Protein 1IW4 (pdb70)

Sequence (55 aa):
AHMDCTEFNPLCRCNKMLGDLICAVIGDAKEEHRNMCALCCEHPGGFEYSNGPCEAHMDCTEFNPLCRCNKMLGDLICAVIGDAKEEHRNMCALCCEHPGGFEYSNGPCEAHMDCTEFNPLCRCNKMLGDLICAVIGDAKEEHRNMCALCCEHPGGFEYSNGPCEAHMDCTEFNPLCRCNKMLGDLICAVIGDAKEEHRNMCALCCEHPGGFEYSNGPCEAHMDCTEFNPLCRCNKMLGDLICAVIGDAKEEHRNMCALCCEHPGGFEYSNGPCEAHMDCTEFNPLCRCNKMLGDLICAVIGDAKEEHRNMCALCCEHPGGFEYSNGPCEAHMDCTEFNPLCRCNKMLGDLICAVIGDAKEEHRNMCALCCEHPGGFEYSNGPCEAHMDCTEFNPLCRCNKMLGDLICAVIGDAKEEHRNMCALCCEHPGGFEYSNGPCEAHMDCTEFNPLCRCNKMLGDLICAVIGDAKEEHRNMCALCCEHPGGFEYSNGPCEAHMDCTEFNPLCRCNKMLGDLICAVIGDAKEEHRNMCALCCEHPGGFEYSNGPCEAHMDCTEFNPLCRCNKMLGDLICAVIGDAKEEHRNMCALCCEHPGGFEYSNGPCEAHMDCTEFNPLCRCNKMLGDLICAVIGDAKEEHRNMCALCCEHPGGFEYSNGPCEAHMDCTEFNPLCRCNKMLGDLICAVIGDAKEEHRNMCALCCEHPGGFEYSNGPCEAHMDCTEFNPLCRCNKMLGDLICAVIGDAKEEHRNMCALCCEHPGGFEYSNGPCEAHMDCTEFNPLCRCNKMLGDLICAVIGDAKEEHRNMCALCCEHPGGFEYSNGPCEAHMDCTEFNPLCRCNKMLGDLICAVIGDAKEEHRNMCALCCEHPGGFEYSNGPCEAHMDCTEFNPLCRCNKMLGDLICAVIGDAKEEHRNMCALCCEHPGGFEYSNGPCEAHMDCTEFNPLCRCNKMLGDLICAVIGDAKEEHRNMCALCCEHPGGFEYSNGPCEAHMDCTEFNPLCRCNKMLGDLICAVIGDAKEEHRNMCALCCEHPGGFEYSNGPCEAHMDCTEFNPLCRCNKMLGDLICAVIGDAKEEHRNMCALCCEHPGGFEYSNGPCE

Radius of gyration: 10.21 Å; Cα contacts (8 Å, |Δi|>4): 103; chains: 1; bounding box: 22×24×23 Å

InterPro domains:
  IPR002350 Kazal domain [PS51465] (1-55)
  IPR036058 Kazal domain superfamily [SSF100895] (1-55)

Foldseek 3Di:
DQDDEQDDDPFLPDDVQAAFFKWAADVHRTDTGRSRRCVCVVDDVRGGIDTDPDD

CATH classification: 3.30.60.30

Organism: Halocynthia roretzi (NCBI:txid7729)

Secondary structure (DSSP, 8-state):
-B-S---SSSTT-----SS--EEEE-SS--EEES-HHHHHHH-SS--EE--SS--

Structure (mmCIF, N/CA/C/O backbone):
data_1IW4
#
_entry.id   1IW4
#
loop_
_atom_site.group_PDB
_atom_site.id
_atom_site.type_symbol
_atom_site.label_atom_id
_atom_site.label_alt_id
_atom_site.label_comp_id
_atom_site.label_asym_id
_atom_site.label_entity_id
_atom_site.label_seq_id
_atom_site.pdbx_PDB_ins_code
_atom_site.Cartn_x
_atom_site.Cartn_y
_atom_site.Cartn_z
_atom_site.occupancy
_atom_site.B_iso_or_equiv
_atom_site.auth_seq_id
_atom_site.auth_comp_id
_atom_site.auth_asym_id
_atom_site.auth_atom_id
_atom_site.pdbx_PDB_model_num
ATOM 1 N N . ALA A 1 1 ? 10.657 -0.666 -0.105 1.00 0.00 1 ALA A N 1
ATOM 2 C CA . ALA A 1 1 ? 10.733 -1.567 -1.285 1.00 0.00 1 ALA A CA 1
ATOM 3 C C . ALA A 1 1 ? 9.350 -2.079 -1.672 1.00 0.00 1 ALA A C 1
ATOM 4 O O . ALA A 1 1 ? 8.412 -2.019 -0.877 1.00 0.00 1 ALA A O 1
ATOM 13 N N . HIS A 1 2 ? 9.230 -2.588 -2.894 1.00 0.00 2 HIS A N 1
ATOM 14 C CA . HIS A 1 2 ? 7.959 -3.117 -3.378 1.00 0.00 2 HIS A CA 1
ATOM 15 C C . HIS A 1 2 ? 7.618 -4.403 -2.641 1.00 0.00 2 HIS A C 1
ATOM 16 O O . HIS A 1 2 ? 7.924 -5.503 -3.104 1.00 0.00 2 HIS A O 1
ATOM 31 N N . MET A 1 3 ? 7.006 -4.251 -1.474 1.00 0.00 3 MET A N 1
ATOM 32 C CA . MET A 1 3 ? 6.643 -5.399 -0.640 1.00 0.00 3 MET A CA 1
ATOM 33 C C . MET A 1 3 ? 5.364 -6.090 -1.118 1.00 0.00 3 MET A C 1
ATOM 34 O O . MET A 1 3 ? 4.806 -5.747 -2.160 1.00 0.00 3 MET A O 1
ATOM 48 N N . ASP A 1 4 ? 4.917 -7.078 -0.334 1.00 0.00 4 ASP A N 1
ATOM 49 C CA . ASP A 1 4 ? 3.711 -7.854 -0.640 1.00 0.00 4 ASP A CA 1
ATOM 50 C C . ASP A 1 4 ? 2.582 -6.962 -1.147 1.00 0.00 4 ASP A C 1
ATOM 51 O O . ASP A 1 4 ? 2.072 -6.117 -0.413 1.00 0.00 4 ASP A O 1
ATOM 60 N N . CYS A 1 5 ? 2.201 -7.148 -2.411 1.00 0.00 5 CYS A N 1
ATOM 61 C CA . CYS A 1 5 ? 1.143 -6.343 -3.015 1.00 0.00 5 CYS A CA 1
ATOM 62 C C . CYS A 1 5 ? -0.107 -7.163 -3.327 1.00 0.00 5 CYS A C 1
ATOM 63 O O . CYS A 1 5 ? -0.029 -8.366 -3.575 1.00 0.00 5 CYS A O 1
ATOM 70 N N . THR A 1 6 ? -1.266 -6.493 -3.322 1.00 0.00 6 THR A N 1
ATOM 71 C CA . THR A 1 6 ? -2.533 -7.148 -3.613 1.00 0.00 6 THR A CA 1
ATOM 72 C C . THR A 1 6 ? -2.594 -7.632 -5.075 1.00 0.00 6 THR A C 1
ATOM 73 O O . THR A 1 6 ? -3.512 -8.364 -5.427 1.00 0.00 6 THR A O 1
ATOM 84 N N . GLU A 1 7 ? -1.639 -7.204 -5.938 1.00 0.00 7 GLU A N 1
ATOM 85 C CA . GLU A 1 7 ? -1.637 -7.597 -7.352 1.00 0.00 7 GLU A CA 1
ATOM 86 C C . GLU A 1 7 ? -1.976 -9.077 -7.562 1.00 0.00 7 GLU A C 1
ATOM 87 O O . GLU A 1 7 ? -1.094 -9.895 -7.825 1.00 0.00 7 GLU A O 1
ATOM 99 N N . PHE A 1 8 ? -3.261 -9.402 -7.475 1.00 0.00 8 PHE A N 1
ATOM 100 C CA . PHE A 1 8 ? -3.736 -10.765 -7.683 1.00 0.00 8 PHE A CA 1
ATOM 101 C C . PHE A 1 8 ? -5.235 -10.752 -7.994 1.00 0.00 8 PHE A C 1
ATOM 102 O O . PHE A 1 8 ? -5.725 -9.810 -8.619 1.00 0.00 8 PHE A O 1
ATOM 119 N N . ASN A 1 9 ? -5.964 -11.785 -7.585 1.00 0.00 9 ASN A N 1
ATOM 120 C CA . ASN A 1 9 ? -7.393 -11.847 -7.862 1.00 0.00 9 ASN A CA 1
ATOM 121 C C . ASN A 1 9 ? -8.168 -10.793 -7.062 1.00 0.00 9 ASN A C 1
ATOM 122 O O . ASN A 1 9 ? -8.655 -9.822 -7.639 1.00 0.00 9 ASN A O 1
ATOM 133 N N . PRO A 1 10 ? -8.306 -10.952 -5.730 1.00 0.00 10 PRO A N 1
ATOM 134 C CA . PRO A 1 10 ? -9.038 -9.984 -4.906 1.00 0.00 10 PRO A CA 1
ATOM 135 C C . PRO A 1 10 ? -8.252 -8.696 -4.667 1.00 0.00 10 PRO A C 1
ATOM 136 O O . PRO A 1 10 ? -7.826 -8.417 -3.548 1.00 0.00 10 PRO A O 1
ATOM 147 N N . LEU A 1 11 ? -8.075 -7.907 -5.726 1.00 0.00 11 LEU A N 1
ATOM 148 C CA . LEU A 1 11 ? -7.346 -6.639 -5.631 1.00 0.00 11 LEU A CA 1
ATOM 149 C C . LEU A 1 11 ? -7.826 -5.821 -4.448 1.00 0.00 11 LEU A C 1
ATOM 150 O O . LEU A 1 11 ? -8.801 -6.194 -3.806 1.00 0.00 11 LEU A O 1
ATOM 166 N N . CYS A 1 12 ? -7.115 -4.721 -4.150 1.00 0.00 12 CYS A N 1
ATOM 167 C CA . CYS A 1 12 ? -7.438 -3.854 -3.017 1.00 0.00 12 CYS A CA 1
ATOM 168 C C . CYS A 1 12 ? -8.916 -3.875 -2.653 1.00 0.00 12 CYS A C 1
ATOM 169 O O . CYS A 1 12 ? -9.614 -2.863 -2.693 1.00 0.00 12 CYS A O 1
ATOM 176 N N . ARG A 1 13 ? -9.362 -5.046 -2.255 1.00 0.00 13 ARG A N 1
ATOM 177 C CA . ARG A 1 13 ? -10.743 -5.240 -1.829 1.00 0.00 13 ARG A CA 1
ATOM 178 C C . ARG A 1 13 ? -10.810 -5.043 -0.325 1.00 0.00 13 ARG A C 1
ATOM 179 O O . ARG A 1 13 ? -11.457 -5.802 0.395 1.00 0.00 13 ARG A O 1
ATOM 200 N N . CYS A 1 14 ? -10.090 -4.028 0.136 1.00 0.00 14 CYS A N 1
ATOM 201 C CA . CYS A 1 14 ? -10.002 -3.721 1.548 1.00 0.00 14 CYS A CA 1
ATOM 202 C C . CYS A 1 14 ? -10.016 -2.213 1.781 1.00 0.00 14 CYS A C 1
ATOM 203 O O . CYS A 1 14 ? -9.062 -1.514 1.438 1.00 0.00 14 CYS A O 1
ATOM 210 N N . ASN A 1 15 ? -11.102 -1.715 2.366 1.00 0.00 15 ASN A N 1
ATOM 211 C CA . ASN A 1 15 ? -11.231 -0.288 2.639 1.00 0.00 15 ASN A CA 1
ATOM 212 C C . ASN A 1 15 ? -10.943 0.015 4.099 1.00 0.00 15 ASN A C 1
ATOM 213 O O . ASN A 1 15 ? -10.164 0.912 4.399 1.00 0.00 15 ASN A O 1
ATOM 224 N N . LYS A 1 16 ? -11.602 -0.739 4.987 1.00 0.00 16 LYS A N 1
ATOM 225 C CA . LYS A 1 16 ? -11.476 -0.594 6.447 1.00 0.00 16 LYS A CA 1
ATOM 226 C C . LYS A 1 16 ? -10.196 0.125 6.861 1.00 0.00 16 LYS A C 1
ATOM 227 O O . LYS A 1 16 ? -9.381 -0.407 7.615 1.00 0.00 16 LYS A O 1
ATOM 246 N N . MET A 1 17 ? -10.031 1.334 6.354 1.00 0.00 17 MET A N 1
ATOM 247 C CA . MET A 1 17 ? -8.849 2.133 6.656 1.00 0.00 17 MET A CA 1
ATOM 248 C C . MET A 1 17 ? -8.792 2.505 8.129 1.00 0.00 17 MET A C 1
ATOM 249 O O . MET A 1 17 ? -9.114 3.628 8.517 1.00 0.00 17 MET A O 1
ATOM 263 N N . LEU A 1 18 ? -8.371 1.553 8.935 1.00 0.00 18 LEU A N 1
ATOM 264 C CA . LEU A 1 18 ? -8.254 1.755 10.371 1.00 0.00 18 LEU A CA 1
ATOM 265 C C . LEU A 1 18 ? -7.539 0.585 11.036 1.00 0.00 18 LEU A C 1
ATOM 266 O O . LEU A 1 18 ? -8.092 -0.077 11.914 1.00 0.00 18 LEU A O 1
ATOM 282 N N . GLY A 1 19 ? -6.307 0.334 10.614 1.00 0.00 19 GLY A N 1
ATOM 283 C CA . GLY A 1 19 ? -5.547 -0.761 11.187 1.00 0.00 19 GLY A CA 1
ATOM 284 C C . GLY A 1 19 ? -4.083 -0.750 10.788 1.00 0.00 19 GLY A C 1
ATOM 285 O O . GLY A 1 19 ? -3.210 -0.492 11.617 1.00 0.00 19 GLY A O 1
ATOM 289 N N . ASP A 1 20 ? -3.812 -1.047 9.521 1.00 0.00 20 ASP A N 1
ATOM 290 C CA . ASP A 1 20 ? -2.445 -1.087 9.018 1.00 0.00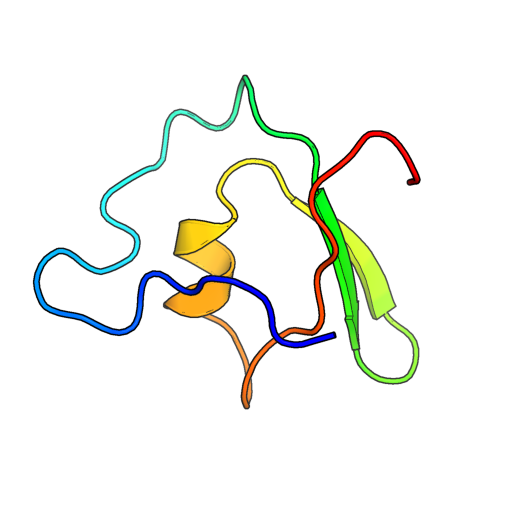 20 ASP A CA 1
ATOM 291 C C . ASP A 1 20 ? -1.706 0.216 9.295 1.00 0.00 20 ASP A C 1
ATOM 292 O O . ASP A 1 20 ? -2.263 1.159 9.854 1.00 0.00 20 ASP A O 1
ATOM 301 N N . LEU A 1 21 ? -0.440 0.247 8.899 1.00 0.00 21 LEU A N 1
ATOM 302 C CA . LEU A 1 21 ? 0.408 1.413 9.090 1.00 0.00 21 LEU A CA 1
ATOM 303 C C . LEU A 1 21 ? 1.712 1.229 8.326 1.00 0.00 21 LEU A C 1
ATOM 304 O O . LEU A 1 21 ? 2.785 1.100 8.916 1.00 0.00 21 LEU A O 1
ATOM 320 N N . ILE A 1 22 ? 1.601 1.197 7.004 1.00 0.00 22 ILE A N 1
ATOM 321 C CA . ILE A 1 22 ? 2.754 1.002 6.136 1.00 0.00 22 ILE A CA 1
ATOM 322 C C . ILE A 1 22 ? 3.548 2.285 5.950 1.00 0.00 22 ILE A C 1
ATOM 323 O O . ILE A 1 22 ? 3.098 3.374 6.301 1.00 0.00 22 ILE A O 1
ATOM 339 N N . CYS A 1 23 ? 4.725 2.135 5.360 1.00 0.00 23 CYS A N 1
ATOM 340 C CA . CYS A 1 23 ? 5.593 3.275 5.075 1.00 0.00 23 CYS A CA 1
ATOM 341 C C . CYS A 1 23 ? 5.907 3.319 3.585 1.00 0.00 23 CYS A C 1
ATOM 342 O O . CYS A 1 23 ? 6.894 2.738 3.136 1.00 0.00 23 CYS A O 1
ATOM 349 N N . ALA A 1 24 ? 5.047 3.982 2.815 1.00 0.00 24 ALA A N 1
ATOM 350 C CA . ALA A 1 24 ? 5.231 4.055 1.371 1.00 0.00 24 ALA A CA 1
ATOM 351 C C . ALA A 1 24 ? 5.830 5.372 0.905 1.00 0.00 24 ALA A C 1
ATOM 352 O O . ALA A 1 24 ? 5.505 6.445 1.412 1.00 0.00 24 ALA A O 1
ATOM 359 N N . VAL A 1 25 ? 6.706 5.258 -0.085 1.00 0.00 25 VAL A N 1
ATOM 360 C CA . VAL A 1 25 ? 7.378 6.396 -0.678 1.00 0.00 25 VAL A CA 1
ATOM 361 C C . VAL A 1 25 ? 7.397 6.267 -2.195 1.00 0.00 25 VAL A C 1
ATOM 362 O O . VAL A 1 25 ? 7.421 5.157 -2.742 1.00 0.00 25 VAL A O 1
ATOM 375 N N . ILE A 1 26 ? 7.380 7.408 -2.866 1.00 0.00 26 ILE A N 1
ATOM 376 C CA . ILE A 1 26 ? 7.399 7.432 -4.325 1.00 0.00 26 ILE A CA 1
ATOM 377 C C . ILE A 1 26 ? 8.188 8.625 -4.853 1.00 0.00 26 ILE A C 1
ATOM 378 O O . ILE A 1 26 ? 7.629 9.689 -5.117 1.00 0.00 26 ILE A O 1
ATOM 394 N N . GLY A 1 27 ? 9.492 8.428 -5.004 1.00 0.00 27 GLY A N 1
ATOM 395 C CA . GLY A 1 27 ? 10.369 9.471 -5.506 1.00 0.00 27 GLY A CA 1
ATOM 396 C C . GLY A 1 27 ? 10.553 10.594 -4.515 1.00 0.00 27 GLY A C 1
ATOM 397 O O . GLY A 1 27 ? 11.673 10.898 -4.102 1.00 0.00 27 GLY A O 1
ATOM 401 N N . ASP A 1 28 ? 9.447 11.206 -4.133 1.00 0.00 28 ASP A N 1
ATOM 402 C CA . ASP A 1 28 ? 9.465 12.303 -3.180 1.00 0.00 28 ASP A CA 1
ATOM 403 C C . ASP A 1 28 ? 8.133 12.396 -2.449 1.00 0.00 28 ASP A C 1
ATOM 404 O O . ASP A 1 28 ? 7.763 13.459 -1.951 1.00 0.00 28 ASP A O 1
ATOM 413 N N . ALA A 1 29 ? 7.413 11.279 -2.385 1.00 0.00 29 ALA A N 1
A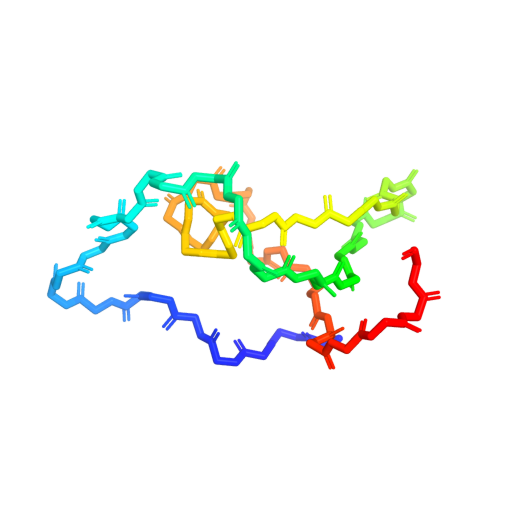TOM 414 C CA . ALA A 1 29 ? 6.125 11.254 -1.707 1.00 0.00 29 ALA A CA 1
ATOM 415 C C . ALA A 1 29 ? 6.079 10.131 -0.683 1.00 0.00 29 ALA A C 1
ATOM 416 O O . ALA A 1 29 ? 5.561 9.049 -0.954 1.00 0.00 29 ALA A O 1
ATOM 423 N N . LYS A 1 30 ? 6.634 10.396 0.493 1.00 0.00 30 LYS A N 1
ATOM 424 C CA . LYS A 1 30 ? 6.666 9.407 1.560 1.00 0.00 30 LYS A CA 1
ATOM 425 C C . LYS A 1 30 ? 5.523 9.639 2.548 1.00 0.00 30 LYS A C 1
ATOM 426 O O . LYS A 1 30 ? 5.460 10.678 3.208 1.00 0.00 30 LYS A O 1
ATOM 445 N N . GLU A 1 31 ? 4.625 8.665 2.647 1.00 0.00 31 GLU A N 1
ATOM 446 C CA . GLU A 1 31 ? 3.488 8.759 3.555 1.00 0.00 31 GLU A CA 1
ATOM 447 C C . GLU A 1 31 ? 2.991 7.370 3.942 1.00 0.00 31 GLU A C 1
ATOM 448 O O . GLU A 1 31 ? 3.186 6.404 3.204 1.00 0.00 31 GLU A O 1
ATOM 460 N N . GLU A 1 32 ? 2.352 7.274 5.104 1.00 0.00 32 GLU A N 1
ATOM 461 C CA . GLU A 1 32 ? 1.834 5.996 5.581 1.00 0.00 32 GLU A CA 1
ATOM 462 C C . GLU A 1 32 ? 0.518 5.655 4.896 1.00 0.00 32 GLU A C 1
ATOM 463 O O . GLU A 1 32 ? -0.211 6.543 4.453 1.00 0.00 32 GLU A O 1
ATOM 475 N N . HIS A 1 33 ? 0.217 4.364 4.812 1.00 0.00 33 HIS A N 1
ATOM 476 C CA . HIS A 1 33 ? -1.018 3.910 4.180 1.00 0.00 33 HIS A CA 1
ATOM 477 C C . HIS A 1 33 ? -1.649 2.761 4.955 1.00 0.00 33 HIS A C 1
ATOM 478 O O . HIS A 1 33 ? -0.996 1.756 5.236 1.00 0.00 33 HIS A O 1
ATOM 493 N N . ARG A 1 34 ? -2.930 2.905 5.274 1.00 0.00 34 ARG A N 1
ATOM 494 C CA . ARG A 1 34 ? -3.654 1.865 5.991 1.00 0.00 34 ARG A CA 1
ATOM 495 C C . ARG A 1 34 ? -4.072 0.774 5.016 1.00 0.00 34 ARG A C 1
ATOM 496 O O . ARG A 1 34 ? -3.720 -0.395 5.179 1.00 0.00 34 ARG A O 1
ATOM 517 N N . ASN A 1 35 ? -4.811 1.169 3.987 1.00 0.00 35 ASN A N 1
ATOM 518 C CA . ASN A 1 35 ? -5.258 0.233 2.969 1.00 0.00 35 ASN A CA 1
ATOM 519 C C . ASN A 1 35 ? -4.129 -0.034 1.987 1.00 0.00 35 ASN A C 1
ATOM 520 O O . ASN A 1 35 ? -4.222 0.295 0.804 1.00 0.00 35 ASN A O 1
ATOM 531 N N . MET A 1 36 ? -3.059 -0.635 2.498 1.00 0.00 36 MET A N 1
ATOM 532 C CA . MET A 1 36 ? -1.890 -0.958 1.693 1.00 0.00 36 MET A CA 1
ATOM 533 C C . MET A 1 36 ? -2.303 -1.581 0.367 1.00 0.00 36 MET A C 1
ATOM 534 O O . MET A 1 36 ? -1.619 -1.425 -0.644 1.00 0.00 36 MET A O 1
ATOM 548 N N . CYS A 1 37 ? -3.431 -2.277 0.374 1.00 0.00 37 CYS A N 1
ATOM 549 C CA . CYS A 1 37 ? -3.925 -2.905 -0.838 1.00 0.00 37 CYS A CA 1
ATOM 550 C C . CYS A 1 37 ? -4.420 -1.844 -1.814 1.00 0.00 37 CYS A C 1
ATOM 551 O O . CYS A 1 37 ? -4.094 -1.884 -3.000 1.00 0.00 37 CYS A O 1
ATOM 558 N N . ALA A 1 38 ? -5.172 -0.872 -1.304 1.00 0.00 38 ALA A N 1
ATOM 559 C CA . ALA A 1 38 ? -5.672 0.224 -2.135 1.00 0.00 38 ALA A CA 1
ATOM 560 C C . ALA A 1 38 ? -4.517 0.871 -2.884 1.00 0.00 38 ALA A C 1
ATOM 561 O O . ALA A 1 38 ? -4.682 1.414 -3.976 1.00 0.00 38 ALA A O 1
ATOM 568 N N . LEU A 1 39 ? -3.342 0.784 -2.279 1.00 0.00 39 LEU A N 1
ATOM 569 C CA . LEU A 1 39 ? -2.123 1.325 -2.850 1.00 0.00 39 LEU A CA 1
ATOM 570 C C . LEU A 1 39 ? -1.628 0.432 -3.967 1.00 0.00 39 LEU A C 1
ATOM 571 O O . LEU A 1 39 ? -1.282 0.892 -5.048 1.00 0.00 39 LEU A O 1
ATOM 587 N N . CYS A 1 40 ? -1.591 -0.853 -3.679 1.00 0.00 40 CYS A N 1
ATOM 588 C CA . CYS A 1 40 ? -1.128 -1.835 -4.635 1.00 0.00 40 CYS A CA 1
ATOM 589 C C . CYS A 1 40 ? -2.050 -1.916 -5.836 1.00 0.00 40 CYS A C 1
ATOM 590 O O . CYS A 1 40 ? -1.617 -2.241 -6.941 1.00 0.00 40 CYS A O 1
ATOM 597 N N . CYS A 1 41 ? -3.322 -1.621 -5.618 1.00 0.00 41 CYS A N 1
ATOM 598 C CA . CYS A 1 41 ? -4.294 -1.666 -6.693 1.00 0.00 41 CYS A CA 1
ATOM 599 C C . CYS A 1 41 ? -4.369 -0.335 -7.431 1.00 0.00 41 CYS A C 1
ATOM 600 O O . CYS A 1 41 ? -4.616 -0.290 -8.636 1.00 0.00 41 CYS A O 1
ATOM 607 N N . GLU A 1 42 ? -4.198 0.749 -6.684 1.00 0.00 42 GLU A N 1
ATOM 608 C CA . GLU A 1 42 ? -4.295 2.095 -7.261 1.00 0.00 42 GLU A CA 1
ATOM 609 C C . GLU A 1 42 ? -2.968 2.867 -7.283 1.00 0.00 42 GLU A C 1
ATOM 610 O O . GLU A 1 42 ? -2.974 4.097 -7.307 1.00 0.00 42 GLU A O 1
ATOM 622 N N . HIS A 1 43 ? -1.837 2.167 -7.294 1.00 0.00 43 HIS A N 1
ATOM 623 C CA . HIS A 1 43 ? -0.535 2.848 -7.337 1.00 0.00 43 HIS A CA 1
ATOM 624 C C . HIS A 1 43 ? -0.147 3.177 -8.776 1.00 0.00 43 HIS A C 1
ATOM 625 O O . HIS A 1 43 ? -0.762 2.681 -9.721 1.00 0.00 43 HIS A O 1
ATOM 640 N N . PRO A 1 44 ? 0.880 4.022 -8.964 1.00 0.00 44 PRO A N 1
ATOM 641 C CA . PRO A 1 44 ? 1.348 4.418 -10.297 1.00 0.00 44 PRO A CA 1
ATOM 642 C C . PRO A 1 44 ? 2.039 3.269 -11.020 1.00 0.00 44 PRO A C 1
ATOM 643 O O . PRO A 1 44 ? 1.522 2.736 -12.002 1.00 0.00 44 PRO A O 1
ATOM 654 N N . GLY A 1 45 ? 3.205 2.886 -10.517 1.00 0.00 45 GLY A N 1
ATOM 655 C CA . GLY A 1 45 ? 3.953 1.795 -11.108 1.00 0.00 45 GLY A CA 1
ATOM 656 C C . GLY A 1 45 ? 4.525 0.871 -10.053 1.00 0.00 45 GLY A C 1
ATOM 657 O O . GLY A 1 45 ? 5.571 0.254 -10.253 1.00 0.00 45 GLY A O 1
ATOM 661 N N . GLY A 1 46 ? 3.834 0.789 -8.920 1.00 0.00 46 GLY A N 1
ATOM 662 C CA . GLY A 1 46 ? 4.285 -0.054 -7.832 1.00 0.00 46 GLY A CA 1
ATOM 663 C C . GLY A 1 46 ? 4.811 0.753 -6.663 1.00 0.00 46 GLY A C 1
ATOM 664 O O . GLY A 1 46 ? 6.021 0.876 -6.480 1.00 0.00 46 GLY A O 1
ATOM 668 N N . PHE A 1 47 ? 3.899 1.310 -5.867 1.00 0.00 47 PHE A N 1
ATOM 669 C CA . PHE A 1 47 ? 4.282 2.112 -4.710 1.00 0.00 47 PHE A CA 1
ATOM 670 C C . PHE A 1 47 ? 5.286 1.360 -3.844 1.00 0.00 47 PHE A C 1
ATOM 671 O O . PHE A 1 47 ? 5.201 0.142 -3.689 1.00 0.00 47 PHE A O 1
ATOM 688 N N . GLU A 1 48 ? 6.239 2.094 -3.290 1.00 0.00 48 GLU A N 1
ATOM 689 C CA . GLU A 1 48 ? 7.271 1.494 -2.445 1.00 0.00 48 GLU A CA 1
ATOM 690 C C . GLU A 1 48 ? 6.929 1.632 -0.977 1.00 0.00 48 GLU A C 1
ATOM 691 O O . GLU A 1 48 ? 7.201 2.663 -0.370 1.00 0.00 48 GLU A O 1
ATOM 703 N N . TYR A 1 49 ? 6.348 0.592 -0.403 1.00 0.00 49 TYR A N 1
ATOM 704 C CA . TYR A 1 49 ? 5.988 0.623 0.999 1.00 0.00 49 TYR A CA 1
ATOM 705 C C . TYR A 1 49 ? 6.773 -0.391 1.801 1.00 0.00 49 TYR A C 1
ATOM 706 O O . TYR A 1 49 ? 7.289 -1.374 1.270 1.00 0.00 49 TYR A O 1
ATOM 724 N N . SER A 1 50 ? 6.824 -0.142 3.091 1.00 0.00 50 SER A N 1
ATOM 725 C CA . SER A 1 50 ? 7.505 -1.021 4.023 1.00 0.00 50 SER A CA 1
ATOM 726 C C . SER A 1 50 ? 6.654 -1.169 5.264 1.00 0.00 50 SER A C 1
ATOM 727 O O . SER A 1 50 ? 6.606 -0.277 6.112 1.00 0.00 50 SER A O 1
ATOM 735 N N . ASN A 1 51 ? 5.952 -2.284 5.345 1.00 0.00 51 ASN A N 1
ATOM 736 C CA . ASN A 1 51 ? 5.062 -2.538 6.463 1.00 0.00 51 ASN A CA 1
ATOM 737 C C . ASN A 1 51 ? 5.765 -2.384 7.796 1.00 0.00 51 ASN A C 1
ATOM 738 O O . ASN A 1 51 ? 6.827 -2.959 8.037 1.00 0.00 51 ASN A O 1
ATOM 749 N N . GLY A 1 52 ? 5.143 -1.600 8.655 1.00 0.00 52 GLY A N 1
ATOM 750 C CA . GLY A 1 52 ? 5.685 -1.358 9.981 1.00 0.00 52 GLY A CA 1
ATOM 751 C C . GLY A 1 52 ? 5.582 0.096 10.403 1.00 0.00 52 GLY A C 1
ATOM 752 O O . GLY A 1 52 ? 5.595 0.992 9.558 1.00 0.00 52 GLY A O 1
ATOM 756 N N . PRO A 1 53 ? 5.483 0.365 11.717 1.00 0.00 53 PRO A N 1
ATOM 757 C CA . PRO A 1 53 ? 5.387 1.732 12.238 1.00 0.00 53 PRO A CA 1
ATOM 758 C C . PRO A 1 53 ? 6.703 2.486 12.093 1.00 0.00 53 PRO A C 1
ATOM 759 O O . PRO A 1 53 ? 7.420 2.707 13.069 1.00 0.00 53 PRO A O 1
ATOM 770 N N . CYS A 1 54 ? 7.011 2.869 10.862 1.00 0.00 54 CYS A N 1
ATOM 771 C CA . CYS A 1 54 ? 8.242 3.596 10.562 1.00 0.00 54 CYS A CA 1
ATOM 772 C C . CYS A 1 54 ? 7.954 5.017 10.087 1.00 0.00 54 CYS A C 1
ATOM 773 O O . CYS A 1 54 ? 8.853 5.858 10.039 1.00 0.00 54 CYS A O 1
ATOM 780 N N . GLU A 1 55 ? 6.703 5.280 9.733 1.00 0.00 55 GLU A N 1
ATOM 781 C CA . GLU A 1 55 ? 6.306 6.598 9.257 1.00 0.00 55 GLU A CA 1
ATOM 782 C C . GLU A 1 55 ? 5.028 7.063 9.948 1.00 0.00 55 GLU A C 1
ATOM 783 O O . GLU A 1 55 ? 4.298 6.201 10.482 1.00 0.00 55 GLU A O 1
ATOM 796 N N . ALA A 1 1 ? 11.284 -3.461 -6.308 1.00 0.00 1 ALA A N 2
ATOM 797 C CA . ALA A 1 1 ? 9.886 -3.857 -5.999 1.00 0.00 1 ALA A CA 2
ATOM 798 C C . ALA A 1 1 ? 9.611 -3.782 -4.502 1.00 0.00 1 ALA A C 2
ATOM 799 O O . ALA A 1 1 ? 9.813 -4.754 -3.774 1.00 0.00 1 ALA A O 2
ATOM 808 N N . HIS A 1 2 ? 9.146 -2.622 -4.047 1.00 0.00 2 HIS A N 2
ATOM 809 C CA . HIS A 1 2 ? 8.839 -2.424 -2.635 1.00 0.00 2 HIS A CA 2
ATOM 810 C C . HIS A 1 2 ? 7.344 -2.191 -2.441 1.00 0.00 2 HIS A C 2
ATOM 811 O O . HIS A 1 2 ? 6.917 -1.219 -1.825 1.00 0.00 2 HIS A O 2
ATOM 826 N N . MET A 1 3 ? 6.565 -3.103 -2.988 1.00 0.00 3 MET A N 2
ATOM 827 C CA . MET A 1 3 ? 5.107 -3.042 -2.909 1.00 0.00 3 MET A CA 2
ATOM 828 C C . MET A 1 3 ? 4.507 -4.447 -2.768 1.00 0.00 3 MET A C 2
ATOM 829 O O . MET A 1 3 ? 5.045 -5.419 -3.299 1.00 0.00 3 MET A O 2
ATOM 843 N N . ASP A 1 4 ? 3.383 -4.542 -2.053 1.00 0.00 4 ASP A N 2
ATOM 844 C CA . ASP A 1 4 ? 2.701 -5.820 -1.849 1.00 0.00 4 ASP A CA 2
ATOM 845 C C . ASP A 1 4 ? 1.194 -5.668 -2.041 1.00 0.00 4 ASP A C 2
ATOM 846 O O . ASP A 1 4 ? 0.511 -5.064 -1.213 1.00 0.00 4 ASP A O 2
ATOM 855 N N . CYS A 1 5 ? 0.680 -6.220 -3.134 1.00 0.00 5 CYS A N 2
ATOM 856 C CA . CYS A 1 5 ? -0.747 -6.147 -3.430 1.00 0.00 5 CYS A CA 2
ATOM 857 C C . CYS A 1 5 ? -1.474 -7.364 -2.864 1.00 0.00 5 CYS A C 2
ATOM 858 O O . CYS A 1 5 ? -0.839 -8.293 -2.367 1.00 0.00 5 CYS A O 2
ATOM 865 N N . THR A 1 6 ? -2.805 -7.356 -2.937 1.00 0.00 6 THR A N 2
ATOM 866 C CA . THR A 1 6 ? -3.596 -8.465 -2.429 1.00 0.00 6 THR A CA 2
ATOM 867 C C . THR A 1 6 ? -3.235 -9.751 -3.189 1.00 0.00 6 THR A C 2
ATOM 868 O O . THR A 1 6 ? -2.088 -10.192 -3.117 1.00 0.00 6 THR A O 2
ATOM 879 N N . GLU A 1 7 ? -4.182 -10.362 -3.930 1.00 0.00 7 GLU A N 2
ATOM 880 C CA . GLU A 1 7 ? -3.864 -11.573 -4.666 1.00 0.00 7 GLU A CA 2
ATOM 881 C C . GLU A 1 7 ? -5.082 -12.101 -5.420 1.00 0.00 7 GLU A C 2
ATOM 882 O O . GLU A 1 7 ? -5.178 -13.298 -5.689 1.00 0.00 7 GLU A O 2
ATOM 894 N N . PHE A 1 8 ? -6.012 -11.213 -5.765 1.00 0.00 8 PHE A N 2
ATOM 895 C CA . PHE A 1 8 ? -7.207 -11.639 -6.491 1.00 0.00 8 PHE A CA 2
ATOM 896 C C . PHE A 1 8 ? -7.504 -10.716 -7.666 1.00 0.00 8 PHE A C 2
ATOM 897 O O . PHE A 1 8 ? -6.764 -9.767 -7.924 1.00 0.00 8 PHE A O 2
ATOM 914 N N . ASN A 1 9 ? -8.592 -11.002 -8.378 1.00 0.00 9 ASN A N 2
ATOM 915 C CA . ASN A 1 9 ? -8.979 -10.191 -9.525 1.00 0.00 9 ASN A CA 2
ATOM 916 C C . ASN A 1 9 ? -9.444 -8.820 -9.050 1.00 0.00 9 ASN A C 2
ATOM 917 O O . ASN A 1 9 ? -8.857 -7.802 -9.416 1.00 0.00 9 ASN A O 2
ATOM 928 N N . PRO A 1 10 ? -10.485 -8.765 -8.197 1.00 0.00 10 PRO A N 2
ATOM 929 C CA . PRO A 1 10 ? -10.976 -7.498 -7.660 1.00 0.00 10 PRO A CA 2
ATOM 930 C C . PRO A 1 10 ? -9.937 -6.873 -6.735 1.00 0.00 10 PRO A C 2
ATOM 931 O O . PRO A 1 10 ? -9.943 -7.118 -5.531 1.00 0.00 10 PRO A O 2
ATOM 942 N N . LEU A 1 11 ? -9.029 -6.093 -7.319 1.00 0.00 11 LEU A N 2
ATOM 943 C CA . LEU A 1 11 ? -7.949 -5.446 -6.568 1.00 0.00 11 LEU A CA 2
ATOM 944 C C . LEU A 1 11 ? -8.447 -4.748 -5.309 1.00 0.00 11 LEU A C 2
ATOM 945 O O . LEU A 1 11 ? -9.570 -4.969 -4.872 1.00 0.00 11 LEU A O 2
ATOM 961 N N . CYS A 1 12 ? -7.566 -3.938 -4.723 1.00 0.00 12 CYS A N 2
ATOM 962 C CA . CYS A 1 12 ? -7.825 -3.215 -3.469 1.00 0.00 12 CYS A CA 2
ATOM 963 C C . CYS A 1 12 ? -9.298 -3.112 -3.101 1.00 0.00 12 CYS A C 2
ATOM 964 O O . CYS A 1 12 ? -9.852 -2.024 -2.942 1.00 0.00 12 CYS A O 2
ATOM 971 N N . ARG A 1 13 ? -9.910 -4.258 -2.919 1.00 0.00 13 ARG A N 2
ATOM 972 C CA . ARG A 1 13 ? -11.302 -4.317 -2.517 1.00 0.00 13 ARG A CA 2
ATOM 973 C C . ARG A 1 13 ? -11.374 -4.536 -1.014 1.00 0.00 13 ARG A C 2
ATOM 974 O O . ARG A 1 13 ? -12.165 -5.341 -0.522 1.00 0.00 13 ARG A O 2
ATOM 995 N N . CYS A 1 14 ? -10.519 -3.813 -0.292 1.00 0.00 14 CYS A N 2
ATOM 996 C CA . CYS A 1 14 ? -10.452 -3.917 1.151 1.00 0.00 14 CYS A CA 2
ATOM 997 C C . CYS A 1 14 ? -10.571 -2.544 1.808 1.00 0.00 14 CYS A C 2
ATOM 998 O O . CYS A 1 14 ? -9.676 -1.705 1.712 1.00 0.00 14 CYS A O 2
ATOM 1005 N N . ASN A 1 15 ? -11.686 -2.333 2.479 1.00 0.00 15 ASN A N 2
ATOM 1006 C CA . ASN A 1 15 ? -11.938 -1.077 3.172 1.00 0.00 15 ASN A CA 2
ATOM 1007 C C . ASN A 1 15 ? -11.285 -1.119 4.534 1.00 0.00 15 ASN A C 2
ATOM 1008 O O . ASN A 1 15 ? -10.708 -0.133 4.982 1.00 0.00 15 ASN A O 2
ATOM 1019 N N . LYS A 1 16 ? -11.400 -2.286 5.171 1.00 0.00 16 LYS A N 2
ATOM 1020 C CA . LYS A 1 16 ? -10.852 -2.561 6.503 1.00 0.00 16 LYS A CA 2
ATOM 1021 C C . LYS A 1 16 ? -9.753 -1.583 6.904 1.00 0.00 16 LYS A C 2
ATOM 1022 O O . LYS A 1 16 ? -8.623 -1.977 7.195 1.00 0.00 16 LYS A O 2
ATOM 1041 N N . MET A 1 17 ? -10.103 -0.308 6.916 1.00 0.00 17 MET A N 2
ATOM 1042 C CA . MET A 1 17 ? -9.167 0.755 7.280 1.00 0.00 17 MET A CA 2
ATOM 1043 C C . MET A 1 17 ? -8.864 0.735 8.769 1.00 0.00 17 MET A C 2
ATOM 1044 O O . MET A 1 17 ? -9.021 1.733 9.474 1.00 0.00 17 MET A O 2
ATOM 1058 N N . LEU A 1 18 ? -8.430 -0.412 9.223 1.00 0.00 18 LEU A N 2
ATOM 1059 C CA . LEU A 1 18 ? -8.090 -0.622 10.621 1.00 0.00 18 LEU A CA 2
ATOM 1060 C C . LEU A 1 18 ? -7.231 -1.872 10.780 1.00 0.00 18 LEU A C 2
ATOM 1061 O O . LEU A 1 18 ? -7.599 -2.811 11.485 1.00 0.00 18 LEU A O 2
ATOM 1077 N N . GLY A 1 19 ? -6.083 -1.870 10.114 1.00 0.00 19 GLY A N 2
ATOM 1078 C CA . GLY A 1 19 ? -5.181 -3.004 10.184 1.00 0.00 19 GLY A CA 2
ATOM 1079 C C . GLY A 1 19 ? -3.728 -2.587 10.283 1.00 0.00 19 GLY A C 2
ATOM 1080 O O . GLY A 1 19 ? -3.333 -1.909 11.231 1.00 0.00 19 GLY A O 2
ATOM 1084 N N . ASP A 1 20 ? -2.928 -2.998 9.303 1.00 0.00 20 ASP A N 2
ATOM 1085 C CA . ASP A 1 20 ? -1.510 -2.669 9.286 1.00 0.00 20 ASP A CA 2
ATOM 1086 C C . ASP A 1 20 ? -1.285 -1.224 8.863 1.00 0.00 20 ASP A C 2
ATOM 1087 O O . ASP A 1 20 ? -2.213 -0.529 8.451 1.00 0.00 20 ASP A O 2
ATOM 1096 N N . LEU A 1 21 ? -0.039 -0.786 8.973 1.00 0.00 21 LEU A N 2
ATOM 1097 C CA . LEU A 1 21 ? 0.343 0.564 8.612 1.00 0.00 21 LEU A CA 2
ATOM 1098 C C . LEU A 1 21 ? 1.574 0.550 7.706 1.00 0.00 21 LEU A C 2
ATOM 1099 O O . LEU A 1 21 ? 2.704 0.385 8.163 1.00 0.00 21 LEU A O 2
ATOM 1115 N N . ILE A 1 22 ? 1.345 0.707 6.412 1.00 0.00 22 ILE A N 2
ATOM 1116 C CA . ILE A 1 22 ? 2.430 0.698 5.444 1.00 0.00 22 ILE A CA 2
ATOM 1117 C C . ILE A 1 22 ? 2.923 2.109 5.153 1.00 0.00 22 ILE A C 2
ATOM 1118 O O . ILE A 1 22 ? 2.133 3.045 5.058 1.00 0.00 22 ILE A O 2
ATOM 1134 N N . CYS A 1 23 ? 4.236 2.243 4.999 1.00 0.00 23 CYS A N 2
ATOM 1135 C CA . CYS A 1 23 ? 4.842 3.536 4.702 1.00 0.00 23 CYS A CA 2
ATOM 1136 C C . CYS A 1 23 ? 5.335 3.567 3.262 1.00 0.00 23 CYS A C 2
ATOM 1137 O O . CYS A 1 23 ? 6.495 3.264 2.987 1.00 0.00 23 CYS A O 2
ATOM 1144 N N . ALA A 1 24 ? 4.442 3.919 2.344 1.00 0.00 24 ALA A N 2
ATOM 1145 C CA . ALA A 1 24 ? 4.786 3.969 0.933 1.00 0.00 24 ALA A CA 2
ATOM 1146 C C . ALA A 1 24 ? 5.531 5.242 0.572 1.00 0.00 24 ALA A C 2
ATOM 1147 O O . ALA A 1 24 ? 5.473 6.243 1.285 1.00 0.00 24 ALA A O 2
ATOM 1154 N N . VAL A 1 25 ? 6.230 5.181 -0.552 1.00 0.00 25 VAL A N 2
ATOM 1155 C CA . VAL A 1 25 ? 7.003 6.310 -1.049 1.00 0.00 25 VAL A CA 2
ATOM 1156 C C . VAL A 1 25 ? 7.034 6.312 -2.570 1.00 0.00 25 VAL A C 2
ATOM 1157 O O . VAL A 1 25 ? 7.033 5.251 -3.207 1.00 0.00 25 VAL A O 2
ATOM 1170 N N . ILE A 1 26 ? 7.055 7.513 -3.141 1.00 0.00 26 ILE A N 2
ATOM 1171 C CA . ILE A 1 26 ? 7.084 7.675 -4.592 1.00 0.00 26 ILE A CA 2
ATOM 1172 C C . ILE A 1 26 ? 8.023 8.804 -5.002 1.00 0.00 26 ILE A C 2
ATOM 1173 O O . ILE A 1 26 ? 7.601 9.948 -5.177 1.00 0.00 26 ILE A O 2
ATOM 1189 N N . GLY A 1 27 ? 9.294 8.470 -5.153 1.00 0.00 27 GLY A N 2
ATOM 1190 C CA . GLY A 1 27 ? 10.295 9.447 -5.546 1.00 0.00 27 GLY A CA 2
ATOM 1191 C C . GLY A 1 27 ? 10.574 10.455 -4.453 1.00 0.00 27 GLY A C 2
ATOM 1192 O O . GLY A 1 27 ? 11.707 10.593 -3.992 1.00 0.00 27 GLY A O 2
ATOM 1196 N N . ASP A 1 28 ? 9.530 11.153 -4.041 1.00 0.00 28 ASP A N 2
ATOM 1197 C CA . ASP A 1 28 ? 9.636 12.156 -2.994 1.00 0.00 28 ASP A CA 2
ATOM 1198 C C . ASP A 1 28 ? 8.308 12.305 -2.261 1.00 0.00 28 ASP A C 2
ATOM 1199 O O . ASP A 1 28 ? 8.032 13.344 -1.661 1.00 0.00 28 ASP A O 2
ATOM 1208 N N . ALA A 1 29 ? 7.486 11.258 -2.312 1.00 0.00 29 ALA A N 2
ATOM 1209 C CA . ALA A 1 29 ? 6.189 11.278 -1.649 1.00 0.00 29 ALA A CA 2
ATOM 1210 C C . ALA A 1 29 ? 6.048 10.092 -0.707 1.00 0.00 29 ALA A C 2
ATOM 1211 O O . ALA A 1 29 ? 5.385 9.105 -1.028 1.00 0.00 29 ALA A O 2
ATOM 1218 N N . LYS A 1 30 ? 6.683 10.190 0.453 1.00 0.00 30 LYS A N 2
ATOM 1219 C CA . LYS A 1 30 ? 6.636 9.120 1.440 1.00 0.00 30 LYS A CA 2
ATOM 1220 C C . LYS A 1 30 ? 5.537 9.366 2.468 1.00 0.00 30 LYS A C 2
ATOM 1221 O O . LYS A 1 30 ? 5.605 10.313 3.253 1.00 0.00 30 LYS A O 2
ATOM 1240 N N . GLU A 1 31 ? 4.527 8.503 2.460 1.00 0.00 31 GLU A N 2
ATOM 1241 C CA . GLU A 1 31 ? 3.411 8.616 3.391 1.00 0.00 31 GLU A CA 2
ATOM 1242 C C . GLU A 1 31 ? 2.971 7.235 3.871 1.00 0.00 31 GLU A C 2
ATOM 1243 O O . GLU A 1 31 ? 3.375 6.218 3.306 1.00 0.00 31 GLU A O 2
ATOM 1255 N N . GLU A 1 32 ? 2.149 7.201 4.913 1.00 0.00 32 GLU A N 2
ATOM 1256 C CA . GLU A 1 32 ? 1.667 5.937 5.458 1.00 0.00 32 GLU A CA 2
ATOM 1257 C C . GLU A 1 32 ? 0.213 5.690 5.075 1.00 0.00 32 GLU A C 2
ATOM 1258 O O . GLU A 1 32 ? -0.546 6.630 4.837 1.00 0.00 32 GLU A O 2
ATOM 1270 N N . HIS A 1 33 ? -0.172 4.418 5.023 1.00 0.00 33 HIS A N 2
ATOM 1271 C CA . HIS A 1 33 ? -1.542 4.050 4.678 1.00 0.00 33 HIS A CA 2
ATOM 1272 C C . HIS A 1 33 ? -1.921 2.718 5.308 1.00 0.00 33 HIS A C 2
ATOM 1273 O O . HIS A 1 33 ? -1.126 1.779 5.325 1.00 0.00 33 HIS A O 2
ATOM 1288 N N . ARG A 1 34 ? -3.146 2.636 5.807 1.00 0.00 34 ARG A N 2
ATOM 1289 C CA . ARG A 1 34 ? -3.635 1.409 6.418 1.00 0.00 34 ARG A CA 2
ATOM 1290 C C . ARG A 1 34 ? -4.196 0.480 5.349 1.00 0.00 34 ARG A C 2
ATOM 1291 O O . ARG A 1 34 ? -4.090 -0.741 5.452 1.00 0.00 34 ARG A O 2
ATOM 1312 N N . ASN A 1 35 ? -4.788 1.074 4.316 1.00 0.00 35 ASN A N 2
ATOM 1313 C CA . ASN A 1 35 ? -5.360 0.306 3.219 1.00 0.00 35 ASN A CA 2
ATOM 1314 C C . ASN A 1 35 ? -4.290 -0.020 2.182 1.00 0.00 35 ASN A C 2
ATOM 1315 O O . ASN A 1 35 ? -4.403 0.356 1.014 1.00 0.00 35 ASN A O 2
ATOM 1326 N N . MET A 1 36 ? -3.253 -0.727 2.621 1.00 0.00 36 MET A N 2
ATOM 1327 C CA . MET A 1 36 ? -2.157 -1.117 1.744 1.00 0.00 36 MET A CA 2
ATOM 1328 C C . MET A 1 36 ? -2.688 -1.684 0.433 1.00 0.00 36 MET A C 2
ATOM 1329 O O . MET A 1 36 ? -2.045 -1.567 -0.610 1.00 0.00 36 MET A O 2
ATOM 1343 N N . CYS A 1 37 ? -3.875 -2.284 0.485 1.00 0.00 37 CYS A N 2
ATOM 1344 C CA . CYS A 1 37 ? -4.478 -2.841 -0.715 1.00 0.00 37 CYS A CA 2
ATOM 1345 C C . CYS A 1 37 ? -4.838 -1.716 -1.678 1.00 0.00 37 CYS A C 2
ATOM 1346 O O . CYS A 1 37 ? -4.527 -1.780 -2.866 1.00 0.00 37 CYS A O 2
ATOM 1353 N N . ALA A 1 38 ? -5.460 -0.669 -1.145 1.00 0.00 38 ALA A N 2
ATOM 1354 C CA . ALA A 1 38 ? -5.835 0.494 -1.945 1.00 0.00 38 ALA A CA 2
ATOM 1355 C C . ALA A 1 38 ? -4.607 1.159 -2.545 1.00 0.00 38 ALA A C 2
ATOM 1356 O O . ALA A 1 38 ? -4.708 1.914 -3.512 1.00 0.00 38 ALA A O 2
ATOM 1363 N N . LEU A 1 39 ? -3.448 0.872 -1.971 1.00 0.00 39 LEU A N 2
ATOM 1364 C CA . LEU A 1 39 ? -2.203 1.440 -2.457 1.00 0.00 39 LEU A CA 2
ATOM 1365 C C . LEU A 1 39 ? -1.670 0.619 -3.614 1.00 0.00 39 LEU A C 2
ATOM 1366 O O . LEU A 1 39 ? -1.236 1.157 -4.627 1.00 0.00 39 LEU 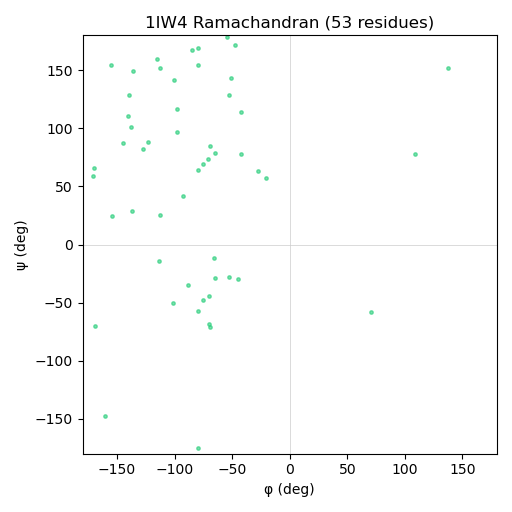A O 2
ATOM 1382 N N . CYS A 1 40 ? -1.714 -0.690 -3.450 1.00 0.00 40 CYS A N 2
ATOM 1383 C CA . CYS A 1 40 ? -1.239 -1.601 -4.476 1.00 0.00 40 CYS A CA 2
ATOM 1384 C C . CYS A 1 40 ? -2.082 -1.468 -5.736 1.00 0.00 40 CYS A C 2
ATOM 1385 O O . CYS A 1 40 ? -1.583 -1.627 -6.849 1.00 0.00 40 CYS A O 2
ATOM 1392 N N . CYS A 1 41 ? -3.366 -1.185 -5.554 1.00 0.00 41 CYS A N 2
ATOM 1393 C CA . CYS A 1 41 ? -4.269 -1.042 -6.684 1.00 0.00 41 CYS A CA 2
ATOM 1394 C C . CYS A 1 41 ? -4.199 0.361 -7.278 1.00 0.00 41 CYS A C 2
ATOM 1395 O O . CYS A 1 41 ? -4.329 0.546 -8.489 1.00 0.00 41 CYS A O 2
ATOM 1402 N N . GLU A 1 42 ? -4.042 1.346 -6.404 1.00 0.00 42 GLU A N 2
ATOM 1403 C CA . GLU A 1 42 ? -4.009 2.748 -6.823 1.00 0.00 42 GLU A CA 2
ATOM 1404 C C . GLU A 1 42 ? -2.592 3.317 -6.911 1.00 0.00 42 GLU A C 2
ATOM 1405 O O . GLU A 1 42 ? -2.418 4.534 -6.971 1.00 0.00 42 GLU A O 2
ATOM 1417 N N . HIS A 1 43 ? -1.581 2.455 -6.929 1.00 0.00 43 HIS A N 2
ATOM 1418 C CA . HIS A 1 43 ? -0.201 2.926 -7.021 1.00 0.00 43 HIS A CA 2
ATOM 1419 C C . HIS A 1 43 ? 0.157 3.282 -8.460 1.00 0.00 43 HIS A C 2
ATOM 1420 O O . HIS A 1 43 ? -0.510 2.848 -9.400 1.00 0.00 43 HIS A O 2
ATOM 1435 N N . PRO A 1 44 ? 1.224 4.073 -8.653 1.00 0.00 44 PRO A N 2
ATOM 1436 C CA . PRO A 1 44 ? 1.673 4.479 -9.987 1.00 0.00 44 PRO A CA 2
ATOM 1437 C C . PRO A 1 44 ? 2.128 3.285 -10.819 1.00 0.00 44 PRO A C 2
ATOM 1438 O O . PRO A 1 44 ? 1.954 3.260 -12.037 1.00 0.00 44 PRO A O 2
ATOM 1449 N N . GLY A 1 45 ? 2.712 2.297 -10.148 1.00 0.00 45 GLY A N 2
ATOM 1450 C CA . GLY A 1 45 ? 3.186 1.109 -10.833 1.00 0.00 45 GLY A CA 2
ATOM 1451 C C . GLY A 1 45 ? 4.126 0.284 -9.977 1.00 0.00 45 GLY A C 2
ATOM 1452 O O . GLY A 1 45 ? 5.175 -0.162 -10.446 1.00 0.00 45 GLY A O 2
ATOM 1456 N N . GLY A 1 46 ? 3.752 0.081 -8.717 1.00 0.00 46 GLY A N 2
ATOM 1457 C CA . GLY A 1 46 ? 4.580 -0.693 -7.809 1.00 0.00 46 GLY A CA 2
ATOM 1458 C C . GLY A 1 46 ? 5.720 0.115 -7.227 1.00 0.00 46 GLY A C 2
ATOM 1459 O O . GLY A 1 46 ? 6.881 -0.286 -7.311 1.00 0.00 46 GLY A O 2
ATOM 1463 N N . PHE A 1 47 ? 5.387 1.255 -6.630 1.00 0.00 47 PHE A N 2
ATOM 1464 C CA . PHE A 1 47 ? 6.387 2.125 -6.022 1.00 0.00 47 PHE A CA 2
ATOM 1465 C C . PHE A 1 47 ? 7.103 1.388 -4.881 1.00 0.00 47 PHE A C 2
ATOM 1466 O O . PHE A 1 47 ? 7.669 0.317 -5.101 1.00 0.00 47 PHE A O 2
ATOM 1483 N N . GLU A 1 48 ? 7.076 1.937 -3.663 1.00 0.00 48 GLU A N 2
ATOM 1484 C CA . GLU A 1 48 ? 7.726 1.276 -2.535 1.00 0.00 48 GLU A CA 2
ATOM 1485 C C . GLU A 1 48 ? 6.906 1.441 -1.255 1.00 0.00 48 GLU A C 2
ATOM 1486 O O . GLU A 1 48 ? 5.919 2.175 -1.227 1.00 0.00 48 GLU A O 2
ATOM 1498 N N . TYR A 1 49 ? 7.326 0.746 -0.200 1.00 0.00 49 TYR A N 2
ATOM 1499 C CA . TYR A 1 49 ? 6.643 0.800 1.089 1.00 0.00 49 TYR A CA 2
ATOM 1500 C C . TYR A 1 49 ? 7.534 0.331 2.214 1.00 0.00 49 TYR A C 2
ATOM 1501 O O . TYR A 1 49 ? 8.601 -0.245 2.003 1.00 0.00 49 TYR A O 2
ATOM 1519 N N . SER A 1 50 ? 7.066 0.586 3.414 1.00 0.00 50 SER A N 2
ATOM 1520 C CA . SER A 1 50 ? 7.774 0.198 4.613 1.00 0.00 50 SER A CA 2
ATOM 1521 C C . SER A 1 50 ? 6.771 -0.208 5.668 1.00 0.00 50 SER A C 2
ATOM 1522 O O . SER A 1 50 ? 6.459 0.554 6.583 1.00 0.00 50 SER A O 2
ATOM 1530 N N . ASN A 1 51 ? 6.248 -1.406 5.510 1.00 0.00 51 ASN A N 2
ATOM 1531 C CA . ASN A 1 51 ? 5.248 -1.924 6.423 1.00 0.00 51 ASN A CA 2
ATOM 1532 C C . ASN A 1 51 ? 5.707 -1.816 7.864 1.00 0.00 51 ASN A C 2
ATOM 1533 O O . ASN A 1 51 ? 6.816 -2.220 8.219 1.00 0.00 51 ASN A O 2
ATOM 1544 N N . GLY A 1 52 ? 4.836 -1.259 8.679 1.00 0.00 52 GLY A N 2
ATOM 1545 C CA . GLY A 1 52 ? 5.135 -1.081 10.088 1.00 0.00 52 GLY A CA 2
ATOM 1546 C C . GLY A 1 52 ? 5.276 0.382 10.470 1.00 0.00 52 GLY A C 2
ATOM 1547 O O . GLY A 1 52 ? 4.920 1.264 9.688 1.00 0.00 52 GLY A O 2
ATOM 1551 N N . PRO A 1 53 ? 5.799 0.674 11.672 1.00 0.00 53 PRO A N 2
ATOM 1552 C CA . PRO A 1 53 ? 5.983 2.051 12.142 1.00 0.00 53 PRO A CA 2
ATOM 1553 C C . PRO A 1 53 ? 6.833 2.878 11.184 1.00 0.00 53 PRO A C 2
ATOM 1554 O O . PRO A 1 53 ? 7.857 2.413 10.686 1.00 0.00 53 PRO A O 2
ATOM 1565 N N . CYS A 1 54 ? 6.398 4.107 10.930 1.00 0.00 54 CYS A N 2
ATOM 1566 C CA . CYS A 1 54 ? 7.114 5.005 10.031 1.00 0.00 54 CYS A CA 2
ATOM 1567 C C . CYS A 1 54 ? 6.642 6.444 10.212 1.00 0.00 54 CYS A C 2
ATOM 1568 O O . CYS A 1 54 ? 7.352 7.275 10.777 1.00 0.00 54 CYS A O 2
ATOM 1575 N N . GLU A 1 55 ? 5.437 6.732 9.729 1.00 0.00 55 GLU A N 2
ATOM 1576 C CA . GLU A 1 55 ? 4.870 8.071 9.840 1.00 0.00 55 GLU A CA 2
ATOM 1577 C C . GLU A 1 55 ? 4.615 8.433 11.300 1.00 0.00 55 GLU A C 2
ATOM 1578 O O . GLU A 1 55 ? 5.034 9.534 11.717 1.00 0.00 55 GLU A O 2
ATOM 1591 N N . ALA A 1 1 ? 9.968 -0.824 -0.273 1.00 0.00 1 ALA A N 3
ATOM 1592 C CA . ALA A 1 1 ? 10.112 -1.468 -1.605 1.00 0.00 1 ALA A CA 3
ATOM 1593 C C . ALA A 1 1 ? 8.774 -1.515 -2.337 1.00 0.00 1 ALA A C 3
ATOM 1594 O O . ALA A 1 1 ? 7.793 -2.057 -1.826 1.00 0.00 1 ALA A O 3
ATOM 1603 N N . HIS A 1 2 ? 8.742 -0.939 -3.535 1.00 0.00 2 HIS A N 3
ATOM 1604 C CA . HIS A 1 2 ? 7.523 -0.907 -4.341 1.00 0.00 2 HIS A CA 3
ATOM 1605 C C . HIS A 1 2 ? 7.166 -2.294 -4.860 1.00 0.00 2 HIS A C 3
ATOM 1606 O O . HIS A 1 2 ? 7.311 -2.579 -6.049 1.00 0.00 2 HIS A O 3
ATOM 1621 N N . MET A 1 3 ? 6.695 -3.155 -3.964 1.00 0.00 3 MET A N 3
ATOM 1622 C CA . MET A 1 3 ? 6.317 -4.516 -4.356 1.00 0.00 3 MET A CA 3
ATOM 1623 C C . MET A 1 3 ? 5.594 -5.277 -3.239 1.00 0.00 3 MET A C 3
ATOM 1624 O O . MET A 1 3 ? 6.227 -5.769 -2.306 1.00 0.00 3 MET A O 3
ATOM 1638 N N . ASP A 1 4 ? 4.270 -5.400 -3.361 1.00 0.00 4 ASP A N 3
ATOM 1639 C CA . ASP A 1 4 ? 3.469 -6.137 -2.377 1.00 0.00 4 ASP A CA 3
ATOM 1640 C C . ASP A 1 4 ? 1.978 -6.127 -2.730 1.00 0.00 4 ASP A C 3
ATOM 1641 O O . ASP A 1 4 ? 1.126 -6.172 -1.844 1.00 0.00 4 ASP A O 3
ATOM 1650 N N . CYS A 1 5 ? 1.668 -6.078 -4.025 1.00 0.00 5 CYS A N 3
ATOM 1651 C CA . CYS A 1 5 ? 0.277 -6.073 -4.481 1.00 0.00 5 CYS A CA 3
ATOM 1652 C C . CYS A 1 5 ? -0.225 -7.504 -4.637 1.00 0.00 5 CYS A C 3
ATOM 1653 O O . CYS A 1 5 ? 0.543 -8.450 -4.467 1.00 0.00 5 CYS A O 3
ATOM 1660 N N . THR A 1 6 ? -1.510 -7.671 -4.961 1.00 0.00 6 THR A N 3
ATOM 1661 C CA . THR A 1 6 ? -2.065 -9.007 -5.135 1.00 0.00 6 THR A CA 3
ATOM 1662 C C . THR A 1 6 ? -1.342 -9.713 -6.301 1.00 0.00 6 THR A C 3
ATOM 1663 O O . THR A 1 6 ? -0.116 -9.806 -6.278 1.00 0.00 6 THR A O 3
ATOM 1674 N N . GLU A 1 7 ? -2.064 -10.203 -7.336 1.00 0.00 7 GLU A N 3
ATOM 1675 C CA . GLU A 1 7 ? -1.392 -10.858 -8.454 1.00 0.00 7 GLU A CA 3
ATOM 1676 C C . GLU A 1 7 ? -2.387 -11.357 -9.504 1.00 0.00 7 GLU A C 3
ATOM 1677 O O . GLU A 1 7 ? -2.094 -12.288 -10.254 1.00 0.00 7 GLU A O 3
ATOM 1689 N N . PHE A 1 8 ? -3.564 -10.739 -9.557 1.00 0.00 8 PHE A N 3
ATOM 1690 C CA . PHE A 1 8 ? -4.586 -11.139 -10.520 1.00 0.00 8 PHE A CA 3
ATOM 1691 C C . PHE A 1 8 ? -5.352 -9.929 -11.048 1.00 0.00 8 PHE A C 3
ATOM 1692 O O . PHE A 1 8 ? -4.931 -8.787 -10.870 1.00 0.00 8 PHE A O 3
ATOM 1709 N N . ASN A 1 9 ? -6.486 -10.195 -11.692 1.00 0.00 9 ASN A N 3
ATOM 1710 C CA . ASN A 1 9 ? -7.322 -9.138 -12.239 1.00 0.00 9 ASN A CA 3
ATOM 1711 C C . ASN A 1 9 ? -7.979 -8.338 -11.116 1.00 0.00 9 ASN A C 3
ATOM 1712 O O . ASN A 1 9 ? -7.884 -7.112 -11.085 1.00 0.00 9 ASN A O 3
ATOM 1723 N N . PRO A 1 10 ? -8.657 -9.021 -10.172 1.00 0.00 10 PRO A N 3
ATOM 1724 C CA . PRO A 1 10 ? -9.320 -8.350 -9.051 1.00 0.00 10 PRO A CA 3
ATOM 1725 C C . PRO A 1 10 ? -8.322 -7.700 -8.097 1.00 0.00 10 PRO A C 3
ATOM 1726 O O . PRO A 1 10 ? -8.118 -8.171 -6.979 1.00 0.00 10 PRO A O 3
ATOM 1737 N N . LEU A 1 11 ? -7.710 -6.611 -8.552 1.00 0.00 11 LEU A N 3
ATOM 1738 C CA . LEU A 1 11 ? -6.736 -5.876 -7.750 1.00 0.00 11 LEU A CA 3
ATOM 1739 C C . LEU A 1 11 ? -7.324 -5.478 -6.413 1.00 0.00 11 LEU A C 3
ATOM 1740 O O . LEU A 1 11 ? -8.403 -5.934 -6.051 1.00 0.00 11 LEU A O 3
ATOM 1756 N N . CYS A 1 12 ? -6.585 -4.639 -5.689 1.00 0.00 12 CYS A N 3
ATOM 1757 C CA . CYS A 1 12 ? -6.973 -4.161 -4.363 1.00 0.00 12 CYS A CA 3
ATOM 1758 C C . CYS A 1 12 ? -8.459 -4.355 -4.085 1.00 0.00 12 CYS A C 3
ATOM 1759 O O . CYS A 1 12 ? -9.224 -3.403 -3.938 1.00 0.00 12 CYS A O 3
ATOM 1766 N N . ARG A 1 13 ? -8.843 -5.614 -4.012 1.00 0.00 13 ARG A N 3
ATOM 1767 C CA . ARG A 1 13 ? -10.229 -5.991 -3.754 1.00 0.00 13 ARG A CA 3
ATOM 1768 C C . ARG A 1 13 ? -10.558 -5.902 -2.266 1.00 0.00 13 ARG A C 3
ATOM 1769 O O . ARG A 1 13 ? -11.399 -6.647 -1.761 1.00 0.00 13 ARG A O 3
ATOM 1790 N N . CYS A 1 14 ? -9.898 -4.982 -1.572 1.00 0.00 14 CYS A N 3
ATOM 1791 C CA . CYS A 1 14 ? -10.113 -4.782 -0.165 1.00 0.00 14 CYS A CA 3
ATOM 1792 C C . CYS A 1 14 ? -10.551 -3.351 0.089 1.00 0.00 14 CYS A C 3
ATOM 1793 O O . CYS A 1 14 ? -10.803 -2.581 -0.837 1.00 0.00 14 CYS A O 3
ATOM 1800 N N . ASN A 1 15 ? -10.632 -3.018 1.349 1.00 0.00 15 ASN A N 3
ATOM 1801 C CA . ASN A 1 15 ? -11.036 -1.683 1.773 1.00 0.00 15 ASN A CA 3
ATOM 1802 C C . ASN A 1 15 ? -10.606 -1.411 3.202 1.00 0.00 15 ASN A C 3
ATOM 1803 O O . ASN A 1 15 ? -9.967 -0.402 3.472 1.00 0.00 15 ASN A O 3
ATOM 1814 N N . LYS A 1 16 ? -10.993 -2.322 4.101 1.00 0.00 16 LYS A N 3
ATOM 1815 C CA . LYS A 1 16 ? -10.701 -2.240 5.540 1.00 0.00 16 LYS A CA 3
ATOM 1816 C C . LYS A 1 16 ? -9.538 -1.305 5.850 1.00 0.00 16 LYS A C 3
ATOM 1817 O O . LYS A 1 16 ? -8.538 -1.707 6.447 1.00 0.00 16 LYS A O 3
ATOM 1836 N N . MET A 1 17 ? -9.678 -0.058 5.433 1.00 0.00 17 MET A N 3
ATOM 1837 C CA . MET A 1 17 ? -8.639 0.943 5.654 1.00 0.00 17 MET A CA 3
ATOM 1838 C C . MET A 1 17 ? -8.590 1.381 7.105 1.00 0.00 17 MET A C 3
ATOM 1839 O O . MET A 1 17 ? -8.839 2.540 7.440 1.00 0.00 17 MET A O 3
ATOM 1853 N N . LEU A 1 18 ? -8.259 0.435 7.950 1.00 0.00 18 LEU A N 3
ATOM 1854 C CA . LEU A 1 18 ? -8.154 0.667 9.379 1.00 0.00 18 LEU A CA 3
ATOM 1855 C C . LEU A 1 18 ? -7.547 -0.544 10.079 1.00 0.00 18 LEU A C 3
ATOM 1856 O O . LEU A 1 18 ? -8.200 -1.187 10.902 1.00 0.00 18 LEU A O 3
ATOM 1872 N N . GLY A 1 19 ? -6.302 -0.860 9.744 1.00 0.00 19 GLY A N 3
ATOM 1873 C CA . GLY A 1 19 ? -5.650 -2.003 10.355 1.00 0.00 19 GLY A CA 3
ATOM 1874 C C . GLY A 1 19 ? -4.138 -1.968 10.242 1.00 0.00 19 GLY A C 3
ATOM 1875 O O . GLY A 1 19 ? -3.450 -1.565 11.180 1.00 0.00 19 GLY A O 3
ATOM 1879 N N . ASP A 1 20 ? -3.618 -2.408 9.100 1.00 0.00 20 ASP A N 3
ATOM 1880 C CA . ASP A 1 20 ? -2.180 -2.443 8.881 1.00 0.00 20 ASP A CA 3
ATOM 1881 C C . ASP A 1 20 ? -1.596 -1.040 8.769 1.00 0.00 20 ASP A C 3
ATOM 1882 O O . ASP A 1 20 ? -2.323 -0.048 8.728 1.00 0.00 20 ASP A O 3
ATOM 1891 N N . LEU A 1 21 ? -0.271 -0.976 8.736 1.00 0.00 21 LEU A N 3
ATOM 1892 C CA . LEU A 1 21 ? 0.444 0.278 8.645 1.00 0.00 21 LEU A CA 3
ATOM 1893 C C . LEU A 1 21 ? 1.609 0.180 7.658 1.00 0.00 21 LEU A C 3
ATOM 1894 O O . LEU A 1 21 ? 2.653 -0.397 7.959 1.00 0.00 21 LEU A O 3
ATOM 1910 N N . ILE A 1 22 ? 1.413 0.739 6.472 1.00 0.00 22 ILE A N 3
ATOM 1911 C CA . ILE A 1 22 ? 2.429 0.719 5.432 1.00 0.00 22 ILE A CA 3
ATOM 1912 C C . ILE A 1 22 ? 3.162 2.056 5.352 1.00 0.00 22 ILE A C 3
ATOM 1913 O O . ILE A 1 22 ? 2.613 3.098 5.710 1.00 0.00 22 ILE A O 3
ATOM 1929 N N . CYS A 1 23 ? 4.396 2.018 4.862 1.00 0.00 23 CYS A N 3
ATOM 1930 C CA . CYS A 1 23 ? 5.198 3.228 4.712 1.00 0.00 23 CYS A CA 3
ATOM 1931 C C . CYS A 1 23 ? 5.530 3.436 3.242 1.00 0.00 23 CYS A C 3
ATOM 1932 O O . CYS A 1 23 ? 6.533 2.924 2.747 1.00 0.00 23 CYS A O 3
ATOM 1939 N N . ALA A 1 24 ? 4.660 4.154 2.536 1.00 0.00 24 ALA A N 3
ATOM 1940 C CA . ALA A 1 24 ? 4.854 4.373 1.109 1.00 0.00 24 ALA A CA 3
ATOM 1941 C C . ALA A 1 24 ? 5.581 5.668 0.796 1.00 0.00 24 ALA A C 3
ATOM 1942 O O . ALA A 1 24 ? 5.410 6.682 1.466 1.00 0.00 24 ALA A O 3
ATOM 1949 N N . VAL A 1 25 ? 6.387 5.609 -0.254 1.00 0.00 25 VAL A N 3
ATOM 1950 C CA . VAL A 1 25 ? 7.155 6.745 -0.721 1.00 0.00 25 VAL A CA 3
ATOM 1951 C C . VAL A 1 25 ? 7.121 6.816 -2.242 1.00 0.00 25 VAL A C 3
ATOM 1952 O O . VAL A 1 25 ? 6.995 5.792 -2.928 1.00 0.00 25 VAL A O 3
ATOM 1965 N N . ILE A 1 26 ? 7.225 8.031 -2.758 1.00 0.00 26 ILE A N 3
ATOM 1966 C CA . ILE A 1 26 ? 7.201 8.252 -4.199 1.00 0.00 26 ILE A CA 3
ATOM 1967 C C . ILE A 1 26 ? 8.164 9.362 -4.604 1.00 0.00 26 ILE A C 3
ATOM 1968 O O . ILE A 1 26 ? 7.786 10.529 -4.696 1.00 0.00 26 ILE A O 3
ATOM 1984 N N . GLY A 1 27 ? 9.411 8.980 -4.845 1.00 0.00 27 GLY A N 3
ATOM 1985 C CA . GLY A 1 27 ? 10.434 9.929 -5.244 1.00 0.00 27 GLY A CA 3
ATOM 1986 C C . GLY A 1 27 ? 10.829 10.852 -4.115 1.00 0.00 27 GLY A C 3
ATOM 1987 O O . GLY A 1 27 ? 11.995 10.910 -3.721 1.00 0.00 27 GLY A O 3
ATOM 1991 N N . ASP A 1 28 ? 9.849 11.566 -3.592 1.00 0.00 28 ASP A N 3
ATOM 1992 C CA . ASP A 1 28 ? 10.070 12.492 -2.493 1.00 0.00 28 ASP A CA 3
ATOM 1993 C C . ASP A 1 28 ? 8.784 12.696 -1.703 1.00 0.00 28 ASP A C 3
ATOM 1994 O O . ASP A 1 28 ? 8.607 13.718 -1.039 1.00 0.00 28 ASP A O 3
ATOM 2003 N N . ALA A 1 29 ? 7.885 11.714 -1.771 1.00 0.00 29 ALA A N 3
ATOM 2004 C CA . ALA A 1 29 ? 6.620 11.794 -1.052 1.00 0.00 29 ALA A CA 3
ATOM 2005 C C . ALA A 1 29 ? 6.433 10.573 -0.166 1.00 0.00 29 ALA A C 3
ATOM 2006 O O . ALA A 1 29 ? 5.733 9.629 -0.530 1.00 0.00 29 ALA A O 3
ATOM 2013 N N . LYS A 1 30 ? 7.078 10.594 0.994 1.00 0.00 30 LYS A N 3
ATOM 2014 C CA . LYS A 1 30 ? 6.997 9.483 1.929 1.00 0.00 30 LYS A CA 3
ATOM 2015 C C . LYS A 1 30 ? 5.880 9.696 2.947 1.00 0.00 30 LYS A C 3
ATOM 2016 O O . LYS A 1 30 ? 5.961 10.577 3.802 1.00 0.00 30 LYS A O 3
ATOM 2035 N N . GLU A 1 31 ? 4.844 8.872 2.850 1.00 0.00 31 GLU A N 3
ATOM 2036 C CA . GLU A 1 31 ? 3.709 8.948 3.759 1.00 0.00 31 GLU A CA 3
ATOM 2037 C C . GLU A 1 31 ? 3.147 7.555 4.018 1.00 0.00 31 GLU A C 3
ATOM 2038 O O . GLU A 1 31 ? 3.037 6.743 3.101 1.00 0.00 31 GLU A O 3
ATOM 2050 N N . GLU A 1 32 ? 2.797 7.282 5.269 1.00 0.00 32 GLU A N 3
ATOM 2051 C CA . GLU A 1 32 ? 2.252 5.978 5.628 1.00 0.00 32 GLU A CA 3
ATOM 2052 C C . GLU A 1 32 ? 0.862 5.791 5.054 1.00 0.00 32 GLU A C 3
ATOM 2053 O O . GLU A 1 32 ? 0.270 6.718 4.501 1.00 0.00 32 GLU A O 3
ATOM 2065 N N . HIS A 1 33 ? 0.344 4.583 5.203 1.00 0.00 33 HIS A N 3
ATOM 2066 C CA . HIS A 1 33 ? -0.986 4.261 4.718 1.00 0.00 33 HIS A CA 3
ATOM 2067 C C . HIS A 1 33 ? -1.528 3.021 5.414 1.00 0.00 33 HIS A C 3
ATOM 2068 O O . HIS A 1 33 ? -0.771 2.202 5.931 1.00 0.00 33 HIS A O 3
ATOM 2083 N N . ARG A 1 34 ? -2.844 2.891 5.423 1.00 0.00 34 ARG A N 3
ATOM 2084 C CA . ARG A 1 34 ? -3.493 1.748 6.050 1.00 0.00 34 ARG A CA 3
ATOM 2085 C C . ARG A 1 34 ? -3.841 0.689 5.011 1.00 0.00 34 ARG A C 3
ATOM 2086 O O . ARG A 1 34 ? -3.374 -0.448 5.087 1.00 0.00 34 ARG A O 3
ATOM 2107 N N . ASN A 1 35 ? -4.664 1.068 4.037 1.00 0.00 35 ASN A N 3
ATOM 2108 C CA . ASN A 1 35 ? -5.070 0.147 2.985 1.00 0.00 35 ASN A CA 3
ATOM 2109 C C . ASN A 1 35 ? -3.985 0.021 1.926 1.00 0.00 35 ASN A C 3
ATOM 2110 O O . ASN A 1 35 ? -4.141 0.469 0.788 1.00 0.00 35 ASN A O 3
ATOM 2121 N N . MET A 1 36 ? -2.886 -0.607 2.316 1.00 0.00 36 MET A N 3
ATOM 2122 C CA . MET A 1 36 ? -1.764 -0.819 1.420 1.00 0.00 36 MET A CA 3
ATOM 2123 C C . MET A 1 36 ? -2.203 -1.563 0.158 1.00 0.00 36 MET A C 3
ATOM 2124 O O . MET A 1 36 ? -1.512 -1.533 -0.860 1.00 0.00 36 MET A O 3
ATOM 2138 N N . CYS A 1 37 ? -3.360 -2.226 0.226 1.00 0.00 37 CYS A N 3
ATOM 2139 C CA . CYS A 1 37 ? -3.879 -2.966 -0.918 1.00 0.00 37 CYS A CA 3
ATOM 2140 C C . CYS A 1 37 ? -4.411 -2.007 -1.981 1.00 0.00 37 CYS A C 3
ATOM 2141 O O . CYS A 1 37 ? -4.048 -2.103 -3.153 1.00 0.00 37 CYS A O 3
ATOM 2148 N N . ALA A 1 38 ? -5.254 -1.070 -1.565 1.00 0.00 38 ALA A N 3
ATOM 2149 C CA . ALA A 1 38 ? -5.815 -0.083 -2.483 1.00 0.00 38 ALA A CA 3
ATOM 2150 C C . ALA A 1 38 ? -4.729 0.843 -3.013 1.00 0.00 38 ALA A C 3
ATOM 2151 O O . ALA A 1 38 ? -4.920 1.539 -4.009 1.00 0.00 38 ALA A O 3
ATOM 2158 N N . LEU A 1 39 ? -3.590 0.841 -2.337 1.00 0.00 39 LEU A N 3
ATOM 2159 C CA . LEU A 1 39 ? -2.461 1.672 -2.722 1.00 0.00 39 LEU A CA 3
ATOM 2160 C C . LEU A 1 39 ? -1.691 1.034 -3.865 1.00 0.00 39 LEU A C 3
ATOM 2161 O O . LEU A 1 39 ? -1.278 1.707 -4.807 1.00 0.00 39 LEU A O 3
ATOM 2177 N N . CYS A 1 40 ? -1.497 -0.273 -3.762 1.00 0.00 40 CYS A N 3
ATOM 2178 C CA . CYS A 1 40 ? -0.766 -1.015 -4.773 1.00 0.00 40 CYS A CA 3
ATOM 2179 C C . CYS A 1 40 ? -1.528 -1.018 -6.088 1.00 0.00 40 CYS A C 3
ATOM 2180 O O . CYS A 1 40 ? -0.934 -0.949 -7.164 1.00 0.00 40 CYS A O 3
ATOM 2187 N N . CYS A 1 41 ? -2.849 -1.099 -5.996 1.00 0.00 41 CYS A N 3
ATOM 2188 C CA . CYS A 1 41 ? -3.688 -1.111 -7.184 1.00 0.00 41 CYS A CA 3
ATOM 2189 C C . CYS A 1 41 ? -3.814 0.287 -7.779 1.00 0.00 41 CYS A C 3
ATOM 2190 O O . CYS A 1 41 ? -3.816 0.463 -8.997 1.00 0.00 41 CYS A O 3
ATOM 2197 N N . GLU A 1 42 ? -3.941 1.270 -6.900 1.00 0.00 42 GLU A N 3
ATOM 2198 C CA . GLU A 1 42 ? -4.095 2.663 -7.316 1.00 0.00 42 GLU A CA 3
ATOM 2199 C C . GLU A 1 42 ? -2.762 3.309 -7.693 1.00 0.00 42 GLU A C 3
ATOM 2200 O O . GLU A 1 42 ? -2.734 4.425 -8.209 1.00 0.00 42 GLU A O 3
ATOM 2212 N N . HIS A 1 43 ? -1.658 2.618 -7.425 1.00 0.00 43 HIS A N 3
ATOM 2213 C CA . HIS A 1 43 ? -0.335 3.154 -7.735 1.00 0.00 43 HIS A CA 3
ATOM 2214 C C . HIS A 1 43 ? 0.320 2.408 -8.896 1.00 0.00 43 HIS A C 3
ATOM 2215 O O . HIS A 1 43 ? -0.159 1.355 -9.320 1.00 0.00 43 HIS A O 3
ATOM 2230 N N . PRO A 1 44 ? 1.429 2.953 -9.426 1.00 0.00 44 PRO A N 3
ATOM 2231 C CA . PRO A 1 44 ? 2.161 2.352 -10.545 1.00 0.00 44 PRO A CA 3
ATOM 2232 C C . PRO A 1 44 ? 2.892 1.089 -10.116 1.00 0.00 44 PRO A C 3
ATOM 2233 O O . PRO A 1 44 ? 3.942 1.156 -9.479 1.00 0.00 44 PRO A O 3
ATOM 2244 N N . GLY A 1 45 ? 2.321 -0.065 -10.448 1.00 0.00 45 GLY A N 3
ATOM 2245 C CA . GLY A 1 45 ? 2.931 -1.321 -10.059 1.00 0.00 45 GLY A CA 3
ATOM 2246 C C . GLY A 1 45 ? 3.161 -1.387 -8.562 1.00 0.00 45 GLY A C 3
ATOM 2247 O O . GLY A 1 45 ? 4.008 -2.143 -8.085 1.00 0.00 45 GLY A O 3
ATOM 2251 N N . GLY A 1 46 ? 2.402 -0.581 -7.821 1.00 0.00 46 GLY A N 3
ATOM 2252 C CA . GLY A 1 46 ? 2.532 -0.546 -6.380 1.00 0.00 46 GLY A CA 3
ATOM 2253 C C . GLY A 1 46 ? 3.566 0.460 -5.916 1.00 0.00 46 GLY A C 3
ATOM 2254 O O . GLY A 1 46 ? 4.764 0.250 -6.094 1.00 0.00 46 GLY A O 3
ATOM 2258 N N . PHE A 1 47 ? 3.106 1.556 -5.308 1.00 0.00 47 PHE A N 3
ATOM 2259 C CA . PHE A 1 47 ? 4.014 2.589 -4.810 1.00 0.00 47 PHE A CA 3
ATOM 2260 C C . PHE A 1 47 ? 5.124 1.950 -3.992 1.00 0.00 47 PHE A C 3
ATOM 2261 O O . PHE A 1 47 ? 5.037 0.777 -3.632 1.00 0.00 47 PHE A O 3
ATOM 2278 N N . GLU A 1 48 ? 6.162 2.716 -3.694 1.00 0.00 48 GLU A N 3
ATOM 2279 C CA . GLU A 1 48 ? 7.272 2.186 -2.913 1.00 0.00 48 GLU A CA 3
ATOM 2280 C C . GLU A 1 48 ? 6.931 2.173 -1.445 1.00 0.00 48 GLU A C 3
ATOM 2281 O O . GLU A 1 48 ? 7.224 3.124 -0.722 1.00 0.00 48 GLU A O 3
ATOM 2293 N N . TYR A 1 49 ? 6.319 1.097 -0.999 1.00 0.00 49 TYR A N 3
ATOM 2294 C CA . TYR A 1 49 ? 5.958 0.992 0.390 1.00 0.00 49 TYR A CA 3
ATOM 2295 C C . TYR A 1 49 ? 6.820 -0.008 1.125 1.00 0.00 49 TYR A C 3
ATOM 2296 O O . TYR A 1 49 ? 7.505 -0.838 0.526 1.00 0.00 49 TYR A O 3
ATOM 2314 N N . SER A 1 50 ? 6.757 0.079 2.433 1.00 0.00 50 SER A N 3
ATOM 2315 C CA . SER A 1 50 ? 7.492 -0.813 3.301 1.00 0.00 50 SER A CA 3
ATOM 2316 C C . SER A 1 50 ? 6.665 -1.074 4.537 1.00 0.00 50 SER A C 3
ATOM 2317 O O . SER A 1 50 ? 6.577 -0.231 5.430 1.00 0.00 50 SER A O 3
ATOM 2325 N N . ASN A 1 51 ? 6.025 -2.231 4.563 1.00 0.00 51 ASN A N 3
ATOM 2326 C CA . ASN A 1 51 ? 5.164 -2.590 5.675 1.00 0.00 51 ASN A CA 3
ATOM 2327 C C . ASN A 1 51 ? 5.833 -2.285 7.008 1.00 0.00 51 ASN A C 3
ATOM 2328 O O . ASN A 1 51 ? 7.001 -2.613 7.223 1.00 0.00 51 ASN A O 3
ATOM 2339 N N . GLY A 1 52 ? 5.083 -1.654 7.892 1.00 0.00 52 GLY A N 3
ATOM 2340 C CA . GLY A 1 52 ? 5.611 -1.304 9.200 1.00 0.00 52 GLY A CA 3
ATOM 2341 C C . GLY A 1 52 ? 5.356 0.147 9.565 1.00 0.00 52 GLY A C 3
ATOM 2342 O O . GLY A 1 52 ? 4.705 0.873 8.812 1.00 0.00 52 GLY A O 3
ATOM 2346 N N . PRO A 1 53 ? 5.858 0.599 10.727 1.00 0.00 53 PRO A N 3
ATOM 2347 C CA . PRO A 1 53 ? 5.671 1.981 11.191 1.00 0.00 53 PRO A CA 3
ATOM 2348 C C . PRO A 1 53 ? 6.402 2.996 10.320 1.00 0.00 53 PRO A C 3
ATOM 2349 O O . PRO A 1 53 ? 7.235 2.635 9.489 1.00 0.00 53 PRO A O 3
ATOM 2360 N N . CYS A 1 54 ? 6.085 4.273 10.522 1.00 0.00 54 CYS A N 3
ATOM 2361 C CA . CYS A 1 54 ? 6.709 5.351 9.760 1.00 0.00 54 CYS A CA 3
ATOM 2362 C C . CYS A 1 54 ? 6.110 6.703 10.143 1.00 0.00 54 CYS A C 3
ATOM 2363 O O . CYS A 1 54 ? 6.813 7.712 10.196 1.00 0.00 54 CYS A O 3
ATOM 2370 N N . GLU A 1 55 ? 4.806 6.715 10.407 1.00 0.00 55 GLU A N 3
ATOM 2371 C CA . GLU A 1 55 ? 4.113 7.942 10.785 1.00 0.00 55 GLU A CA 3
ATOM 2372 C C . GLU A 1 55 ? 3.553 7.836 12.200 1.00 0.00 55 GLU A C 3
ATOM 2373 O O . GLU A 1 55 ? 4.032 6.968 12.961 1.00 0.00 55 GLU A O 3
ATOM 2386 N N . ALA A 1 1 ? 11.182 -4.529 1.920 1.00 0.00 1 ALA A N 4
ATOM 2387 C CA . ALA A 1 1 ? 10.522 -4.758 0.609 1.00 0.00 1 ALA A CA 4
ATOM 2388 C C . ALA A 1 1 ? 9.855 -3.484 0.100 1.00 0.00 1 ALA A C 4
ATOM 2389 O O . ALA A 1 1 ? 9.232 -2.749 0.865 1.00 0.00 1 ALA A O 4
ATOM 2398 N N . HIS A 1 2 ? 9.991 -3.229 -1.198 1.00 0.00 2 HIS A N 4
ATOM 2399 C CA . HIS A 1 2 ? 9.404 -2.045 -1.814 1.00 0.00 2 HIS A CA 4
ATOM 2400 C C . HIS A 1 2 ? 8.567 -2.432 -3.028 1.00 0.00 2 HIS A C 4
ATOM 2401 O O . HIS A 1 2 ? 8.769 -1.926 -4.132 1.00 0.00 2 HIS A O 4
ATOM 2416 N N . MET A 1 3 ? 7.630 -3.339 -2.800 1.00 0.00 3 MET A N 4
ATOM 2417 C CA . MET A 1 3 ? 6.742 -3.824 -3.856 1.00 0.00 3 MET A CA 4
ATOM 2418 C C . MET A 1 3 ? 5.628 -4.711 -3.292 1.00 0.00 3 MET A C 4
ATOM 2419 O O . MET A 1 3 ? 4.445 -4.394 -3.420 1.00 0.00 3 MET A O 4
ATOM 2433 N N . ASP A 1 4 ? 6.032 -5.839 -2.690 1.00 0.00 4 ASP A N 4
ATOM 2434 C CA . ASP A 1 4 ? 5.104 -6.826 -2.111 1.00 0.00 4 ASP A CA 4
ATOM 2435 C C . ASP A 1 4 ? 3.748 -6.219 -1.741 1.00 0.00 4 ASP A C 4
ATOM 2436 O O . ASP A 1 4 ? 3.664 -5.327 -0.901 1.00 0.00 4 ASP A O 4
ATOM 2445 N N . CYS A 1 5 ? 2.688 -6.707 -2.375 1.00 0.00 5 CYS A N 4
ATOM 2446 C CA . CYS A 1 5 ? 1.348 -6.204 -2.099 1.00 0.00 5 CYS A CA 4
ATOM 2447 C C . CYS A 1 5 ? 0.270 -7.194 -2.559 1.00 0.00 5 CYS A C 4
ATOM 2448 O O . CYS A 1 5 ? 0.546 -8.381 -2.731 1.00 0.00 5 CYS A O 4
ATOM 2455 N N . THR A 1 6 ? -0.959 -6.702 -2.752 1.00 0.00 6 THR A N 4
ATOM 2456 C CA . THR A 1 6 ? -2.072 -7.546 -3.185 1.00 0.00 6 THR A CA 4
ATOM 2457 C C . THR A 1 6 ? -1.763 -8.284 -4.505 1.00 0.00 6 THR A C 4
ATOM 2458 O O . THR A 1 6 ? -2.519 -9.177 -4.882 1.00 0.00 6 THR A O 4
ATOM 2469 N N . GLU A 1 7 ? -0.674 -7.906 -5.221 1.00 0.00 7 GLU A N 4
ATOM 2470 C CA . GLU A 1 7 ? -0.321 -8.543 -6.496 1.00 0.00 7 GLU A CA 4
ATOM 2471 C C . GLU A 1 7 ? -0.661 -10.033 -6.516 1.00 0.00 7 GLU A C 4
ATOM 2472 O O . GLU A 1 7 ? 0.161 -10.875 -6.154 1.00 0.00 7 GLU A O 4
ATOM 2484 N N . PHE A 1 8 ? -1.879 -10.341 -6.948 1.00 0.00 8 PHE A N 4
ATOM 2485 C CA . PHE A 1 8 ? -2.346 -11.720 -7.028 1.00 0.00 8 PHE A CA 4
ATOM 2486 C C . PHE A 1 8 ? -3.533 -11.811 -7.989 1.00 0.00 8 PHE A C 4
ATOM 2487 O O . PHE A 1 8 ? -3.682 -10.966 -8.871 1.00 0.00 8 PHE A O 4
ATOM 2504 N N . ASN A 1 9 ? -4.377 -12.826 -7.824 1.00 0.00 9 ASN A N 4
ATOM 2505 C CA . ASN A 1 9 ? -5.535 -12.986 -8.693 1.00 0.00 9 ASN A CA 4
ATOM 2506 C C . ASN A 1 9 ? -6.558 -11.885 -8.423 1.00 0.00 9 ASN A C 4
ATOM 2507 O O . ASN A 1 9 ? -6.976 -11.177 -9.339 1.00 0.00 9 ASN A O 4
ATOM 2518 N N . PRO A 1 10 ? -6.971 -11.721 -7.154 1.00 0.00 10 PRO A N 4
ATOM 2519 C CA . PRO A 1 10 ? -7.938 -10.704 -6.760 1.00 0.00 10 PRO A CA 4
ATOM 2520 C C . PRO A 1 10 ? -7.265 -9.396 -6.351 1.00 0.00 10 PRO A C 4
ATOM 2521 O O . PRO A 1 10 ? -6.762 -9.272 -5.235 1.00 0.00 10 PRO A O 4
ATOM 2532 N N . LEU A 1 11 ? -7.258 -8.419 -7.256 1.00 0.00 11 LEU A N 4
ATOM 2533 C CA . LEU A 1 11 ? -6.643 -7.125 -6.969 1.00 0.00 11 LEU A CA 4
ATOM 2534 C C . LEU A 1 11 ? -7.261 -6.500 -5.739 1.00 0.00 11 LEU A C 4
ATOM 2535 O O . LEU A 1 11 ? -8.127 -7.104 -5.117 1.00 0.00 11 LEU A O 4
ATOM 2551 N N . CYS A 1 12 ? -6.773 -5.313 -5.370 1.00 0.00 12 CYS A N 4
ATOM 2552 C CA . CYS A 1 12 ? -7.238 -4.611 -4.175 1.00 0.00 12 CYS A CA 4
ATOM 2553 C C . CYS A 1 12 ? -8.733 -4.780 -3.945 1.00 0.00 12 CYS A C 4
ATOM 2554 O O . CYS A 1 12 ? -9.502 -3.820 -3.937 1.00 0.00 12 CYS A O 4
ATOM 2561 N N . ARG A 1 13 ? -9.122 -6.013 -3.720 1.00 0.00 13 ARG A N 4
ATOM 2562 C CA . ARG A 1 13 ? -10.514 -6.342 -3.446 1.00 0.00 13 ARG A CA 4
ATOM 2563 C C . ARG A 1 13 ? -10.731 -6.314 -1.945 1.00 0.00 13 ARG A C 4
ATOM 2564 O O . ARG A 1 13 ? -11.381 -7.190 -1.373 1.00 0.00 13 ARG A O 4
ATOM 2585 N N . CYS A 1 14 ? -10.137 -5.310 -1.314 1.00 0.00 14 CYS A N 4
ATOM 2586 C CA . CYS A 1 14 ? -10.204 -5.156 0.125 1.00 0.00 14 CYS A CA 4
ATOM 2587 C C . CYS A 1 14 ? -10.202 -3.681 0.525 1.00 0.00 14 CYS A C 4
ATOM 2588 O O . CYS A 1 14 ? -9.179 -3.007 0.423 1.00 0.00 14 CYS A O 4
ATOM 2595 N N . ASN A 1 15 ? -11.344 -3.179 0.989 1.00 0.00 15 ASN A N 4
ATOM 2596 C CA . ASN A 1 15 ? -11.431 -1.783 1.404 1.00 0.00 15 ASN A CA 4
ATOM 2597 C C . ASN A 1 15 ? -11.434 -1.659 2.915 1.00 0.00 15 ASN A C 4
ATOM 2598 O O . ASN A 1 15 ? -10.438 -1.254 3.513 1.00 0.00 15 ASN A O 4
ATOM 2609 N N . LYS A 1 16 ? -12.553 -2.020 3.536 1.00 0.00 16 LYS A N 4
ATOM 2610 C CA . LYS A 1 16 ? -12.657 -1.955 4.994 1.00 0.00 16 LYS A CA 4
ATOM 2611 C C . LYS A 1 16 ? -11.439 -2.610 5.636 1.00 0.00 16 LYS A C 4
ATOM 2612 O O . LYS A 1 16 ? -11.097 -2.312 6.779 1.00 0.00 16 LYS A O 4
ATOM 2631 N N . MET A 1 17 ? -10.799 -3.499 4.872 1.00 0.00 17 MET A N 4
ATOM 2632 C CA . MET A 1 17 ? -9.605 -4.221 5.297 1.00 0.00 17 MET A CA 4
ATOM 2633 C C . MET A 1 17 ? -8.900 -3.532 6.461 1.00 0.00 17 MET A C 4
ATOM 2634 O O . MET A 1 17 ? -8.823 -2.305 6.511 1.00 0.00 17 MET A O 4
ATOM 2648 N N . LEU A 1 18 ? -8.375 -4.325 7.387 1.00 0.00 18 LEU A N 4
ATOM 2649 C CA . LEU A 1 18 ? -7.671 -3.772 8.535 1.00 0.00 18 LEU A CA 4
ATOM 2650 C C . LEU A 1 18 ? -6.368 -3.141 8.072 1.00 0.00 18 LEU A C 4
ATOM 2651 O O . LEU A 1 18 ? -5.279 -3.648 8.338 1.00 0.00 18 LEU A O 4
ATOM 2667 N N . GLY A 1 19 ? -6.507 -2.033 7.351 1.00 0.00 19 GLY A N 4
ATOM 2668 C CA . GLY A 1 19 ? -5.357 -1.324 6.816 1.00 0.00 19 GLY A CA 4
ATOM 2669 C C . GLY A 1 19 ? -4.214 -1.185 7.801 1.00 0.00 19 GLY A C 4
ATOM 2670 O O . GLY A 1 19 ? -4.350 -0.533 8.837 1.00 0.00 19 GLY A O 4
ATOM 2674 N N . ASP A 1 20 ? -3.078 -1.794 7.469 1.00 0.00 20 ASP A N 4
ATOM 2675 C CA . ASP A 1 20 ? -1.899 -1.732 8.314 1.00 0.00 20 ASP A CA 4
ATOM 2676 C C . ASP A 1 20 ? -1.188 -0.397 8.131 1.00 0.00 20 ASP A C 4
ATOM 2677 O O . ASP A 1 20 ? -1.571 0.409 7.284 1.00 0.00 20 ASP A O 4
ATOM 2686 N N . LEU A 1 21 ? -0.155 -0.168 8.928 1.00 0.00 21 LEU A N 4
ATOM 2687 C CA . LEU A 1 21 ? 0.598 1.079 8.847 1.00 0.00 21 LEU A CA 4
ATOM 2688 C C . LEU A 1 21 ? 1.821 0.938 7.934 1.00 0.00 21 LEU A C 4
ATOM 2689 O O . LEU A 1 21 ? 2.952 0.810 8.396 1.00 0.00 21 LEU A O 4
ATOM 2705 N N . ILE A 1 22 ? 1.574 0.973 6.627 1.00 0.00 22 ILE A N 4
ATOM 2706 C CA . ILE A 1 22 ? 2.641 0.864 5.633 1.00 0.00 22 ILE A CA 4
ATOM 2707 C C . ILE A 1 22 ? 3.256 2.231 5.358 1.00 0.00 22 ILE A C 4
ATOM 2708 O O . ILE A 1 22 ? 2.563 3.244 5.393 1.00 0.00 22 ILE A O 4
ATOM 2724 N N . CYS A 1 23 ? 4.550 2.253 5.059 1.00 0.00 23 CYS A N 4
ATOM 2725 C CA . CYS A 1 23 ? 5.236 3.505 4.752 1.00 0.00 23 CYS A CA 4
ATOM 2726 C C . CYS A 1 23 ? 5.520 3.583 3.259 1.00 0.00 23 CYS A C 4
ATOM 2727 O O . CYS A 1 23 ? 6.615 3.249 2.806 1.00 0.00 23 CYS A O 4
ATOM 2734 N N . ALA A 1 24 ? 4.517 4.009 2.497 1.00 0.00 24 ALA A N 4
ATOM 2735 C CA . ALA A 1 24 ? 4.643 4.108 1.052 1.00 0.00 24 ALA A CA 4
ATOM 2736 C C . ALA A 1 24 ? 5.388 5.368 0.637 1.00 0.00 24 ALA A C 4
ATOM 2737 O O . ALA A 1 24 ? 5.191 6.440 1.206 1.00 0.00 24 ALA A O 4
ATOM 2744 N N . VAL A 1 25 ? 6.241 5.221 -0.366 1.00 0.00 25 VAL A N 4
ATOM 2745 C CA . VAL A 1 25 ? 7.025 6.334 -0.880 1.00 0.00 25 VAL A CA 4
ATOM 2746 C C . VAL A 1 25 ? 7.002 6.365 -2.402 1.00 0.00 25 VAL A C 4
ATOM 2747 O O . VAL A 1 25 ? 7.027 5.316 -3.064 1.00 0.00 25 VAL A O 4
ATOM 2760 N N . ILE A 1 26 ? 6.952 7.578 -2.947 1.00 0.00 26 ILE A N 4
ATOM 2761 C CA . ILE A 1 26 ? 6.927 7.778 -4.393 1.00 0.00 26 ILE A CA 4
ATOM 2762 C C . ILE A 1 26 ? 7.926 8.849 -4.817 1.00 0.00 26 ILE A C 4
ATOM 2763 O O . ILE A 1 26 ? 7.570 10.016 -4.977 1.00 0.00 26 ILE A O 4
ATOM 2779 N N . GLY A 1 27 ? 9.171 8.440 -4.994 1.00 0.00 27 GLY A N 4
ATOM 2780 C CA . GLY A 1 27 ? 10.220 9.358 -5.402 1.00 0.00 27 GLY A CA 4
ATOM 2781 C C . GLY A 1 27 ? 10.566 10.358 -4.321 1.00 0.00 27 GLY A C 4
ATOM 2782 O O . GLY A 1 27 ? 11.714 10.446 -3.884 1.00 0.00 27 GLY A O 4
ATOM 2786 N N . ASP A 1 28 ? 9.566 11.109 -3.890 1.00 0.00 28 ASP A N 4
ATOM 2787 C CA . ASP A 1 28 ? 9.748 12.111 -2.851 1.00 0.00 28 ASP A CA 4
ATOM 2788 C C . ASP A 1 28 ? 8.462 12.306 -2.057 1.00 0.00 28 ASP A C 4
ATOM 2789 O O . ASP A 1 28 ? 8.263 13.345 -1.427 1.00 0.00 28 ASP A O 4
ATOM 2798 N N . ALA A 1 29 ? 7.594 11.299 -2.084 1.00 0.00 29 ALA A N 4
ATOM 2799 C CA . ALA A 1 29 ? 6.332 11.367 -1.358 1.00 0.00 29 ALA A CA 4
ATOM 2800 C C . ALA A 1 29 ? 6.179 10.165 -0.437 1.00 0.00 29 ALA A C 4
ATOM 2801 O O . ALA A 1 29 ? 5.497 9.196 -0.772 1.00 0.00 29 ALA A O 4
ATOM 2808 N N . LYS A 1 30 ? 6.825 10.231 0.722 1.00 0.00 30 LYS A N 4
ATOM 2809 C CA . LYS A 1 30 ? 6.770 9.145 1.689 1.00 0.00 30 LYS A CA 4
ATOM 2810 C C . LYS A 1 30 ? 5.790 9.461 2.815 1.00 0.00 30 LYS A C 4
ATOM 2811 O O . LYS A 1 30 ? 5.906 10.489 3.483 1.00 0.00 30 LYS A O 4
ATOM 2830 N N . GLU A 1 31 ? 4.830 8.567 3.022 1.00 0.00 31 GLU A N 4
ATOM 2831 C CA . GLU A 1 31 ? 3.829 8.740 4.070 1.00 0.00 31 GLU A CA 4
ATOM 2832 C C . GLU A 1 31 ? 3.181 7.402 4.410 1.00 0.00 31 GLU A C 4
ATOM 2833 O O . GLU A 1 31 ? 3.142 6.499 3.575 1.00 0.00 31 GLU A O 4
ATOM 2845 N N . GLU A 1 32 ? 2.674 7.271 5.634 1.00 0.00 32 GLU A N 4
ATOM 2846 C CA . GLU A 1 32 ? 2.038 6.031 6.047 1.00 0.00 32 GLU A CA 4
ATOM 2847 C C . GLU A 1 32 ? 0.714 5.835 5.324 1.00 0.00 32 GLU A C 4
ATOM 2848 O O . GLU A 1 32 ? -0.013 6.794 5.062 1.00 0.00 32 GLU A O 4
ATOM 2860 N N . HIS A 1 33 ? 0.410 4.584 5.007 1.00 0.00 33 HIS A N 4
ATOM 2861 C CA . HIS A 1 33 ? -0.826 4.246 4.318 1.00 0.00 33 HIS A CA 4
ATOM 2862 C C . HIS A 1 33 ? -1.566 3.135 5.053 1.00 0.00 33 HIS A C 4
ATOM 2863 O O . HIS A 1 33 ? -0.957 2.180 5.536 1.00 0.00 33 HIS A O 4
ATOM 2878 N N . ARG A 1 34 ? -2.879 3.270 5.144 1.00 0.00 34 ARG A N 4
ATOM 2879 C CA . ARG A 1 34 ? -3.702 2.278 5.825 1.00 0.00 34 ARG A CA 4
ATOM 2880 C C . ARG A 1 34 ? -4.168 1.194 4.862 1.00 0.00 34 ARG A C 4
ATOM 2881 O O . ARG A 1 34 ? -3.872 0.015 5.050 1.00 0.00 34 ARG A O 4
ATOM 2902 N N . ASN A 1 35 ? -4.910 1.598 3.836 1.00 0.00 35 ASN A N 4
ATOM 2903 C CA . ASN A 1 35 ? -5.429 0.652 2.858 1.00 0.00 35 ASN A CA 4
ATOM 2904 C C . ASN A 1 35 ? -4.363 0.256 1.847 1.00 0.00 35 ASN A C 4
ATOM 2905 O O . ASN A 1 35 ? -4.515 0.467 0.643 1.00 0.00 35 ASN A O 4
ATOM 2916 N N . MET A 1 36 ? -3.293 -0.350 2.348 1.00 0.00 36 MET A N 4
ATOM 2917 C CA . MET A 1 36 ? -2.205 -0.817 1.503 1.00 0.00 36 MET A CA 4
ATOM 2918 C C . MET A 1 36 ? -2.753 -1.670 0.355 1.00 0.00 36 MET A C 4
ATOM 2919 O O . MET A 1 36 ? -2.117 -1.810 -0.689 1.00 0.00 36 MET A O 4
ATOM 2933 N N . CYS A 1 37 ? -3.945 -2.227 0.561 1.00 0.00 37 CYS A N 4
ATOM 2934 C CA . CYS A 1 37 ? -4.596 -3.056 -0.446 1.00 0.00 37 CYS A CA 4
ATOM 2935 C C . CYS A 1 37 ? -4.929 -2.215 -1.674 1.00 0.00 37 CYS A C 4
ATOM 2936 O O . CYS A 1 37 ? -4.390 -2.434 -2.764 1.00 0.00 37 CYS A O 4
ATOM 2943 N N . ALA A 1 38 ? -5.795 -1.230 -1.485 1.00 0.00 38 ALA A N 4
ATOM 2944 C CA . ALA A 1 38 ? -6.171 -0.331 -2.571 1.00 0.00 38 ALA A CA 4
ATOM 2945 C C . ALA A 1 38 ? -4.935 0.360 -3.141 1.00 0.00 38 ALA A C 4
ATOM 2946 O O . ALA A 1 38 ? -4.961 0.873 -4.257 1.00 0.00 38 ALA A O 4
ATOM 2953 N N . LEU A 1 39 ? -3.851 0.353 -2.369 1.00 0.00 39 LEU A N 4
ATOM 2954 C CA . LEU A 1 39 ? -2.598 0.957 -2.796 1.00 0.00 39 LEU A CA 4
ATOM 2955 C C . LEU A 1 39 ? -1.943 0.100 -3.864 1.00 0.00 39 LEU A C 4
ATOM 2956 O O . LEU A 1 39 ? -1.468 0.596 -4.877 1.00 0.00 39 LEU A O 4
ATOM 2972 N N . CYS A 1 40 ? -1.921 -1.199 -3.612 1.00 0.00 40 CYS A N 4
ATOM 2973 C CA . CYS A 1 40 ? -1.321 -2.147 -4.536 1.00 0.00 40 CYS A CA 4
ATOM 2974 C C . CYS A 1 40 ? -1.974 -2.061 -5.899 1.00 0.00 40 CYS A C 4
ATOM 2975 O O . CYS A 1 40 ? -1.329 -2.243 -6.929 1.00 0.00 40 CYS A O 4
ATOM 2982 N N . CYS A 1 41 ? -3.268 -1.815 -5.890 1.00 0.00 41 CYS A N 4
ATOM 2983 C CA . CYS A 1 41 ? -4.029 -1.739 -7.121 1.00 0.00 41 CYS A CA 4
ATOM 2984 C C . CYS A 1 41 ? -4.070 -0.323 -7.676 1.00 0.00 41 CYS A C 4
ATOM 2985 O O . CYS A 1 41 ? -4.068 -0.116 -8.890 1.00 0.00 41 CYS A O 4
ATOM 2992 N N . GLU A 1 42 ? -4.137 0.644 -6.777 1.00 0.00 42 GLU A N 4
ATOM 2993 C CA . GLU A 1 42 ? -4.215 2.049 -7.171 1.00 0.00 42 GLU A CA 4
ATOM 2994 C C . GLU A 1 42 ? -2.889 2.793 -6.998 1.00 0.00 42 GLU A C 4
ATOM 2995 O O . GLU A 1 42 ? -2.883 4.014 -6.841 1.00 0.00 42 GLU A O 4
ATOM 3007 N N . HIS A 1 43 ? -1.770 2.077 -7.040 1.00 0.00 43 HIS A N 4
ATOM 3008 C CA . HIS A 1 43 ? -0.467 2.727 -6.897 1.00 0.00 43 HIS A CA 4
ATOM 3009 C C . HIS A 1 43 ? 0.021 3.239 -8.248 1.00 0.00 43 HIS A C 4
ATOM 3010 O O . HIS A 1 43 ? -0.411 2.757 -9.296 1.00 0.00 43 HIS A O 4
ATOM 3025 N N . PRO A 1 44 ? 0.926 4.229 -8.245 1.00 0.00 44 PRO A N 4
ATOM 3026 C CA . PRO A 1 44 ? 1.468 4.809 -9.480 1.00 0.00 44 PRO A CA 4
ATOM 3027 C C . PRO A 1 44 ? 2.123 3.763 -10.378 1.00 0.00 44 PRO A C 4
ATOM 3028 O O . PRO A 1 44 ? 2.289 3.980 -11.579 1.00 0.00 44 PRO A O 4
ATOM 3039 N N . GLY A 1 45 ? 2.493 2.630 -9.790 1.00 0.00 45 GLY A N 4
ATOM 3040 C CA . GLY A 1 45 ? 3.126 1.568 -10.549 1.00 0.00 45 GLY A CA 4
ATOM 3041 C C . GLY A 1 45 ? 4.054 0.728 -9.694 1.00 0.00 45 GLY A C 4
ATOM 3042 O O . GLY A 1 45 ? 5.254 0.649 -9.959 1.00 0.00 45 GLY A O 4
ATOM 3046 N N . GLY A 1 46 ? 3.496 0.108 -8.659 1.00 0.00 46 GLY A N 4
ATOM 3047 C CA . GLY A 1 46 ? 4.290 -0.714 -7.764 1.00 0.00 46 GLY A CA 4
ATOM 3048 C C . GLY A 1 46 ? 5.456 0.046 -7.180 1.00 0.00 46 GLY A C 4
ATOM 3049 O O . GLY A 1 46 ? 6.568 -0.474 -7.102 1.00 0.00 46 GLY A O 4
ATOM 3053 N N . PHE A 1 47 ? 5.194 1.283 -6.767 1.00 0.00 47 PHE A N 4
ATOM 3054 C CA . PHE A 1 47 ? 6.215 2.137 -6.174 1.00 0.00 47 PHE A CA 4
ATOM 3055 C C . PHE A 1 47 ? 6.919 1.423 -5.013 1.00 0.00 47 PHE A C 4
ATOM 3056 O O . PHE A 1 47 ? 7.438 0.322 -5.187 1.00 0.00 47 PHE A O 4
ATOM 3073 N N . GLU A 1 48 ? 6.956 2.037 -3.830 1.00 0.00 48 GLU A N 4
ATOM 3074 C CA . GLU A 1 48 ? 7.619 1.407 -2.696 1.00 0.00 48 GLU A CA 4
ATOM 3075 C C . GLU A 1 48 ? 6.857 1.647 -1.401 1.00 0.00 48 GLU A C 4
ATOM 3076 O O . GLU A 1 48 ? 6.050 2.569 -1.293 1.00 0.00 48 GLU A O 4
ATOM 3088 N N . TYR A 1 49 ? 7.137 0.802 -0.421 1.00 0.00 49 TYR A N 4
ATOM 3089 C CA . TYR A 1 49 ? 6.509 0.887 0.888 1.00 0.00 49 TYR A CA 4
ATOM 3090 C C . TYR A 1 49 ? 7.415 0.323 1.951 1.00 0.00 49 TYR A C 4
ATOM 3091 O O . TYR A 1 49 ? 8.447 -0.284 1.667 1.00 0.00 49 TYR A O 4
ATOM 3109 N N . SER A 1 50 ? 7.001 0.521 3.174 1.00 0.00 50 SER A N 4
ATOM 3110 C CA . SER A 1 50 ? 7.740 0.027 4.314 1.00 0.00 50 SER A CA 4
ATOM 3111 C C . SER A 1 50 ? 6.771 -0.502 5.340 1.00 0.00 50 SER A C 4
ATOM 3112 O O . SER A 1 50 ? 6.399 0.196 6.284 1.00 0.00 50 SER A O 4
ATOM 3120 N N . ASN A 1 51 ? 6.344 -1.732 5.132 1.00 0.00 51 ASN A N 4
ATOM 3121 C CA . ASN A 1 51 ? 5.387 -2.357 6.023 1.00 0.00 51 ASN A CA 4
ATOM 3122 C C . ASN A 1 51 ? 5.781 -2.158 7.471 1.00 0.00 51 ASN A C 4
ATOM 3123 O O . ASN A 1 51 ? 6.907 -2.441 7.881 1.00 0.00 51 ASN A O 4
ATOM 3134 N N . GLY A 1 52 ? 4.832 -1.657 8.222 1.00 0.00 52 GLY A N 4
ATOM 3135 C CA . GLY A 1 52 ? 5.047 -1.390 9.630 1.00 0.00 52 GLY A CA 4
ATOM 3136 C C . GLY A 1 52 ? 5.251 0.089 9.907 1.00 0.00 52 GLY A C 4
ATOM 3137 O O . GLY A 1 52 ? 5.323 0.889 8.975 1.00 0.00 52 GLY A O 4
ATOM 3141 N N . PRO A 1 53 ? 5.355 0.487 11.186 1.00 0.00 53 PRO A N 4
ATOM 3142 C CA . PRO A 1 53 ? 5.558 1.891 11.563 1.00 0.00 53 PRO A CA 4
ATOM 3143 C C . PRO A 1 53 ? 6.813 2.476 10.928 1.00 0.00 53 PRO A C 4
ATOM 3144 O O . PRO A 1 53 ? 7.821 1.788 10.769 1.00 0.00 53 PRO A O 4
ATOM 3155 N N . CYS A 1 54 ? 6.740 3.750 10.561 1.00 0.00 54 CYS A N 4
ATOM 3156 C CA . CYS A 1 54 ? 7.865 4.433 9.937 1.00 0.00 54 CYS A CA 4
ATOM 3157 C C . CYS A 1 54 ? 7.608 5.936 9.880 1.00 0.00 54 CYS A C 4
ATOM 3158 O O . CYS A 1 54 ? 8.370 6.728 10.434 1.00 0.00 54 CYS A O 4
ATOM 3165 N N . GLU A 1 55 ? 6.526 6.319 9.209 1.00 0.00 55 GLU A N 4
ATOM 3166 C CA . GLU A 1 55 ? 6.163 7.724 9.083 1.00 0.00 55 GLU A CA 4
ATOM 3167 C C . GLU A 1 55 ? 5.310 8.168 10.269 1.00 0.00 55 GLU A C 4
ATOM 3168 O O . GLU A 1 55 ? 5.831 8.914 11.124 1.00 0.00 55 GLU A O 4
ATOM 3181 N N . ALA A 1 1 ? 12.535 -2.102 1.018 1.00 0.00 1 ALA A N 5
ATOM 3182 C CA . ALA A 1 1 ? 11.256 -2.832 0.815 1.00 0.00 1 ALA A CA 5
ATOM 3183 C C . ALA A 1 1 ? 10.628 -2.471 -0.527 1.00 0.00 1 ALA A C 5
ATOM 3184 O O . ALA A 1 1 ? 11.107 -1.580 -1.229 1.00 0.00 1 ALA A O 5
ATOM 3193 N N . HIS A 1 2 ? 9.554 -3.170 -0.878 1.00 0.00 2 HIS A N 5
ATOM 3194 C CA . HIS A 1 2 ? 8.858 -2.937 -2.122 1.00 0.00 2 HIS A CA 5
ATOM 3195 C C . HIS A 1 2 ? 7.380 -3.228 -1.957 1.00 0.00 2 HIS A C 5
ATOM 3196 O O . HIS A 1 2 ? 6.865 -3.345 -0.845 1.00 0.00 2 HIS A O 5
ATOM 3211 N N . MET A 1 3 ? 6.715 -3.327 -3.080 1.00 0.00 3 MET A N 5
ATOM 3212 C CA . MET A 1 3 ? 5.281 -3.591 -3.120 1.00 0.00 3 MET A CA 5
ATOM 3213 C C . MET A 1 3 ? 4.958 -5.015 -2.668 1.00 0.00 3 MET A C 5
ATOM 3214 O O . MET A 1 3 ? 5.854 -5.819 -2.409 1.00 0.00 3 MET A O 5
ATOM 3228 N N . ASP A 1 4 ? 3.665 -5.305 -2.570 1.00 0.00 4 ASP A N 5
ATOM 3229 C CA . ASP A 1 4 ? 3.183 -6.617 -2.143 1.00 0.00 4 ASP A CA 5
ATOM 3230 C C . ASP A 1 4 ? 1.654 -6.638 -2.129 1.00 0.00 4 ASP A C 5
ATOM 3231 O O . ASP A 1 4 ? 1.033 -6.541 -1.071 1.00 0.00 4 ASP A O 5
ATOM 3240 N N . CYS A 1 5 ? 1.052 -6.741 -3.310 1.00 0.00 5 CYS A N 5
ATOM 3241 C CA . CYS A 1 5 ? -0.405 -6.749 -3.432 1.00 0.00 5 CYS A CA 5
ATOM 3242 C C . CYS A 1 5 ? -0.978 -8.121 -3.098 1.00 0.00 5 CYS A C 5
ATOM 3243 O O . CYS A 1 5 ? -0.232 -9.061 -2.823 1.00 0.00 5 CYS A O 5
ATOM 3250 N N . THR A 1 6 ? -2.308 -8.227 -3.112 1.00 0.00 6 THR A N 5
ATOM 3251 C CA . THR A 1 6 ? -2.979 -9.480 -2.799 1.00 0.00 6 THR A CA 5
ATOM 3252 C C . THR A 1 6 ? -2.423 -10.624 -3.665 1.00 0.00 6 THR A C 5
ATOM 3253 O O . THR A 1 6 ? -1.315 -11.094 -3.407 1.00 0.00 6 THR A O 5
ATOM 3264 N N . GLU A 1 7 ? -3.162 -11.089 -4.695 1.00 0.00 7 GLU A N 5
ATOM 3265 C CA . GLU A 1 7 ? -2.650 -12.170 -5.529 1.00 0.00 7 GLU A CA 5
ATOM 3266 C C . GLU A 1 7 ? -3.640 -12.595 -6.621 1.00 0.00 7 GLU A C 5
ATOM 3267 O O . GLU A 1 7 ? -3.244 -13.195 -7.619 1.00 0.00 7 GLU A O 5
ATOM 3279 N N . PHE A 1 8 ? -4.925 -12.311 -6.419 1.00 0.00 8 PHE A N 5
ATOM 3280 C CA . PHE A 1 8 ? -5.949 -12.703 -7.385 1.00 0.00 8 PHE A CA 5
ATOM 3281 C C . PHE A 1 8 ? -6.317 -11.553 -8.313 1.00 0.00 8 PHE A C 5
ATOM 3282 O O . PHE A 1 8 ? -5.693 -10.491 -8.284 1.00 0.00 8 PHE A O 5
ATOM 3299 N N . ASN A 1 9 ? -7.346 -11.769 -9.128 1.00 0.00 9 ASN A N 5
ATOM 3300 C CA . ASN A 1 9 ? -7.814 -10.750 -10.055 1.00 0.00 9 ASN A CA 5
ATOM 3301 C C . ASN A 1 9 ? -8.452 -9.603 -9.280 1.00 0.00 9 ASN A C 5
ATOM 3302 O O . ASN A 1 9 ? -8.063 -8.448 -9.443 1.00 0.00 9 ASN A O 5
ATOM 3313 N N . PRO A 1 10 ? -9.430 -9.906 -8.403 1.00 0.00 10 PRO A N 5
ATOM 3314 C CA . PRO A 1 10 ? -10.087 -8.884 -7.592 1.00 0.00 10 PRO A CA 5
ATOM 3315 C C . PRO A 1 10 ? -9.124 -8.294 -6.569 1.00 0.00 10 PRO A C 5
ATOM 3316 O O . PRO A 1 10 ? -9.235 -8.549 -5.371 1.00 0.00 10 PRO A O 5
ATOM 3327 N N . LEU A 1 11 ? -8.171 -7.516 -7.071 1.00 0.00 11 LEU A N 5
ATOM 3328 C CA . LEU A 1 11 ? -7.154 -6.868 -6.246 1.00 0.00 11 LEU A CA 5
ATOM 3329 C C . LEU A 1 11 ? -7.769 -6.105 -5.089 1.00 0.00 11 LEU A C 5
ATOM 3330 O O . LEU A 1 11 ? -8.892 -6.387 -4.684 1.00 0.00 11 LEU A O 5
ATOM 3346 N N . CYS A 1 12 ? -6.997 -5.173 -4.541 1.00 0.00 12 CYS A N 5
ATOM 3347 C CA . CYS A 1 12 ? -7.398 -4.376 -3.379 1.00 0.00 12 CYS A CA 5
ATOM 3348 C C . CYS A 1 12 ? -8.893 -4.443 -3.115 1.00 0.00 12 CYS A C 5
ATOM 3349 O O . CYS A 1 12 ? -9.629 -3.468 -3.264 1.00 0.00 12 CYS A O 5
ATOM 3356 N N . ARG A 1 13 ? -9.310 -5.616 -2.684 1.00 0.00 13 ARG A N 5
ATOM 3357 C CA . ARG A 1 13 ? -10.703 -5.863 -2.343 1.00 0.00 13 ARG A CA 5
ATOM 3358 C C . ARG A 1 13 ? -10.876 -5.711 -0.841 1.00 0.00 13 ARG A C 5
ATOM 3359 O O . ARG A 1 13 ? -11.694 -6.387 -0.217 1.00 0.00 13 ARG A O 5
ATOM 3380 N N . CYS A 1 14 ? -10.069 -4.823 -0.272 1.00 0.00 14 CYS A N 5
ATOM 3381 C CA . CYS A 1 14 ? -10.078 -4.563 1.153 1.00 0.00 14 CYS A CA 5
ATOM 3382 C C . CYS A 1 14 ? -10.378 -3.091 1.424 1.00 0.00 14 CYS A C 5
ATOM 3383 O O . CYS A 1 14 ? -9.484 -2.247 1.376 1.00 0.00 14 CYS A O 5
ATOM 3390 N N . ASN A 1 15 ? -11.640 -2.793 1.703 1.00 0.00 15 ASN A N 5
ATOM 3391 C CA . ASN A 1 15 ? -12.064 -1.422 1.976 1.00 0.00 15 ASN A CA 5
ATOM 3392 C C . ASN A 1 15 ? -12.021 -1.143 3.455 1.00 0.00 15 ASN A C 5
ATOM 3393 O O . ASN A 1 15 ? -11.759 -0.018 3.872 1.00 0.00 15 ASN A O 5
ATOM 3404 N N . LYS A 1 16 ? -12.316 -2.174 4.233 1.00 0.00 16 LYS A N 5
ATOM 3405 C CA . LYS A 1 16 ? -12.348 -2.082 5.689 1.00 0.00 16 LYS A CA 5
ATOM 3406 C C . LYS A 1 16 ? -11.067 -1.468 6.240 1.00 0.00 16 LYS A C 5
ATOM 3407 O O . LYS A 1 16 ? -10.390 -2.059 7.081 1.00 0.00 16 LYS A O 5
ATOM 3426 N N . MET A 1 17 ? -10.753 -0.279 5.755 1.00 0.00 17 MET A N 5
ATOM 3427 C CA . MET A 1 17 ? -9.558 0.447 6.181 1.00 0.00 17 MET A CA 5
ATOM 3428 C C . MET A 1 17 ? -9.388 0.396 7.693 1.00 0.00 17 MET A C 5
ATOM 3429 O O . MET A 1 17 ? -9.878 1.262 8.419 1.00 0.00 17 MET A O 5
ATOM 3443 N N . LEU A 1 18 ? -8.690 -0.626 8.153 1.00 0.00 18 LEU A N 5
ATOM 3444 C CA . LEU A 1 18 ? -8.439 -0.813 9.573 1.00 0.00 18 LEU A CA 5
ATOM 3445 C C . LEU A 1 18 ? -7.424 -1.924 9.793 1.00 0.00 18 LEU A C 5
ATOM 3446 O O . LEU A 1 18 ? -7.655 -2.862 10.556 1.00 0.00 18 LEU A O 5
ATOM 3462 N N . GLY A 1 19 ? -6.299 -1.802 9.111 1.00 0.00 19 GLY A N 5
ATOM 3463 C CA . GLY A 1 19 ? -5.244 -2.792 9.225 1.00 0.00 19 GLY A CA 5
ATOM 3464 C C . GLY A 1 19 ? -3.922 -2.186 9.651 1.00 0.00 19 GLY A C 5
ATOM 3465 O O . GLY A 1 19 ? -3.886 -1.278 10.480 1.00 0.00 19 GLY A O 5
ATOM 3469 N N . ASP A 1 20 ? -2.833 -2.696 9.085 1.00 0.00 20 ASP A N 5
ATOM 3470 C CA . ASP A 1 20 ? -1.502 -2.211 9.408 1.00 0.00 20 ASP A CA 5
ATOM 3471 C C . ASP A 1 20 ? -1.273 -0.809 8.868 1.00 0.00 20 ASP A C 5
ATOM 3472 O O . ASP A 1 20 ? -2.150 -0.211 8.244 1.00 0.00 20 ASP A O 5
ATOM 3481 N N . LEU A 1 21 ? -0.076 -0.302 9.115 1.00 0.00 21 LEU A N 5
ATOM 3482 C CA . LEU A 1 21 ? 0.313 1.021 8.664 1.00 0.00 21 LEU A CA 5
ATOM 3483 C C . LEU A 1 21 ? 1.580 0.933 7.814 1.00 0.00 21 LEU A C 5
ATOM 3484 O O . LEU A 1 21 ? 2.687 0.754 8.323 1.00 0.00 21 LEU A O 5
ATOM 3500 N N . ILE A 1 22 ? 1.397 1.032 6.508 1.00 0.00 22 ILE A N 5
ATOM 3501 C CA . ILE A 1 22 ? 2.500 0.946 5.568 1.00 0.00 22 ILE A CA 5
ATOM 3502 C C . ILE A 1 22 ? 3.100 2.324 5.294 1.00 0.00 22 ILE A C 5
ATOM 3503 O O . ILE A 1 22 ? 2.422 3.343 5.419 1.00 0.00 22 ILE A O 5
ATOM 3519 N N . CYS A 1 23 ? 4.377 2.343 4.917 1.00 0.00 23 CYS A N 5
ATOM 3520 C CA . CYS A 1 23 ? 5.068 3.591 4.619 1.00 0.00 23 CYS A CA 5
ATOM 3521 C C . CYS A 1 23 ? 5.429 3.642 3.144 1.00 0.00 23 CYS A C 5
ATOM 3522 O O . CYS A 1 23 ? 6.524 3.241 2.748 1.00 0.00 23 CYS A O 5
ATOM 3529 N N . ALA A 1 24 ? 4.494 4.116 2.332 1.00 0.00 24 ALA A N 5
ATOM 3530 C CA . ALA A 1 24 ? 4.709 4.193 0.898 1.00 0.00 24 ALA A CA 5
ATOM 3531 C C . ALA A 1 24 ? 5.540 5.411 0.516 1.00 0.00 24 ALA A C 5
ATOM 3532 O O . ALA A 1 24 ? 5.318 6.515 1.014 1.00 0.00 24 ALA A O 5
ATOM 3539 N N . VAL A 1 25 ? 6.493 5.195 -0.380 1.00 0.00 25 VAL A N 5
ATOM 3540 C CA . VAL A 1 25 ? 7.369 6.261 -0.855 1.00 0.00 25 VAL A CA 5
ATOM 3541 C C . VAL A 1 25 ? 7.413 6.278 -2.378 1.00 0.00 25 VAL A C 5
ATOM 3542 O O . VAL A 1 25 ? 7.506 5.227 -3.018 1.00 0.00 25 VAL A O 5
ATOM 3555 N N . ILE A 1 26 ? 7.337 7.473 -2.954 1.00 0.00 26 ILE A N 5
ATOM 3556 C CA . ILE A 1 26 ? 7.364 7.616 -4.406 1.00 0.00 26 ILE A CA 5
ATOM 3557 C C . ILE A 1 26 ? 8.277 8.757 -4.846 1.00 0.00 26 ILE A C 5
ATOM 3558 O O . ILE A 1 26 ? 7.835 9.891 -5.027 1.00 0.00 26 ILE A O 5
ATOM 3574 N N . GLY A 1 27 ? 9.553 8.439 -5.018 1.00 0.00 27 GLY A N 5
ATOM 3575 C CA . GLY A 1 27 ? 10.535 9.420 -5.444 1.00 0.00 27 GLY A CA 5
ATOM 3576 C C . GLY A 1 27 ? 10.833 10.439 -4.371 1.00 0.00 27 GLY A C 5
ATOM 3577 O O . GLY A 1 27 ? 11.977 10.594 -3.942 1.00 0.00 27 GLY A O 5
ATOM 3581 N N . ASP A 1 28 ? 9.794 11.128 -3.935 1.00 0.00 28 ASP A N 5
ATOM 3582 C CA . ASP A 1 28 ? 9.920 12.140 -2.900 1.00 0.00 28 ASP A CA 5
ATOM 3583 C C . ASP A 1 28 ? 8.598 12.314 -2.162 1.00 0.00 28 ASP A C 5
ATOM 3584 O O . ASP A 1 28 ? 8.336 13.366 -1.580 1.00 0.00 28 ASP A O 5
ATOM 3593 N N . ALA A 1 29 ? 7.765 11.275 -2.188 1.00 0.00 29 ALA A N 5
ATOM 3594 C CA . ALA A 1 29 ? 6.474 11.327 -1.516 1.00 0.00 29 ALA A CA 5
ATOM 3595 C C . ALA A 1 29 ? 6.313 10.155 -0.558 1.00 0.00 29 ALA A C 5
ATOM 3596 O O . ALA A 1 29 ? 5.629 9.179 -0.861 1.00 0.00 29 ALA A O 5
ATOM 3603 N N . LYS A 1 30 ? 6.953 10.259 0.602 1.00 0.00 30 LYS A N 5
ATOM 3604 C CA . LYS A 1 30 ? 6.887 9.209 1.610 1.00 0.00 30 LYS A CA 5
ATOM 3605 C C . LYS A 1 30 ? 5.765 9.487 2.607 1.00 0.00 30 LYS A C 5
ATOM 3606 O O . LYS A 1 30 ? 5.916 10.305 3.514 1.00 0.00 30 LYS A O 5
ATOM 3625 N N . GLU A 1 31 ? 4.638 8.801 2.433 1.00 0.00 31 GLU A N 5
ATOM 3626 C CA . GLU A 1 31 ? 3.492 8.978 3.318 1.00 0.00 31 GLU A CA 5
ATOM 3627 C C . GLU A 1 31 ? 3.001 7.637 3.850 1.00 0.00 31 GLU A C 5
ATOM 3628 O O . GLU A 1 31 ? 3.418 6.578 3.379 1.00 0.00 31 GLU A O 5
ATOM 3640 N N . GLU A 1 32 ? 2.107 7.688 4.834 1.00 0.00 32 GLU A N 5
ATOM 3641 C CA . GLU A 1 32 ? 1.555 6.477 5.429 1.00 0.00 32 GLU A CA 5
ATOM 3642 C C . GLU A 1 32 ? 0.252 6.086 4.752 1.00 0.00 32 GLU A C 5
ATOM 3643 O O . GLU A 1 32 ? -0.444 6.930 4.187 1.00 0.00 32 GLU A O 5
ATOM 3655 N N . HIS A 1 33 ? -0.077 4.805 4.822 1.00 0.00 33 HIS A N 5
ATOM 3656 C CA . HIS A 1 33 ? -1.306 4.305 4.225 1.00 0.00 33 HIS A CA 5
ATOM 3657 C C . HIS A 1 33 ? -1.829 3.097 4.992 1.00 0.00 33 HIS A C 5
ATOM 3658 O O . HIS A 1 33 ? -1.120 2.116 5.185 1.00 0.00 33 HIS A O 5
ATOM 3673 N N . ARG A 1 34 ? -3.074 3.176 5.434 1.00 0.00 34 ARG A N 5
ATOM 3674 C CA . ARG A 1 34 ? -3.678 2.079 6.180 1.00 0.00 34 ARG A CA 5
ATOM 3675 C C . ARG A 1 34 ? -4.154 0.972 5.244 1.00 0.00 34 ARG A C 5
ATOM 3676 O O . ARG A 1 34 ? -3.798 -0.193 5.421 1.00 0.00 34 ARG A O 5
ATOM 3697 N N . ASN A 1 35 ? -4.962 1.335 4.250 1.00 0.00 35 ASN A N 5
ATOM 3698 C CA . ASN A 1 35 ? -5.473 0.352 3.302 1.00 0.00 35 ASN A CA 5
ATOM 3699 C C . ASN A 1 35 ? -4.431 0.015 2.242 1.00 0.00 35 ASN A C 5
ATOM 3700 O O . ASN A 1 35 ? -4.609 0.290 1.050 1.00 0.00 35 ASN A O 5
ATOM 3711 N N . MET A 1 36 ? -3.344 -0.602 2.691 1.00 0.00 36 MET A N 5
ATOM 3712 C CA . MET A 1 36 ? -2.264 -1.008 1.807 1.00 0.00 36 MET A CA 5
ATOM 3713 C C . MET A 1 36 ? -2.812 -1.730 0.574 1.00 0.00 36 MET A C 5
ATOM 3714 O O . MET A 1 36 ? -2.177 -1.746 -0.479 1.00 0.00 36 MET A O 5
ATOM 3728 N N . CYS A 1 37 ? -4.003 -2.317 0.709 1.00 0.00 37 CYS A N 5
ATOM 3729 C CA . CYS A 1 37 ? -4.633 -3.023 -0.401 1.00 0.00 37 CYS A CA 5
ATOM 3730 C C . CYS A 1 37 ? -4.850 -2.078 -1.577 1.00 0.00 37 CYS A C 5
ATOM 3731 O O . CYS A 1 37 ? -4.221 -2.216 -2.624 1.00 0.00 37 CYS A O 5
ATOM 3738 N N . ALA A 1 38 ? -5.740 -1.111 -1.391 1.00 0.00 38 ALA A N 5
ATOM 3739 C CA . ALA A 1 38 ? -6.038 -0.133 -2.434 1.00 0.00 38 ALA A CA 5
ATOM 3740 C C . ALA A 1 38 ? -4.762 0.438 -3.026 1.00 0.00 38 ALA A C 5
ATOM 3741 O O . ALA A 1 38 ? -4.722 0.812 -4.198 1.00 0.00 38 ALA A O 5
ATOM 3748 N N . LEU A 1 39 ? -3.720 0.495 -2.215 1.00 0.00 39 LEU A N 5
ATOM 3749 C CA . LEU A 1 39 ? -2.439 1.010 -2.669 1.00 0.00 39 LEU A CA 5
ATOM 3750 C C . LEU A 1 39 ? -1.725 -0.016 -3.527 1.00 0.00 39 LEU A C 5
ATOM 3751 O O . LEU A 1 39 ? -1.170 0.309 -4.564 1.00 0.00 39 LEU A O 5
ATOM 3767 N N . CYS A 1 40 ? -1.748 -1.259 -3.086 1.00 0.00 40 CYS A N 5
ATOM 3768 C CA . CYS A 1 40 ? -1.099 -2.331 -3.819 1.00 0.00 40 CYS A CA 5
ATOM 3769 C C . CYS A 1 40 ? -1.735 -2.492 -5.192 1.00 0.00 40 CYS A C 5
ATOM 3770 O O . CYS A 1 40 ? -1.080 -2.898 -6.152 1.00 0.00 40 CYS A O 5
ATOM 3777 N N . CYS A 1 41 ? -3.022 -2.183 -5.268 1.00 0.00 41 CYS A N 5
ATOM 3778 C CA . CYS A 1 41 ? -3.766 -2.302 -6.506 1.00 0.00 41 CYS A CA 5
ATOM 3779 C C . CYS A 1 41 ? -3.743 -1.013 -7.319 1.00 0.00 41 CYS A C 5
ATOM 3780 O O . CYS A 1 41 ? -3.713 -1.042 -8.549 1.00 0.00 41 CYS A O 5
ATOM 3787 N N . GLU A 1 42 ? -3.814 0.114 -6.623 1.00 0.00 42 GLU A N 5
ATOM 3788 C CA . GLU A 1 42 ? -3.861 1.415 -7.293 1.00 0.00 42 GLU A CA 5
ATOM 3789 C C . GLU A 1 42 ? -2.695 2.335 -6.931 1.00 0.00 42 GLU A C 5
ATOM 3790 O O . GLU A 1 42 ? -2.867 3.553 -6.864 1.00 0.00 42 GLU A O 5
ATOM 3802 N N . HIS A 1 43 ? -1.511 1.778 -6.710 1.00 0.00 43 HIS A N 5
ATOM 3803 C CA . HIS A 1 43 ? -0.355 2.616 -6.374 1.00 0.00 43 HIS A CA 5
ATOM 3804 C C . HIS A 1 43 ? 0.243 3.253 -7.623 1.00 0.00 43 HIS A C 5
ATOM 3805 O O . HIS A 1 43 ? -0.065 2.855 -8.747 1.00 0.00 43 HIS A O 5
ATOM 3820 N N . PRO A 1 44 ? 1.109 4.264 -7.435 1.00 0.00 44 PRO A N 5
ATOM 3821 C CA . PRO A 1 44 ? 1.759 4.976 -8.540 1.00 0.00 44 PRO A CA 5
ATOM 3822 C C . PRO A 1 44 ? 2.779 4.111 -9.275 1.00 0.00 44 PRO A C 5
ATOM 3823 O O . PRO A 1 44 ? 3.957 4.085 -8.919 1.00 0.00 44 PRO A O 5
ATOM 3834 N N . GLY A 1 45 ? 2.318 3.407 -10.306 1.00 0.00 45 GLY A N 5
ATOM 3835 C CA . GLY A 1 45 ? 3.201 2.554 -11.083 1.00 0.00 45 GLY A CA 5
ATOM 3836 C C . GLY A 1 45 ? 4.055 1.640 -10.224 1.00 0.00 45 GLY A C 5
ATOM 3837 O O . GLY A 1 45 ? 5.262 1.526 -10.437 1.00 0.00 45 GLY A O 5
ATOM 3841 N N . GLY A 1 46 ? 3.428 0.987 -9.253 1.00 0.00 46 GLY A N 5
ATOM 3842 C CA . GLY A 1 46 ? 4.153 0.083 -8.379 1.00 0.00 46 GLY A CA 5
ATOM 3843 C C . GLY A 1 46 ? 5.258 0.778 -7.608 1.00 0.00 46 GLY A C 5
ATOM 3844 O O . GLY A 1 46 ? 6.435 0.450 -7.763 1.00 0.00 46 GLY A O 5
ATOM 3848 N N . PHE A 1 47 ? 4.876 1.732 -6.768 1.00 0.00 47 PHE A N 5
ATOM 3849 C CA . PHE A 1 47 ? 5.834 2.473 -5.957 1.00 0.00 47 PHE A CA 5
ATOM 3850 C C . PHE A 1 47 ? 6.559 1.529 -4.989 1.00 0.00 47 PHE A C 5
ATOM 3851 O O . PHE A 1 47 ? 6.755 0.355 -5.302 1.00 0.00 47 PHE A O 5
ATOM 3868 N N . GLU A 1 48 ? 6.961 2.031 -3.820 1.00 0.00 48 GLU A N 5
ATOM 3869 C CA . GLU A 1 48 ? 7.661 1.198 -2.847 1.00 0.00 48 GLU A CA 5
ATOM 3870 C C . GLU A 1 48 ? 7.210 1.488 -1.420 1.00 0.00 48 GLU A C 5
ATOM 3871 O O . GLU A 1 48 ? 7.545 2.528 -0.853 1.00 0.00 48 GLU A O 5
ATOM 3883 N N . TYR A 1 49 ? 6.480 0.548 -0.830 1.00 0.00 49 TYR A N 5
ATOM 3884 C CA . TYR A 1 49 ? 6.024 0.694 0.544 1.00 0.00 49 TYR A CA 5
ATOM 3885 C C . TYR A 1 49 ? 6.712 -0.294 1.452 1.00 0.00 49 TYR A C 5
ATOM 3886 O O . TYR A 1 49 ? 7.231 -1.319 1.012 1.00 0.00 49 TYR A O 5
ATOM 3904 N N . SER A 1 50 ? 6.694 0.029 2.727 1.00 0.00 50 SER A N 5
ATOM 3905 C CA . SER A 1 50 ? 7.297 -0.819 3.738 1.00 0.00 50 SER A CA 5
ATOM 3906 C C . SER A 1 50 ? 6.363 -0.941 4.925 1.00 0.00 50 SER A C 5
ATOM 3907 O O . SER A 1 50 ? 6.332 -0.076 5.800 1.00 0.00 50 SER A O 5
ATOM 3915 N N . ASN A 1 51 ? 5.588 -2.013 4.937 1.00 0.00 51 ASN A N 5
ATOM 3916 C CA . ASN A 1 51 ? 4.632 -2.241 6.005 1.00 0.00 51 ASN A CA 5
ATOM 3917 C C . ASN A 1 51 ? 5.291 -2.161 7.371 1.00 0.00 51 ASN A C 5
ATOM 3918 O O . ASN A 1 51 ? 6.329 -2.773 7.619 1.00 0.00 51 ASN A O 5
ATOM 3929 N N . GLY A 1 52 ? 4.666 -1.398 8.247 1.00 0.00 52 GLY A N 5
ATOM 3930 C CA . GLY A 1 52 ? 5.180 -1.230 9.596 1.00 0.00 52 GLY A CA 5
ATOM 3931 C C . GLY A 1 52 ? 5.157 0.216 10.058 1.00 0.00 52 GLY A C 5
ATOM 3932 O O . GLY A 1 52 ? 5.040 1.127 9.240 1.00 0.00 52 GLY A O 5
ATOM 3936 N N . PRO A 1 53 ? 5.274 0.457 11.376 1.00 0.00 53 PRO A N 5
ATOM 3937 C CA . PRO A 1 53 ? 5.268 1.814 11.938 1.00 0.00 53 PRO A CA 5
ATOM 3938 C C . PRO A 1 53 ? 6.480 2.627 11.497 1.00 0.00 53 PRO A C 5
ATOM 3939 O O . PRO A 1 53 ? 7.562 2.511 12.073 1.00 0.00 53 PRO A O 5
ATOM 3950 N N . CYS A 1 54 ? 6.289 3.445 10.469 1.00 0.00 54 CYS A N 5
ATOM 3951 C CA . CYS A 1 54 ? 7.364 4.278 9.940 1.00 0.00 54 CYS A CA 5
ATOM 3952 C C . CYS A 1 54 ? 6.979 5.757 9.982 1.00 0.00 54 CYS A C 5
ATOM 3953 O O . CYS A 1 54 ? 7.838 6.625 10.131 1.00 0.00 54 CYS A O 5
ATOM 3960 N N . GLU A 1 55 ? 5.684 6.038 9.852 1.00 0.00 55 GLU A N 5
ATOM 3961 C CA . GLU A 1 55 ? 5.193 7.412 9.876 1.00 0.00 55 GLU A CA 5
ATOM 3962 C C . GLU A 1 55 ? 5.653 8.136 11.138 1.00 0.00 55 GLU A C 5
ATOM 3963 O O . GLU A 1 55 ? 5.818 7.464 12.179 1.00 0.00 55 GLU A O 5
ATOM 3976 N N . ALA A 1 1 ? 11.599 -0.571 -1.049 1.00 0.00 1 ALA A N 6
ATOM 3977 C CA . ALA A 1 1 ? 10.836 -1.693 -0.447 1.00 0.00 1 ALA A CA 6
ATOM 3978 C C . ALA A 1 1 ? 9.482 -1.858 -1.128 1.00 0.00 1 ALA A C 6
ATOM 3979 O O . ALA A 1 1 ? 8.462 -1.389 -0.624 1.00 0.00 1 ALA A O 6
ATOM 3988 N N . HIS A 1 2 ? 9.479 -2.528 -2.275 1.00 0.00 2 HIS A N 6
ATOM 3989 C CA . HIS A 1 2 ? 8.253 -2.755 -3.025 1.00 0.00 2 HIS A CA 6
ATOM 3990 C C . HIS A 1 2 ? 7.973 -4.238 -3.161 1.00 0.00 2 HIS A C 6
ATOM 3991 O O . HIS A 1 2 ? 8.607 -4.927 -3.960 1.00 0.00 2 HIS A O 6
ATOM 4006 N N . MET A 1 3 ? 7.026 -4.730 -2.378 1.00 0.00 3 MET A N 6
ATOM 4007 C CA . MET A 1 3 ? 6.691 -6.160 -2.441 1.00 0.00 3 MET A CA 6
ATOM 4008 C C . MET A 1 3 ? 5.443 -6.555 -1.641 1.00 0.00 3 MET A C 6
ATOM 4009 O O . MET A 1 3 ? 4.374 -6.787 -2.208 1.00 0.00 3 MET A O 6
ATOM 4023 N N . ASP A 1 4 ? 5.612 -6.685 -0.327 1.00 0.00 4 ASP A N 6
ATOM 4024 C CA . ASP A 1 4 ? 4.537 -7.115 0.576 1.00 0.00 4 ASP A CA 6
ATOM 4025 C C . ASP A 1 4 ? 3.210 -6.377 0.369 1.00 0.00 4 ASP A C 6
ATOM 4026 O O . ASP A 1 4 ? 2.938 -5.381 1.038 1.00 0.00 4 ASP A O 6
ATOM 4035 N N . CYS A 1 5 ? 2.366 -6.900 -0.521 1.00 0.00 5 CYS A N 6
ATOM 4036 C CA . CYS A 1 5 ? 1.046 -6.316 -0.765 1.00 0.00 5 CYS A CA 6
ATOM 4037 C C . CYS A 1 5 ? 0.118 -7.323 -1.438 1.00 0.00 5 CYS A C 6
ATOM 4038 O O . CYS A 1 5 ? 0.485 -8.479 -1.645 1.00 0.00 5 CYS A O 6
ATOM 4045 N N . THR A 1 6 ? -1.092 -6.877 -1.767 1.00 0.00 6 THR A N 6
ATOM 4046 C CA . THR A 1 6 ? -2.082 -7.737 -2.407 1.00 0.00 6 THR A CA 6
ATOM 4047 C C . THR A 1 6 ? -1.547 -8.348 -3.712 1.00 0.00 6 THR A C 6
ATOM 4048 O O . THR A 1 6 ? -2.011 -9.410 -4.118 1.00 0.00 6 THR A O 6
ATOM 4059 N N . GLU A 1 7 ? -0.582 -7.666 -4.376 1.00 0.00 7 GLU A N 6
ATOM 4060 C CA . GLU A 1 7 ? -0.001 -8.136 -5.646 1.00 0.00 7 GLU A CA 6
ATOM 4061 C C . GLU A 1 7 ? -0.215 -9.632 -5.890 1.00 0.00 7 GLU A C 6
ATOM 4062 O O . GLU A 1 7 ? 0.666 -10.452 -5.628 1.00 0.00 7 GLU A O 6
ATOM 4074 N N . PHE A 1 8 ? -1.391 -9.970 -6.408 1.00 0.00 8 PHE A N 6
ATOM 4075 C CA . PHE A 1 8 ? -1.742 -11.353 -6.713 1.00 0.00 8 PHE A CA 6
ATOM 4076 C C . PHE A 1 8 ? -2.908 -11.382 -7.704 1.00 0.00 8 PHE A C 6
ATOM 4077 O O . PHE A 1 8 ? -3.071 -10.452 -8.493 1.00 0.00 8 PHE A O 6
ATOM 4094 N N . ASN A 1 9 ? -3.724 -12.433 -7.667 1.00 0.00 9 ASN A N 6
ATOM 4095 C CA . ASN A 1 9 ? -4.863 -12.530 -8.574 1.00 0.00 9 ASN A CA 6
ATOM 4096 C C . ASN A 1 9 ? -5.933 -11.500 -8.207 1.00 0.00 9 ASN A C 6
ATOM 4097 O O . ASN A 1 9 ? -6.408 -10.757 -9.066 1.00 0.00 9 ASN A O 6
ATOM 4108 N N . PRO A 1 10 ? -6.326 -11.437 -6.920 1.00 0.00 10 PRO A N 6
ATOM 4109 C CA . PRO A 1 10 ? -7.329 -10.502 -6.440 1.00 0.00 10 PRO A CA 6
ATOM 4110 C C . PRO A 1 10 ? -6.703 -9.235 -5.864 1.00 0.00 10 PRO A C 6
ATOM 4111 O O . PRO A 1 10 ? -6.380 -9.176 -4.677 1.00 0.00 10 PRO A O 6
ATOM 4122 N N . LEU A 1 11 ? -6.528 -8.224 -6.710 1.00 0.00 11 LEU A N 6
ATOM 4123 C CA . LEU A 1 11 ? -5.934 -6.959 -6.282 1.00 0.00 11 LEU A CA 6
ATOM 4124 C C . LEU A 1 11 ? -6.644 -6.403 -5.062 1.00 0.00 11 LEU A C 6
ATOM 4125 O O . LEU A 1 11 ? -7.616 -6.988 -4.597 1.00 0.00 11 LEU A O 6
ATOM 4141 N N . CYS A 1 12 ? -6.121 -5.282 -4.545 1.00 0.00 12 CYS A N 6
ATOM 4142 C CA . CYS A 1 12 ? -6.651 -4.615 -3.352 1.00 0.00 12 CYS A CA 6
ATOM 4143 C C . CYS A 1 12 ? -8.082 -5.017 -3.039 1.00 0.00 12 CYS A C 6
ATOM 4144 O O . CYS A 1 12 ? -8.999 -4.194 -3.042 1.00 0.00 12 CYS A O 6
ATOM 4151 N N . ARG A 1 13 ? -8.248 -6.296 -2.759 1.00 0.00 13 ARG A N 6
ATOM 4152 C CA . ARG A 1 13 ? -9.552 -6.853 -2.424 1.00 0.00 13 ARG A CA 6
ATOM 4153 C C . ARG A 1 13 ? -9.833 -6.696 -0.931 1.00 0.00 13 ARG A C 6
ATOM 4154 O O . ARG A 1 13 ? -10.461 -7.555 -0.312 1.00 0.00 13 ARG A O 6
ATOM 4175 N N . CYS A 1 14 ? -9.362 -5.589 -0.364 1.00 0.00 14 CYS A N 6
ATOM 4176 C CA . CYS A 1 14 ? -9.558 -5.306 1.048 1.00 0.00 14 CYS A CA 6
ATOM 4177 C C . CYS A 1 14 ? -10.029 -3.865 1.242 1.00 0.00 14 CYS A C 6
ATOM 4178 O O . CYS A 1 14 ? -9.308 -2.911 0.946 1.00 0.00 14 CYS A O 6
ATOM 4185 N N . ASN A 1 15 ? -11.250 -3.720 1.730 1.00 0.00 15 ASN A N 6
ATOM 4186 C CA . ASN A 1 15 ? -11.832 -2.402 1.965 1.00 0.00 15 ASN A CA 6
ATOM 4187 C C . ASN A 1 15 ? -11.414 -1.882 3.322 1.00 0.00 15 ASN A C 6
ATOM 4188 O O . ASN A 1 15 ? -10.853 -0.796 3.423 1.00 0.00 15 ASN A O 6
ATOM 4199 N N . LYS A 1 16 ? -11.715 -2.680 4.350 1.00 0.00 16 LYS A N 6
ATOM 4200 C CA . LYS A 1 16 ? -11.413 -2.364 5.748 1.00 0.00 16 LYS A CA 6
ATOM 4201 C C . LYS A 1 16 ? -10.336 -1.300 5.877 1.00 0.00 16 LYS A C 6
ATOM 4202 O O . LYS A 1 16 ? -9.261 -1.547 6.420 1.00 0.00 16 LYS A O 6
ATOM 4221 N N . MET A 1 17 ? -10.644 -0.125 5.347 1.00 0.00 17 MET A N 6
ATOM 4222 C CA . MET A 1 17 ? -9.722 1.018 5.367 1.00 0.00 17 MET A CA 6
ATOM 4223 C C . MET A 1 17 ? -9.379 1.454 6.792 1.00 0.00 17 MET A C 6
ATOM 4224 O O . MET A 1 17 ? -9.549 2.612 7.173 1.00 0.00 17 MET A O 6
ATOM 4238 N N . LEU A 1 18 ? -8.886 0.510 7.558 1.00 0.00 18 LEU A N 6
ATOM 4239 C CA . LEU A 1 18 ? -8.487 0.739 8.938 1.00 0.00 18 LEU A CA 6
ATOM 4240 C C . LEU A 1 18 ? -7.758 -0.485 9.481 1.00 0.00 18 LEU A C 6
ATOM 4241 O O . LEU A 1 18 ? -8.179 -1.090 10.466 1.00 0.00 18 LEU A O 6
ATOM 4257 N N . GLY A 1 19 ? -6.669 -0.857 8.818 1.00 0.00 19 GLY A N 6
ATOM 4258 C CA . GLY A 1 19 ? -5.912 -2.024 9.236 1.00 0.00 19 GLY A CA 6
ATOM 4259 C C . GLY A 1 19 ? -4.433 -1.751 9.430 1.00 0.00 19 GLY A C 6
ATOM 4260 O O . GLY A 1 19 ? -4.049 -0.880 10.210 1.00 0.00 19 GLY A O 6
ATOM 4264 N N . ASP A 1 20 ? -3.605 -2.520 8.727 1.00 0.00 20 ASP A N 6
ATOM 4265 C CA . ASP A 1 20 ? -2.156 -2.398 8.819 1.00 0.00 20 ASP A CA 6
ATOM 4266 C C . ASP A 1 20 ? -1.683 -0.958 8.663 1.00 0.00 20 ASP A C 6
ATOM 4267 O O . ASP A 1 20 ? -2.478 -0.031 8.519 1.00 0.00 20 ASP A O 6
ATOM 4276 N N . LEU A 1 21 ? -0.369 -0.800 8.709 1.00 0.00 21 LEU A N 6
ATOM 4277 C CA . LEU A 1 21 ? 0.275 0.503 8.589 1.00 0.00 21 LEU A CA 6
ATOM 4278 C C . LEU A 1 21 ? 1.404 0.440 7.576 1.00 0.00 21 LEU A C 6
ATOM 4279 O O . LEU A 1 21 ? 2.479 -0.068 7.869 1.00 0.00 21 LEU A O 6
ATOM 4295 N N . ILE A 1 22 ? 1.153 0.943 6.379 1.00 0.00 22 ILE A N 6
ATOM 4296 C CA . ILE A 1 22 ? 2.157 0.927 5.334 1.00 0.00 22 ILE A CA 6
ATOM 4297 C C . ILE A 1 22 ? 2.786 2.298 5.126 1.00 0.00 22 ILE A C 6
ATOM 4298 O O . ILE A 1 22 ? 2.091 3.313 5.059 1.00 0.00 22 ILE A O 6
ATOM 4314 N N . CYS A 1 23 ? 4.104 2.310 4.979 1.00 0.00 23 CYS A N 6
ATOM 4315 C CA . CYS A 1 23 ? 4.831 3.545 4.726 1.00 0.00 23 CYS A CA 6
ATOM 4316 C C . CYS A 1 23 ? 5.196 3.592 3.258 1.00 0.00 23 CYS A C 6
ATOM 4317 O O . CYS A 1 23 ? 6.277 3.152 2.867 1.00 0.00 23 CYS A O 6
ATOM 4324 N N . ALA A 1 24 ? 4.281 4.094 2.441 1.00 0.00 24 ALA A N 6
ATOM 4325 C CA . ALA A 1 24 ? 4.514 4.145 1.009 1.00 0.00 24 ALA A CA 6
ATOM 4326 C C . ALA A 1 24 ? 5.425 5.298 0.629 1.00 0.00 24 ALA A C 6
ATOM 4327 O O . ALA A 1 24 ? 5.358 6.386 1.201 1.00 0.00 24 ALA A O 6
ATOM 4334 N N . VAL A 1 25 ? 6.285 5.033 -0.342 1.00 0.00 25 VAL A N 6
ATOM 4335 C CA . VAL A 1 25 ? 7.236 6.020 -0.826 1.00 0.00 25 VAL A CA 6
ATOM 4336 C C . VAL A 1 25 ? 7.335 5.991 -2.341 1.00 0.00 25 VAL A C 6
ATOM 4337 O O . VAL A 1 25 ? 7.298 4.929 -2.971 1.00 0.00 25 VAL A O 6
ATOM 4350 N N . ILE A 1 26 ? 7.472 7.180 -2.904 1.00 0.00 26 ILE A N 6
ATOM 4351 C CA . ILE A 1 26 ? 7.603 7.369 -4.339 1.00 0.00 26 ILE A CA 6
ATOM 4352 C C . ILE A 1 26 ? 8.871 8.143 -4.618 1.00 0.00 26 ILE A C 6
ATOM 4353 O O . ILE A 1 26 ? 9.627 8.461 -3.700 1.00 0.00 26 ILE A O 6
ATOM 4369 N N . GLY A 1 27 ? 9.101 8.432 -5.886 1.00 0.00 27 GLY A N 6
ATOM 4370 C CA . GLY A 1 27 ? 10.285 9.174 -6.297 1.00 0.00 27 GLY A CA 6
ATOM 4371 C C . GLY A 1 27 ? 10.725 10.193 -5.262 1.00 0.00 27 GLY A C 6
ATOM 4372 O O . GLY A 1 27 ? 11.920 10.434 -5.087 1.00 0.00 27 GLY A O 6
ATOM 4376 N N . ASP A 1 28 ? 9.757 10.782 -4.566 1.00 0.00 28 ASP A N 6
ATOM 4377 C CA . ASP A 1 28 ? 10.054 11.765 -3.538 1.00 0.00 28 ASP A CA 6
ATOM 4378 C C . ASP A 1 28 ? 8.845 12.018 -2.640 1.00 0.00 28 ASP A C 6
ATOM 4379 O O . ASP A 1 28 ? 8.697 13.112 -2.094 1.00 0.00 28 ASP A O 6
ATOM 4388 N N . ALA A 1 29 ? 7.972 11.015 -2.480 1.00 0.00 29 ALA A N 6
ATOM 4389 C CA . ALA A 1 29 ? 6.793 11.191 -1.637 1.00 0.00 29 ALA A CA 6
ATOM 4390 C C . ALA A 1 29 ? 6.590 10.007 -0.697 1.00 0.00 29 ALA A C 6
ATOM 4391 O O . ALA A 1 29 ? 6.132 8.943 -1.110 1.00 0.00 29 ALA A O 6
ATOM 4398 N N . LYS A 1 30 ? 6.926 10.202 0.574 1.00 0.00 30 LYS A N 6
ATOM 4399 C CA . LYS A 1 30 ? 6.774 9.152 1.574 1.00 0.00 30 LYS A CA 6
ATOM 4400 C C . LYS A 1 30 ? 5.580 9.432 2.480 1.00 0.00 30 LYS A C 6
ATOM 4401 O O . LYS A 1 30 ? 5.647 10.279 3.371 1.00 0.00 30 LYS A O 6
ATOM 4420 N N . GLU A 1 31 ? 4.488 8.712 2.247 1.00 0.00 31 GLU A N 6
ATOM 4421 C CA . GLU A 1 31 ? 3.278 8.878 3.043 1.00 0.00 31 GLU A CA 6
ATOM 4422 C C . GLU A 1 31 ? 2.867 7.557 3.681 1.00 0.00 31 GLU A C 6
ATOM 4423 O O . GLU A 1 31 ? 3.450 6.511 3.396 1.00 0.00 31 GLU A O 6
ATOM 4435 N N . GLU A 1 32 ? 1.861 7.612 4.546 1.00 0.00 32 GLU A N 6
ATOM 4436 C CA . GLU A 1 32 ? 1.377 6.418 5.227 1.00 0.00 32 GLU A CA 6
ATOM 4437 C C . GLU A 1 32 ? 0.000 6.015 4.729 1.00 0.00 32 GLU A C 6
ATOM 4438 O O . GLU A 1 32 ? -0.727 6.823 4.151 1.00 0.00 32 GLU A O 6
ATOM 4450 N N . HIS A 1 33 ? -0.358 4.761 4.973 1.00 0.00 33 HIS A N 6
ATOM 4451 C CA . HIS A 1 33 ? -1.663 4.252 4.562 1.00 0.00 33 HIS A CA 6
ATOM 4452 C C . HIS A 1 33 ? -2.051 3.018 5.365 1.00 0.00 33 HIS A C 6
ATOM 4453 O O . HIS A 1 33 ? -1.195 2.235 5.773 1.00 0.00 33 HIS A O 6
ATOM 4468 N N . ARG A 1 34 ? -3.350 2.842 5.565 1.00 0.00 34 ARG A N 6
ATOM 4469 C CA . ARG A 1 34 ? -3.857 1.688 6.292 1.00 0.00 34 ARG A CA 6
ATOM 4470 C C . ARG A 1 34 ? -4.241 0.586 5.313 1.00 0.00 34 ARG A C 6
ATOM 4471 O O . ARG A 1 34 ? -3.849 -0.569 5.475 1.00 0.00 34 ARG A O 6
ATOM 4492 N N . ASN A 1 35 ? -4.997 0.959 4.283 1.00 0.00 35 ASN A N 6
ATOM 4493 C CA . ASN A 1 35 ? -5.414 0.007 3.263 1.00 0.00 35 ASN A CA 6
ATOM 4494 C C . ASN A 1 35 ? -4.281 -0.226 2.276 1.00 0.00 35 ASN A C 6
ATOM 4495 O O . ASN A 1 35 ? -4.387 0.092 1.089 1.00 0.00 35 ASN A O 6
ATOM 4506 N N . MET A 1 36 ? -3.194 -0.791 2.784 1.00 0.00 36 MET A N 6
ATOM 4507 C CA . MET A 1 36 ? -2.022 -1.085 1.973 1.00 0.00 36 MET A CA 6
ATOM 4508 C C . MET A 1 36 ? -2.417 -1.785 0.674 1.00 0.00 36 MET A C 6
ATOM 4509 O O . MET A 1 36 ? -1.691 -1.728 -0.318 1.00 0.00 36 MET A O 6
ATOM 4523 N N . CYS A 1 37 ? -3.579 -2.435 0.683 1.00 0.00 37 CYS A N 6
ATOM 4524 C CA . CYS A 1 37 ? -4.066 -3.128 -0.501 1.00 0.00 37 CYS A CA 6
ATOM 4525 C C . CYS A 1 37 ? -4.373 -2.126 -1.604 1.00 0.00 37 CYS A C 6
ATOM 4526 O O . CYS A 1 37 ? -3.734 -2.124 -2.656 1.00 0.00 37 CYS A O 6
ATOM 4533 N N . ALA A 1 38 ? -5.357 -1.272 -1.347 1.00 0.00 38 ALA A N 6
ATOM 4534 C CA . ALA A 1 38 ? -5.766 -0.250 -2.306 1.00 0.00 38 ALA A CA 6
ATOM 4535 C C . ALA A 1 38 ? -4.569 0.532 -2.832 1.00 0.00 38 ALA A C 6
ATOM 4536 O O . ALA A 1 38 ? -4.611 1.078 -3.934 1.00 0.00 38 ALA A O 6
ATOM 4543 N N . LEU A 1 39 ? -3.501 0.581 -2.045 1.00 0.00 39 LEU A N 6
ATOM 4544 C CA . LEU A 1 39 ? -2.299 1.295 -2.451 1.00 0.00 39 LEU A CA 6
ATOM 4545 C C . LEU A 1 39 ? -1.512 0.481 -3.469 1.00 0.00 39 LEU A C 6
ATOM 4546 O O . LEU A 1 39 ? -1.094 0.994 -4.503 1.00 0.00 39 LEU A O 6
ATOM 4562 N N . CYS A 1 40 ? -1.319 -0.791 -3.165 1.00 0.00 40 CYS A N 6
ATOM 4563 C CA . CYS A 1 40 ? -0.580 -1.679 -4.052 1.00 0.00 40 CYS A CA 6
ATOM 4564 C C . CYS A 1 40 ? -1.320 -1.852 -5.373 1.00 0.00 40 CYS A C 6
ATOM 4565 O O . CYS A 1 40 ? -0.708 -2.092 -6.411 1.00 0.00 40 CYS A O 6
ATOM 4572 N N . CYS A 1 41 ? -2.641 -1.732 -5.330 1.00 0.00 41 CYS A N 6
ATOM 4573 C CA . CYS A 1 41 ? -3.450 -1.878 -6.524 1.00 0.00 41 CYS A CA 6
ATOM 4574 C C . CYS A 1 41 ? -3.651 -0.539 -7.226 1.00 0.00 41 CYS A C 6
ATOM 4575 O O . CYS A 1 41 ? -3.692 -0.467 -8.454 1.00 0.00 41 CYS A O 6
ATOM 4582 N N . GLU A 1 42 ? -3.808 0.511 -6.432 1.00 0.00 42 GLU A N 6
ATOM 4583 C CA . GLU A 1 42 ? -4.046 1.850 -6.976 1.00 0.00 42 GLU A CA 6
ATOM 4584 C C . GLU A 1 42 ? -2.855 2.792 -6.787 1.00 0.00 42 GLU A C 6
ATOM 4585 O O . GLU A 1 42 ? -3.038 4.004 -6.669 1.00 0.00 42 GLU A O 6
ATOM 4597 N N . HIS A 1 43 ? -1.643 2.250 -6.772 1.00 0.00 43 HIS A N 6
ATOM 4598 C CA . HIS A 1 43 ? -0.451 3.082 -6.612 1.00 0.00 43 HIS A CA 6
ATOM 4599 C C . HIS A 1 43 ? -0.071 3.743 -7.936 1.00 0.00 43 HIS A C 6
ATOM 4600 O O . HIS A 1 43 ? -0.544 3.339 -8.998 1.00 0.00 43 HIS A O 6
ATOM 4615 N N . PRO A 1 44 ? 0.788 4.777 -7.891 1.00 0.00 44 PRO A N 6
ATOM 4616 C CA . PRO A 1 44 ? 1.227 5.499 -9.092 1.00 0.00 44 PRO A CA 6
ATOM 4617 C C . PRO A 1 44 ? 1.846 4.575 -10.136 1.00 0.00 44 PRO A C 6
ATOM 4618 O O . PRO A 1 44 ? 1.702 4.797 -11.338 1.00 0.00 44 PRO A O 6
ATOM 4629 N N . GLY A 1 45 ? 2.539 3.543 -9.669 1.00 0.00 45 GLY A N 6
ATOM 4630 C CA . GLY A 1 45 ? 3.173 2.604 -10.574 1.00 0.00 45 GLY A CA 6
ATOM 4631 C C . GLY A 1 45 ? 4.077 1.628 -9.850 1.00 0.00 45 GLY A C 6
ATOM 4632 O O . GLY A 1 45 ? 5.269 1.537 -10.146 1.00 0.00 45 GLY A O 6
ATOM 4636 N N . GLY A 1 46 ? 3.510 0.902 -8.894 1.00 0.00 46 GLY A N 6
ATOM 4637 C CA . GLY A 1 46 ? 4.286 -0.059 -8.134 1.00 0.00 46 GLY A CA 6
ATOM 4638 C C . GLY A 1 46 ? 5.461 0.581 -7.429 1.00 0.00 46 GLY A C 6
ATOM 4639 O O . GLY A 1 46 ? 6.580 0.073 -7.488 1.00 0.00 46 GLY A O 6
ATOM 4643 N N . PHE A 1 47 ? 5.202 1.693 -6.752 1.00 0.00 47 PHE A N 6
ATOM 4644 C CA . PHE A 1 47 ? 6.243 2.398 -6.020 1.00 0.00 47 PHE A CA 6
ATOM 4645 C C . PHE A 1 47 ? 6.822 1.483 -4.936 1.00 0.00 47 PHE A C 6
ATOM 4646 O O . PHE A 1 47 ? 7.372 0.432 -5.252 1.00 0.00 47 PHE A O 6
ATOM 4663 N N . GLU A 1 48 ? 6.702 1.863 -3.668 1.00 0.00 48 GLU A N 6
ATOM 4664 C CA . GLU A 1 48 ? 7.212 1.035 -2.583 1.00 0.00 48 GLU A CA 6
ATOM 4665 C C . GLU A 1 48 ? 6.560 1.424 -1.266 1.00 0.00 48 GLU A C 6
ATOM 4666 O O . GLU A 1 48 ? 5.906 2.463 -1.163 1.00 0.00 48 GLU A O 6
ATOM 4678 N N . TYR A 1 49 ? 6.738 0.577 -0.273 1.00 0.00 49 TYR A N 6
ATOM 4679 C CA . TYR A 1 49 ? 6.173 0.797 1.046 1.00 0.00 49 TYR A CA 6
ATOM 4680 C C . TYR A 1 49 ? 6.953 0.032 2.082 1.00 0.00 49 TYR A C 6
ATOM 4681 O O . TYR A 1 49 ? 7.668 -0.920 1.771 1.00 0.00 49 TYR A O 6
ATOM 4699 N N . SER A 1 50 ? 6.795 0.448 3.313 1.00 0.00 50 SER A N 6
ATOM 4700 C CA . SER A 1 50 ? 7.467 -0.201 4.419 1.00 0.00 50 SER A CA 6
ATOM 4701 C C . SER A 1 50 ? 6.531 -0.293 5.606 1.00 0.00 50 SER A C 6
ATOM 4702 O O . SER A 1 50 ? 6.378 0.660 6.371 1.00 0.00 50 SER A O 6
ATOM 4710 N N . ASN A 1 51 ? 5.881 -1.441 5.734 1.00 0.00 51 ASN A N 6
ATOM 4711 C CA . ASN A 1 51 ? 4.922 -1.659 6.805 1.00 0.00 51 ASN A CA 6
ATOM 4712 C C . ASN A 1 51 ? 5.469 -1.194 8.155 1.00 0.00 51 ASN A C 6
ATOM 4713 O O . ASN A 1 51 ? 6.614 -1.478 8.505 1.00 0.00 51 ASN A O 6
ATOM 4724 N N . GLY A 1 52 ? 4.635 -0.489 8.913 1.00 0.00 52 GLY A N 6
ATOM 4725 C CA . GLY A 1 52 ? 5.043 -0.004 10.223 1.00 0.00 52 GLY A CA 6
ATOM 4726 C C . GLY A 1 52 ? 4.785 1.482 10.402 1.00 0.00 52 GLY A C 6
ATOM 4727 O O . GLY A 1 52 ? 4.666 2.209 9.426 1.00 0.00 52 GLY A O 6
ATOM 4731 N N . PRO A 1 53 ? 4.680 1.965 11.650 1.00 0.00 53 PRO A N 6
ATOM 4732 C CA . PRO A 1 53 ? 4.422 3.384 11.929 1.00 0.00 53 PRO A CA 6
ATOM 4733 C C . PRO A 1 53 ? 5.597 4.290 11.564 1.00 0.00 53 PRO A C 6
ATOM 4734 O O . PRO A 1 53 ? 6.671 4.206 12.159 1.00 0.00 53 PRO A O 6
ATOM 4745 N N . CYS A 1 54 ? 5.370 5.174 10.595 1.00 0.00 54 CYS A N 6
ATOM 4746 C CA . CYS A 1 54 ? 6.389 6.121 10.155 1.00 0.00 54 CYS A CA 6
ATOM 4747 C C . CYS A 1 54 ? 5.887 7.550 10.341 1.00 0.00 54 CYS A C 6
ATOM 4748 O O . CYS A 1 54 ? 6.591 8.407 10.875 1.00 0.00 54 CYS A O 6
ATOM 4755 N N . GLU A 1 55 ? 4.656 7.791 9.895 1.00 0.00 55 GLU A N 6
ATOM 4756 C CA . GLU A 1 55 ? 4.035 9.109 10.002 1.00 0.00 55 GLU A CA 6
ATOM 4757 C C . GLU A 1 55 ? 3.638 9.404 11.446 1.00 0.00 55 GLU A C 6
ATOM 4758 O O . GLU A 1 55 ? 3.154 8.477 12.127 1.00 0.00 55 GLU A O 6
ATOM 4771 N N . ALA A 1 1 ? 12.473 -0.344 -5.361 1.00 0.00 1 ALA A N 7
ATOM 4772 C CA . ALA A 1 1 ? 11.017 -0.156 -5.130 1.00 0.00 1 ALA A CA 7
ATOM 4773 C C . ALA A 1 1 ? 10.474 -1.200 -4.161 1.00 0.00 1 ALA A C 7
ATOM 4774 O O . ALA A 1 1 ? 10.815 -2.380 -4.249 1.00 0.00 1 ALA A O 7
ATOM 4783 N N . HIS A 1 2 ? 9.628 -0.759 -3.238 1.00 0.00 2 HIS A N 7
ATOM 4784 C CA . HIS A 1 2 ? 9.036 -1.655 -2.251 1.00 0.00 2 HIS A CA 7
ATOM 4785 C C . HIS A 1 2 ? 7.568 -1.919 -2.574 1.00 0.00 2 HIS A C 7
ATOM 4786 O O . HIS A 1 2 ? 6.679 -1.657 -1.765 1.00 0.00 2 HIS A O 7
ATOM 4801 N N . MET A 1 3 ? 7.334 -2.434 -3.772 1.00 0.00 3 MET A N 7
ATOM 4802 C CA . MET A 1 3 ? 5.982 -2.735 -4.240 1.00 0.00 3 MET A CA 7
ATOM 4803 C C . MET A 1 3 ? 5.487 -4.089 -3.723 1.00 0.00 3 MET A C 7
ATOM 4804 O O . MET A 1 3 ? 6.276 -4.956 -3.349 1.00 0.00 3 MET A O 7
ATOM 4818 N N . ASP A 1 4 ? 4.164 -4.249 -3.714 1.00 0.00 4 ASP A N 7
ATOM 4819 C CA . ASP A 1 4 ? 3.518 -5.479 -3.259 1.00 0.00 4 ASP A CA 7
ATOM 4820 C C . ASP A 1 4 ? 2.002 -5.327 -3.371 1.00 0.00 4 ASP A C 7
ATOM 4821 O O . ASP A 1 4 ? 1.286 -5.351 -2.370 1.00 0.00 4 ASP A O 7
ATOM 4830 N N . CYS A 1 5 ? 1.526 -5.125 -4.595 1.00 0.00 5 CYS A N 7
ATOM 4831 C CA . CYS A 1 5 ? 0.103 -4.907 -4.839 1.00 0.00 5 CYS A CA 7
ATOM 4832 C C . CYS A 1 5 ? -0.701 -6.197 -4.820 1.00 0.00 5 CYS A C 7
ATOM 4833 O O . CYS A 1 5 ? -0.147 -7.296 -4.817 1.00 0.00 5 CYS A O 7
ATOM 4840 N N . THR A 1 6 ? -2.023 -6.039 -4.815 1.00 0.00 6 THR A N 7
ATOM 4841 C CA . THR A 1 6 ? -2.934 -7.170 -4.807 1.00 0.00 6 THR A CA 7
ATOM 4842 C C . THR A 1 6 ? -2.763 -8.031 -6.071 1.00 0.00 6 THR A C 7
ATOM 4843 O O . THR A 1 6 ? -3.348 -9.108 -6.143 1.00 0.00 6 THR A O 7
ATOM 4854 N N . GLU A 1 7 ? -1.977 -7.550 -7.078 1.00 0.00 7 GLU A N 7
ATOM 4855 C CA . GLU A 1 7 ? -1.764 -8.285 -8.336 1.00 0.00 7 GLU A CA 7
ATOM 4856 C C . GLU A 1 7 ? -2.107 -9.767 -8.213 1.00 0.00 7 GLU A C 7
ATOM 4857 O O . GLU A 1 7 ? -1.233 -10.616 -8.042 1.00 0.00 7 GLU A O 7
ATOM 4869 N N . PHE A 1 8 ? -3.399 -10.050 -8.306 1.00 0.00 8 PHE A N 7
ATOM 4870 C CA . PHE A 1 8 ? -3.924 -11.403 -8.214 1.00 0.00 8 PHE A CA 7
ATOM 4871 C C . PHE A 1 8 ? -5.318 -11.428 -8.835 1.00 0.00 8 PHE A C 7
ATOM 4872 O O . PHE A 1 8 ? -5.575 -10.715 -9.805 1.00 0.00 8 PHE A O 7
ATOM 4889 N N . ASN A 1 9 ? -6.222 -12.225 -8.283 1.00 0.00 9 ASN A N 7
ATOM 4890 C CA . ASN A 1 9 ? -7.576 -12.291 -8.809 1.00 0.00 9 ASN A CA 7
ATOM 4891 C C . ASN A 1 9 ? -8.320 -10.985 -8.520 1.00 0.00 9 ASN A C 7
ATOM 4892 O O . ASN A 1 9 ? -8.829 -10.340 -9.438 1.00 0.00 9 ASN A O 7
ATOM 4903 N N . PRO A 1 10 ? -8.408 -10.582 -7.237 1.00 0.00 10 PRO A N 7
ATOM 4904 C CA . PRO A 1 10 ? -9.098 -9.370 -6.824 1.00 0.00 10 PRO A CA 7
ATOM 4905 C C . PRO A 1 10 ? -8.155 -8.201 -6.521 1.00 0.00 10 PRO A C 7
ATOM 4906 O O . PRO A 1 10 ? -7.543 -8.154 -5.454 1.00 0.00 10 PRO A O 7
ATOM 4917 N N . LEU A 1 11 ? -8.063 -7.246 -7.445 1.00 0.00 11 LEU A N 7
ATOM 4918 C CA . LEU A 1 11 ? -7.216 -6.07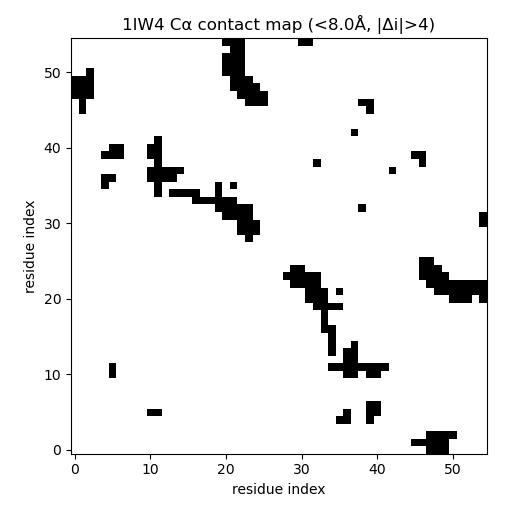0 -7.243 1.00 0.00 11 LEU A CA 7
ATOM 4919 C C . LEU A 1 11 ? -7.780 -5.228 -6.116 1.00 0.00 11 LEU A C 7
ATOM 4920 O O . LEU A 1 11 ? -8.774 -5.611 -5.516 1.00 0.00 11 LEU A O 7
ATOM 4936 N N . CYS A 1 12 ? -7.129 -4.095 -5.828 1.00 0.00 12 CYS A N 7
ATOM 4937 C CA . CYS A 1 12 ? -7.546 -3.185 -4.748 1.00 0.00 12 CYS A CA 7
ATOM 4938 C C . CYS A 1 12 ? -8.988 -3.404 -4.299 1.00 0.00 12 CYS A C 7
ATOM 4939 O O . CYS A 1 12 ? -9.825 -2.503 -4.370 1.00 0.00 12 CYS A O 7
ATOM 4946 N N . ARG A 1 13 ? -9.257 -4.606 -3.823 1.00 0.00 13 ARG A N 7
ATOM 4947 C CA . ARG A 1 13 ? -10.585 -4.965 -3.337 1.00 0.00 13 ARG A CA 7
ATOM 4948 C C . ARG A 1 13 ? -10.547 -5.157 -1.826 1.00 0.00 13 ARG A C 7
ATOM 4949 O O . ARG A 1 13 ? -11.052 -6.146 -1.295 1.00 0.00 13 ARG A O 7
ATOM 4970 N N . CYS A 1 14 ? -9.925 -4.204 -1.142 1.00 0.00 14 CYS A N 7
ATOM 4971 C CA . CYS A 1 14 ? -9.793 -4.263 0.308 1.00 0.00 14 CYS A CA 7
ATOM 4972 C C . CYS A 1 14 ? -10.076 -2.906 0.948 1.00 0.00 14 CYS A C 7
ATOM 4973 O O . CYS A 1 14 ? -9.215 -2.028 0.968 1.00 0.00 14 CYS A O 7
ATOM 4980 N N . ASN A 1 15 ? -11.285 -2.747 1.482 1.00 0.00 15 ASN A N 7
ATOM 4981 C CA . ASN A 1 15 ? -11.671 -1.500 2.135 1.00 0.00 15 ASN A CA 7
ATOM 4982 C C . ASN A 1 15 ? -11.273 -1.531 3.596 1.00 0.00 15 ASN A C 7
ATOM 4983 O O . ASN A 1 15 ? -10.704 -0.571 4.104 1.00 0.00 15 ASN A O 7
ATOM 4994 N N . LYS A 1 16 ? -11.595 -2.651 4.252 1.00 0.00 16 LYS A N 7
ATOM 4995 C CA . LYS A 1 16 ? -11.305 -2.888 5.674 1.00 0.00 16 LYS A CA 7
ATOM 4996 C C . LYS A 1 16 ? -10.206 -1.976 6.205 1.00 0.00 16 LYS A C 7
ATOM 4997 O O . LYS A 1 16 ? -9.168 -2.440 6.678 1.00 0.00 16 LYS A O 7
ATOM 5016 N N . MET A 1 17 ? -10.443 -0.677 6.103 1.00 0.00 17 MET A N 7
ATOM 5017 C CA . MET A 1 17 ? -9.476 0.322 6.557 1.00 0.00 17 MET A CA 7
ATOM 5018 C C . MET A 1 17 ? -9.212 0.218 8.050 1.00 0.00 17 MET A C 7
ATOM 5019 O O . MET A 1 17 ? -9.660 1.047 8.842 1.00 0.00 17 MET A O 7
ATOM 5033 N N . LEU A 1 18 ? -8.469 -0.806 8.410 1.00 0.00 18 LEU A N 7
ATOM 5034 C CA . LEU A 1 18 ? -8.099 -1.062 9.791 1.00 0.00 18 LEU A CA 7
ATOM 5035 C C . LEU A 1 18 ? -7.066 -2.179 9.864 1.00 0.00 18 LEU A C 7
ATOM 5036 O O . LEU A 1 18 ? -7.303 -3.221 10.477 1.00 0.00 18 LEU A O 7
ATOM 5052 N N . GLY A 1 19 ? -5.927 -1.962 9.220 1.00 0.00 19 GLY A N 7
ATOM 5053 C CA . GLY A 1 19 ? -4.881 -2.969 9.210 1.00 0.00 19 GLY A CA 7
ATOM 5054 C C . GLY A 1 19 ? -3.545 -2.451 9.707 1.00 0.00 19 GLY A C 7
ATOM 5055 O O . GLY A 1 19 ? -3.486 -1.615 10.608 1.00 0.00 19 GLY A O 7
ATOM 5059 N N . ASP A 1 20 ? -2.471 -2.969 9.120 1.00 0.00 20 ASP A N 7
ATOM 5060 C CA . ASP A 1 20 ? -1.118 -2.587 9.496 1.00 0.00 20 ASP A CA 7
ATOM 5061 C C . ASP A 1 20 ? -0.835 -1.119 9.209 1.00 0.00 20 ASP A C 7
ATOM 5062 O O . ASP A 1 20 ? -1.703 -0.372 8.759 1.00 0.00 20 ASP A O 7
ATOM 5071 N N . LEU A 1 21 ? 0.404 -0.728 9.476 1.00 0.00 21 LEU A N 7
ATOM 5072 C CA . LEU A 1 21 ? 0.860 0.639 9.259 1.00 0.00 21 LEU A CA 7
ATOM 5073 C C . LEU A 1 21 ? 2.021 0.652 8.274 1.00 0.00 21 LEU A C 7
ATOM 5074 O O . LEU A 1 21 ? 3.175 0.452 8.652 1.00 0.00 21 LEU A O 7
ATOM 5090 N N . ILE A 1 22 ? 1.701 0.879 7.011 1.00 0.00 22 ILE A N 7
ATOM 5091 C CA . ILE A 1 22 ? 2.703 0.909 5.953 1.00 0.00 22 ILE A CA 7
ATOM 5092 C C . ILE A 1 22 ? 3.295 2.303 5.789 1.00 0.00 22 ILE A C 7
ATOM 5093 O O . ILE A 1 22 ? 2.635 3.309 6.054 1.00 0.00 22 ILE A O 7
ATOM 5109 N N . CYS A 1 23 ? 4.532 2.352 5.309 1.00 0.00 23 CYS A N 7
ATOM 5110 C CA . CYS A 1 23 ? 5.205 3.622 5.061 1.00 0.00 23 CYS A CA 7
ATOM 5111 C C . CYS A 1 23 ? 5.483 3.748 3.572 1.00 0.00 23 CYS A C 7
ATOM 5112 O O . CYS A 1 23 ? 6.521 3.305 3.081 1.00 0.00 23 CYS A O 7
ATOM 5119 N N . ALA A 1 24 ? 4.522 4.316 2.853 1.00 0.00 24 ALA A N 7
ATOM 5120 C CA . ALA A 1 24 ? 4.629 4.460 1.411 1.00 0.00 24 ALA A CA 7
ATOM 5121 C C . ALA A 1 24 ? 5.503 5.632 1.012 1.00 0.00 24 ALA A C 7
ATOM 5122 O O . ALA A 1 24 ? 5.660 6.595 1.757 1.00 0.00 24 ALA A O 7
ATOM 5129 N N . VAL A 1 25 ? 6.064 5.529 -0.182 1.00 0.00 25 VAL A N 7
ATOM 5130 C CA . VAL A 1 25 ? 6.927 6.565 -0.728 1.00 0.00 25 VAL A CA 7
ATOM 5131 C C . VAL A 1 25 ? 6.766 6.658 -2.238 1.00 0.00 25 VAL A C 7
ATOM 5132 O O . VAL A 1 25 ? 6.497 5.658 -2.909 1.00 0.00 25 VAL A O 7
ATOM 5145 N N . ILE A 1 26 ? 6.928 7.867 -2.763 1.00 0.00 26 ILE A N 7
ATOM 5146 C CA . ILE A 1 26 ? 6.803 8.105 -4.198 1.00 0.00 26 ILE A CA 7
ATOM 5147 C C . ILE A 1 26 ? 7.823 9.133 -4.676 1.00 0.00 26 ILE A C 7
ATOM 5148 O O . ILE A 1 26 ? 7.531 10.326 -4.752 1.00 0.00 26 ILE A O 7
ATOM 5164 N N . GLY A 1 27 ? 9.015 8.656 -4.993 1.00 0.00 27 GLY A N 7
ATOM 5165 C CA . GLY A 1 27 ? 10.079 9.526 -5.463 1.00 0.00 27 GLY A CA 7
ATOM 5166 C C . GLY A 1 27 ? 10.618 10.411 -4.362 1.00 0.00 27 GLY A C 7
ATOM 5167 O O . GLY A 1 27 ? 11.807 10.379 -4.046 1.00 0.00 27 GLY A O 7
ATOM 5171 N N . ASP A 1 28 ? 9.729 11.195 -3.776 1.00 0.00 28 ASP A N 7
ATOM 5172 C CA . ASP A 1 28 ? 10.088 12.098 -2.695 1.00 0.00 28 ASP A CA 7
ATOM 5173 C C . ASP A 1 28 ? 8.874 12.392 -1.822 1.00 0.00 28 ASP A C 7
ATOM 5174 O O . ASP A 1 28 ? 8.816 13.420 -1.148 1.00 0.00 28 ASP A O 7
ATOM 5183 N N . ALA A 1 29 ? 7.902 11.481 -1.838 1.00 0.00 29 ALA A N 7
ATOM 5184 C CA . ALA A 1 29 ? 6.691 11.650 -1.045 1.00 0.00 29 ALA A CA 7
ATOM 5185 C C . ALA A 1 29 ? 6.448 10.434 -0.163 1.00 0.00 29 ALA A C 7
ATOM 5186 O O . ALA A 1 29 ? 5.665 9.549 -0.510 1.00 0.00 29 ALA A O 7
ATOM 5193 N N . LYS A 1 30 ? 7.127 10.392 0.977 1.00 0.00 30 LYS A N 7
ATOM 5194 C CA . LYS A 1 30 ? 6.984 9.277 1.901 1.00 0.00 30 LYS A CA 7
ATOM 5195 C C . LYS A 1 30 ? 5.998 9.609 3.019 1.00 0.00 30 LYS A C 7
ATOM 5196 O O . LYS A 1 30 ? 6.151 10.609 3.720 1.00 0.00 30 LYS A O 7
ATOM 5215 N N . GLU A 1 31 ? 4.988 8.759 3.179 1.00 0.00 31 GLU A N 7
ATOM 5216 C CA . GLU A 1 31 ? 3.972 8.952 4.208 1.00 0.00 31 GLU A CA 7
ATOM 5217 C C . GLU A 1 31 ? 3.354 7.616 4.613 1.00 0.00 31 GLU A C 7
ATOM 5218 O O . GLU A 1 31 ? 3.437 6.635 3.874 1.00 0.00 31 GLU A O 7
ATOM 5230 N N . GLU A 1 32 ? 2.738 7.579 5.792 1.00 0.00 32 GLU A N 7
ATOM 5231 C CA . GLU A 1 32 ? 2.114 6.357 6.290 1.00 0.00 32 GLU A CA 7
ATOM 5232 C C . GLU A 1 32 ? 0.865 6.008 5.500 1.00 0.00 32 GLU A C 7
ATOM 5233 O O . GLU A 1 32 ? 0.296 6.850 4.806 1.00 0.00 32 GLU A O 7
ATOM 5245 N N . HIS A 1 33 ? 0.435 4.761 5.630 1.00 0.00 33 HIS A N 7
ATOM 5246 C CA . HIS A 1 33 ? -0.759 4.298 4.947 1.00 0.00 33 HIS A CA 7
ATOM 5247 C C . HIS A 1 33 ? -1.313 3.042 5.609 1.00 0.00 33 HIS A C 7
ATOM 5248 O O . HIS A 1 33 ? -0.612 2.348 6.345 1.00 0.00 33 HIS A O 7
ATOM 5263 N N . ARG A 1 34 ? -2.579 2.767 5.346 1.00 0.00 34 ARG A N 7
ATOM 5264 C CA . ARG A 1 34 ? -3.247 1.598 5.908 1.00 0.00 34 ARG A CA 7
ATOM 5265 C C . ARG A 1 34 ? -3.561 0.573 4.821 1.00 0.00 34 ARG A C 7
ATOM 5266 O O . ARG A 1 34 ? -2.938 -0.486 4.758 1.00 0.00 34 ARG A O 7
ATOM 5287 N N . ASN A 1 35 ? -4.526 0.896 3.962 1.00 0.00 35 ASN A N 7
ATOM 5288 C CA . ASN A 1 35 ? -4.909 0.000 2.878 1.00 0.00 35 ASN A CA 7
ATOM 5289 C C . ASN A 1 35 ? -3.926 0.120 1.722 1.00 0.00 35 ASN A C 7
ATOM 5290 O O . ASN A 1 35 ? -4.270 0.593 0.639 1.00 0.00 35 ASN A O 7
ATOM 5301 N N . MET A 1 36 ? -2.700 -0.311 1.970 1.00 0.00 36 MET A N 7
ATOM 5302 C CA . MET A 1 36 ? -1.650 -0.256 0.965 1.00 0.00 36 MET A CA 7
ATOM 5303 C C . MET A 1 36 ? -1.956 -1.189 -0.208 1.00 0.00 36 MET A C 7
ATOM 5304 O O . MET A 1 36 ? -1.316 -1.108 -1.255 1.00 0.00 36 MET A O 7
ATOM 5318 N N . CYS A 1 37 ? -2.932 -2.077 -0.030 1.00 0.00 37 CYS A N 7
ATOM 5319 C CA . CYS A 1 37 ? -3.299 -3.017 -1.083 1.00 0.00 37 CYS A CA 7
ATOM 5320 C C . CYS A 1 37 ? -4.114 -2.332 -2.173 1.00 0.00 37 CYS A C 7
ATOM 5321 O O . CYS A 1 37 ? -3.821 -2.474 -3.362 1.00 0.00 37 CYS A O 7
ATOM 5328 N N . ALA A 1 38 ? -5.127 -1.581 -1.767 1.00 0.00 38 ALA A N 7
ATOM 5329 C CA . ALA A 1 38 ? -5.969 -0.869 -2.719 1.00 0.00 38 ALA A CA 7
ATOM 5330 C C . ALA A 1 38 ? -5.217 0.297 -3.333 1.00 0.00 38 ALA A C 7
ATOM 5331 O O . ALA A 1 38 ? -5.522 0.742 -4.440 1.00 0.00 38 ALA A O 7
ATOM 5338 N N . LEU A 1 39 ? -4.224 0.772 -2.608 1.00 0.00 39 LEU A N 7
ATOM 5339 C CA . LEU A 1 39 ? -3.401 1.870 -3.061 1.00 0.00 39 LEU A CA 7
ATOM 5340 C C . LEU A 1 39 ? -2.414 1.385 -4.102 1.00 0.00 39 LEU A C 7
ATOM 5341 O O . LEU A 1 39 ? -2.060 2.111 -5.024 1.00 0.00 39 LEU A O 7
ATOM 5357 N N . CYS A 1 40 ? -1.964 0.150 -3.933 1.00 0.00 40 CYS A N 7
ATOM 5358 C CA . CYS A 1 40 ? -1.006 -0.434 -4.847 1.00 0.00 40 CYS A CA 7
ATOM 5359 C C . CYS A 1 40 ? -1.655 -0.731 -6.185 1.00 0.00 40 CYS A C 7
ATOM 5360 O O . CYS A 1 40 ? -1.003 -0.650 -7.226 1.00 0.00 40 CYS A O 7
ATOM 5367 N N . CYS A 1 41 ? -2.948 -1.047 -6.168 1.00 0.00 41 CYS A N 7
ATOM 5368 C CA . CYS A 1 41 ? -3.642 -1.313 -7.424 1.00 0.00 41 CYS A CA 7
ATOM 5369 C C . CYS A 1 41 ? -3.746 -0.012 -8.199 1.00 0.00 41 CYS A C 7
ATOM 5370 O O . CYS A 1 41 ? -3.528 0.038 -9.410 1.00 0.00 41 CYS A O 7
ATOM 5377 N N . GLU A 1 42 ? -4.110 1.039 -7.472 1.00 0.00 42 GLU A N 7
ATOM 5378 C CA . GLU A 1 42 ? -4.283 2.367 -8.065 1.00 0.00 42 GLU A CA 7
ATOM 5379 C C . GLU A 1 42 ? -2.956 3.117 -8.229 1.00 0.00 42 GLU A C 7
ATOM 5380 O O . GLU A 1 42 ? -2.902 4.142 -8.908 1.00 0.00 42 GLU A O 7
ATOM 5392 N N . HIS A 1 43 ? -1.896 2.618 -7.604 1.00 0.00 43 HIS A N 7
ATOM 5393 C CA . HIS A 1 43 ? -0.587 3.264 -7.683 1.00 0.00 43 HIS A CA 7
ATOM 5394 C C . HIS A 1 43 ? 0.211 2.756 -8.883 1.00 0.00 43 HIS A C 7
ATOM 5395 O O . HIS A 1 43 ? -0.216 1.830 -9.571 1.00 0.00 43 HIS A O 7
ATOM 5410 N N . PRO A 1 44 ? 1.371 3.383 -9.166 1.00 0.00 44 PRO A N 7
ATOM 5411 C CA . PRO A 1 44 ? 2.223 3.017 -10.311 1.00 0.00 44 PRO A CA 7
ATOM 5412 C C . PRO A 1 44 ? 2.671 1.556 -10.298 1.00 0.00 44 PRO A C 7
ATOM 5413 O O . PRO A 1 44 ? 3.845 1.258 -10.077 1.00 0.00 44 PRO A O 7
ATOM 5424 N N . GLY A 1 45 ? 1.726 0.653 -10.558 1.00 0.00 45 GLY A N 7
ATOM 5425 C CA . GLY A 1 45 ? 2.019 -0.772 -10.596 1.00 0.00 45 GLY A CA 7
ATOM 5426 C C . GLY A 1 45 ? 3.011 -1.221 -9.538 1.00 0.00 45 GLY A C 7
ATOM 5427 O O . GLY A 1 45 ? 3.776 -2.159 -9.758 1.00 0.00 45 GLY A O 7
ATOM 5431 N N . GLY A 1 46 ? 2.998 -0.554 -8.390 1.00 0.00 46 GLY A N 7
ATOM 5432 C CA . GLY A 1 46 ? 3.910 -0.917 -7.322 1.00 0.00 46 GLY A CA 7
ATOM 5433 C C . GLY A 1 46 ? 4.464 0.284 -6.584 1.00 0.00 46 GLY A C 7
ATOM 5434 O O . GLY A 1 46 ? 5.470 0.863 -6.993 1.00 0.00 46 GLY A O 7
ATOM 5438 N N . PHE A 1 47 ? 3.811 0.653 -5.488 1.00 0.00 47 PHE A N 7
ATOM 5439 C CA . PHE A 1 47 ? 4.251 1.784 -4.683 1.00 0.00 47 PHE A CA 7
ATOM 5440 C C . PHE A 1 47 ? 5.503 1.417 -3.902 1.00 0.00 47 PHE A C 7
ATOM 5441 O O . PHE A 1 47 ? 5.827 0.238 -3.756 1.00 0.00 47 PHE A O 7
ATOM 5458 N N . GLU A 1 48 ? 6.203 2.423 -3.395 1.00 0.00 48 GLU A N 7
ATOM 5459 C CA . GLU A 1 48 ? 7.417 2.167 -2.622 1.00 0.00 48 GLU A CA 7
ATOM 5460 C C . GLU A 1 48 ? 7.118 2.227 -1.130 1.00 0.00 48 GLU A C 7
ATOM 5461 O O . GLU A 1 48 ? 7.635 3.081 -0.411 1.00 0.00 48 GLU A O 7
ATOM 5473 N N . TYR A 1 49 ? 6.282 1.307 -0.670 1.00 0.00 49 TYR A N 7
ATOM 5474 C CA . TYR A 1 49 ? 5.920 1.246 0.737 1.00 0.00 49 TYR A CA 7
ATOM 5475 C C . TYR A 1 49 ? 6.614 0.103 1.433 1.00 0.00 49 TYR A C 7
ATOM 5476 O O . TYR A 1 49 ? 7.086 -0.844 0.807 1.00 0.00 49 TYR A O 7
ATOM 5494 N N . SER A 1 50 ? 6.631 0.194 2.741 1.00 0.00 50 SER A N 7
ATOM 5495 C CA . SER A 1 50 ? 7.222 -0.828 3.573 1.00 0.00 50 SER A CA 7
ATOM 5496 C C . SER A 1 50 ? 6.284 -1.127 4.723 1.00 0.00 50 SER A C 7
ATOM 5497 O O . SER A 1 50 ? 6.288 -0.435 5.739 1.00 0.00 50 SER A O 7
ATOM 5505 N N . ASN A 1 51 ? 5.456 -2.141 4.544 1.00 0.00 51 ASN A N 7
ATOM 5506 C CA . ASN A 1 51 ? 4.486 -2.503 5.561 1.00 0.00 51 ASN A CA 7
ATOM 5507 C C . ASN A 1 51 ? 5.126 -2.595 6.933 1.00 0.00 51 ASN A C 7
ATOM 5508 O O . ASN A 1 51 ? 6.152 -3.247 7.122 1.00 0.00 51 ASN A O 7
ATOM 5519 N N . GLY A 1 52 ? 4.500 -1.928 7.882 1.00 0.00 52 GLY A N 7
ATOM 5520 C CA . GLY A 1 52 ? 4.993 -1.921 9.246 1.00 0.00 52 GLY A CA 7
ATOM 5521 C C . GLY A 1 52 ? 5.468 -0.549 9.687 1.00 0.00 52 GLY A C 7
ATOM 5522 O O . GLY A 1 52 ? 5.651 0.342 8.858 1.00 0.00 52 GLY A O 7
ATOM 5526 N N . PRO A 1 53 ? 5.675 -0.347 10.999 1.00 0.00 53 PRO A N 7
ATOM 5527 C CA . PRO A 1 53 ? 6.131 0.940 11.538 1.00 0.00 53 PRO A CA 7
ATOM 5528 C C . PRO A 1 53 ? 7.538 1.301 11.073 1.00 0.00 53 PRO A C 7
ATOM 5529 O O . PRO A 1 53 ? 8.513 0.647 11.444 1.00 0.00 53 PRO A O 7
ATOM 5540 N N . CYS A 1 54 ? 7.637 2.350 10.263 1.00 0.00 54 CYS A N 7
ATOM 5541 C CA . CYS A 1 54 ? 8.924 2.805 9.752 1.00 0.00 54 CYS A CA 7
ATOM 5542 C C . CYS A 1 54 ? 8.855 4.277 9.347 1.00 0.00 54 CYS A C 7
ATOM 5543 O O . CYS A 1 54 ? 9.750 5.057 9.671 1.00 0.00 54 CYS A O 7
ATOM 5550 N N . GLU A 1 55 ? 7.777 4.636 8.641 1.00 0.00 55 GLU A N 7
ATOM 5551 C CA . GLU A 1 55 ? 7.539 6.009 8.168 1.00 0.00 55 GLU A CA 7
ATOM 5552 C C . GLU A 1 55 ? 8.761 6.914 8.346 1.00 0.00 55 GLU A C 7
ATOM 5553 O O . GLU A 1 55 ? 9.812 6.609 7.743 1.00 0.00 55 GLU A O 7
ATOM 5566 N N . ALA A 1 1 ? 7.732 -1.383 -9.559 1.00 0.00 1 ALA A N 8
ATOM 5567 C CA . ALA A 1 1 ? 6.948 -2.209 -8.604 1.00 0.00 1 ALA A CA 8
ATOM 5568 C C . ALA A 1 1 ? 7.650 -2.303 -7.254 1.00 0.00 1 ALA A C 8
ATOM 5569 O O . ALA A 1 1 ? 8.840 -2.011 -7.139 1.00 0.00 1 ALA A O 8
ATOM 5578 N N . HIS A 1 2 ? 6.905 -2.716 -6.235 1.00 0.00 2 HIS A N 8
ATOM 5579 C CA . HIS A 1 2 ? 7.447 -2.855 -4.896 1.00 0.00 2 HIS A CA 8
ATOM 5580 C C . HIS A 1 2 ? 7.135 -4.219 -4.311 1.00 0.00 2 HIS A C 8
ATOM 5581 O O . HIS A 1 2 ? 7.021 -5.216 -5.025 1.00 0.00 2 HIS A O 8
ATOM 5596 N N . MET A 1 3 ? 7.050 -4.246 -3.007 1.00 0.00 3 MET A N 8
ATOM 5597 C CA . MET A 1 3 ? 6.805 -5.488 -2.261 1.00 0.00 3 MET A CA 8
ATOM 5598 C C . MET A 1 3 ? 5.391 -6.049 -2.486 1.00 0.00 3 MET A C 8
ATOM 5599 O O . MET A 1 3 ? 4.726 -5.709 -3.464 1.00 0.00 3 MET A O 8
ATOM 5613 N N . ASP A 1 4 ? 4.960 -6.933 -1.571 1.00 0.00 4 ASP A N 8
ATOM 5614 C CA . ASP A 1 4 ? 3.641 -7.588 -1.636 1.00 0.00 4 ASP A CA 8
ATOM 5615 C C . ASP A 1 4 ? 2.565 -6.676 -2.224 1.00 0.00 4 ASP A C 8
ATOM 5616 O O . ASP A 1 4 ? 1.954 -5.883 -1.509 1.00 0.00 4 ASP A O 8
ATOM 5625 N N . CYS A 1 5 ? 2.347 -6.781 -3.532 1.00 0.00 5 CYS A N 8
ATOM 5626 C CA . CYS A 1 5 ? 1.358 -5.946 -4.213 1.00 0.00 5 CYS A CA 8
ATOM 5627 C C . CYS A 1 5 ? 0.112 -6.736 -4.611 1.00 0.00 5 CYS A C 8
ATOM 5628 O O . CYS A 1 5 ? 0.196 -7.921 -4.933 1.00 0.00 5 CYS A O 8
ATOM 5635 N N . THR A 1 6 ? -1.045 -6.064 -4.606 1.00 0.00 6 THR A N 8
ATOM 5636 C CA . THR A 1 6 ? -2.298 -6.703 -4.986 1.00 0.00 6 THR A CA 8
ATOM 5637 C C . THR A 1 6 ? -2.191 -7.319 -6.392 1.00 0.00 6 THR A C 8
ATOM 5638 O O . THR A 1 6 ? -2.952 -8.226 -6.718 1.00 0.00 6 THR A O 8
ATOM 5649 N N . GLU A 1 7 ? -1.250 -6.810 -7.228 1.00 0.00 7 GLU A N 8
ATOM 5650 C CA . GLU A 1 7 ? -1.054 -7.302 -8.601 1.00 0.00 7 GLU A CA 8
ATOM 5651 C C . GLU A 1 7 ? -1.512 -8.750 -8.788 1.00 0.00 7 GLU A C 8
ATOM 5652 O O . GLU A 1 7 ? -0.720 -9.686 -8.686 1.00 0.00 7 GLU A O 8
ATOM 5664 N N . PHE A 1 8 ? -2.798 -8.914 -9.074 1.00 0.00 8 PHE A N 8
ATOM 5665 C CA . PHE A 1 8 ? -3.385 -10.231 -9.294 1.00 0.00 8 PHE A CA 8
ATOM 5666 C C . PHE A 1 8 ? -4.703 -10.084 -10.053 1.00 0.00 8 PHE A C 8
ATOM 5667 O O . PHE A 1 8 ? -4.922 -9.077 -10.726 1.00 0.00 8 PHE A O 8
ATOM 5684 N N . ASN A 1 9 ? -5.586 -11.072 -9.944 1.00 0.00 9 ASN A N 8
ATOM 5685 C CA . ASN A 1 9 ? -6.872 -11.004 -10.626 1.00 0.00 9 ASN A CA 8
ATOM 5686 C C . ASN A 1 9 ? -7.746 -9.930 -9.983 1.00 0.00 9 ASN A C 8
ATOM 5687 O O . ASN A 1 9 ? -8.152 -8.973 -10.643 1.00 0.00 9 ASN A O 8
ATOM 5698 N N . PRO A 1 10 ? -8.042 -10.067 -8.677 1.00 0.00 10 PRO A N 8
ATOM 5699 C CA . PRO A 1 10 ? -8.858 -9.105 -7.942 1.00 0.00 10 PRO A CA 8
ATOM 5700 C C . PRO A 1 10 ? -8.023 -7.968 -7.353 1.00 0.00 10 PRO A C 8
ATOM 5701 O O . PRO A 1 10 ? -7.459 -8.102 -6.267 1.00 0.00 10 PRO A O 8
ATOM 5712 N N . LEU A 1 11 ? -7.940 -6.854 -8.075 1.00 0.00 11 LEU A N 8
ATOM 5713 C CA . LEU A 1 11 ? -7.164 -5.703 -7.616 1.00 0.00 11 LEU A CA 8
ATOM 5714 C C . LEU A 1 11 ? -7.708 -5.162 -6.306 1.00 0.00 11 LEU A C 8
ATOM 5715 O O . LEU A 1 11 ? -8.782 -5.565 -5.874 1.00 0.00 11 LEU A O 8
ATOM 5731 N N . CYS A 1 12 ? -6.934 -4.259 -5.681 1.00 0.00 12 CYS A N 8
ATOM 5732 C CA . CYS A 1 12 ? -7.278 -3.640 -4.396 1.00 0.00 12 CYS A CA 8
ATOM 5733 C C . CYS A 1 12 ? -8.761 -3.726 -4.058 1.00 0.00 12 CYS A C 8
ATOM 5734 O O . CYS A 1 12 ? -9.436 -2.715 -3.858 1.00 0.00 12 CYS A O 8
ATOM 5741 N N . ARG A 1 13 ? -9.250 -4.945 -3.976 1.00 0.00 13 ARG A N 8
ATOM 5742 C CA . ARG A 1 13 ? -10.652 -5.188 -3.642 1.00 0.00 13 ARG A CA 8
ATOM 5743 C C . ARG A 1 13 ? -10.871 -5.111 -2.132 1.00 0.00 13 ARG A C 8
ATOM 5744 O O . ARG A 1 13 ? -11.723 -5.810 -1.582 1.00 0.00 13 ARG A O 8
ATOM 5765 N N . CYS A 1 14 ? -10.097 -4.255 -1.467 1.00 0.00 14 CYS A N 8
ATOM 5766 C CA . CYS A 1 14 ? -10.205 -4.086 -0.028 1.00 0.00 14 CYS A CA 8
ATOM 5767 C C . CYS A 1 14 ? -10.425 -2.619 0.335 1.00 0.00 14 CYS A C 8
ATOM 5768 O O . CYS A 1 14 ? -9.551 -1.772 0.149 1.00 0.00 14 CYS A O 8
ATOM 5775 N N . ASN A 1 15 ? -11.607 -2.334 0.850 1.00 0.00 15 ASN A N 8
ATOM 5776 C CA . ASN A 1 15 ? -11.965 -0.976 1.250 1.00 0.00 15 ASN A CA 8
ATOM 5777 C C . ASN A 1 15 ? -11.534 -0.728 2.681 1.00 0.00 15 ASN A C 8
ATOM 5778 O O . ASN A 1 15 ? -10.896 0.279 2.967 1.00 0.00 15 ASN A O 8
ATOM 5789 N N . LYS A 1 16 ? -11.904 -1.664 3.561 1.00 0.00 16 LYS A N 8
ATOM 5790 C CA . LYS A 1 16 ? -11.595 -1.609 4.994 1.00 0.00 16 LYS A CA 8
ATOM 5791 C C . LYS A 1 16 ? -10.443 -0.664 5.299 1.00 0.00 16 LYS A C 8
ATOM 5792 O O . LYS A 1 16 ? -9.404 -1.079 5.808 1.00 0.00 16 LYS A O 8
ATOM 5811 N N . MET A 1 17 ? -10.645 0.600 4.953 1.00 0.00 17 MET A N 8
ATOM 5812 C CA . MET A 1 17 ? -9.639 1.649 5.153 1.00 0.00 17 MET A CA 8
ATOM 5813 C C . MET A 1 17 ? -9.066 1.645 6.567 1.00 0.00 17 MET A C 8
ATOM 5814 O O . MET A 1 17 ? -9.260 2.582 7.342 1.00 0.00 17 MET A O 8
ATOM 5828 N N . LEU A 1 18 ? -8.349 0.588 6.876 1.00 0.00 18 LEU A N 8
ATOM 5829 C CA . LEU A 1 18 ? -7.710 0.418 8.170 1.00 0.00 18 LEU A CA 8
ATOM 5830 C C . LEU A 1 18 ? -6.786 -0.790 8.137 1.00 0.00 18 LEU A C 8
ATOM 5831 O O . LEU A 1 18 ? -6.873 -1.687 8.976 1.00 0.00 18 LEU A O 8
ATOM 5847 N N . GLY A 1 19 ? -5.910 -0.803 7.146 1.00 0.00 19 GLY A N 8
ATOM 5848 C CA . GLY A 1 19 ? -4.979 -1.903 6.986 1.00 0.00 19 GLY A CA 8
ATOM 5849 C C . GLY A 1 19 ? -3.775 -1.796 7.896 1.00 0.00 19 GLY A C 8
ATOM 5850 O O . GLY A 1 19 ? -3.813 -1.111 8.918 1.00 0.00 19 GLY A O 8
ATOM 5854 N N . ASP A 1 20 ? -2.702 -2.486 7.523 1.00 0.00 20 ASP A N 8
ATOM 5855 C CA . ASP A 1 20 ? -1.478 -2.484 8.306 1.00 0.00 20 ASP A CA 8
ATOM 5856 C C . ASP A 1 20 ? -0.798 -1.122 8.270 1.00 0.00 20 ASP A C 8
ATOM 5857 O O . ASP A 1 20 ? -1.257 -0.196 7.600 1.00 0.00 20 ASP A O 8
ATOM 5866 N N . LEU A 1 21 ? 0.302 -1.017 9.002 1.00 0.00 21 LEU A N 8
ATOM 5867 C CA . LEU A 1 21 ? 1.076 0.214 9.080 1.00 0.00 21 LEU A CA 8
ATOM 5868 C C . LEU A 1 21 ? 2.197 0.212 8.050 1.00 0.00 21 LEU A C 8
ATOM 5869 O O . LEU A 1 21 ? 3.349 -0.082 8.369 1.00 0.00 21 LEU A O 8
ATOM 5885 N N . ILE A 1 22 ? 1.854 0.534 6.816 1.00 0.00 22 ILE A N 8
ATOM 5886 C CA . ILE A 1 22 ? 2.832 0.561 5.738 1.00 0.00 22 ILE A CA 8
ATOM 5887 C C . ILE A 1 22 ? 3.454 1.942 5.592 1.00 0.00 22 ILE A C 8
ATOM 5888 O O . ILE A 1 22 ? 2.831 2.952 5.914 1.00 0.00 22 ILE A O 8
ATOM 5904 N N . CYS A 1 23 ? 4.687 1.976 5.093 1.00 0.00 23 CYS A N 8
ATOM 5905 C CA . CYS A 1 23 ? 5.395 3.232 4.889 1.00 0.00 23 CYS A CA 8
ATOM 5906 C C . CYS A 1 23 ? 5.625 3.453 3.403 1.00 0.00 23 CYS A C 8
ATOM 5907 O O . CYS A 1 23 ? 6.634 3.014 2.851 1.00 0.00 23 CYS A O 8
ATOM 5914 N N . ALA A 1 24 ? 4.672 4.111 2.752 1.00 0.00 24 ALA A N 8
ATOM 5915 C CA . ALA A 1 24 ? 4.763 4.355 1.323 1.00 0.00 24 ALA A CA 8
ATOM 5916 C C . ALA A 1 24 ? 5.679 5.525 1.006 1.00 0.00 24 ALA A C 8
ATOM 5917 O O . ALA A 1 24 ? 5.823 6.458 1.795 1.00 0.00 24 ALA A O 8
ATOM 5924 N N . VAL A 1 25 ? 6.292 5.452 -0.165 1.00 0.00 25 VAL A N 8
ATOM 5925 C CA . VAL A 1 25 ? 7.208 6.482 -0.632 1.00 0.00 25 VAL A CA 8
ATOM 5926 C C . VAL A 1 25 ? 7.215 6.545 -2.152 1.00 0.00 25 VAL A C 8
ATOM 5927 O O . VAL A 1 25 ? 7.104 5.516 -2.834 1.00 0.00 25 VAL A O 8
ATOM 5940 N N . ILE A 1 26 ? 7.340 7.760 -2.678 1.00 0.00 26 ILE A N 8
ATOM 5941 C CA . ILE A 1 26 ? 7.366 7.955 -4.125 1.00 0.00 26 ILE A CA 8
ATOM 5942 C C . ILE A 1 26 ? 7.989 9.292 -4.526 1.00 0.00 26 ILE A C 8
ATOM 5943 O O . ILE A 1 26 ? 7.290 10.292 -4.690 1.00 0.00 26 ILE A O 8
ATOM 5959 N N . GLY A 1 27 ? 9.306 9.283 -4.700 1.00 0.00 27 GLY A N 8
ATOM 5960 C CA . GLY A 1 27 ? 10.036 10.470 -5.112 1.00 0.00 27 GLY A CA 8
ATOM 5961 C C . GLY A 1 27 ? 10.053 11.554 -4.063 1.00 0.00 27 GLY A C 8
ATOM 5962 O O . GLY A 1 27 ? 11.116 11.983 -3.614 1.00 0.00 27 GLY A O 8
ATOM 5966 N N . ASP A 1 28 ? 8.873 12.000 -3.678 1.00 0.00 28 ASP A N 8
ATOM 5967 C CA . ASP A 1 28 ? 8.742 13.048 -2.680 1.00 0.00 28 ASP A CA 8
ATOM 5968 C C . ASP A 1 28 ? 7.489 12.851 -1.841 1.00 0.00 28 ASP A C 8
ATOM 5969 O O . ASP A 1 28 ? 6.998 13.790 -1.214 1.00 0.00 28 ASP A O 8
ATOM 5978 N N . ALA A 1 29 ? 6.979 11.625 -1.818 1.00 0.00 29 ALA A N 8
ATOM 5979 C CA . ALA A 1 29 ? 5.792 11.321 -1.035 1.00 0.00 29 ALA A CA 8
ATOM 5980 C C . ALA A 1 29 ? 6.054 10.131 -0.131 1.00 0.00 29 ALA A C 8
ATOM 5981 O O . ALA A 1 29 ? 5.645 9.011 -0.427 1.00 0.00 29 ALA A O 8
ATOM 5988 N N . LYS A 1 30 ? 6.755 10.385 0.966 1.00 0.00 30 LYS A N 8
ATOM 5989 C CA . LYS A 1 30 ? 7.094 9.340 1.920 1.00 0.00 30 LYS A CA 8
ATOM 5990 C C . LYS A 1 30 ? 6.243 9.465 3.185 1.00 0.00 30 LYS A C 8
ATOM 5991 O O . LYS A 1 30 ? 6.528 10.290 4.053 1.00 0.00 30 LYS A O 8
ATOM 6010 N N . GLU A 1 31 ? 5.203 8.644 3.282 1.00 0.00 31 GLU A N 8
ATOM 6011 C CA . GLU A 1 31 ? 4.316 8.666 4.441 1.00 0.00 31 GLU A CA 8
ATOM 6012 C C . GLU A 1 31 ? 3.685 7.297 4.666 1.00 0.00 31 GLU A C 8
ATOM 6013 O O . GLU A 1 31 ? 3.760 6.422 3.803 1.00 0.00 31 GLU A O 8
ATOM 6025 N N . GLU A 1 32 ? 3.064 7.115 5.827 1.00 0.00 32 GLU A N 8
ATOM 6026 C CA . GLU A 1 32 ? 2.423 5.847 6.153 1.00 0.00 32 GLU A CA 8
ATOM 6027 C C . GLU A 1 32 ? 1.098 5.701 5.424 1.00 0.00 32 GLU A C 8
ATOM 6028 O O . GLU A 1 32 ? 0.592 6.654 4.831 1.00 0.00 32 GLU A O 8
ATOM 6040 N N . HIS A 1 33 ? 0.535 4.503 5.485 1.00 0.00 33 HIS A N 8
ATOM 6041 C CA . HIS A 1 33 ? -0.742 4.232 4.844 1.00 0.00 33 HIS A CA 8
ATOM 6042 C C . HIS A 1 33 ? -1.403 2.996 5.439 1.00 0.00 33 HIS A C 8
ATOM 6043 O O . HIS A 1 33 ? -0.732 2.099 5.947 1.00 0.00 33 HIS A O 8
ATOM 6058 N N . ARG A 1 34 ? -2.726 2.959 5.370 1.00 0.00 34 ARG A N 8
ATOM 6059 C CA . ARG A 1 34 ? -3.490 1.835 5.899 1.00 0.00 34 ARG A CA 8
ATOM 6060 C C . ARG A 1 34 ? -3.953 0.908 4.776 1.00 0.00 34 ARG A C 8
ATOM 6061 O O . ARG A 1 34 ? -3.670 -0.290 4.794 1.00 0.00 34 ARG A O 8
ATOM 6082 N N . ASN A 1 35 ? -4.666 1.467 3.801 1.00 0.00 35 ASN A N 8
ATOM 6083 C CA . ASN A 1 35 ? -5.165 0.681 2.676 1.00 0.00 35 ASN A CA 8
ATOM 6084 C C . ASN A 1 35 ? -4.063 0.447 1.650 1.00 0.00 35 ASN A C 8
ATOM 6085 O O . ASN A 1 35 ? -4.108 0.965 0.534 1.00 0.00 35 ASN A O 8
ATOM 6096 N N . MET A 1 36 ? -3.073 -0.341 2.045 1.00 0.00 36 MET A N 8
ATOM 6097 C CA . MET A 1 36 ? -1.952 -0.658 1.176 1.00 0.00 36 MET A CA 8
ATOM 6098 C C . MET A 1 36 ? -2.418 -1.363 -0.099 1.00 0.00 36 MET A C 8
ATOM 6099 O O . MET A 1 36 ? -1.664 -1.462 -1.067 1.00 0.00 36 MET A O 8
ATOM 6113 N N . CYS A 1 37 ? -3.658 -1.852 -0.105 1.00 0.00 37 CYS A N 8
ATOM 6114 C CA . CYS A 1 37 ? -4.183 -2.534 -1.280 1.00 0.00 37 CYS A CA 8
ATOM 6115 C C . CYS A 1 37 ? -4.660 -1.527 -2.322 1.00 0.00 37 CYS A C 8
ATOM 6116 O O . CYS A 1 37 ? -4.295 -1.616 -3.493 1.00 0.00 37 CYS A O 8
ATOM 6123 N N . ALA A 1 38 ? -5.457 -0.557 -1.888 1.00 0.00 38 ALA A N 8
ATOM 6124 C CA . ALA A 1 38 ? -5.965 0.478 -2.786 1.00 0.00 38 ALA A CA 8
ATOM 6125 C C . ALA A 1 38 ? -4.834 1.331 -3.336 1.00 0.00 38 ALA A C 8
ATOM 6126 O O . ALA A 1 38 ? -4.978 1.990 -4.366 1.00 0.00 38 ALA A O 8
ATOM 6133 N N . LEU A 1 39 ? -3.708 1.310 -2.643 1.00 0.00 39 LEU A N 8
ATOM 6134 C CA . LEU A 1 39 ? -2.544 2.072 -3.049 1.00 0.00 39 LEU A CA 8
ATOM 6135 C C . LEU A 1 39 ? -1.811 1.354 -4.165 1.00 0.00 39 LEU A C 8
ATOM 6136 O O . LEU A 1 39 ? -1.390 1.961 -5.149 1.00 0.00 39 LEU A O 8
ATOM 6152 N N . CYS A 1 40 ? -1.654 0.054 -3.986 1.00 0.00 40 CYS A N 8
ATOM 6153 C CA . CYS A 1 40 ? -0.964 -0.772 -4.953 1.00 0.00 40 CYS A CA 8
ATOM 6154 C C . CYS A 1 40 ? -1.722 -0.823 -6.267 1.00 0.00 40 CYS A C 8
ATOM 6155 O O . CYS A 1 40 ? -1.121 -0.805 -7.341 1.00 0.00 40 CYS A O 8
ATOM 6162 N N . CYS A 1 41 ? -3.041 -0.884 -6.180 1.00 0.00 41 CYS A N 8
ATOM 6163 C CA . CYS A 1 41 ? -3.864 -0.936 -7.376 1.00 0.00 41 CYS A CA 8
ATOM 6164 C C . CYS A 1 41 ? -3.893 0.418 -8.070 1.00 0.00 41 CYS A C 8
ATOM 6165 O O . CYS A 1 41 ? -3.892 0.505 -9.297 1.00 0.00 41 CYS A O 8
ATOM 6172 N N . GLU A 1 42 ? -3.922 1.471 -7.265 1.00 0.00 42 GLU A N 8
ATOM 6173 C CA . GLU A 1 42 ? -3.957 2.836 -7.789 1.00 0.00 42 GLU A CA 8
ATOM 6174 C C . GLU A 1 42 ? -2.559 3.334 -8.167 1.00 0.00 42 GLU A C 8
ATOM 6175 O O . GLU A 1 42 ? -2.419 4.373 -8.812 1.00 0.00 42 GLU A O 8
ATOM 6187 N N . HIS A 1 43 ? -1.529 2.599 -7.757 1.00 0.00 43 HIS A N 8
ATOM 6188 C CA . HIS A 1 43 ? -0.149 2.978 -8.048 1.00 0.00 43 HIS A CA 8
ATOM 6189 C C . HIS A 1 43 ? 0.442 2.112 -9.159 1.00 0.00 43 HIS A C 8
ATOM 6190 O O . HIS A 1 43 ? -0.159 1.120 -9.574 1.00 0.00 43 HIS A O 8
ATOM 6205 N N . PRO A 1 44 ? 1.631 2.486 -9.662 1.00 0.00 44 PRO A N 8
ATOM 6206 C CA . PRO A 1 44 ? 2.315 1.761 -10.735 1.00 0.00 44 PRO A CA 8
ATOM 6207 C C . PRO A 1 44 ? 2.959 0.479 -10.232 1.00 0.00 44 PRO A C 8
ATOM 6208 O O . PRO A 1 44 ? 4.051 0.504 -9.663 1.00 0.00 44 PRO A O 8
ATOM 6219 N N . GLY A 1 45 ? 2.271 -0.641 -10.427 1.00 0.00 45 GLY A N 8
ATOM 6220 C CA . GLY A 1 45 ? 2.793 -1.911 -9.964 1.00 0.00 45 GLY A CA 8
ATOM 6221 C C . GLY A 1 45 ? 3.061 -1.898 -8.471 1.00 0.00 45 GLY A C 8
ATOM 6222 O O . GLY A 1 45 ? 3.824 -2.718 -7.961 1.00 0.00 45 GLY A O 8
ATOM 6226 N N . GLY A 1 46 ? 2.427 -0.959 -7.771 1.00 0.00 46 GLY A N 8
ATOM 6227 C CA . GLY A 1 46 ? 2.609 -0.850 -6.339 1.00 0.00 46 GLY A CA 8
ATOM 6228 C C . GLY A 1 46 ? 3.691 0.141 -5.959 1.00 0.00 46 GLY A C 8
ATOM 6229 O O . GLY A 1 46 ? 4.876 -0.122 -6.160 1.00 0.00 46 GLY A O 8
ATOM 6233 N N . PHE A 1 47 ? 3.289 1.280 -5.392 1.00 0.00 47 PHE A N 8
ATOM 6234 C CA . PHE A 1 47 ? 4.251 2.296 -4.969 1.00 0.00 47 PHE A CA 8
ATOM 6235 C C . PHE A 1 47 ? 5.321 1.656 -4.096 1.00 0.00 47 PHE A C 8
ATOM 6236 O O . PHE A 1 47 ? 5.232 0.471 -3.775 1.00 0.00 47 PHE A O 8
ATOM 6253 N N . GLU A 1 48 ? 6.329 2.425 -3.708 1.00 0.00 48 GLU A N 8
ATOM 6254 C CA . GLU A 1 48 ? 7.393 1.862 -2.873 1.00 0.00 48 GLU A CA 8
ATOM 6255 C C . GLU A 1 48 ? 7.075 2.041 -1.399 1.00 0.00 48 GLU A C 8
ATOM 6256 O O . GLU A 1 48 ? 7.331 3.089 -0.811 1.00 0.00 48 GLU A O 8
ATOM 6268 N N . TYR A 1 49 ? 6.521 0.991 -0.813 1.00 0.00 49 TYR A N 8
ATOM 6269 C CA . TYR A 1 49 ? 6.156 0.989 0.599 1.00 0.00 49 TYR A CA 8
ATOM 6270 C C . TYR A 1 49 ? 7.062 0.082 1.394 1.00 0.00 49 TYR A C 8
ATOM 6271 O O . TYR A 1 49 ? 7.764 -0.767 0.849 1.00 0.00 49 TYR A O 8
ATOM 6289 N N . SER A 1 50 ? 7.024 0.264 2.692 1.00 0.00 50 SER A N 8
ATOM 6290 C CA . SER A 1 50 ? 7.824 -0.539 3.592 1.00 0.00 50 SER A CA 8
ATOM 6291 C C . SER A 1 50 ? 7.026 -0.858 4.837 1.00 0.00 50 SER A C 8
ATOM 6292 O O . SER A 1 50 ? 6.990 -0.074 5.786 1.00 0.00 50 SER A O 8
ATOM 6300 N N . ASN A 1 51 ? 6.369 -2.007 4.819 1.00 0.00 51 ASN A N 8
ATOM 6301 C CA . ASN A 1 51 ? 5.547 -2.425 5.941 1.00 0.00 51 ASN A CA 8
ATOM 6302 C C . ASN A 1 51 ? 6.298 -2.278 7.254 1.00 0.00 51 ASN A C 8
ATOM 6303 O O . ASN A 1 51 ? 7.449 -2.695 7.383 1.00 0.00 51 ASN A O 8
ATOM 6314 N N . GLY A 1 52 ? 5.629 -1.673 8.218 1.00 0.00 52 GLY A N 8
ATOM 6315 C CA . GLY A 1 52 ? 6.229 -1.460 9.523 1.00 0.00 52 GLY A CA 8
ATOM 6316 C C . GLY A 1 52 ? 6.069 -0.030 10.011 1.00 0.00 52 GLY A C 8
ATOM 6317 O O . GLY A 1 52 ? 5.600 0.832 9.269 1.00 0.00 52 GLY A O 8
ATOM 6321 N N . PRO A 1 53 ? 6.450 0.251 11.271 1.00 0.00 53 PRO A N 8
ATOM 6322 C CA . PRO A 1 53 ? 6.337 1.594 11.854 1.00 0.00 53 PRO A CA 8
ATOM 6323 C C . PRO A 1 53 ? 7.354 2.573 11.274 1.00 0.00 53 PRO A C 8
ATOM 6324 O O . PRO A 1 53 ? 8.477 2.195 10.944 1.00 0.00 53 PRO A O 8
ATOM 6335 N N . CYS A 1 54 ? 6.950 3.835 11.156 1.00 0.00 54 CYS A N 8
ATOM 6336 C CA . CYS A 1 54 ? 7.824 4.870 10.619 1.00 0.00 54 CYS A CA 8
ATOM 6337 C C . CYS A 1 54 ? 7.245 6.262 10.867 1.00 0.00 54 CYS A C 8
ATOM 6338 O O . CYS A 1 54 ? 7.969 7.191 11.222 1.00 0.00 54 CYS A O 8
ATOM 6345 N N . GLU A 1 55 ? 5.935 6.399 10.676 1.00 0.00 55 GLU A N 8
ATOM 6346 C CA . GLU A 1 55 ? 5.261 7.678 10.876 1.00 0.00 55 GLU A CA 8
ATOM 6347 C C . GLU A 1 55 ? 4.282 7.602 12.044 1.00 0.00 55 GLU A C 8
ATOM 6348 O O . GLU A 1 55 ? 3.995 6.476 12.502 1.00 0.00 55 GLU A O 8
ATOM 6361 N N . ALA A 1 1 ? 10.884 -2.730 2.771 1.00 0.00 1 ALA A N 9
ATOM 6362 C CA . ALA A 1 1 ? 10.116 -3.456 1.724 1.00 0.00 1 ALA A CA 9
ATOM 6363 C C . ALA A 1 1 ? 9.941 -2.601 0.473 1.00 0.00 1 ALA A C 9
ATOM 6364 O O . ALA A 1 1 ? 10.348 -1.439 0.437 1.00 0.00 1 ALA A O 9
ATOM 6373 N N . HIS A 1 2 ? 9.342 -3.194 -0.552 1.00 0.00 2 HIS A N 9
ATOM 6374 C CA . HIS A 1 2 ? 9.114 -2.515 -1.816 1.00 0.00 2 HIS A CA 9
ATOM 6375 C C . HIS A 1 2 ? 7.754 -2.888 -2.384 1.00 0.00 2 HIS A C 9
ATOM 6376 O O . HIS A 1 2 ? 6.812 -3.186 -1.650 1.00 0.00 2 HIS A O 9
ATOM 6391 N N . MET A 1 3 ? 7.665 -2.829 -3.687 1.00 0.00 3 MET A N 9
ATOM 6392 C CA . MET A 1 3 ? 6.430 -3.116 -4.405 1.00 0.00 3 MET A CA 9
ATOM 6393 C C . MET A 1 3 ? 6.029 -4.590 -4.288 1.00 0.00 3 MET A C 9
ATOM 6394 O O . MET A 1 3 ? 6.098 -5.351 -5.253 1.00 0.00 3 MET A O 9
ATOM 6408 N N . ASP A 1 4 ? 5.583 -4.963 -3.089 1.00 0.00 4 ASP A N 9
ATOM 6409 C CA . ASP A 1 4 ? 5.125 -6.320 -2.800 1.00 0.00 4 ASP A CA 9
ATOM 6410 C C . ASP A 1 4 ? 3.731 -6.265 -2.169 1.00 0.00 4 ASP A C 9
ATOM 6411 O O . ASP A 1 4 ? 3.597 -6.293 -0.945 1.00 0.00 4 ASP A O 9
ATOM 6420 N N . CYS A 1 5 ? 2.700 -6.150 -3.006 1.00 0.00 5 CYS A N 9
ATOM 6421 C CA . CYS A 1 5 ? 1.325 -6.049 -2.517 1.00 0.00 5 CYS A CA 9
ATOM 6422 C C . CYS A 1 5 ? 0.375 -6.978 -3.298 1.00 0.00 5 CYS A C 9
ATOM 6423 O O . CYS A 1 5 ? 0.733 -8.116 -3.602 1.00 0.00 5 CYS A O 9
ATOM 6430 N N . THR A 1 6 ? -0.842 -6.506 -3.598 1.00 0.00 6 THR A N 9
ATOM 6431 C CA . THR A 1 6 ? -1.833 -7.305 -4.307 1.00 0.00 6 THR A CA 9
ATOM 6432 C C . THR A 1 6 ? -1.399 -7.655 -5.739 1.00 0.00 6 THR A C 9
ATOM 6433 O O . THR A 1 6 ? -1.876 -8.650 -6.277 1.00 0.00 6 THR A O 9
ATOM 6444 N N . GLU A 1 7 ? -0.517 -6.833 -6.364 1.00 0.00 7 GLU A N 9
ATOM 6445 C CA . GLU A 1 7 ? -0.061 -7.067 -7.747 1.00 0.00 7 GLU A CA 9
ATOM 6446 C C . GLU A 1 7 ? -0.289 -8.507 -8.213 1.00 0.00 7 GLU A C 9
ATOM 6447 O O . GLU A 1 7 ? 0.642 -9.308 -8.292 1.00 0.00 7 GLU A O 9
ATOM 6459 N N . PHE A 1 8 ? -1.546 -8.816 -8.518 1.00 0.00 8 PHE A N 9
ATOM 6460 C CA . PHE A 1 8 ? -1.939 -10.143 -8.977 1.00 0.00 8 PHE A CA 9
ATOM 6461 C C . PHE A 1 8 ? -3.294 -10.063 -9.687 1.00 0.00 8 PHE A C 9
ATOM 6462 O O . PHE A 1 8 ? -3.650 -9.014 -10.223 1.00 0.00 8 PHE A O 9
ATOM 6479 N N . ASN A 1 9 ? -4.053 -11.158 -9.686 1.00 0.00 9 ASN A N 9
ATOM 6480 C CA . ASN A 1 9 ? -5.364 -11.167 -10.329 1.00 0.00 9 ASN A CA 9
ATOM 6481 C C . ASN A 1 9 ? -6.355 -10.308 -9.543 1.00 0.00 9 ASN A C 9
ATOM 6482 O O . ASN A 1 9 ? -7.033 -9.452 -10.113 1.00 0.00 9 ASN A O 9
ATOM 6493 N N . PRO A 1 10 ? -6.453 -10.521 -8.215 1.00 0.00 10 PRO A N 9
ATOM 6494 C CA . PRO A 1 10 ? -7.357 -9.768 -7.355 1.00 0.00 10 PRO A CA 9
ATOM 6495 C C . PRO A 1 10 ? -6.680 -8.547 -6.738 1.00 0.00 10 PRO A C 9
ATOM 6496 O O . PRO A 1 10 ? -6.146 -8.620 -5.632 1.00 0.00 10 PRO A O 9
ATOM 6507 N N . LEU A 1 11 ? -6.695 -7.432 -7.461 1.00 0.00 11 LEU A N 9
ATOM 6508 C CA . LEU A 1 11 ? -6.067 -6.204 -6.980 1.00 0.00 11 LEU A CA 9
ATOM 6509 C C . LEU A 1 11 ? -6.747 -5.682 -5.729 1.00 0.00 11 LEU A C 9
ATOM 6510 O O . LEU A 1 11 ? -7.742 -6.244 -5.288 1.00 0.00 11 LEU A O 9
ATOM 6526 N N . CYS A 1 12 ? -6.168 -4.613 -5.164 1.00 0.00 12 CYS A N 9
ATOM 6527 C CA . CYS A 1 12 ? -6.651 -3.986 -3.938 1.00 0.00 12 CYS A CA 9
ATOM 6528 C C . CYS A 1 12 ? -8.087 -4.354 -3.622 1.00 0.00 12 CYS A C 9
ATOM 6529 O O . CYS A 1 12 ? -8.990 -3.517 -3.634 1.00 0.00 12 CYS A O 9
ATOM 6536 N N . ARG A 1 13 ? -8.266 -5.622 -3.311 1.00 0.00 13 ARG A N 9
ATOM 6537 C CA . ARG A 1 13 ? -9.578 -6.147 -2.947 1.00 0.00 13 ARG A CA 9
ATOM 6538 C C . ARG A 1 13 ? -9.720 -6.116 -1.435 1.00 0.00 13 ARG A C 9
ATOM 6539 O O . ARG A 1 13 ? -10.265 -7.034 -0.823 1.00 0.00 13 ARG A O 9
ATOM 6560 N N . CYS A 1 14 ? -9.192 -5.052 -0.842 1.00 0.00 14 CYS A N 9
ATOM 6561 C CA . CYS A 1 14 ? -9.209 -4.885 0.597 1.00 0.00 14 CYS A CA 9
ATOM 6562 C C . CYS A 1 14 ? -9.548 -3.442 0.977 1.00 0.00 14 CYS A C 9
ATOM 6563 O O . CYS A 1 14 ? -8.750 -2.530 0.761 1.00 0.00 14 CYS A O 9
ATOM 6570 N N . ASN A 1 15 ? -10.735 -3.247 1.545 1.00 0.00 15 ASN A N 9
ATOM 6571 C CA . ASN A 1 15 ? -11.183 -1.917 1.957 1.00 0.00 15 ASN A CA 9
ATOM 6572 C C . ASN A 1 15 ? -10.817 -1.650 3.401 1.00 0.00 15 ASN A C 9
ATOM 6573 O O . ASN A 1 15 ? -10.328 -0.573 3.724 1.00 0.00 15 ASN A O 9
ATOM 6584 N N . LYS A 1 16 ? -11.083 -2.643 4.252 1.00 0.00 16 LYS A N 9
ATOM 6585 C CA . LYS A 1 16 ? -10.822 -2.572 5.693 1.00 0.00 16 LYS A CA 9
ATOM 6586 C C . LYS A 1 16 ? -9.817 -1.487 6.055 1.00 0.00 16 LYS A C 9
ATOM 6587 O O . LYS A 1 16 ? -8.741 -1.764 6.585 1.00 0.00 16 LYS A O 9
ATOM 6606 N N . MET A 1 17 ? -10.190 -0.253 5.743 1.00 0.00 17 MET A N 9
ATOM 6607 C CA . MET A 1 17 ? -9.353 0.926 6.008 1.00 0.00 17 MET A CA 9
ATOM 6608 C C . MET A 1 17 ? -9.105 1.131 7.496 1.00 0.00 17 MET A C 9
ATOM 6609 O O . MET A 1 17 ? -9.359 2.202 8.051 1.00 0.00 17 MET A O 9
ATOM 6623 N N . LEU A 1 18 ? -8.605 0.098 8.116 1.00 0.00 18 LEU A N 9
ATOM 6624 C CA . LEU A 1 18 ? -8.296 0.108 9.538 1.00 0.00 18 LEU A CA 9
ATOM 6625 C C . LEU A 1 18 ? -7.522 -1.148 9.932 1.00 0.00 18 LEU A C 9
ATOM 6626 O O . LEU A 1 18 ? -8.024 -1.987 10.681 1.00 0.00 18 LEU A O 9
ATOM 6642 N N . GLY A 1 19 ? -6.301 -1.285 9.418 1.00 0.00 19 GLY A N 9
ATOM 6643 C CA . GLY A 1 19 ? -5.504 -2.457 9.731 1.00 0.00 19 GLY A CA 9
ATOM 6644 C C . GLY A 1 19 ? -4.005 -2.208 9.682 1.00 0.00 19 GLY A C 9
ATOM 6645 O O . GLY A 1 19 ? -3.470 -1.427 10.471 1.00 0.00 19 GLY A O 9
ATOM 6649 N N . ASP A 1 20 ? -3.329 -2.897 8.765 1.00 0.00 20 ASP A N 9
ATOM 6650 C CA . ASP A 1 20 ? -1.881 -2.785 8.610 1.00 0.00 20 ASP A CA 9
ATOM 6651 C C . ASP A 1 20 ? -1.415 -1.336 8.536 1.00 0.00 20 ASP A C 9
ATOM 6652 O O . ASP A 1 20 ? -2.212 -0.401 8.603 1.00 0.00 20 ASP A O 9
ATOM 6661 N N . LEU A 1 21 ? -0.104 -1.176 8.395 1.00 0.00 21 LEU A N 9
ATOM 6662 C CA . LEU A 1 21 ? 0.517 0.142 8.305 1.00 0.00 21 LEU A CA 9
ATOM 6663 C C . LEU A 1 21 ? 1.736 0.096 7.387 1.00 0.00 21 LEU A C 9
ATOM 6664 O O . LEU A 1 21 ? 2.823 -0.312 7.796 1.00 0.00 21 LEU A O 9
ATOM 6680 N N . ILE A 1 22 ? 1.537 0.510 6.142 1.00 0.00 22 ILE A N 9
ATOM 6681 C CA . ILE A 1 22 ? 2.605 0.515 5.147 1.00 0.00 22 ILE A CA 9
ATOM 6682 C C . ILE A 1 22 ? 3.290 1.878 5.084 1.00 0.00 22 ILE A C 9
ATOM 6683 O O . ILE A 1 22 ? 2.700 2.898 5.441 1.00 0.00 22 ILE A O 9
ATOM 6699 N N . CYS A 1 23 ? 4.537 1.888 4.617 1.00 0.00 23 CYS A N 9
ATOM 6700 C CA . CYS A 1 23 ? 5.296 3.133 4.499 1.00 0.00 23 CYS A CA 9
ATOM 6701 C C . CYS A 1 23 ? 5.592 3.418 3.032 1.00 0.00 23 CYS A C 9
ATOM 6702 O O . CYS A 1 23 ? 6.633 3.019 2.513 1.00 0.00 23 CYS A O 9
ATOM 6709 N N . ALA A 1 24 ? 4.651 4.073 2.357 1.00 0.00 24 ALA A N 9
ATOM 6710 C CA . ALA A 1 24 ? 4.802 4.362 0.935 1.00 0.00 24 ALA A CA 9
ATOM 6711 C C . ALA A 1 24 ? 5.565 5.642 0.656 1.00 0.00 24 ALA A C 9
ATOM 6712 O O . ALA A 1 24 ? 5.266 6.700 1.207 1.00 0.00 24 ALA A O 9
ATOM 6719 N N . VAL A 1 25 ? 6.534 5.535 -0.241 1.00 0.00 25 VAL A N 9
ATOM 6720 C CA . VAL A 1 25 ? 7.335 6.671 -0.652 1.00 0.00 25 VAL A CA 9
ATOM 6721 C C . VAL A 1 25 ? 7.349 6.774 -2.170 1.00 0.00 25 VAL A C 9
ATOM 6722 O O . VAL A 1 25 ? 7.243 5.763 -2.877 1.00 0.00 25 VAL A O 9
ATOM 6735 N N . ILE A 1 26 ? 7.458 8.001 -2.661 1.00 0.00 26 ILE A N 9
ATOM 6736 C CA . ILE A 1 26 ? 7.476 8.247 -4.099 1.00 0.00 26 ILE A CA 9
ATOM 6737 C C . ILE A 1 26 ? 8.363 9.436 -4.453 1.00 0.00 26 ILE A C 9
ATOM 6738 O O . ILE A 1 26 ? 7.890 10.567 -4.564 1.00 0.00 26 ILE A O 9
ATOM 6754 N N . GLY A 1 27 ? 9.647 9.164 -4.630 1.00 0.00 27 GLY A N 9
ATOM 6755 C CA . GLY A 1 27 ? 10.605 10.200 -4.977 1.00 0.00 27 GLY A CA 9
ATOM 6756 C C . GLY A 1 27 ? 10.851 11.158 -3.836 1.00 0.00 27 GLY A C 9
ATOM 6757 O O . GLY A 1 27 ? 11.981 11.321 -3.376 1.00 0.00 27 GLY A O 9
ATOM 6761 N N . ASP A 1 28 ? 9.782 11.786 -3.379 1.00 0.00 28 ASP A N 9
ATOM 6762 C CA . ASP A 1 28 ? 9.855 12.733 -2.280 1.00 0.00 28 ASP A CA 9
ATOM 6763 C C . ASP A 1 28 ? 8.515 12.812 -1.558 1.00 0.00 28 ASP A C 9
ATOM 6764 O O . ASP A 1 28 ? 8.201 13.822 -0.927 1.00 0.00 28 ASP A O 9
ATOM 6773 N N . ALA A 1 29 ? 7.728 11.742 -1.652 1.00 0.00 29 ALA A N 9
ATOM 6774 C CA . ALA A 1 29 ? 6.426 11.705 -1.001 1.00 0.00 29 ALA A CA 9
ATOM 6775 C C . ALA A 1 29 ? 6.286 10.449 -0.153 1.00 0.00 29 ALA A C 9
ATOM 6776 O O . ALA A 1 29 ? 5.719 9.449 -0.593 1.00 0.00 29 ALA A O 9
ATOM 6783 N N . LYS A 1 30 ? 6.814 10.507 1.064 1.00 0.00 30 LYS A N 9
ATOM 6784 C CA . LYS A 1 30 ? 6.756 9.374 1.975 1.00 0.00 30 LYS A CA 9
ATOM 6785 C C . LYS A 1 30 ? 5.599 9.523 2.959 1.00 0.00 30 LYS A C 9
ATOM 6786 O O . LYS A 1 30 ? 5.681 10.290 3.919 1.00 0.00 30 LYS A O 9
ATOM 6805 N N . GLU A 1 31 ? 4.524 8.780 2.716 1.00 0.00 31 GLU A N 9
ATOM 6806 C CA . GLU A 1 31 ? 3.350 8.822 3.579 1.00 0.00 31 GLU A CA 9
ATOM 6807 C C . GLU A 1 31 ? 2.869 7.410 3.899 1.00 0.00 31 GLU A C 9
ATOM 6808 O O . GLU A 1 31 ? 2.874 6.533 3.036 1.00 0.00 31 GLU A O 9
ATOM 6820 N N . GLU A 1 32 ? 2.459 7.196 5.145 1.00 0.00 32 GLU A N 9
ATOM 6821 C CA . GLU A 1 32 ? 1.980 5.886 5.571 1.00 0.00 32 GLU A CA 9
ATOM 6822 C C . GLU A 1 32 ? 0.472 5.777 5.419 1.00 0.00 32 GLU A C 9
ATOM 6823 O O . GLU A 1 32 ? -0.242 6.780 5.444 1.00 0.00 32 GLU A O 9
ATOM 6835 N N . HIS A 1 33 ? -0.007 4.550 5.271 1.00 0.00 33 HIS A N 9
ATOM 6836 C CA . HIS A 1 33 ? -1.432 4.302 5.126 1.00 0.00 33 HIS A CA 9
ATOM 6837 C C . HIS A 1 33 ? -1.764 2.854 5.460 1.00 0.00 33 HIS A C 9
ATOM 6838 O O . HIS A 1 33 ? -0.947 1.957 5.260 1.00 0.00 33 HIS A O 9
ATOM 6853 N N . ARG A 1 34 ? -2.961 2.635 5.977 1.00 0.00 34 ARG A N 9
ATOM 6854 C CA . ARG A 1 34 ? -3.399 1.294 6.347 1.00 0.00 34 ARG A CA 9
ATOM 6855 C C . ARG A 1 34 ? -3.925 0.522 5.137 1.00 0.00 34 ARG A C 9
ATOM 6856 O O . ARG A 1 34 ? -3.812 -0.703 5.080 1.00 0.00 34 ARG A O 9
ATOM 6877 N N . ASN A 1 35 ? -4.507 1.236 4.177 1.00 0.00 35 ASN A N 9
ATOM 6878 C CA . ASN A 1 35 ? -5.052 0.598 2.981 1.00 0.00 35 ASN A CA 9
ATOM 6879 C C . ASN A 1 35 ? -3.977 0.397 1.918 1.00 0.00 35 ASN A C 9
ATOM 6880 O O . ASN A 1 35 ? -4.103 0.882 0.791 1.00 0.00 35 ASN A O 9
ATOM 6891 N N . MET A 1 36 ? -2.925 -0.329 2.272 1.00 0.00 36 MET A N 9
ATOM 6892 C CA . MET A 1 36 ? -1.839 -0.595 1.337 1.00 0.00 36 MET A CA 9
ATOM 6893 C C . MET A 1 36 ? -2.368 -1.216 0.055 1.00 0.00 36 MET A C 9
ATOM 6894 O O . MET A 1 36 ? -1.741 -1.112 -0.998 1.00 0.00 36 MET A O 9
ATOM 6908 N N . CYS A 1 37 ? -3.522 -1.859 0.149 1.00 0.00 37 CYS A N 9
ATOM 6909 C CA . CYS A 1 37 ? -4.131 -2.498 -1.004 1.00 0.00 37 CYS A CA 9
ATOM 6910 C C . CYS A 1 37 ? -4.515 -1.475 -2.062 1.00 0.00 37 CYS A C 9
ATOM 6911 O O . CYS A 1 37 ? -3.944 -1.444 -3.150 1.00 0.00 37 CYS A O 9
ATOM 6918 N N . ALA A 1 38 ? -5.489 -0.644 -1.738 1.00 0.00 38 ALA A N 9
ATOM 6919 C CA . ALA A 1 38 ? -5.962 0.375 -2.666 1.00 0.00 38 ALA A CA 9
ATOM 6920 C C . ALA A 1 38 ? -4.832 1.265 -3.160 1.00 0.00 38 ALA A C 9
ATOM 6921 O O . ALA A 1 38 ? -4.958 1.915 -4.198 1.00 0.00 38 ALA A O 9
ATOM 6928 N N . LEU A 1 39 ? -3.731 1.302 -2.422 1.00 0.00 39 LEU A N 9
ATOM 6929 C CA . LEU A 1 39 ? -2.602 2.125 -2.814 1.00 0.00 39 LEU A CA 9
ATOM 6930 C C . LEU A 1 39 ? -1.700 1.392 -3.789 1.00 0.00 39 LEU A C 9
ATOM 6931 O O . LEU A 1 39 ? -1.160 1.994 -4.716 1.00 0.00 39 LEU A O 9
ATOM 6947 N N . CYS A 1 40 ? -1.529 0.094 -3.580 1.00 0.00 40 CYS A N 9
ATOM 6948 C CA . CYS A 1 40 ? -0.676 -0.689 -4.456 1.00 0.00 40 CYS A CA 9
ATOM 6949 C C . CYS A 1 40 ? -1.371 -0.971 -5.778 1.00 0.00 40 CYS A C 9
ATOM 6950 O O . CYS A 1 40 ? -0.715 -1.160 -6.803 1.00 0.00 40 CYS A O 9
ATOM 6957 N N . CYS A 1 41 ? -2.699 -0.990 -5.761 1.00 0.00 41 CYS A N 9
ATOM 6958 C CA . CYS A 1 41 ? -3.455 -1.241 -6.976 1.00 0.00 41 CYS A CA 9
ATOM 6959 C C . CYS A 1 41 ? -3.611 0.039 -7.790 1.00 0.00 41 CYS A C 9
ATOM 6960 O O . CYS A 1 41 ? -3.560 0.020 -9.020 1.00 0.00 41 CYS A O 9
ATOM 6967 N N . GLU A 1 42 ? -3.802 1.144 -7.087 1.00 0.00 42 GLU A N 9
ATOM 6968 C CA . GLU A 1 42 ? -3.968 2.447 -7.732 1.00 0.00 42 GLU A CA 9
ATOM 6969 C C . GLU A 1 42 ? -2.629 3.009 -8.213 1.00 0.00 42 GLU A C 9
ATOM 6970 O O . GLU A 1 42 ? -2.563 3.699 -9.231 1.00 0.00 42 GLU A O 9
ATOM 6982 N N . HIS A 1 43 ? -1.567 2.715 -7.470 1.00 0.00 43 HIS A N 9
ATOM 6983 C CA . HIS A 1 43 ? -0.226 3.190 -7.806 1.00 0.00 43 HIS A CA 9
ATOM 6984 C C . HIS A 1 43 ? 0.433 2.286 -8.846 1.00 0.00 43 HIS A C 9
ATOM 6985 O O . HIS A 1 43 ? -0.133 1.264 -9.233 1.00 0.00 43 HIS A O 9
ATOM 7000 N N . PRO A 1 44 ? 1.632 2.661 -9.329 1.00 0.00 44 PRO A N 9
ATOM 7001 C CA . PRO A 1 44 ? 2.356 1.887 -10.346 1.00 0.00 44 PRO A CA 9
ATOM 7002 C C . PRO A 1 44 ? 2.645 0.465 -9.885 1.00 0.00 44 PRO A C 9
ATOM 7003 O O . PRO A 1 44 ? 3.753 0.155 -9.449 1.00 0.00 44 PRO A O 9
ATOM 7014 N N . GLY A 1 45 ? 1.631 -0.392 -9.966 1.00 0.00 45 GLY A N 9
ATOM 7015 C CA . GLY A 1 45 ? 1.789 -1.768 -9.535 1.00 0.00 45 GLY A CA 9
ATOM 7016 C C . GLY A 1 45 ? 2.298 -1.857 -8.109 1.00 0.00 45 GLY A C 9
ATOM 7017 O O . GLY A 1 45 ? 2.824 -2.889 -7.692 1.00 0.00 45 GLY A O 9
ATOM 7021 N N . GLY A 1 46 ? 2.143 -0.766 -7.361 1.00 0.00 46 GLY A N 9
ATOM 7022 C CA . GLY A 1 46 ? 2.597 -0.734 -5.989 1.00 0.00 46 GLY A CA 9
ATOM 7023 C C . GLY A 1 46 ? 3.739 0.243 -5.783 1.00 0.00 46 GLY A C 9
ATOM 7024 O O . GLY A 1 46 ? 4.868 -0.016 -6.200 1.00 0.00 46 GLY A O 9
ATOM 7028 N N . PHE A 1 47 ? 3.445 1.370 -5.138 1.00 0.00 47 PHE A N 9
ATOM 7029 C CA . PHE A 1 47 ? 4.454 2.395 -4.872 1.00 0.00 47 PHE A CA 9
ATOM 7030 C C . PHE A 1 47 ? 5.673 1.789 -4.187 1.00 0.00 47 PHE A C 9
ATOM 7031 O O . PHE A 1 47 ? 5.745 0.577 -3.985 1.00 0.00 47 PHE A O 9
ATOM 7048 N N . GLU A 1 48 ? 6.620 2.639 -3.812 1.00 0.00 48 GLU A N 9
ATOM 7049 C CA . GLU A 1 48 ? 7.823 2.166 -3.124 1.00 0.00 48 GLU A CA 9
ATOM 7050 C C . GLU A 1 48 ? 7.549 2.089 -1.632 1.00 0.00 48 GLU A C 9
ATOM 7051 O O . GLU A 1 48 ? 8.195 2.758 -0.825 1.00 0.00 48 GLU A O 9
ATOM 7063 N N . TYR A 1 49 ? 6.571 1.274 -1.277 1.00 0.00 49 TYR A N 9
ATOM 7064 C CA . TYR A 1 49 ? 6.188 1.106 0.111 1.00 0.00 49 TYR A CA 9
ATOM 7065 C C . TYR A 1 49 ? 7.078 0.114 0.818 1.00 0.00 49 TYR A C 9
ATOM 7066 O O . TYR A 1 49 ? 7.740 -0.718 0.197 1.00 0.00 49 TYR A O 9
ATOM 7084 N N . SER A 1 50 ? 7.060 0.205 2.130 1.00 0.00 50 SER A N 9
ATOM 7085 C CA . SER A 1 50 ? 7.832 -0.682 2.971 1.00 0.00 50 SER A CA 9
ATOM 7086 C C . SER A 1 50 ? 6.995 -1.086 4.169 1.00 0.00 50 SER A C 9
ATOM 7087 O O . SER A 1 50 ? 6.826 -0.313 5.113 1.00 0.00 50 SER A O 9
ATOM 7095 N N . ASN A 1 51 ? 6.441 -2.289 4.108 1.00 0.00 51 ASN A N 9
ATOM 7096 C CA . ASN A 1 51 ? 5.590 -2.782 5.177 1.00 0.00 51 ASN A CA 9
ATOM 7097 C C . ASN A 1 51 ? 6.252 -2.625 6.535 1.00 0.00 51 ASN A C 9
ATOM 7098 O O . ASN A 1 51 ? 7.413 -2.984 6.728 1.00 0.00 51 ASN A O 9
ATOM 7109 N N . GLY A 1 52 ? 5.492 -2.087 7.470 1.00 0.00 52 GLY A N 9
ATOM 7110 C CA . GLY A 1 52 ? 5.996 -1.882 8.815 1.00 0.00 52 GLY A CA 9
ATOM 7111 C C . GLY A 1 52 ? 5.504 -0.586 9.433 1.00 0.00 52 GLY A C 9
ATOM 7112 O O . GLY A 1 52 ? 5.084 0.324 8.719 1.00 0.00 52 GLY A O 9
ATOM 7116 N N . PRO A 1 53 ? 5.543 -0.475 10.772 1.00 0.00 53 PRO A N 9
ATOM 7117 C CA . PRO A 1 53 ? 5.094 0.725 11.480 1.00 0.00 53 PRO A CA 9
ATOM 7118 C C . PRO A 1 53 ? 6.130 1.844 11.446 1.00 0.00 53 PRO A C 9
ATOM 7119 O O . PRO A 1 53 ? 7.037 1.889 12.277 1.00 0.00 53 PRO A O 9
ATOM 7130 N N . CYS A 1 54 ? 5.988 2.750 10.483 1.00 0.00 54 CYS A N 9
ATOM 7131 C CA . CYS A 1 54 ? 6.912 3.870 10.345 1.00 0.00 54 CYS A CA 9
ATOM 7132 C C . CYS A 1 54 ? 6.345 5.121 11.008 1.00 0.00 54 CYS A C 9
ATOM 7133 O O . CYS A 1 54 ? 7.047 5.824 11.734 1.00 0.00 54 CYS A O 9
ATOM 7140 N N . GLU A 1 55 ? 5.070 5.393 10.751 1.00 0.00 55 GLU A N 9
ATOM 7141 C CA . GLU A 1 55 ? 4.406 6.559 11.322 1.00 0.00 55 GLU A CA 9
ATOM 7142 C C . GLU A 1 55 ? 3.861 6.248 12.713 1.00 0.00 55 GLU A C 9
ATOM 7143 O O . GLU A 1 55 ? 2.738 5.708 12.800 1.00 0.00 55 GLU A O 9
ATOM 7156 N N . ALA A 1 1 ? 9.291 -0.434 -0.926 1.00 0.00 1 ALA A N 10
ATOM 7157 C CA . ALA A 1 1 ? 9.601 -0.684 -2.358 1.00 0.00 1 ALA A CA 10
ATOM 7158 C C . ALA A 1 1 ? 8.346 -1.069 -3.133 1.00 0.00 1 ALA A C 10
ATOM 7159 O O . ALA A 1 1 ? 7.420 -1.660 -2.580 1.00 0.00 1 ALA A O 10
ATOM 7168 N N . HIS A 1 2 ? 8.329 -0.736 -4.421 1.00 0.00 2 HIS A N 10
ATOM 7169 C CA . HIS A 1 2 ? 7.196 -1.054 -5.281 1.00 0.00 2 HIS A CA 10
ATOM 7170 C C . HIS A 1 2 ? 7.130 -2.559 -5.511 1.00 0.00 2 HIS A C 10
ATOM 7171 O O . HIS A 1 2 ? 7.337 -3.039 -6.627 1.00 0.00 2 HIS A O 10
ATOM 7186 N N . MET A 1 3 ? 6.868 -3.301 -4.443 1.00 0.00 3 MET A N 10
ATOM 7187 C CA . MET A 1 3 ? 6.807 -4.762 -4.531 1.00 0.00 3 MET A CA 10
ATOM 7188 C C . MET A 1 3 ? 5.422 -5.320 -4.178 1.00 0.00 3 MET A C 10
ATOM 7189 O O . MET A 1 3 ? 4.586 -5.514 -5.061 1.00 0.00 3 MET A O 10
ATOM 7203 N N . ASP A 1 4 ? 5.198 -5.601 -2.893 1.00 0.00 4 ASP A N 10
ATOM 7204 C CA . ASP A 1 4 ? 3.928 -6.166 -2.426 1.00 0.00 4 ASP A CA 10
ATOM 7205 C C . ASP A 1 4 ? 2.723 -5.503 -3.094 1.00 0.00 4 ASP A C 10
ATOM 7206 O O . ASP A 1 4 ? 2.843 -4.434 -3.692 1.00 0.00 4 ASP A O 10
ATOM 7215 N N . CYS A 1 5 ? 1.563 -6.152 -2.985 1.00 0.00 5 CYS A N 10
ATOM 7216 C CA . CYS A 1 5 ? 0.327 -5.629 -3.566 1.00 0.00 5 CYS A CA 10
ATOM 7217 C C . CYS A 1 5 ? -0.896 -6.281 -2.926 1.00 0.00 5 CYS A C 10
ATOM 7218 O O . CYS A 1 5 ? -0.785 -6.953 -1.902 1.00 0.00 5 CYS A O 10
ATOM 7225 N N . THR A 1 6 ? -2.065 -6.079 -3.541 1.00 0.00 6 THR A N 10
ATOM 7226 C CA . THR A 1 6 ? -3.310 -6.647 -3.037 1.00 0.00 6 THR A CA 10
ATOM 7227 C C . THR A 1 6 ? -3.119 -8.109 -2.621 1.00 0.00 6 THR A C 10
ATOM 7228 O O . THR A 1 6 ? -2.822 -8.382 -1.458 1.00 0.00 6 THR A O 10
ATOM 7239 N N . GLU A 1 7 ? -3.286 -9.058 -3.556 1.00 0.00 7 GLU A N 10
ATOM 7240 C CA . GLU A 1 7 ? -3.119 -10.459 -3.217 1.00 0.00 7 GLU A CA 10
ATOM 7241 C C . GLU A 1 7 ? -3.384 -11.361 -4.423 1.00 0.00 7 GLU A C 10
ATOM 7242 O O . GLU A 1 7 ? -2.843 -12.463 -4.510 1.00 0.00 7 GLU A O 10
ATOM 7254 N N . PHE A 1 8 ? -4.229 -10.899 -5.343 1.00 0.00 8 PHE A N 10
ATOM 7255 C CA . PHE A 1 8 ? -4.564 -11.694 -6.526 1.00 0.00 8 PHE A CA 10
ATOM 7256 C C . PHE A 1 8 ? -4.939 -10.792 -7.705 1.00 0.00 8 PHE A C 10
ATOM 7257 O O . PHE A 1 8 ? -4.482 -9.652 -7.787 1.00 0.00 8 PHE A O 10
ATOM 7274 N N . ASN A 1 9 ? -5.781 -11.297 -8.611 1.00 0.00 9 ASN A N 10
ATOM 7275 C CA . ASN A 1 9 ? -6.209 -10.516 -9.763 1.00 0.00 9 ASN A CA 10
ATOM 7276 C C . ASN A 1 9 ? -7.103 -9.375 -9.298 1.00 0.00 9 ASN A C 10
ATOM 7277 O O . ASN A 1 9 ? -6.851 -8.215 -9.623 1.00 0.00 9 ASN A O 10
ATOM 7288 N N . PRO A 1 10 ? -8.143 -9.672 -8.494 1.00 0.00 10 PRO A N 10
ATOM 7289 C CA . PRO A 1 10 ? -9.023 -8.636 -7.966 1.00 0.00 10 PRO A CA 10
ATOM 7290 C C . PRO A 1 10 ? -8.280 -7.804 -6.931 1.00 0.00 10 PRO A C 10
ATOM 7291 O O . PRO A 1 10 ? -8.418 -8.019 -5.728 1.00 0.00 10 PRO A O 10
ATOM 7302 N N . LEU A 1 11 ? -7.461 -6.881 -7.427 1.00 0.00 11 LEU A N 10
ATOM 7303 C CA . LEU A 1 11 ? -6.643 -6.015 -6.579 1.00 0.00 11 LEU A CA 10
ATOM 7304 C C . LEU A 1 11 ? -7.439 -5.376 -5.459 1.00 0.00 11 LEU A C 10
ATOM 7305 O O . LEU A 1 11 ? -8.516 -5.844 -5.102 1.00 0.00 11 LEU A O 10
ATOM 7321 N N . CYS A 1 12 ? -6.850 -4.333 -4.888 1.00 0.00 12 CYS A N 10
ATOM 7322 C CA . CYS A 1 12 ? -7.409 -3.611 -3.750 1.00 0.00 12 CYS A CA 10
ATOM 7323 C C . CYS A 1 12 ? -8.883 -3.888 -3.532 1.00 0.00 12 CYS A C 10
ATOM 7324 O O . CYS A 1 12 ? -9.747 -3.027 -3.699 1.00 0.00 12 CYS A O 10
ATOM 7331 N N . ARG A 1 13 ? -9.129 -5.113 -3.105 1.00 0.00 13 ARG A N 10
ATOM 7332 C CA . ARG A 1 13 ? -10.469 -5.579 -2.786 1.00 0.00 13 ARG A CA 10
ATOM 7333 C C . ARG A 1 13 ? -10.671 -5.462 -1.278 1.00 0.00 13 ARG A C 10
ATOM 7334 O O . ARG A 1 13 ? -11.376 -6.255 -0.655 1.00 0.00 13 ARG A O 10
ATOM 7355 N N . CYS A 1 14 ? -10.014 -4.463 -0.694 1.00 0.00 14 CYS A N 10
ATOM 7356 C CA . CYS A 1 14 ? -10.067 -4.220 0.718 1.00 0.00 14 CYS A CA 10
ATOM 7357 C C . CYS A 1 14 ? -10.399 -2.764 0.985 1.00 0.00 14 CYS A C 10
ATOM 7358 O O . CYS A 1 14 ? -10.662 -1.984 0.069 1.00 0.00 14 CYS A O 10
ATOM 7365 N N . ASN A 1 15 ? -10.375 -2.424 2.248 1.00 0.00 15 ASN A N 10
ATOM 7366 C CA . ASN A 1 15 ? -10.663 -1.074 2.703 1.00 0.00 15 ASN A CA 10
ATOM 7367 C C . ASN A 1 15 ? -10.324 -0.929 4.174 1.00 0.00 15 ASN A C 10
ATOM 7368 O O . ASN A 1 15 ? -9.611 -0.007 4.560 1.00 0.00 15 ASN A O 10
ATOM 7379 N N . LYS A 1 16 ? -10.865 -1.855 4.975 1.00 0.00 16 LYS A N 10
ATOM 7380 C CA . LYS A 1 16 ? -10.687 -1.901 6.434 1.00 0.00 16 LYS A CA 10
ATOM 7381 C C . LYS A 1 16 ? -9.477 -1.108 6.912 1.00 0.00 16 LYS A C 10
ATOM 7382 O O . LYS A 1 16 ? -8.584 -1.643 7.572 1.00 0.00 16 LYS A O 10
ATOM 7401 N N . MET A 1 17 ? -9.458 0.168 6.572 1.00 0.00 17 MET A N 10
ATOM 7402 C CA . MET A 1 17 ? -8.358 1.041 6.964 1.00 0.00 17 MET A CA 10
ATOM 7403 C C . MET A 1 17 ? -8.344 1.256 8.466 1.00 0.00 17 MET A C 10
ATOM 7404 O O . MET A 1 17 ? -8.759 2.299 8.970 1.00 0.00 17 MET A O 10
ATOM 7418 N N . LEU A 1 18 ? -7.860 0.251 9.166 1.00 0.00 18 LEU A N 10
ATOM 7419 C CA . LEU A 1 18 ? -7.776 0.286 10.615 1.00 0.00 18 LEU A CA 10
ATOM 7420 C C . LEU A 1 18 ? -6.974 -0.898 11.142 1.00 0.00 18 LEU A C 10
ATOM 7421 O O . LEU A 1 18 ? -7.483 -1.712 11.914 1.00 0.00 18 LEU A O 10
ATOM 7437 N N . GLY A 1 19 ? -5.721 -0.991 10.721 1.00 0.00 19 GLY A N 10
ATOM 7438 C CA . GLY A 1 19 ? -4.877 -2.084 11.164 1.00 0.00 19 GLY A CA 10
ATOM 7439 C C . GLY A 1 19 ? -3.401 -1.831 10.925 1.00 0.00 19 GLY A C 10
ATOM 7440 O O . GLY A 1 19 ? -2.753 -1.122 11.695 1.00 0.00 19 GLY A O 10
ATOM 7444 N N . ASP A 1 20 ? -2.866 -2.425 9.863 1.00 0.00 20 ASP A N 10
ATOM 7445 C CA . ASP A 1 20 ? -1.456 -2.274 9.531 1.00 0.00 20 ASP A CA 10
ATOM 7446 C C . ASP A 1 20 ? -1.082 -0.810 9.348 1.00 0.00 20 ASP A C 10
ATOM 7447 O O . ASP A 1 20 ? -1.930 0.078 9.421 1.00 0.00 20 ASP A O 10
ATOM 7456 N N . LEU A 1 21 ? 0.201 -0.574 9.110 1.00 0.00 21 LEU A N 10
ATOM 7457 C CA . LEU A 1 21 ? 0.718 0.773 8.914 1.00 0.00 21 LEU A CA 10
ATOM 7458 C C . LEU A 1 21 ? 2.012 0.732 8.112 1.00 0.00 21 LEU A C 10
ATOM 7459 O O . LEU A 1 21 ? 3.106 0.728 8.672 1.00 0.00 21 LEU A O 10
ATOM 7475 N N . ILE A 1 22 ? 1.869 0.695 6.800 1.00 0.00 22 ILE A N 10
ATOM 7476 C CA . ILE A 1 22 ? 3.004 0.651 5.900 1.00 0.00 22 ILE A CA 10
ATOM 7477 C C . ILE A 1 22 ? 3.613 2.044 5.716 1.00 0.00 22 ILE A C 10
ATOM 7478 O O . ILE A 1 22 ? 2.989 3.051 6.053 1.00 0.00 22 ILE A O 10
ATOM 7494 N N . CYS A 1 23 ? 4.829 2.094 5.171 1.00 0.00 23 CYS A N 10
ATOM 7495 C CA . CYS A 1 23 ? 5.515 3.364 4.932 1.00 0.00 23 CYS A CA 10
ATOM 7496 C C . CYS A 1 23 ? 5.786 3.530 3.443 1.00 0.00 23 CYS A C 10
ATOM 7497 O O . CYS A 1 23 ? 6.802 3.059 2.933 1.00 0.00 23 CYS A O 10
ATOM 7504 N N . ALA A 1 24 ? 4.860 4.176 2.743 1.00 0.00 24 ALA A N 10
ATOM 7505 C CA . ALA A 1 24 ? 4.997 4.367 1.310 1.00 0.00 24 ALA A CA 10
ATOM 7506 C C . ALA A 1 24 ? 5.815 5.604 0.974 1.00 0.00 24 ALA A C 10
ATOM 7507 O O . ALA A 1 24 ? 5.961 6.516 1.788 1.00 0.00 24 ALA A O 10
ATOM 7514 N N . VAL A 1 25 ? 6.345 5.611 -0.240 1.00 0.00 25 VAL A N 10
ATOM 7515 C CA . VAL A 1 25 ? 7.162 6.708 -0.733 1.00 0.00 25 VAL A CA 10
ATOM 7516 C C . VAL A 1 25 ? 7.070 6.802 -2.250 1.00 0.00 25 VAL A C 10
ATOM 7517 O O . VAL A 1 25 ? 6.875 5.795 -2.940 1.00 0.00 25 VAL A O 10
ATOM 7530 N N . ILE A 1 26 ? 7.222 8.016 -2.763 1.00 0.00 26 ILE A N 10
ATOM 7531 C CA . ILE A 1 26 ? 7.172 8.245 -4.203 1.00 0.00 26 ILE A CA 10
ATOM 7532 C C . ILE A 1 26 ? 8.231 9.256 -4.629 1.00 0.00 26 ILE A C 10
ATOM 7533 O O . ILE A 1 26 ? 7.963 10.453 -4.731 1.00 0.00 26 ILE A O 10
ATOM 7549 N N . GLY A 1 27 ? 9.437 8.759 -4.861 1.00 0.00 27 GLY A N 10
ATOM 7550 C CA . GLY A 1 27 ? 10.543 9.607 -5.268 1.00 0.00 27 GLY A CA 10
ATOM 7551 C C . GLY A 1 27 ? 11.031 10.475 -4.132 1.00 0.00 27 GLY A C 10
ATOM 7552 O O . GLY A 1 27 ? 12.197 10.418 -3.742 1.00 0.00 27 GLY A O 10
ATOM 7556 N N . ASP A 1 28 ? 10.122 11.273 -3.599 1.00 0.00 28 ASP A N 10
ATOM 7557 C CA . ASP A 1 28 ? 10.426 12.162 -2.491 1.00 0.00 28 ASP A CA 10
ATOM 7558 C C . ASP A 1 28 ? 9.144 12.540 -1.761 1.00 0.00 28 ASP A C 10
ATOM 7559 O O . ASP A 1 28 ? 9.059 13.602 -1.146 1.00 0.00 28 ASP A O 10
ATOM 7568 N N . ALA A 1 29 ? 8.143 11.662 -1.835 1.00 0.00 29 ALA A N 10
ATOM 7569 C CA . ALA A 1 29 ? 6.866 11.913 -1.181 1.00 0.00 29 ALA A CA 10
ATOM 7570 C C . ALA A 1 29 ? 6.464 10.739 -0.302 1.00 0.00 29 ALA A C 10
ATOM 7571 O O . ALA A 1 29 ? 5.747 9.838 -0.735 1.00 0.00 29 ALA A O 10
ATOM 7578 N N . LYS A 1 30 ? 6.933 10.752 0.939 1.00 0.00 30 LYS A N 10
ATOM 7579 C CA . LYS A 1 30 ? 6.623 9.687 1.879 1.00 0.00 30 LYS A CA 10
ATOM 7580 C C . LYS A 1 30 ? 5.182 9.806 2.370 1.00 0.00 30 LYS A C 10
ATOM 7581 O O . LYS A 1 30 ? 4.692 10.907 2.618 1.00 0.00 30 LYS A O 10
ATOM 7600 N N . GLU A 1 31 ? 4.509 8.668 2.509 1.00 0.00 31 GLU A N 10
ATOM 7601 C CA . GLU A 1 31 ? 3.125 8.652 2.972 1.00 0.00 31 GLU A CA 10
ATOM 7602 C C . GLU A 1 31 ? 2.747 7.275 3.508 1.00 0.00 31 GLU A C 10
ATOM 7603 O O . GLU A 1 31 ? 2.996 6.258 2.861 1.00 0.00 31 GLU A O 10
ATOM 7615 N N . GLU A 1 32 ? 2.145 7.249 4.693 1.00 0.00 32 GLU A N 10
ATOM 7616 C CA . GLU A 1 32 ? 1.734 5.993 5.309 1.00 0.00 32 GLU A CA 10
ATOM 7617 C C . GLU A 1 32 ? 0.252 5.736 5.103 1.00 0.00 32 GLU A C 10
ATOM 7618 O O . GLU A 1 32 ? -0.546 6.669 5.012 1.00 0.00 32 GLU A O 10
ATOM 7630 N N . HIS A 1 33 ? -0.109 4.463 5.047 1.00 0.00 33 HIS A N 10
ATOM 7631 C CA . HIS A 1 33 ? -1.497 4.076 4.871 1.00 0.00 33 HIS A CA 10
ATOM 7632 C C . HIS A 1 33 ? -1.715 2.634 5.300 1.00 0.00 33 HIS A C 10
ATOM 7633 O O . HIS A 1 33 ? -0.816 1.803 5.202 1.00 0.00 33 HIS A O 10
ATOM 7648 N N . ARG A 1 34 ? -2.909 2.341 5.778 1.00 0.00 34 ARG A N 10
ATOM 7649 C CA . ARG A 1 34 ? -3.236 0.989 6.217 1.00 0.00 34 ARG A CA 10
ATOM 7650 C C . ARG A 1 34 ? -3.616 0.105 5.032 1.00 0.00 34 ARG A C 10
ATOM 7651 O O . ARG A 1 34 ? -3.166 -1.036 4.930 1.00 0.00 34 ARG A O 10
ATOM 7672 N N . ASN A 1 35 ? -4.451 0.635 4.142 1.00 0.00 35 ASN A N 10
ATOM 7673 C CA . ASN A 1 35 ? -4.892 -0.116 2.971 1.00 0.00 35 ASN A CA 10
ATOM 7674 C C . ASN A 1 35 ? -3.832 -0.106 1.877 1.00 0.00 35 ASN A C 10
ATOM 7675 O O . ASN A 1 35 ? -3.995 0.524 0.831 1.00 0.00 35 ASN A O 10
ATOM 7686 N N . MET A 1 36 ? -2.748 -0.821 2.132 1.00 0.00 36 MET A N 10
ATOM 7687 C CA . MET A 1 36 ? -1.652 -0.919 1.184 1.00 0.00 36 MET A CA 10
ATOM 7688 C C . MET A 1 36 ? -2.119 -1.528 -0.139 1.00 0.00 36 MET A C 10
ATOM 7689 O O . MET A 1 36 ? -1.434 -1.415 -1.156 1.00 0.00 36 MET A O 10
ATOM 7703 N N . CYS A 1 37 ? -3.287 -2.171 -0.127 1.00 0.00 37 CYS A N 10
ATOM 7704 C CA . CYS A 1 37 ? -3.818 -2.781 -1.337 1.00 0.00 37 CYS A CA 10
ATOM 7705 C C . CYS A 1 37 ? -4.434 -1.723 -2.251 1.00 0.00 37 CYS A C 10
ATOM 7706 O O . CYS A 1 37 ? -4.139 -1.680 -3.446 1.00 0.00 37 CYS A O 10
ATOM 7713 N N . ALA A 1 38 ? -5.269 -0.863 -1.680 1.00 0.00 38 ALA A N 10
ATOM 7714 C CA . ALA A 1 38 ? -5.912 0.208 -2.440 1.00 0.00 38 ALA A CA 10
ATOM 7715 C C . ALA A 1 38 ? -4.883 1.142 -3.045 1.00 0.00 38 ALA A C 10
ATOM 7716 O O . ALA A 1 38 ? -5.115 1.750 -4.090 1.00 0.00 38 ALA A O 10
ATOM 7723 N N . LEU A 1 39 ? -3.745 1.249 -2.383 1.00 0.00 39 LEU A N 10
ATOM 7724 C CA . LEU A 1 39 ? -2.677 2.107 -2.855 1.00 0.00 39 LEU A CA 10
ATOM 7725 C C . LEU A 1 39 ? -1.875 1.424 -3.947 1.00 0.00 39 LEU A C 10
ATOM 7726 O O . LEU A 1 39 ? -1.473 2.056 -4.919 1.00 0.00 39 LEU A O 10
ATOM 7742 N N . CYS A 1 40 ? -1.651 0.128 -3.783 1.00 0.00 40 CYS A N 10
ATOM 7743 C CA . CYS A 1 40 ? -0.897 -0.634 -4.763 1.00 0.00 40 CYS A CA 10
ATOM 7744 C C . CYS A 1 40 ? -1.724 -0.860 -6.017 1.00 0.00 40 CYS A C 10
ATOM 7745 O O . CYS A 1 40 ? -1.184 -0.959 -7.118 1.00 0.00 40 CYS A O 10
ATOM 7752 N N . CYS A 1 41 ? -3.039 -0.943 -5.848 1.00 0.00 41 CYS A N 10
ATOM 7753 C CA . CYS A 1 41 ? -3.923 -1.160 -6.982 1.00 0.00 41 CYS A CA 10
ATOM 7754 C C . CYS A 1 41 ? -4.061 0.108 -7.816 1.00 0.00 41 CYS A C 10
ATOM 7755 O O . CYS A 1 41 ? -4.167 0.057 -9.041 1.00 0.00 41 CYS A O 10
ATOM 7762 N N . GLU A 1 42 ? -4.074 1.242 -7.131 1.00 0.00 42 GLU A N 10
ATOM 7763 C CA . GLU A 1 42 ? -4.219 2.540 -7.792 1.00 0.00 42 GLU A CA 10
ATOM 7764 C C . GLU A 1 42 ? -2.871 3.143 -8.205 1.00 0.00 42 GLU A C 10
ATOM 7765 O O . GLU A 1 42 ? -2.797 3.897 -9.176 1.00 0.00 42 GLU A O 10
ATOM 7777 N N . HIS A 1 43 ? -1.817 2.831 -7.459 1.00 0.00 43 HIS A N 10
ATOM 7778 C CA . HIS A 1 43 ? -0.485 3.372 -7.746 1.00 0.00 43 HIS A CA 10
ATOM 7779 C C . HIS A 1 43 ? 0.231 2.587 -8.844 1.00 0.00 43 HIS A C 10
ATOM 7780 O O . HIS A 1 43 ? -0.235 1.534 -9.279 1.00 0.00 43 HIS A O 10
ATOM 7795 N N . PRO A 1 44 ? 1.377 3.115 -9.320 1.00 0.00 44 PRO A N 10
ATOM 7796 C CA . PRO A 1 44 ? 2.168 2.493 -10.389 1.00 0.00 44 PRO A CA 10
ATOM 7797 C C . PRO A 1 44 ? 2.891 1.237 -9.925 1.00 0.00 44 PRO A C 10
ATOM 7798 O O . PRO A 1 44 ? 3.848 1.308 -9.154 1.00 0.00 44 PRO A O 10
ATOM 7809 N N . GLY A 1 45 ? 2.424 0.084 -10.398 1.00 0.00 45 GLY A N 10
ATOM 7810 C CA . GLY A 1 45 ? 3.037 -1.177 -10.017 1.00 0.00 45 GLY A CA 10
ATOM 7811 C C . GLY A 1 45 ? 3.256 -1.282 -8.521 1.00 0.00 45 GLY A C 10
ATOM 7812 O O . GLY A 1 45 ? 4.138 -2.008 -8.064 1.00 0.00 45 GLY A O 10
ATOM 7816 N N . GLY A 1 46 ? 2.450 -0.551 -7.757 1.00 0.00 46 GLY A N 10
ATOM 7817 C CA . GLY A 1 46 ? 2.575 -0.574 -6.314 1.00 0.00 46 GLY A CA 10
ATOM 7818 C C . GLY A 1 46 ? 3.548 0.462 -5.796 1.00 0.00 46 GLY A C 10
ATOM 7819 O O . GLY A 1 46 ? 4.754 0.338 -5.994 1.00 0.00 46 GLY A O 10
ATOM 7823 N N . PHE A 1 47 ? 3.028 1.484 -5.120 1.00 0.00 47 PHE A N 10
ATOM 7824 C CA . PHE A 1 47 ? 3.875 2.536 -4.563 1.00 0.00 47 PHE A CA 10
ATOM 7825 C C . PHE A 1 47 ? 5.035 1.923 -3.790 1.00 0.00 47 PHE A C 10
ATOM 7826 O O . PHE A 1 47 ? 4.989 0.752 -3.413 1.00 0.00 47 PHE A O 10
ATOM 7843 N N . GLU A 1 48 ? 6.075 2.711 -3.559 1.00 0.00 48 GLU A N 10
ATOM 7844 C CA . GLU A 1 48 ? 7.242 2.218 -2.831 1.00 0.00 48 GLU A CA 10
ATOM 7845 C C . GLU A 1 48 ? 6.986 2.218 -1.339 1.00 0.00 48 GLU A C 10
ATOM 7846 O O . GLU A 1 48 ? 7.306 3.183 -0.649 1.00 0.00 48 GLU A O 10
ATOM 7858 N N . TYR A 1 49 ? 6.420 1.141 -0.836 1.00 0.00 49 TYR A N 10
ATOM 7859 C CA . TYR A 1 49 ? 6.144 1.057 0.579 1.00 0.00 49 TYR A CA 10
ATOM 7860 C C . TYR A 1 49 ? 6.865 -0.097 1.242 1.00 0.00 49 TYR A C 10
ATOM 7861 O O . TYR A 1 49 ? 7.292 -1.051 0.593 1.00 0.00 49 TYR A O 10
ATOM 7879 N N . SER A 1 50 ? 6.966 0.006 2.554 1.00 0.00 50 SER A N 10
ATOM 7880 C CA . SER A 1 50 ? 7.601 -1.015 3.367 1.00 0.00 50 SER A CA 10
ATOM 7881 C C . SER A 1 50 ? 6.827 -1.181 4.663 1.00 0.00 50 SER A C 10
ATOM 7882 O O . SER A 1 50 ? 6.932 -0.358 5.572 1.00 0.00 50 SER A O 10
ATOM 7890 N N . ASN A 1 51 ? 6.028 -2.238 4.729 1.00 0.00 51 ASN A N 10
ATOM 7891 C CA . ASN A 1 51 ? 5.206 -2.504 5.903 1.00 0.00 51 ASN A CA 10
ATOM 7892 C C . ASN A 1 51 ? 5.990 -2.312 7.194 1.00 0.00 51 ASN A C 10
ATOM 7893 O O . ASN A 1 51 ? 7.126 -2.767 7.327 1.00 0.00 51 ASN A O 10
ATOM 7904 N N . GLY A 1 52 ? 5.362 -1.631 8.140 1.00 0.00 52 GLY A N 10
ATOM 7905 C CA . GLY A 1 52 ? 5.991 -1.373 9.425 1.00 0.00 52 GLY A CA 10
ATOM 7906 C C . GLY A 1 52 ? 5.655 0.005 9.968 1.00 0.00 52 GLY A C 10
ATOM 7907 O O . GLY A 1 52 ? 5.462 0.945 9.200 1.00 0.00 52 GLY A O 10
ATOM 7911 N N . PRO A 1 53 ? 5.580 0.159 11.302 1.00 0.00 53 PRO A N 10
ATOM 7912 C CA . PRO A 1 53 ? 5.263 1.447 11.932 1.00 0.00 53 PRO A CA 10
ATOM 7913 C C . PRO A 1 53 ? 6.289 2.523 11.592 1.00 0.00 53 PRO A C 10
ATOM 7914 O O . PRO A 1 53 ? 7.466 2.403 11.933 1.00 0.00 53 PRO A O 10
ATOM 7925 N N . CYS A 1 54 ? 5.835 3.575 10.918 1.00 0.00 54 CYS A N 10
ATOM 7926 C CA . CYS A 1 54 ? 6.713 4.673 10.531 1.00 0.00 54 CYS A CA 10
ATOM 7927 C C . CYS A 1 54 ? 6.111 6.018 10.930 1.00 0.00 54 CYS A C 10
ATOM 7928 O O . CYS A 1 54 ? 6.760 6.827 11.593 1.00 0.00 54 CYS A O 10
ATOM 7935 N N . GLU A 1 55 ? 4.868 6.250 10.520 1.00 0.00 55 GLU A N 10
ATOM 7936 C CA . GLU A 1 55 ? 4.179 7.497 10.835 1.00 0.00 55 GLU A CA 10
ATOM 7937 C C . GLU A 1 55 ? 3.632 7.470 12.258 1.00 0.00 55 GLU A C 10
ATOM 7938 O O . GLU A 1 55 ? 3.442 6.360 12.798 1.00 0.00 55 GLU A O 10
ATOM 7951 N N . ALA A 1 1 ? 8.315 -4.699 -9.120 1.00 0.00 1 ALA A N 11
ATOM 7952 C CA . ALA A 1 1 ? 7.298 -4.727 -8.036 1.00 0.00 1 ALA A CA 11
ATOM 7953 C C . ALA A 1 1 ? 7.857 -4.156 -6.737 1.00 0.00 1 ALA A C 11
ATOM 7954 O O . ALA A 1 1 ? 9.017 -3.753 -6.667 1.00 0.00 1 ALA A O 11
ATOM 7963 N N . HIS A 1 2 ? 7.012 -4.121 -5.716 1.00 0.00 2 HIS A N 11
ATOM 7964 C CA . HIS A 1 2 ? 7.385 -3.601 -4.414 1.00 0.00 2 HIS A CA 11
ATOM 7965 C C . HIS A 1 2 ? 7.140 -4.632 -3.334 1.00 0.00 2 HIS A C 11
ATOM 7966 O O . HIS A 1 2 ? 7.178 -5.838 -3.583 1.00 0.00 2 HIS A O 11
ATOM 7981 N N . MET A 1 3 ? 6.932 -4.154 -2.138 1.00 0.00 3 MET A N 11
ATOM 7982 C CA . MET A 1 3 ? 6.726 -5.035 -0.990 1.00 0.00 3 MET A CA 11
ATOM 7983 C C . MET A 1 3 ? 5.409 -5.806 -1.112 1.00 0.00 3 MET A C 11
ATOM 7984 O O . MET A 1 3 ? 4.816 -5.870 -2.188 1.00 0.00 3 MET A O 11
ATOM 7998 N N . ASP A 1 4 ? 4.983 -6.426 -0.013 1.00 0.00 4 ASP A N 11
ATOM 7999 C CA . ASP A 1 4 ? 3.758 -7.226 0.000 1.00 0.00 4 ASP A CA 11
ATOM 8000 C C . ASP A 1 4 ? 2.524 -6.385 -0.325 1.00 0.00 4 ASP A C 11
ATOM 8001 O O . ASP A 1 4 ? 2.207 -5.430 0.384 1.00 0.00 4 ASP A O 11
ATOM 8010 N N . CYS A 1 5 ? 1.825 -6.755 -1.398 1.00 0.00 5 CYS A N 11
ATOM 8011 C CA . CYS A 1 5 ? 0.621 -6.040 -1.812 1.00 0.00 5 CYS A CA 11
ATOM 8012 C C . CYS A 1 5 ? -0.578 -6.478 -0.963 1.00 0.00 5 CYS A C 11
ATOM 8013 O O . CYS A 1 5 ? -0.465 -6.580 0.258 1.00 0.00 5 CYS A O 11
ATOM 8020 N N . THR A 1 6 ? -1.722 -6.742 -1.598 1.00 0.00 6 THR A N 11
ATOM 8021 C CA . THR A 1 6 ? -2.904 -7.166 -0.874 1.00 0.00 6 THR A CA 11
ATOM 8022 C C . THR A 1 6 ? -2.660 -8.513 -0.210 1.00 0.00 6 THR A C 11
ATOM 8023 O O . THR A 1 6 ? -2.526 -8.588 1.009 1.00 0.00 6 THR A O 11
ATOM 8034 N N . GLU A 1 7 ? -2.603 -9.577 -1.019 1.00 0.00 7 GLU A N 11
ATOM 8035 C CA . GLU A 1 7 ? -2.382 -10.914 -0.502 1.00 0.00 7 GLU A CA 11
ATOM 8036 C C . GLU A 1 7 ? -2.374 -11.966 -1.609 1.00 0.00 7 GLU A C 11
ATOM 8037 O O . GLU A 1 7 ? -1.877 -13.074 -1.404 1.00 0.00 7 GLU A O 11
ATOM 8049 N N . PHE A 1 8 ? -2.948 -11.645 -2.768 1.00 0.00 8 PHE A N 11
ATOM 8050 C CA . PHE A 1 8 ? -3.007 -12.621 -3.856 1.00 0.00 8 PHE A CA 11
ATOM 8051 C C . PHE A 1 8 ? -3.141 -11.941 -5.220 1.00 0.00 8 PHE A C 11
ATOM 8052 O O . PHE A 1 8 ? -2.772 -10.778 -5.379 1.00 0.00 8 PHE A O 11
ATOM 8069 N N . ASN A 1 9 ? -3.670 -12.673 -6.205 1.00 0.00 9 ASN A N 11
ATOM 8070 C CA . ASN A 1 9 ? -3.847 -12.131 -7.544 1.00 0.00 9 ASN A CA 11
ATOM 8071 C C . ASN A 1 9 ? -4.917 -11.048 -7.521 1.00 0.00 9 ASN A C 11
ATOM 8072 O O . ASN A 1 9 ? -4.660 -9.917 -7.935 1.00 0.00 9 ASN A O 11
ATOM 8083 N N . PRO A 1 10 ? -6.122 -11.349 -6.994 1.00 0.00 10 PRO A N 11
ATOM 8084 C CA . PRO A 1 10 ? -7.179 -10.347 -6.890 1.00 0.00 10 PRO A CA 11
ATOM 8085 C C . PRO A 1 10 ? -6.746 -9.248 -5.931 1.00 0.00 10 PRO A C 11
ATOM 8086 O O . PRO A 1 10 ? -7.056 -9.285 -4.743 1.00 0.00 10 PRO A O 11
ATOM 8097 N N . LEU A 1 11 ? -5.979 -8.302 -6.464 1.00 0.00 11 LEU A N 11
ATOM 8098 C CA . LEU A 1 11 ? -5.428 -7.192 -5.691 1.00 0.00 11 LEU A CA 11
ATOM 8099 C C . LEU A 1 11 ? -6.430 -6.556 -4.734 1.00 0.00 11 LEU A C 11
ATOM 8100 O O . LEU A 1 11 ? -7.477 -7.124 -4.441 1.00 0.00 11 LEU A O 11
ATOM 8116 N N . CYS A 1 12 ? -6.039 -5.392 -4.216 1.00 0.00 12 CYS A N 11
ATOM 8117 C CA . CYS A 1 12 ? -6.801 -4.636 -3.216 1.00 0.00 12 CYS A CA 11
ATOM 8118 C C . CYS A 1 12 ? -8.256 -5.054 -3.106 1.00 0.00 12 CYS A C 11
ATOM 8119 O O . CYS A 1 12 ? -9.180 -4.275 -3.338 1.00 0.00 12 CYS A O 11
ATOM 8126 N N . ARG A 1 13 ? -8.434 -6.289 -2.685 1.00 0.00 13 ARG A N 11
ATOM 8127 C CA . ARG A 1 13 ? -9.759 -6.839 -2.462 1.00 0.00 13 ARG A CA 11
ATOM 8128 C C . ARG A 1 13 ? -10.153 -6.611 -1.005 1.00 0.00 13 ARG A C 11
ATOM 8129 O O . ARG A 1 13 ? -10.941 -7.364 -0.432 1.00 0.00 13 ARG A O 11
ATOM 8150 N N . CYS A 1 14 ? -9.582 -5.561 -0.409 1.00 0.00 14 CYS A N 11
ATOM 8151 C CA . CYS A 1 14 ? -9.833 -5.209 0.960 1.00 0.00 14 CYS A CA 11
ATOM 8152 C C . CYS A 1 14 ? -10.337 -3.778 1.031 1.00 0.00 14 CYS A C 11
ATOM 8153 O O . CYS A 1 14 ? -10.481 -3.093 0.018 1.00 0.00 14 CYS A O 11
ATOM 8160 N N . ASN A 1 15 ? -10.565 -3.341 2.240 1.00 0.00 15 ASN A N 11
ATOM 8161 C CA . ASN A 1 15 ? -11.015 -1.984 2.507 1.00 0.00 15 ASN A CA 11
ATOM 8162 C C . ASN A 1 15 ? -10.974 -1.689 3.987 1.00 0.00 15 ASN A C 11
ATOM 8163 O O . ASN A 1 15 ? -10.134 -0.920 4.455 1.00 0.00 15 ASN A O 11
ATOM 8174 N N . LYS A 1 16 ? -11.873 -2.319 4.728 1.00 0.00 16 LYS A N 11
ATOM 8175 C CA . LYS A 1 16 ? -11.915 -2.137 6.174 1.00 0.00 16 LYS A CA 11
ATOM 8176 C C . LYS A 1 16 ? -10.705 -2.801 6.813 1.00 0.00 16 LYS A C 11
ATOM 8177 O O . LYS A 1 16 ? -10.774 -3.330 7.923 1.00 0.00 16 LYS A O 11
ATOM 8196 N N . MET A 1 17 ? -9.594 -2.761 6.089 1.00 0.00 17 MET A N 11
ATOM 8197 C CA . MET A 1 17 ? -8.342 -3.335 6.531 1.00 0.00 17 MET A CA 11
ATOM 8198 C C . MET A 1 17 ? -8.080 -2.998 7.995 1.00 0.00 17 MET A C 11
ATOM 8199 O O . MET A 1 17 ? -8.546 -1.975 8.495 1.00 0.00 17 MET A O 11
ATOM 8213 N N . LEU A 1 18 ? -7.347 -3.867 8.678 1.00 0.00 18 LEU A N 11
ATOM 8214 C CA . LEU A 1 18 ? -7.041 -3.661 10.091 1.00 0.00 18 LEU A CA 11
ATOM 8215 C C . LEU A 1 18 ? -6.079 -2.492 10.277 1.00 0.00 18 LEU A C 11
ATOM 8216 O O . LEU A 1 18 ? -4.964 -2.669 10.768 1.00 0.00 18 LEU A O 11
ATOM 8232 N N . GLY A 1 19 ? -6.530 -1.297 9.884 1.00 0.00 19 GLY A N 11
ATOM 8233 C CA . GLY A 1 19 ? -5.719 -0.088 10.006 1.00 0.00 19 GLY A CA 11
ATOM 8234 C C . GLY A 1 19 ? -4.224 -0.361 10.075 1.00 0.00 19 GLY A C 11
ATOM 8235 O O . GLY A 1 19 ? -3.605 -0.179 11.123 1.00 0.00 19 GLY A O 11
ATOM 8239 N N . ASP A 1 20 ? -3.647 -0.805 8.963 1.00 0.00 20 ASP A N 11
ATOM 8240 C CA . ASP A 1 20 ? -2.226 -1.108 8.913 1.00 0.00 20 ASP A CA 11
ATOM 8241 C C . ASP A 1 20 ? -1.393 0.165 8.967 1.00 0.00 20 ASP A C 11
ATOM 8242 O O . ASP A 1 20 ? -1.923 1.274 8.902 1.00 0.00 20 ASP A O 11
ATOM 8251 N N . LEU A 1 21 ? -0.085 -0.008 9.098 1.00 0.00 21 LEU A N 11
ATOM 8252 C CA . LEU A 1 21 ? 0.833 1.105 9.178 1.00 0.00 21 LEU A CA 11
ATOM 8253 C C . LEU A 1 21 ? 1.943 0.985 8.134 1.00 0.00 21 LEU A C 11
ATOM 8254 O O . LEU A 1 21 ? 3.120 0.862 8.474 1.00 0.00 21 LEU A O 11
ATOM 8270 N N . ILE A 1 22 ? 1.561 1.029 6.864 1.00 0.00 22 ILE A N 11
ATOM 8271 C CA . ILE A 1 22 ? 2.531 0.930 5.777 1.00 0.00 22 ILE A CA 11
ATOM 8272 C C . ILE A 1 22 ? 3.227 2.266 5.555 1.00 0.00 22 ILE A C 11
ATOM 8273 O O . ILE A 1 22 ? 2.635 3.329 5.742 1.00 0.00 22 ILE A O 11
ATOM 8289 N N . CYS A 1 23 ? 4.488 2.201 5.144 1.00 0.00 23 CYS A N 11
ATOM 8290 C CA . CYS A 1 23 ? 5.267 3.408 4.883 1.00 0.00 23 CYS A CA 11
ATOM 8291 C C . CYS A 1 23 ? 5.522 3.540 3.394 1.00 0.00 23 CYS A C 11
ATOM 8292 O O . CYS A 1 23 ? 6.556 3.105 2.890 1.00 0.00 23 CYS A O 11
ATOM 8299 N N . ALA A 1 24 ? 4.557 4.114 2.687 1.00 0.00 24 ALA A N 11
ATOM 8300 C CA . ALA A 1 24 ? 4.669 4.264 1.250 1.00 0.00 24 ALA A CA 11
ATOM 8301 C C . ALA A 1 24 ? 5.407 5.534 0.853 1.00 0.00 24 ALA A C 11
ATOM 8302 O O . ALA A 1 24 ? 5.228 6.593 1.451 1.00 0.00 24 ALA A O 11
ATOM 8309 N N . VAL A 1 25 ? 6.231 5.408 -0.176 1.00 0.00 25 VAL A N 11
ATOM 8310 C CA . VAL A 1 25 ? 7.003 6.515 -0.698 1.00 0.00 25 VAL A CA 11
ATOM 8311 C C . VAL A 1 25 ? 6.930 6.551 -2.220 1.00 0.00 25 VAL A C 11
ATOM 8312 O O . VAL A 1 25 ? 6.810 5.509 -2.877 1.00 0.00 25 VAL A O 11
ATOM 8325 N N . ILE A 1 26 ? 6.998 7.753 -2.770 1.00 0.00 26 ILE A N 11
ATOM 8326 C CA . ILE A 1 26 ? 6.940 7.936 -4.217 1.00 0.00 26 ILE A CA 11
ATOM 8327 C C . ILE A 1 26 ? 7.990 8.938 -4.687 1.00 0.00 26 ILE A C 11
ATOM 8328 O O . ILE A 1 26 ? 7.735 10.141 -4.756 1.00 0.00 26 ILE A O 11
ATOM 8344 N N . GLY A 1 27 ? 9.170 8.425 -5.000 1.00 0.00 27 GLY A N 11
ATOM 8345 C CA . GLY A 1 27 ? 10.265 9.261 -5.460 1.00 0.00 27 GLY A CA 11
ATOM 8346 C C . GLY A 1 27 ? 10.840 10.104 -4.346 1.00 0.00 27 GLY A C 11
ATOM 8347 O O . GLY A 1 27 ? 12.026 10.015 -4.028 1.00 0.00 27 GLY A O 11
ATOM 8351 N N . ASP A 1 28 ? 9.984 10.915 -3.748 1.00 0.00 28 ASP A N 11
ATOM 8352 C CA . ASP A 1 28 ? 10.375 11.784 -2.651 1.00 0.00 28 ASP A CA 11
ATOM 8353 C C . ASP A 1 28 ? 9.158 12.153 -1.813 1.00 0.00 28 ASP A C 11
ATOM 8354 O O . ASP A 1 28 ? 9.138 13.192 -1.152 1.00 0.00 28 ASP A O 11
ATOM 8363 N N . ALA A 1 29 ? 8.137 11.297 -1.848 1.00 0.00 29 ALA A N 11
ATOM 8364 C CA . ALA A 1 29 ? 6.916 11.542 -1.091 1.00 0.00 29 ALA A CA 11
ATOM 8365 C C . ALA A 1 29 ? 6.577 10.349 -0.211 1.00 0.00 29 ALA A C 11
ATOM 8366 O O . ALA A 1 29 ? 5.779 9.491 -0.591 1.00 0.00 29 ALA A O 11
ATOM 8373 N N . LYS A 1 30 ? 7.188 10.296 0.967 1.00 0.00 30 LYS A N 11
ATOM 8374 C CA . LYS A 1 30 ? 6.947 9.202 1.896 1.00 0.00 30 LYS A CA 11
ATOM 8375 C C . LYS A 1 30 ? 5.874 9.574 2.915 1.00 0.00 30 LYS A C 11
ATOM 8376 O O . LYS A 1 30 ? 5.903 10.657 3.498 1.00 0.00 30 LYS A O 11
ATOM 8395 N N . GLU A 1 31 ? 4.926 8.666 3.122 1.00 0.00 31 GLU A N 11
ATOM 8396 C CA . GLU A 1 31 ? 3.839 8.887 4.065 1.00 0.00 31 GLU A CA 11
ATOM 8397 C C . GLU A 1 31 ? 3.243 7.560 4.522 1.00 0.00 31 GLU A C 11
ATOM 8398 O O . GLU A 1 31 ? 3.484 6.519 3.910 1.00 0.00 31 GLU A O 11
ATOM 8410 N N . GLU A 1 32 ? 2.464 7.599 5.597 1.00 0.00 32 GLU A N 11
ATOM 8411 C CA . GLU A 1 32 ? 1.838 6.393 6.127 1.00 0.00 32 GLU A CA 11
ATOM 8412 C C . GLU A 1 32 ? 0.514 6.111 5.428 1.00 0.00 32 GLU A C 11
ATOM 8413 O O . GLU A 1 32 ? -0.160 7.025 4.955 1.00 0.00 32 GLU A O 11
ATOM 8425 N N . HIS A 1 33 ? 0.148 4.836 5.372 1.00 0.00 33 HIS A N 11
ATOM 8426 C CA . HIS A 1 33 ? -1.098 4.424 4.737 1.00 0.00 33 HIS A CA 11
ATOM 8427 C C . HIS A 1 33 ? -1.704 3.229 5.465 1.00 0.00 33 HIS A C 11
ATOM 8428 O O . HIS A 1 33 ? -0.989 2.410 6.039 1.00 0.00 33 HIS A O 11
ATOM 8443 N N . ARG A 1 34 ? -3.028 3.140 5.441 1.00 0.00 34 ARG A N 11
ATOM 8444 C CA . ARG A 1 34 ? -3.734 2.047 6.099 1.00 0.00 34 ARG A CA 11
ATOM 8445 C C . ARG A 1 34 ? -4.179 0.992 5.090 1.00 0.00 34 ARG A C 11
ATOM 8446 O O . ARG A 1 34 ? -3.905 -0.197 5.259 1.00 0.00 34 ARG A O 11
ATOM 8467 N N . ASN A 1 35 ? -4.871 1.433 4.042 1.00 0.00 35 ASN A N 11
ATOM 8468 C CA . ASN A 1 35 ? -5.359 0.522 3.011 1.00 0.00 35 ASN A CA 11
ATOM 8469 C C . ASN A 1 35 ? -4.245 0.160 2.035 1.00 0.00 35 ASN A C 11
ATOM 8470 O O . ASN A 1 35 ? -4.327 0.431 0.832 1.00 0.00 35 ASN A O 11
ATOM 8481 N N . MET A 1 36 ? -3.202 -0.463 2.570 1.00 0.00 36 MET A N 11
ATOM 8482 C CA . MET A 1 36 ? -2.058 -0.883 1.780 1.00 0.00 36 MET A CA 11
ATOM 8483 C C . MET A 1 36 ? -2.495 -1.661 0.540 1.00 0.00 36 MET A C 11
ATOM 8484 O O . MET A 1 36 ? -1.784 -1.687 -0.465 1.00 0.00 36 MET A O 11
ATOM 8498 N N . CYS A 1 37 ? -3.668 -2.289 0.608 1.00 0.00 37 CYS A N 11
ATOM 8499 C CA . CYS A 1 37 ? -4.172 -3.050 -0.527 1.00 0.00 37 CYS A CA 11
ATOM 8500 C C . CYS A 1 37 ? -4.460 -2.120 -1.695 1.00 0.00 37 CYS A C 11
ATOM 8501 O O . CYS A 1 37 ? -3.833 -2.218 -2.749 1.00 0.00 37 CYS A O 11
ATOM 8508 N N . ALA A 1 38 ? -5.405 -1.211 -1.495 1.00 0.00 38 ALA A N 11
ATOM 8509 C CA . ALA A 1 38 ? -5.776 -0.249 -2.529 1.00 0.00 38 ALA A CA 11
ATOM 8510 C C . ALA A 1 38 ? -4.549 0.452 -3.097 1.00 0.00 38 ALA A C 11
ATOM 8511 O O . ALA A 1 38 ? -4.587 0.982 -4.203 1.00 0.00 38 ALA A O 11
ATOM 8518 N N . LEU A 1 39 ? -3.464 0.457 -2.334 1.00 0.00 39 LEU A N 11
ATOM 8519 C CA . LEU A 1 39 ? -2.232 1.097 -2.771 1.00 0.00 39 LEU A CA 11
ATOM 8520 C C . LEU A 1 39 ? -1.508 0.279 -3.823 1.00 0.00 39 LEU A C 11
ATOM 8521 O O . LEU A 1 39 ? -1.144 0.794 -4.881 1.00 0.00 39 LEU A O 11
ATOM 8537 N N . CYS A 1 40 ? -1.292 -0.992 -3.529 1.00 0.00 40 CYS A N 11
ATOM 8538 C CA . CYS A 1 40 ? -0.595 -1.858 -4.464 1.00 0.00 40 CYS A CA 11
ATOM 8539 C C . CYS A 1 40 ? -1.448 -2.101 -5.694 1.00 0.00 40 CYS A C 11
ATOM 8540 O O . CYS A 1 40 ? -0.941 -2.441 -6.762 1.00 0.00 40 CYS A O 11
ATOM 8547 N N . CYS A 1 41 ? -2.751 -1.919 -5.541 1.00 0.00 41 CYS A N 11
ATOM 8548 C CA . CYS A 1 41 ? -3.670 -2.117 -6.644 1.00 0.00 41 CYS A CA 11
ATOM 8549 C C . CYS A 1 41 ? -3.910 -0.821 -7.417 1.00 0.00 41 CYS A C 11
ATOM 8550 O O . CYS A 1 41 ? -4.078 -0.830 -8.637 1.00 0.00 41 CYS A O 11
ATOM 8557 N N . GLU A 1 42 ? -3.974 0.282 -6.682 1.00 0.00 42 GLU A N 11
ATOM 8558 C CA . GLU A 1 42 ? -4.250 1.592 -7.280 1.00 0.00 42 GLU A CA 11
ATOM 8559 C C . GLU A 1 42 ? -2.998 2.442 -7.491 1.00 0.00 42 GLU A C 11
ATOM 8560 O O . GLU A 1 42 ? -3.102 3.644 -7.736 1.00 0.00 42 GLU A O 11
ATOM 8572 N N . HIS A 1 43 ? -1.820 1.838 -7.410 1.00 0.00 43 HIS A N 11
ATOM 8573 C CA . HIS A 1 43 ? -0.586 2.592 -7.613 1.00 0.00 43 HIS A CA 11
ATOM 8574 C C . HIS A 1 43 ? -0.324 2.807 -9.102 1.00 0.00 43 HIS A C 11
ATOM 8575 O O . HIS A 1 43 ? -0.959 2.177 -9.948 1.00 0.00 43 HIS A O 11
ATOM 8590 N N . PRO A 1 44 ? 0.609 3.711 -9.445 1.00 0.00 44 PRO A N 11
ATOM 8591 C CA . PRO A 1 44 ? 0.941 4.017 -10.841 1.00 0.00 44 PRO A CA 11
ATOM 8592 C C . PRO A 1 44 ? 1.622 2.845 -11.538 1.00 0.00 44 PRO A C 11
ATOM 8593 O O . PRO A 1 44 ? 1.042 2.211 -12.419 1.00 0.00 44 PRO A O 11
ATOM 8604 N N . GLY A 1 45 ? 2.851 2.559 -11.131 1.00 0.00 45 GLY A N 11
ATOM 8605 C CA . GLY A 1 45 ? 3.591 1.459 -11.714 1.00 0.00 45 GLY A CA 11
ATOM 8606 C C . GLY A 1 45 ? 4.299 0.632 -10.661 1.00 0.00 45 GLY A C 11
ATOM 8607 O O . GLY A 1 45 ? 5.180 -0.169 -10.977 1.00 0.00 45 GLY A O 11
ATOM 8611 N N . GLY A 1 46 ? 3.915 0.832 -9.404 1.00 0.00 46 GLY A N 11
ATOM 8612 C CA . GLY A 1 46 ? 4.523 0.099 -8.316 1.00 0.00 46 GLY A CA 11
ATOM 8613 C C . GLY A 1 46 ? 4.899 0.997 -7.157 1.00 0.00 46 GLY A C 11
ATOM 8614 O O . GLY A 1 46 ? 6.078 1.265 -6.930 1.00 0.00 46 GLY A O 11
ATOM 8618 N N . PHE A 1 47 ? 3.898 1.458 -6.415 1.00 0.00 47 PHE A N 11
ATOM 8619 C CA . PHE A 1 47 ? 4.135 2.318 -5.264 1.00 0.00 47 PHE A CA 11
ATOM 8620 C C . PHE A 1 47 ? 5.090 1.642 -4.296 1.00 0.00 47 PHE A C 11
ATOM 8621 O O . PHE A 1 47 ? 5.020 0.432 -4.086 1.00 0.00 47 PHE A O 11
ATOM 8638 N N . GLU A 1 48 ? 5.973 2.423 -3.700 1.00 0.00 48 GLU A N 11
ATOM 8639 C CA . GLU A 1 48 ? 6.924 1.878 -2.745 1.00 0.00 48 GLU A CA 11
ATOM 8640 C C . GLU A 1 48 ? 6.353 1.948 -1.347 1.00 0.00 48 GLU A C 11
ATOM 8641 O O . GLU A 1 48 ? 5.749 2.943 -0.972 1.00 0.00 48 GLU A O 11
ATOM 8653 N N . TYR A 1 49 ? 6.554 0.894 -0.576 1.00 0.00 49 TYR A N 11
ATOM 8654 C CA . TYR A 1 49 ? 6.061 0.866 0.792 1.00 0.00 49 TYR A CA 11
ATOM 8655 C C . TYR A 1 49 ? 6.856 -0.086 1.646 1.00 0.00 49 TYR A C 11
ATOM 8656 O O . TYR A 1 49 ? 7.537 -0.985 1.153 1.00 0.00 49 TYR A O 11
ATOM 8674 N N . SER A 1 50 ? 6.748 0.128 2.935 1.00 0.00 50 SER A N 11
ATOM 8675 C CA . SER A 1 50 ? 7.433 -0.694 3.910 1.00 0.00 50 SER A CA 11
ATOM 8676 C C . SER A 1 50 ? 6.565 -0.851 5.146 1.00 0.00 50 SER A C 11
ATOM 8677 O O . SER A 1 50 ? 6.541 0.017 6.017 1.00 0.00 50 SER A O 11
ATOM 8685 N N . ASN A 1 51 ? 5.832 -1.953 5.201 1.00 0.00 51 ASN A N 11
ATOM 8686 C CA . ASN A 1 51 ? 4.934 -2.214 6.316 1.00 0.00 51 ASN A CA 11
ATOM 8687 C C . ASN A 1 51 ? 5.609 -1.973 7.657 1.00 0.00 51 ASN A C 11
ATOM 8688 O O . ASN A 1 51 ? 6.734 -2.412 7.896 1.00 0.00 51 ASN A O 11
ATOM 8699 N N . GLY A 1 52 ? 4.898 -1.277 8.528 1.00 0.00 52 GLY A N 11
ATOM 8700 C CA . GLY A 1 52 ? 5.416 -0.984 9.852 1.00 0.00 52 GLY A CA 11
ATOM 8701 C C . GLY A 1 52 ? 5.920 0.440 9.989 1.00 0.00 52 GLY A C 11
ATOM 8702 O O . GLY A 1 52 ? 5.661 1.279 9.124 1.00 0.00 52 GLY A O 11
ATOM 8706 N N . PRO A 1 53 ? 6.651 0.745 11.076 1.00 0.00 53 PRO A N 11
ATOM 8707 C CA . PRO A 1 53 ? 7.192 2.087 11.318 1.00 0.00 53 PRO A CA 11
ATOM 8708 C C . PRO A 1 53 ? 8.223 2.490 10.272 1.00 0.00 53 PRO A C 11
ATOM 8709 O O . PRO A 1 53 ? 9.004 1.662 9.804 1.00 0.00 53 PRO A O 11
ATOM 8720 N N . CYS A 1 54 ? 8.219 3.769 9.907 1.00 0.00 54 CYS A N 11
ATOM 8721 C CA . CYS A 1 54 ? 9.150 4.284 8.910 1.00 0.00 54 CYS A CA 11
ATOM 8722 C C . CYS A 1 54 ? 8.843 5.748 8.595 1.00 0.00 54 CYS A C 11
ATOM 8723 O O . CYS A 1 54 ? 9.752 6.550 8.377 1.00 0.00 54 CYS A O 11
ATOM 8730 N N . GLU A 1 55 ? 7.557 6.090 8.575 1.00 0.00 55 GLU A N 11
ATOM 8731 C CA . GLU A 1 55 ? 7.135 7.458 8.290 1.00 0.00 55 GLU A CA 11
ATOM 8732 C C . GLU A 1 55 ? 6.444 8.079 9.500 1.00 0.00 55 GLU A C 11
ATOM 8733 O O . GLU A 1 55 ? 6.658 9.285 9.748 1.00 0.00 55 GLU A O 11
ATOM 8746 N N . ALA A 1 1 ? 4.467 -1.268 -4.745 1.00 0.00 1 ALA A N 12
ATOM 8747 C CA . ALA A 1 1 ? 5.594 -1.008 -3.815 1.00 0.00 1 ALA A CA 12
ATOM 8748 C C . ALA A 1 1 ? 6.813 -1.826 -4.196 1.00 0.00 1 ALA A C 12
ATOM 8749 O O . ALA A 1 1 ? 6.815 -2.526 -5.208 1.00 0.00 1 ALA A O 12
ATOM 8758 N N . HIS A 1 2 ? 7.850 -1.741 -3.375 1.00 0.00 2 HIS A N 12
ATOM 8759 C CA . HIS A 1 2 ? 9.074 -2.486 -3.627 1.00 0.00 2 HIS A CA 12
ATOM 8760 C C . HIS A 1 2 ? 9.073 -3.789 -2.860 1.00 0.00 2 HIS A C 12
ATOM 8761 O O . HIS A 1 2 ? 10.114 -4.298 -2.445 1.00 0.00 2 HIS A O 12
ATOM 8776 N N . MET A 1 3 ? 7.881 -4.320 -2.704 1.00 0.00 3 MET A N 12
ATOM 8777 C CA . MET A 1 3 ? 7.676 -5.589 -2.004 1.00 0.00 3 MET A CA 12
ATOM 8778 C C . MET A 1 3 ? 6.323 -6.217 -2.382 1.00 0.00 3 MET A C 12
ATOM 8779 O O . MET A 1 3 ? 6.145 -6.675 -3.510 1.00 0.00 3 MET A O 12
ATOM 8793 N N . ASP A 1 4 ? 5.372 -6.238 -1.443 1.00 0.00 4 ASP A N 12
ATOM 8794 C CA . ASP A 1 4 ? 4.052 -6.810 -1.691 1.00 0.00 4 ASP A CA 12
ATOM 8795 C C . ASP A 1 4 ? 3.197 -5.857 -2.520 1.00 0.00 4 ASP A C 12
ATOM 8796 O O . ASP A 1 4 ? 3.315 -4.639 -2.391 1.00 0.00 4 ASP A O 12
ATOM 8805 N N . CYS A 1 5 ? 2.341 -6.409 -3.375 1.00 0.00 5 CYS A N 12
ATOM 8806 C CA . CYS A 1 5 ? 1.484 -5.580 -4.214 1.00 0.00 5 CYS A CA 12
ATOM 8807 C C . CYS A 1 5 ? 0.283 -6.353 -4.749 1.00 0.00 5 CYS A C 12
ATOM 8808 O O . CYS A 1 5 ? 0.422 -7.478 -5.228 1.00 0.00 5 CYS A O 12
ATOM 8815 N N . THR A 1 6 ? -0.894 -5.733 -4.678 1.00 0.00 6 THR A N 12
ATOM 8816 C CA . THR A 1 6 ? -2.116 -6.355 -5.172 1.00 0.00 6 THR A CA 12
ATOM 8817 C C . THR A 1 6 ? -1.968 -6.747 -6.650 1.00 0.00 6 THR A C 12
ATOM 8818 O O . THR A 1 6 ? -2.488 -7.781 -7.060 1.00 0.00 6 THR A O 12
ATOM 8829 N N . GLU A 1 7 ? -1.261 -5.906 -7.444 1.00 0.00 7 GLU A N 12
ATOM 8830 C CA . GLU A 1 7 ? -1.045 -6.146 -8.880 1.00 0.00 7 GLU A CA 12
ATOM 8831 C C . GLU A 1 7 ? -1.252 -7.607 -9.280 1.00 0.00 7 GLU A C 12
ATOM 8832 O O . GLU A 1 7 ? -0.295 -8.368 -9.425 1.00 0.00 7 GLU A O 12
ATOM 8844 N N . PHE A 1 8 ? -2.512 -7.981 -9.464 1.00 0.00 8 PHE A N 12
ATOM 8845 C CA . PHE A 1 8 ? -2.870 -9.336 -9.858 1.00 0.00 8 PHE A CA 12
ATOM 8846 C C . PHE A 1 8 ? -4.280 -9.343 -10.444 1.00 0.00 8 PHE A C 12
ATOM 8847 O O . PHE A 1 8 ? -4.734 -8.333 -10.981 1.00 0.00 8 PHE A O 12
ATOM 8864 N N . ASN A 1 9 ? -4.981 -10.468 -10.334 1.00 0.00 9 ASN A N 12
ATOM 8865 C CA . ASN A 1 9 ? -6.339 -10.554 -10.852 1.00 0.00 9 ASN A CA 12
ATOM 8866 C C . ASN A 1 9 ? -7.278 -9.698 -10.003 1.00 0.00 9 ASN A C 12
ATOM 8867 O O . ASN A 1 9 ? -7.916 -8.775 -10.512 1.00 0.00 9 ASN A O 12
ATOM 8878 N N . PRO A 1 10 ? -7.373 -9.985 -8.691 1.00 0.00 10 PRO A N 12
ATOM 8879 C CA . PRO A 1 10 ? -8.227 -9.240 -7.775 1.00 0.00 10 PRO A CA 12
ATOM 8880 C C . PRO A 1 10 ? -7.478 -8.112 -7.067 1.00 0.00 10 PRO A C 12
ATOM 8881 O O . PRO A 1 10 ? -7.060 -8.260 -5.919 1.00 0.00 10 PRO A O 12
ATOM 8892 N N . LEU A 1 11 ? -7.307 -6.984 -7.755 1.00 0.00 11 LEU A N 12
ATOM 8893 C CA . LEU A 1 11 ? -6.605 -5.837 -7.179 1.00 0.00 11 LEU A CA 12
ATOM 8894 C C . LEU A 1 11 ? -7.195 -5.462 -5.835 1.00 0.00 11 LEU A C 12
ATOM 8895 O O . LEU A 1 11 ? -8.183 -6.056 -5.416 1.00 0.00 11 LEU A O 12
ATOM 8911 N N . CYS A 1 12 ? -6.559 -4.495 -5.156 1.00 0.00 12 CYS A N 12
ATOM 8912 C CA . CYS A 1 12 ? -6.981 -4.042 -3.832 1.00 0.00 12 CYS A CA 12
ATOM 8913 C C . CYS A 1 12 ? -8.420 -4.407 -3.508 1.00 0.00 12 CYS A C 12
ATOM 8914 O O . CYS A 1 12 ? -9.277 -3.547 -3.304 1.00 0.00 12 CYS A O 12
ATOM 8921 N N . ARG A 1 13 ? -8.652 -5.700 -3.435 1.00 0.00 13 ARG A N 12
ATOM 8922 C CA . ARG A 1 13 ? -9.967 -6.229 -3.100 1.00 0.00 13 ARG A CA 12
ATOM 8923 C C . ARG A 1 13 ? -10.030 -6.448 -1.600 1.00 0.00 13 ARG A C 12
ATOM 8924 O O . ARG A 1 13 ? -10.510 -7.474 -1.118 1.00 0.00 13 ARG A O 12
ATOM 8945 N N . CYS A 1 14 ? -9.494 -5.476 -0.873 1.00 0.00 14 CYS A N 12
ATOM 8946 C CA . CYS A 1 14 ? -9.425 -5.538 0.573 1.00 0.00 14 CYS A CA 12
ATOM 8947 C C . CYS A 1 14 ? -9.557 -4.148 1.187 1.00 0.00 14 CYS A C 12
ATOM 8948 O O . CYS A 1 14 ? -8.707 -3.285 0.976 1.00 0.00 14 CYS A O 12
ATOM 8955 N N . ASN A 1 15 ? -10.623 -3.943 1.949 1.00 0.00 15 ASN A N 12
ATOM 8956 C CA . ASN A 1 15 ? -10.862 -2.657 2.599 1.00 0.00 15 ASN A CA 12
ATOM 8957 C C . ASN A 1 15 ? -10.806 -2.800 4.096 1.00 0.00 15 ASN A C 12
ATOM 8958 O O . ASN A 1 15 ? -10.349 -1.897 4.794 1.00 0.00 15 ASN A O 12
ATOM 8969 N N . LYS A 1 16 ? -11.293 -3.930 4.585 1.00 0.00 16 LYS A N 12
ATOM 8970 C CA . LYS A 1 16 ? -11.307 -4.198 6.017 1.00 0.00 16 LYS A CA 12
ATOM 8971 C C . LYS A 1 16 ? -9.887 -4.212 6.570 1.00 0.00 16 LYS A C 12
ATOM 8972 O O . LYS A 1 16 ? -9.471 -5.163 7.232 1.00 0.00 16 LYS A O 12
ATOM 8991 N N . MET A 1 17 ? -9.151 -3.144 6.280 1.00 0.00 17 MET A N 12
ATOM 8992 C CA . MET A 1 17 ? -7.768 -2.987 6.722 1.00 0.00 17 MET A CA 12
ATOM 8993 C C . MET A 1 17 ? -7.543 -3.616 8.096 1.00 0.00 17 MET A C 12
ATOM 8994 O O . MET A 1 17 ? -8.173 -3.230 9.081 1.00 0.00 17 MET A O 12
ATOM 9008 N N . LEU A 1 18 ? -6.643 -4.591 8.149 1.00 0.00 18 LEU A N 12
ATOM 9009 C CA . LEU A 1 18 ? -6.338 -5.281 9.399 1.00 0.00 18 LEU A CA 12
ATOM 9010 C C . LEU A 1 18 ? -5.381 -4.456 10.254 1.00 0.00 18 LEU A C 12
ATOM 9011 O O . LEU A 1 18 ? -4.268 -4.887 10.559 1.00 0.00 18 LEU A O 12
ATOM 9027 N N . GLY A 1 19 ? -5.832 -3.266 10.641 1.00 0.00 19 GLY A N 12
ATOM 9028 C CA . GLY A 1 19 ? -5.018 -2.385 11.466 1.00 0.00 19 GLY A CA 12
ATOM 9029 C C . GLY A 1 19 ? -3.585 -2.267 10.978 1.00 0.00 19 GLY A C 12
ATOM 9030 O O . GLY A 1 19 ? -2.670 -2.055 11.773 1.00 0.00 19 GLY A O 12
ATOM 9034 N N . ASP A 1 20 ? -3.389 -2.407 9.671 1.00 0.00 20 ASP A N 12
ATOM 9035 C CA . ASP A 1 20 ? -2.060 -2.316 9.084 1.00 0.00 20 ASP A CA 12
ATOM 9036 C C . ASP A 1 20 ? -1.583 -0.868 9.033 1.00 0.00 20 ASP A C 12
ATOM 9037 O O . ASP A 1 20 ? -2.328 0.056 9.358 1.00 0.00 20 ASP A O 12
ATOM 9046 N N . LEU A 1 21 ? -0.335 -0.683 8.618 1.00 0.00 21 LEU A N 12
ATOM 9047 C CA . LEU A 1 21 ? 0.249 0.649 8.516 1.00 0.00 21 LEU A CA 12
ATOM 9048 C C . LEU A 1 21 ? 1.452 0.641 7.581 1.00 0.00 21 LEU A C 12
ATOM 9049 O O . LEU A 1 21 ? 2.578 0.392 8.003 1.00 0.00 21 LEU A O 12
ATOM 9065 N N . ILE A 1 22 ? 1.202 0.912 6.306 1.00 0.00 22 ILE A N 12
ATOM 9066 C CA . ILE A 1 22 ? 2.259 0.930 5.304 1.00 0.00 22 ILE A CA 12
ATOM 9067 C C . ILE A 1 22 ? 2.771 2.342 5.053 1.00 0.00 22 ILE A C 12
ATOM 9068 O O . ILE A 1 22 ? 2.005 3.304 5.066 1.00 0.00 22 ILE A O 12
ATOM 9084 N N . CYS A 1 23 ? 4.069 2.448 4.788 1.00 0.00 23 CYS A N 12
ATOM 9085 C CA . CYS A 1 23 ? 4.683 3.736 4.492 1.00 0.00 23 CYS A CA 12
ATOM 9086 C C . CYS A 1 23 ? 5.074 3.782 3.023 1.00 0.00 23 CYS A C 12
ATOM 9087 O O . CYS A 1 23 ? 6.214 3.487 2.663 1.00 0.00 23 CYS A O 12
ATOM 9094 N N . ALA A 1 24 ? 4.113 4.126 2.177 1.00 0.00 24 ALA A N 12
ATOM 9095 C CA . ALA A 1 24 ? 4.348 4.180 0.741 1.00 0.00 24 ALA A CA 12
ATOM 9096 C C . ALA A 1 24 ? 5.055 5.458 0.329 1.00 0.00 24 ALA A C 12
ATOM 9097 O O . ALA A 1 24 ? 4.686 6.554 0.746 1.00 0.00 24 ALA A O 12
ATOM 9104 N N . VAL A 1 25 ? 6.069 5.298 -0.508 1.00 0.00 25 VAL A N 12
ATOM 9105 C CA . VAL A 1 25 ? 6.838 6.419 -1.006 1.00 0.00 25 VAL A CA 12
ATOM 9106 C C . VAL A 1 25 ? 6.924 6.387 -2.527 1.00 0.00 25 VAL A C 12
ATOM 9107 O O . VAL A 1 25 ? 6.943 5.311 -3.145 1.00 0.00 25 VAL A O 12
ATOM 9120 N N . ILE A 1 26 ? 6.967 7.577 -3.115 1.00 0.00 26 ILE A N 12
ATOM 9121 C CA . ILE A 1 26 ? 7.047 7.727 -4.562 1.00 0.00 26 ILE A CA 12
ATOM 9122 C C . ILE A 1 26 ? 8.193 8.657 -4.942 1.00 0.00 26 ILE A C 12
ATOM 9123 O O . ILE A 1 26 ? 8.009 9.865 -5.082 1.00 0.00 26 ILE A O 12
ATOM 9139 N N . GLY A 1 27 ? 9.377 8.083 -5.094 1.00 0.00 27 GLY A N 12
ATOM 9140 C CA . GLY A 1 27 ? 10.552 8.856 -5.448 1.00 0.00 27 GLY A CA 12
ATOM 9141 C C . GLY A 1 27 ? 11.034 9.707 -4.298 1.00 0.00 27 GLY A C 12
ATOM 9142 O O . GLY A 1 27 ? 12.174 9.580 -3.848 1.00 0.00 27 GLY A O 12
ATOM 9146 N N . ASP A 1 28 ? 10.154 10.571 -3.818 1.00 0.00 28 ASP A N 12
ATOM 9147 C CA . ASP A 1 28 ? 10.468 11.453 -2.704 1.00 0.00 28 ASP A CA 12
ATOM 9148 C C . ASP A 1 28 ? 9.195 11.884 -1.984 1.00 0.00 28 ASP A C 12
ATOM 9149 O O . ASP A 1 28 ? 9.172 12.913 -1.309 1.00 0.00 28 ASP A O 12
ATOM 9158 N N . ALA A 1 29 ? 8.135 11.090 -2.130 1.00 0.00 29 ALA A N 12
ATOM 9159 C CA . ALA A 1 29 ? 6.863 11.401 -1.487 1.00 0.00 29 ALA A CA 12
ATOM 9160 C C . ALA A 1 29 ? 6.361 10.214 -0.674 1.00 0.00 29 ALA A C 12
ATOM 9161 O O . ALA A 1 29 ? 5.643 9.356 -1.187 1.00 0.00 29 ALA A O 12
ATOM 9168 N N . LYS A 1 30 ? 6.748 10.168 0.598 1.00 0.00 30 LYS A N 12
ATOM 9169 C CA . LYS A 1 30 ? 6.344 9.080 1.479 1.00 0.00 30 LYS A CA 12
ATOM 9170 C C . LYS A 1 30 ? 5.128 9.459 2.320 1.00 0.00 30 LYS A C 12
ATOM 9171 O O . LYS A 1 30 ? 4.957 10.616 2.703 1.00 0.00 30 LYS A O 12
ATOM 9190 N N . GLU A 1 31 ? 4.291 8.465 2.605 1.00 0.00 31 GLU A N 12
ATOM 9191 C CA . GLU A 1 31 ? 3.088 8.671 3.406 1.00 0.00 31 GLU A CA 12
ATOM 9192 C C . GLU A 1 31 ? 2.637 7.357 4.035 1.00 0.00 31 GLU A C 12
ATOM 9193 O O . GLU A 1 31 ? 3.084 6.283 3.631 1.00 0.00 31 GLU A O 12
ATOM 9205 N N . GLU A 1 32 ? 1.754 7.439 5.027 1.00 0.00 32 GLU A N 12
ATOM 9206 C CA . GLU A 1 32 ? 1.260 6.242 5.700 1.00 0.00 32 GLU A CA 12
ATOM 9207 C C . GLU A 1 32 ? -0.151 5.895 5.257 1.00 0.00 32 GLU A C 12
ATOM 9208 O O . GLU A 1 32 ? -0.986 6.774 5.046 1.00 0.00 32 GLU A O 12
ATOM 9220 N N . HIS A 1 33 ? -0.409 4.601 5.136 1.00 0.00 33 HIS A N 12
ATOM 9221 C CA . HIS A 1 33 ? -1.724 4.119 4.736 1.00 0.00 33 HIS A CA 12
ATOM 9222 C C . HIS A 1 33 ? -2.014 2.762 5.369 1.00 0.00 33 HIS A C 12
ATOM 9223 O O . HIS A 1 33 ? -1.133 1.917 5.479 1.00 0.00 33 HIS A O 12
ATOM 9238 N N . ARG A 1 34 ? -3.256 2.563 5.786 1.00 0.00 34 ARG A N 12
ATOM 9239 C CA . ARG A 1 34 ? -3.659 1.305 6.411 1.00 0.00 34 ARG A CA 12
ATOM 9240 C C . ARG A 1 34 ? -3.912 0.225 5.364 1.00 0.00 34 ARG A C 12
ATOM 9241 O O . ARG A 1 34 ? -3.359 -0.871 5.444 1.00 0.00 34 ARG A O 12
ATOM 9262 N N . ASN A 1 35 ? -4.755 0.537 4.382 1.00 0.00 35 ASN A N 12
ATOM 9263 C CA . ASN A 1 35 ? -5.073 -0.420 3.332 1.00 0.00 35 ASN A CA 12
ATOM 9264 C C . ASN A 1 35 ? -3.951 -0.457 2.310 1.00 0.00 35 ASN A C 12
ATOM 9265 O O . ASN A 1 35 ? -4.101 -0.013 1.171 1.00 0.00 35 ASN A O 12
ATOM 9276 N N . MET A 1 36 ? -2.821 -0.991 2.746 1.00 0.00 36 MET A N 12
ATOM 9277 C CA . MET A 1 36 ? -1.637 -1.106 1.912 1.00 0.00 36 MET A CA 12
ATOM 9278 C C . MET A 1 36 ? -1.961 -1.735 0.565 1.00 0.00 36 MET A C 12
ATOM 9279 O O . MET A 1 36 ? -1.268 -1.489 -0.423 1.00 0.00 36 MET A O 12
ATOM 9293 N N . CYS A 1 37 ? -3.014 -2.541 0.521 1.00 0.00 37 CYS A N 12
ATOM 9294 C CA . CYS A 1 37 ? -3.403 -3.182 -0.723 1.00 0.00 37 CYS A CA 12
ATOM 9295 C C . CYS A 1 37 ? -4.165 -2.198 -1.601 1.00 0.00 37 CYS A C 12
ATOM 9296 O O . CYS A 1 37 ? -3.981 -2.168 -2.816 1.00 0.00 37 CYS A O 12
ATOM 9303 N N . ALA A 1 38 ? -4.990 -1.364 -0.973 1.00 0.00 38 ALA A N 12
ATOM 9304 C CA . ALA A 1 38 ? -5.743 -0.348 -1.701 1.00 0.00 38 ALA A CA 12
ATOM 9305 C C . ALA A 1 38 ? -4.806 0.696 -2.281 1.00 0.00 38 ALA A C 12
ATOM 9306 O O . ALA A 1 38 ? -5.175 1.445 -3.184 1.00 0.00 38 ALA A O 12
ATOM 9313 N N . LEU A 1 39 ? -3.586 0.726 -1.769 1.00 0.00 39 LEU A N 12
ATOM 9314 C CA . LEU A 1 39 ? -2.585 1.658 -2.244 1.00 0.00 39 LEU A CA 12
ATOM 9315 C C . LEU A 1 39 ? -1.924 1.122 -3.487 1.00 0.00 39 LEU A C 12
ATOM 9316 O O . LEU A 1 39 ? -1.827 1.805 -4.493 1.00 0.00 39 LEU A O 12
ATOM 9332 N N . CYS A 1 40 ? -1.467 -0.109 -3.402 1.00 0.00 40 CYS A N 12
ATOM 9333 C CA . CYS A 1 40 ? -0.801 -0.744 -4.522 1.00 0.00 40 CYS A CA 12
ATOM 9334 C C . CYS A 1 40 ? -1.688 -0.730 -5.756 1.00 0.00 40 CYS A C 12
ATOM 9335 O O . CYS A 1 40 ? -1.195 -0.659 -6.881 1.00 0.00 40 CYS A O 12
ATOM 9342 N N . CYS A 1 41 ? -2.999 -0.788 -5.547 1.00 0.00 41 CYS A N 12
ATOM 9343 C CA . CYS A 1 41 ? -3.928 -0.770 -6.664 1.00 0.00 41 CYS A CA 12
ATOM 9344 C C . CYS A 1 41 ? -4.173 0.655 -7.145 1.00 0.00 41 CYS A C 12
ATOM 9345 O O . CYS A 1 41 ? -4.399 0.898 -8.330 1.00 0.00 41 CYS A O 12
ATOM 9352 N N . GLU A 1 42 ? -4.154 1.583 -6.201 1.00 0.00 42 GLU A N 12
ATOM 9353 C CA . GLU A 1 42 ? -4.404 2.996 -6.506 1.00 0.00 42 GLU A CA 12
ATOM 9354 C C . GLU A 1 42 ? -3.117 3.803 -6.725 1.00 0.00 42 GLU A C 12
ATOM 9355 O O . GLU A 1 42 ? -3.171 5.020 -6.900 1.00 0.00 42 GLU A O 12
ATOM 9367 N N . HIS A 1 43 ? -1.967 3.138 -6.707 1.00 0.00 43 HIS A N 12
ATOM 9368 C CA . HIS A 1 43 ? -0.688 3.822 -6.897 1.00 0.00 43 HIS A CA 12
ATOM 9369 C C . HIS A 1 43 ? -0.006 3.376 -8.186 1.00 0.00 43 HIS A C 12
ATOM 9370 O O . HIS A 1 43 ? -0.542 2.554 -8.930 1.00 0.00 43 HIS A O 12
ATOM 9385 N N . PRO A 1 44 ? 1.179 3.936 -8.480 1.00 0.00 44 PRO A N 12
ATOM 9386 C CA . PRO A 1 44 ? 1.926 3.615 -9.700 1.00 0.00 44 PRO A CA 12
ATOM 9387 C C . PRO A 1 44 ? 2.092 2.116 -9.905 1.00 0.00 44 PRO A C 12
ATOM 9388 O O . PRO A 1 44 ? 1.585 1.313 -9.122 1.00 0.00 44 PRO A O 12
ATOM 9399 N N . GLY A 1 45 ? 2.809 1.744 -10.963 1.00 0.00 45 GLY A N 12
ATOM 9400 C CA . GLY A 1 45 ? 3.034 0.339 -11.254 1.00 0.00 45 GLY A CA 12
ATOM 9401 C C . GLY A 1 45 ? 3.443 -0.452 -10.026 1.00 0.00 45 GLY A C 12
ATOM 9402 O O . GLY A 1 45 ? 3.241 -1.664 -9.964 1.00 0.00 45 GLY A O 12
ATOM 9406 N N . GLY A 1 46 ? 4.016 0.240 -9.046 1.00 0.00 46 GLY A N 12
ATOM 9407 C CA . GLY A 1 46 ? 4.440 -0.414 -7.827 1.00 0.00 46 GLY A CA 12
ATOM 9408 C C . GLY A 1 46 ? 5.598 0.295 -7.166 1.00 0.00 46 GLY A C 12
ATOM 9409 O O . GLY A 1 46 ? 6.592 -0.338 -6.819 1.00 0.00 46 GLY A O 12
ATOM 9413 N N . PHE A 1 47 ? 5.461 1.612 -6.989 1.00 0.00 47 PHE A N 12
ATOM 9414 C CA . PHE A 1 47 ? 6.495 2.431 -6.351 1.00 0.00 47 PHE A CA 12
ATOM 9415 C C . PHE A 1 47 ? 7.156 1.682 -5.185 1.00 0.00 47 PHE A C 12
ATOM 9416 O O . PHE A 1 47 ? 7.880 0.713 -5.409 1.00 0.00 47 PHE A O 12
ATOM 9433 N N . GLU A 1 48 ? 6.931 2.114 -3.944 1.00 0.00 48 GLU A N 12
ATOM 9434 C CA . GLU A 1 48 ? 7.544 1.424 -2.814 1.00 0.00 48 GLU A CA 12
ATOM 9435 C C . GLU A 1 48 ? 6.822 1.729 -1.509 1.00 0.00 48 GLU A C 12
ATOM 9436 O O . GLU A 1 48 ? 6.213 2.784 -1.353 1.00 0.00 48 GLU A O 12
ATOM 9448 N N . TYR A 1 49 ? 6.906 0.791 -0.571 1.00 0.00 49 TYR A N 12
ATOM 9449 C CA . TYR A 1 49 ? 6.276 0.948 0.733 1.00 0.00 49 TYR A CA 12
ATOM 9450 C C . TYR A 1 49 ? 7.193 0.506 1.842 1.00 0.00 49 TYR A C 12
ATOM 9451 O O . TYR A 1 49 ? 8.279 -0.028 1.612 1.00 0.00 49 TYR A O 12
ATOM 9469 N N . SER A 1 50 ? 6.728 0.730 3.048 1.00 0.00 50 SER A N 12
ATOM 9470 C CA . SER A 1 50 ? 7.462 0.359 4.237 1.00 0.00 50 SER A CA 12
ATOM 9471 C C . SER A 1 50 ? 6.481 -0.015 5.326 1.00 0.00 50 SER A C 12
ATOM 9472 O O . SER A 1 50 ? 6.145 0.794 6.191 1.00 0.00 50 SER A O 12
ATOM 9480 N N . ASN A 1 51 ? 6.003 -1.241 5.253 1.00 0.00 51 ASN A N 12
ATOM 9481 C CA . ASN A 1 51 ? 5.028 -1.728 6.210 1.00 0.00 51 ASN A CA 12
ATOM 9482 C C . ASN A 1 51 ? 5.522 -1.573 7.634 1.00 0.00 51 ASN A C 12
ATOM 9483 O O . ASN A 1 51 ? 6.637 -1.965 7.980 1.00 0.00 51 ASN A O 12
ATOM 9494 N N . GLY A 1 52 ? 4.666 -0.990 8.444 1.00 0.00 52 GLY A N 12
ATOM 9495 C CA . GLY A 1 52 ? 4.982 -0.760 9.843 1.00 0.00 52 GLY A CA 12
ATOM 9496 C C . GLY A 1 52 ? 5.093 0.717 10.174 1.00 0.00 52 GLY A C 12
ATOM 9497 O O . GLY A 1 52 ? 4.673 1.564 9.386 1.00 0.00 52 GLY A O 12
ATOM 9501 N N . PRO A 1 53 ? 5.664 1.062 11.341 1.00 0.00 53 PRO A N 12
ATOM 9502 C CA . PRO A 1 53 ? 5.828 2.458 11.758 1.00 0.00 53 PRO A CA 12
ATOM 9503 C C . PRO A 1 53 ? 6.682 3.248 10.772 1.00 0.00 53 PRO A C 12
ATOM 9504 O O . PRO A 1 53 ? 7.635 2.718 10.201 1.00 0.00 53 PRO A O 12
ATOM 9515 N N . CYS A 1 54 ? 6.331 4.514 10.568 1.00 0.00 54 CYS A N 12
ATOM 9516 C CA . CYS A 1 54 ? 7.068 5.363 9.640 1.00 0.00 54 CYS A CA 12
ATOM 9517 C C . CYS A 1 54 ? 6.638 6.823 9.763 1.00 0.00 54 CYS A C 12
ATOM 9518 O O . CYS A 1 54 ? 7.339 7.636 10.366 1.00 0.00 54 CYS A O 12
ATOM 9525 N N . GLU A 1 55 ? 5.483 7.151 9.190 1.00 0.00 55 GLU A N 12
ATOM 9526 C CA . GLU A 1 55 ? 4.968 8.515 9.238 1.00 0.00 55 GLU A CA 12
ATOM 9527 C C . GLU A 1 55 ? 4.281 8.791 10.572 1.00 0.00 55 GLU A C 12
ATOM 9528 O O . GLU A 1 55 ? 4.996 9.067 11.558 1.00 0.00 55 GLU A O 12
ATOM 9541 N N . ALA A 1 1 ? 11.986 0.954 -5.057 1.00 0.00 1 ALA A N 13
ATOM 9542 C CA . ALA A 1 1 ? 10.943 0.133 -5.724 1.00 0.00 1 ALA A CA 13
ATOM 9543 C C . ALA A 1 1 ? 10.442 -0.971 -4.800 1.00 0.00 1 ALA A C 13
ATOM 9544 O O . ALA A 1 1 ? 10.668 -2.156 -5.050 1.00 0.00 1 ALA A O 13
ATOM 9553 N N . HIS A 1 2 ? 9.764 -0.574 -3.729 1.00 0.00 2 HIS A N 13
ATOM 9554 C CA . HIS A 1 2 ? 9.231 -1.530 -2.764 1.00 0.00 2 HIS A CA 13
ATOM 9555 C C . HIS A 1 2 ? 7.761 -1.827 -3.046 1.00 0.00 2 HIS A C 13
ATOM 9556 O O . HIS A 1 2 ? 6.892 -1.587 -2.207 1.00 0.00 2 HIS A O 13
ATOM 9571 N N . MET A 1 3 ? 7.497 -2.350 -4.237 1.00 0.00 3 MET A N 13
ATOM 9572 C CA . MET A 1 3 ? 6.136 -2.685 -4.650 1.00 0.00 3 MET A CA 13
ATOM 9573 C C . MET A 1 3 ? 5.725 -4.062 -4.129 1.00 0.00 3 MET A C 13
ATOM 9574 O O . MET A 1 3 ? 6.489 -5.022 -4.215 1.00 0.00 3 MET A O 13
ATOM 9588 N N . ASP A 1 4 ? 4.507 -4.148 -3.594 1.00 0.00 4 ASP A N 13
ATOM 9589 C CA . ASP A 1 4 ? 3.988 -5.405 -3.059 1.00 0.00 4 ASP A CA 13
ATOM 9590 C C . ASP A 1 4 ? 2.462 -5.382 -2.977 1.00 0.00 4 ASP A C 13
ATOM 9591 O O . ASP A 1 4 ? 1.894 -5.200 -1.899 1.00 0.00 4 ASP A O 13
ATOM 9600 N N . CYS A 1 5 ? 1.800 -5.568 -4.116 1.00 0.00 5 CYS A N 13
ATOM 9601 C CA . CYS A 1 5 ? 0.339 -5.572 -4.162 1.00 0.00 5 CYS A CA 13
ATOM 9602 C C . CYS A 1 5 ? -0.191 -6.923 -3.691 1.00 0.00 5 CYS A C 13
ATOM 9603 O O . CYS A 1 5 ? 0.582 -7.757 -3.222 1.00 0.00 5 CYS A O 13
ATOM 9610 N N . THR A 1 6 ? -1.501 -7.146 -3.808 1.00 0.00 6 THR A N 13
ATOM 9611 C CA . THR A 1 6 ? -2.084 -8.409 -3.382 1.00 0.00 6 THR A CA 13
ATOM 9612 C C . THR A 1 6 ? -1.466 -9.560 -4.196 1.00 0.00 6 THR A C 13
ATOM 9613 O O . THR A 1 6 ? -0.252 -9.751 -4.143 1.00 0.00 6 THR A O 13
ATOM 9624 N N . GLU A 1 7 ? -2.267 -10.329 -4.960 1.00 0.00 7 GLU A N 13
ATOM 9625 C CA . GLU A 1 7 ? -1.702 -11.415 -5.747 1.00 0.00 7 GLU A CA 13
ATOM 9626 C C . GLU A 1 7 ? -2.786 -12.168 -6.516 1.00 0.00 7 GLU A C 13
ATOM 9627 O O . GLU A 1 7 ? -2.628 -13.347 -6.829 1.00 0.00 7 GLU A O 13
ATOM 9639 N N . PHE A 1 8 ? -3.889 -11.488 -6.815 1.00 0.00 8 PHE A N 13
ATOM 9640 C CA . PHE A 1 8 ? -4.985 -12.124 -7.539 1.00 0.00 8 PHE A CA 13
ATOM 9641 C C . PHE A 1 8 ? -5.596 -11.179 -8.566 1.00 0.00 8 PHE A C 13
ATOM 9642 O O . PHE A 1 8 ? -5.067 -10.099 -8.827 1.00 0.00 8 PHE A O 13
ATOM 9659 N N . ASN A 1 9 ? -6.722 -11.596 -9.137 1.00 0.00 9 ASN A N 13
ATOM 9660 C CA . ASN A 1 9 ? -7.419 -10.791 -10.128 1.00 0.00 9 ASN A CA 13
ATOM 9661 C C . ASN A 1 9 ? -8.034 -9.559 -9.467 1.00 0.00 9 ASN A C 13
ATOM 9662 O O . ASN A 1 9 ? -7.802 -8.433 -9.905 1.00 0.00 9 ASN A O 13
ATOM 9673 N N . PRO A 1 10 ? -8.822 -9.753 -8.393 1.00 0.00 10 PRO A N 13
ATOM 9674 C CA . PRO A 1 10 ? -9.452 -8.645 -7.678 1.00 0.00 10 PRO A CA 13
ATOM 9675 C C . PRO A 1 10 ? -8.443 -7.847 -6.861 1.00 0.00 10 PRO A C 13
ATOM 9676 O O . PRO A 1 10 ? -8.269 -8.086 -5.666 1.00 0.00 10 PRO A O 13
ATOM 9687 N N . LEU A 1 11 ? -7.781 -6.898 -7.517 1.00 0.00 11 LEU A N 13
ATOM 9688 C CA . LEU A 1 11 ? -6.784 -6.052 -6.865 1.00 0.00 11 LEU A CA 13
ATOM 9689 C C . LEU A 1 11 ? -7.356 -5.377 -5.635 1.00 0.00 11 LEU A C 13
ATOM 9690 O O . LEU A 1 11 ? -8.433 -5.737 -5.173 1.00 0.00 11 LEU A O 13
ATOM 9706 N N . CYS A 1 12 ? -6.596 -4.419 -5.104 1.00 0.00 12 CYS A N 13
ATOM 9707 C CA . CYS A 1 12 ? -6.961 -3.681 -3.892 1.00 0.00 12 CYS A CA 13
ATOM 9708 C C . CYS A 1 12 ? -8.439 -3.800 -3.553 1.00 0.00 12 CYS A C 13
ATOM 9709 O O . CYS A 1 12 ? -9.194 -2.828 -3.579 1.00 0.00 12 CYS A O 13
ATOM 9716 N N . ARG A 1 13 ? -8.824 -5.012 -3.212 1.00 0.00 13 ARG A N 13
ATOM 9717 C CA . ARG A 1 13 ? -10.199 -5.307 -2.833 1.00 0.00 13 ARG A CA 13
ATOM 9718 C C . ARG A 1 13 ? -10.292 -5.366 -1.321 1.00 0.00 13 ARG A C 13
ATOM 9719 O O . ARG A 1 13 ? -10.913 -6.264 -0.751 1.00 0.00 13 ARG A O 13
ATOM 9740 N N . CYS A 1 14 ? -9.635 -4.411 -0.677 1.00 0.00 14 CYS A N 13
ATOM 9741 C CA . CYS A 1 14 ? -9.596 -4.348 0.772 1.00 0.00 14 CYS A CA 13
ATOM 9742 C C . CYS A 1 14 ? -9.718 -2.905 1.265 1.00 0.00 14 CYS A C 13
ATOM 9743 O O . CYS A 1 14 ? -8.787 -2.112 1.130 1.00 0.00 14 CYS A O 13
ATOM 9750 N N . ASN A 1 15 ? -10.873 -2.576 1.838 1.00 0.00 15 ASN A N 13
ATOM 9751 C CA . ASN A 1 15 ? -11.123 -1.231 2.354 1.00 0.00 15 ASN A CA 13
ATOM 9752 C C . ASN A 1 15 ? -10.729 -1.144 3.813 1.00 0.00 15 ASN A C 13
ATOM 9753 O O . ASN A 1 15 ? -10.148 -0.156 4.239 1.00 0.00 15 ASN A O 13
ATOM 9764 N N . LYS A 1 16 ? -11.084 -2.185 4.562 1.00 0.00 16 LYS A N 13
ATOM 9765 C CA . LYS A 1 16 ? -10.814 -2.286 5.998 1.00 0.00 16 LYS A CA 13
ATOM 9766 C C . LYS A 1 16 ? -9.657 -1.407 6.447 1.00 0.00 16 LYS A C 13
ATOM 9767 O O . LYS A 1 16 ? -8.647 -1.893 6.953 1.00 0.00 16 LYS A O 13
ATOM 9786 N N . MET A 1 17 ? -9.822 -0.110 6.244 1.00 0.00 17 MET A N 13
ATOM 9787 C CA . MET A 1 17 ? -8.800 0.867 6.622 1.00 0.00 17 MET A CA 13
ATOM 9788 C C . MET A 1 17 ? -8.594 0.904 8.130 1.00 0.00 17 MET A C 13
ATOM 9789 O O . MET A 1 17 ? -8.866 1.905 8.793 1.00 0.00 17 MET A O 13
ATOM 9803 N N . LEU A 1 18 ? -8.102 -0.196 8.647 1.00 0.00 18 LEU A N 13
ATOM 9804 C CA . LEU A 1 18 ? -7.828 -0.341 10.070 1.00 0.00 18 LEU A CA 13
ATOM 9805 C C . LEU A 1 18 ? -7.067 -1.642 10.333 1.00 0.00 18 LEU A C 13
ATOM 9806 O O . LEU A 1 18 ? -7.631 -2.732 10.235 1.00 0.00 18 LEU A O 13
ATOM 9822 N N . GLY A 1 19 ? -5.783 -1.525 10.657 1.00 0.00 19 GLY A N 13
ATOM 9823 C CA . GLY A 1 19 ? -4.978 -2.705 10.919 1.00 0.00 19 GLY A CA 13
ATOM 9824 C C . GLY A 1 19 ? -3.494 -2.473 10.703 1.00 0.00 19 GLY A C 13
ATOM 9825 O O . GLY A 1 19 ? -2.852 -1.756 11.471 1.00 0.00 19 GLY A O 13
ATOM 9829 N N . ASP A 1 20 ? -2.944 -3.092 9.659 1.00 0.00 20 ASP A N 13
ATOM 9830 C CA . ASP A 1 20 ? -1.525 -2.961 9.348 1.00 0.00 20 ASP A CA 13
ATOM 9831 C C . ASP A 1 20 ? -1.141 -1.508 9.102 1.00 0.00 20 ASP A C 13
ATOM 9832 O O . ASP A 1 20 ? -1.988 -0.615 9.111 1.00 0.00 20 ASP A O 13
ATOM 9841 N N . LEU A 1 21 ? 0.151 -1.284 8.896 1.00 0.00 21 LEU A N 13
ATOM 9842 C CA . LEU A 1 21 ? 0.679 0.048 8.660 1.00 0.00 21 LEU A CA 13
ATOM 9843 C C . LEU A 1 21 ? 1.877 0.000 7.713 1.00 0.00 21 LEU A C 13
ATOM 9844 O O . LEU A 1 21 ? 2.995 -0.326 8.108 1.00 0.00 21 LEU A O 13
ATOM 9860 N N . ILE A 1 22 ? 1.629 0.339 6.456 1.00 0.00 22 ILE A N 13
ATOM 9861 C CA . ILE A 1 22 ? 2.677 0.356 5.450 1.00 0.00 22 ILE A CA 13
ATOM 9862 C C . ILE A 1 22 ? 3.365 1.709 5.452 1.00 0.00 22 ILE A C 13
ATOM 9863 O O . ILE A 1 22 ? 2.777 2.712 5.855 1.00 0.00 22 ILE A O 13
ATOM 9879 N N . CYS A 1 23 ? 4.596 1.742 4.971 1.00 0.00 23 CYS A N 13
ATOM 9880 C CA . CYS A 1 23 ? 5.330 2.994 4.896 1.00 0.00 23 CYS A CA 13
ATOM 9881 C C . CYS A 1 23 ? 5.679 3.271 3.452 1.00 0.00 23 CYS A C 13
ATOM 9882 O O . CYS A 1 23 ? 6.677 2.769 2.933 1.00 0.00 23 CYS A O 13
ATOM 9889 N N . ALA A 1 24 ? 4.823 4.038 2.792 1.00 0.00 24 ALA A N 13
ATOM 9890 C CA . ALA A 1 24 ? 5.020 4.335 1.388 1.00 0.00 24 ALA A CA 13
ATOM 9891 C C . ALA A 1 24 ? 6.059 5.420 1.182 1.00 0.00 24 ALA A C 13
ATOM 9892 O O . ALA A 1 24 ? 6.361 6.201 2.084 1.00 0.00 24 ALA A O 13
ATOM 9899 N N . VAL A 1 25 ? 6.596 5.448 -0.024 1.00 0.00 25 VAL A N 13
ATOM 9900 C CA . VAL A 1 25 ? 7.607 6.409 -0.411 1.00 0.00 25 VAL A CA 13
ATOM 9901 C C . VAL A 1 25 ? 7.644 6.517 -1.920 1.00 0.00 25 VAL A C 13
ATOM 9902 O O . VAL A 1 25 ? 7.435 5.532 -2.632 1.00 0.00 25 VAL A O 13
ATOM 9915 N N . ILE A 1 26 ? 7.886 7.721 -2.396 1.00 0.00 26 ILE A N 13
ATOM 9916 C CA . ILE A 1 26 ? 7.941 7.981 -3.819 1.00 0.00 26 ILE A CA 13
ATOM 9917 C C . ILE A 1 26 ? 8.684 9.289 -4.076 1.00 0.00 26 ILE A C 13
ATOM 9918 O O . ILE A 1 26 ? 9.157 9.931 -3.138 1.00 0.00 26 ILE A O 13
ATOM 9934 N N . GLY A 1 27 ? 8.797 9.657 -5.343 1.00 0.00 27 GLY A N 13
ATOM 9935 C CA . GLY A 1 27 ? 9.497 10.878 -5.734 1.00 0.00 27 GLY A CA 13
ATOM 9936 C C . GLY A 1 27 ? 9.415 11.975 -4.688 1.00 0.00 27 GLY A C 13
ATOM 9937 O O . GLY A 1 27 ? 10.384 12.698 -4.456 1.00 0.00 27 GLY A O 13
ATOM 9941 N N . ASP A 1 28 ? 8.259 12.084 -4.050 1.00 0.00 28 ASP A N 13
ATOM 9942 C CA . ASP A 1 28 ? 8.045 13.080 -3.014 1.00 0.00 28 ASP A CA 13
ATOM 9943 C C . ASP A 1 28 ? 6.872 12.677 -2.133 1.00 0.00 28 ASP A C 13
ATOM 9944 O O . ASP A 1 28 ? 6.137 13.528 -1.633 1.00 0.00 28 ASP A O 13
ATOM 9953 N N . ALA A 1 29 ? 6.692 11.368 -1.954 1.00 0.00 29 ALA A N 13
ATOM 9954 C CA . ALA A 1 29 ? 5.595 10.862 -1.141 1.00 0.00 29 ALA A CA 13
ATOM 9955 C C . ALA A 1 29 ? 6.074 9.789 -0.177 1.00 0.00 29 ALA A C 13
ATOM 9956 O O . ALA A 1 29 ? 5.958 8.599 -0.461 1.00 0.00 29 ALA A O 13
ATOM 9963 N N . LYS A 1 30 ? 6.603 10.217 0.964 1.00 0.00 30 LYS A N 13
ATOM 9964 C CA . LYS A 1 30 ? 7.091 9.290 1.979 1.00 0.00 30 LYS A CA 13
ATOM 9965 C C . LYS A 1 30 ? 6.261 9.409 3.252 1.00 0.00 30 LYS A C 13
ATOM 9966 O O . LYS A 1 30 ? 6.541 10.247 4.110 1.00 0.00 30 LYS A O 13
ATOM 9985 N N . GLU A 1 31 ? 5.234 8.574 3.365 1.00 0.00 31 GLU A N 13
ATOM 9986 C CA . GLU A 1 31 ? 4.361 8.600 4.534 1.00 0.00 31 GLU A CA 13
ATOM 9987 C C . GLU A 1 31 ? 3.683 7.253 4.761 1.00 0.00 31 GLU A C 13
ATOM 9988 O O . GLU A 1 31 ? 3.856 6.314 3.984 1.00 0.00 31 GLU A O 13
ATOM 10000 N N . GLU A 1 32 ? 2.909 7.174 5.839 1.00 0.00 32 GLU A N 13
ATOM 10001 C CA . GLU A 1 32 ? 2.194 5.950 6.190 1.00 0.00 32 GLU A CA 13
ATOM 10002 C C . GLU A 1 32 ? 0.911 5.814 5.395 1.00 0.00 32 GLU A C 13
ATOM 10003 O O . GLU A 1 32 ? 0.390 6.792 4.860 1.00 0.00 32 GLU A O 13
ATOM 10015 N N . HIS A 1 33 ? 0.388 4.597 5.346 1.00 0.00 33 HIS A N 13
ATOM 10016 C CA . HIS A 1 33 ? -0.858 4.347 4.640 1.00 0.00 33 HIS A CA 13
ATOM 10017 C C . HIS A 1 33 ? -1.534 3.081 5.144 1.00 0.00 33 HIS A C 13
ATOM 10018 O O . HIS A 1 33 ? -0.943 2.009 5.164 1.00 0.00 33 HIS A O 13
ATOM 10033 N N . ARG A 1 34 ? -2.782 3.215 5.556 1.00 0.00 34 ARG A N 13
ATOM 10034 C CA . ARG A 1 34 ? -3.536 2.072 6.055 1.00 0.00 34 ARG A CA 13
ATOM 10035 C C . ARG A 1 34 ? -4.077 1.230 4.902 1.00 0.00 34 ARG A C 13
ATOM 10036 O O . ARG A 1 34 ? -3.903 0.013 4.879 1.00 0.00 34 ARG A O 13
ATOM 10057 N N . ASN A 1 35 ? -4.730 1.880 3.942 1.00 0.00 35 ASN A N 13
ATOM 10058 C CA . ASN A 1 35 ? -5.287 1.169 2.795 1.00 0.00 35 ASN A CA 13
ATOM 10059 C C . ASN A 1 35 ? -4.196 0.862 1.779 1.00 0.00 35 ASN A C 13
ATOM 10060 O O . ASN A 1 35 ? -4.264 1.272 0.617 1.00 0.00 35 ASN A O 13
ATOM 10071 N N . MET A 1 36 ? -3.189 0.129 2.234 1.00 0.00 36 MET A N 13
ATOM 10072 C CA . MET A 1 36 ? -2.068 -0.259 1.395 1.00 0.00 36 MET A CA 13
ATOM 10073 C C . MET A 1 36 ? -2.548 -0.937 0.119 1.00 0.00 36 MET A C 13
ATOM 10074 O O . MET A 1 36 ? -1.875 -0.897 -0.911 1.00 0.00 36 MET A O 13
ATOM 10088 N N . CYS A 1 37 ? -3.721 -1.556 0.194 1.00 0.00 37 CYS A N 13
ATOM 10089 C CA . CYS A 1 37 ? -4.298 -2.240 -0.954 1.00 0.00 37 CYS A CA 13
ATOM 10090 C C . CYS A 1 37 ? -4.526 -1.267 -2.100 1.00 0.00 37 CYS A C 13
ATOM 10091 O O . CYS A 1 37 ? -3.875 -1.353 -3.141 1.00 0.00 37 CYS A O 13
ATOM 10098 N N . ALA A 1 38 ? -5.451 -0.339 -1.897 1.00 0.00 38 ALA A N 13
ATOM 10099 C CA . ALA A 1 38 ? -5.768 0.660 -2.912 1.00 0.00 38 ALA A CA 13
ATOM 10100 C C . ALA A 1 38 ? -4.505 1.336 -3.421 1.00 0.00 38 ALA A C 13
ATOM 10101 O O . ALA A 1 38 ? -4.458 1.824 -4.549 1.00 0.00 38 ALA A O 13
ATOM 10108 N N . LEU A 1 39 ? -3.482 1.358 -2.580 1.00 0.00 39 LEU A N 13
ATOM 10109 C CA . LEU A 1 39 ? -2.213 1.970 -2.932 1.00 0.00 39 LEU A CA 13
ATOM 10110 C C . LEU A 1 39 ? -1.466 1.128 -3.952 1.00 0.00 39 LEU A C 13
ATOM 10111 O O . LEU A 1 39 ? -0.967 1.639 -4.952 1.00 0.00 39 LEU A O 13
ATOM 10127 N N . CYS A 1 40 ? -1.386 -0.165 -3.681 1.00 0.00 40 CYS A N 13
ATOM 10128 C CA . CYS A 1 40 ? -0.686 -1.083 -4.564 1.00 0.00 40 CYS A CA 13
ATOM 10129 C C . CYS A 1 40 ? -1.400 -1.200 -5.902 1.00 0.00 40 CYS A C 13
ATOM 10130 O O . CYS A 1 40 ? -0.764 -1.327 -6.948 1.00 0.00 40 CYS A O 13
ATOM 10137 N N . CYS A 1 41 ? -2.725 -1.161 -5.862 1.00 0.00 41 CYS A N 13
ATOM 10138 C CA . CYS A 1 41 ? -3.520 -1.271 -7.074 1.00 0.00 41 CYS A CA 13
ATOM 10139 C C . CYS A 1 41 ? -3.567 0.051 -7.833 1.00 0.00 41 CYS A C 13
ATOM 10140 O O . CYS A 1 41 ? -3.567 0.076 -9.064 1.00 0.00 41 CYS A O 13
ATOM 10147 N N . GLU A 1 42 ? -3.634 1.144 -7.086 1.00 0.00 42 GLU A N 13
ATOM 10148 C CA . GLU A 1 42 ? -3.715 2.479 -7.685 1.00 0.00 42 GLU A CA 13
ATOM 10149 C C . GLU A 1 42 ? -2.352 2.997 -8.147 1.00 0.00 42 GLU A C 13
ATOM 10150 O O . GLU A 1 42 ? -2.267 3.752 -9.116 1.00 0.00 42 GLU A O 13
ATOM 10162 N N . HIS A 1 43 ? -1.292 2.606 -7.450 1.00 0.00 43 HIS A N 13
ATOM 10163 C CA . HIS A 1 43 ? 0.054 3.057 -7.796 1.00 0.00 43 HIS A CA 13
ATOM 10164 C C . HIS A 1 43 ? 0.629 2.262 -8.965 1.00 0.00 43 HIS A C 13
ATOM 10165 O O . HIS A 1 43 ? 0.057 1.256 -9.386 1.00 0.00 43 HIS A O 13
ATOM 10180 N N . PRO A 1 44 ? 1.771 2.714 -9.512 1.00 0.00 44 PRO A N 13
ATOM 10181 C CA . PRO A 1 44 ? 2.426 2.053 -10.645 1.00 0.00 44 PRO A CA 13
ATOM 10182 C C . PRO A 1 44 ? 2.953 0.677 -10.269 1.00 0.00 44 PRO A C 13
ATOM 10183 O O . PRO A 1 44 ? 4.121 0.522 -9.912 1.00 0.00 44 PRO A O 13
ATOM 10194 N N . GLY A 1 45 ? 2.077 -0.321 -10.334 1.00 0.00 45 GLY A N 13
ATOM 10195 C CA . GLY A 1 45 ? 2.470 -1.669 -9.979 1.00 0.00 45 GLY A CA 13
ATOM 10196 C C . GLY A 1 45 ? 2.880 -1.774 -8.522 1.00 0.00 45 GLY A C 13
ATOM 10197 O O . GLY A 1 45 ? 3.528 -2.742 -8.122 1.00 0.00 45 GLY A O 13
ATOM 10201 N N . GLY A 1 46 ? 2.501 -0.774 -7.730 1.00 0.00 46 GLY A N 13
ATOM 10202 C CA . GLY A 1 46 ? 2.840 -0.770 -6.320 1.00 0.00 46 GLY A CA 13
ATOM 10203 C C . GLY A 1 46 ? 3.904 0.255 -5.981 1.00 0.00 46 GLY A C 13
ATOM 10204 O O . GLY A 1 46 ? 5.072 0.084 -6.330 1.00 0.00 46 GLY A O 13
ATOM 10208 N N . PHE A 1 47 ? 3.505 1.322 -5.292 1.00 0.00 47 PHE A N 13
ATOM 10209 C CA . PHE A 1 47 ? 4.441 2.373 -4.898 1.00 0.00 47 PHE A CA 13
ATOM 10210 C C . PHE A 1 47 ? 5.615 1.780 -4.136 1.00 0.00 47 PHE A C 13
ATOM 10211 O O . PHE A 1 47 ? 5.713 0.563 -3.977 1.00 0.00 47 PHE A O 13
ATOM 10228 N N . GLU A 1 48 ? 6.500 2.641 -3.655 1.00 0.00 48 GLU A N 13
ATOM 10229 C CA . GLU A 1 48 ? 7.656 2.171 -2.898 1.00 0.00 48 GLU A CA 13
ATOM 10230 C C . GLU A 1 48 ? 7.321 2.116 -1.418 1.00 0.00 48 GLU A C 13
ATOM 10231 O O . GLU A 1 48 ? 7.828 2.906 -0.620 1.00 0.00 48 GLU A O 13
ATOM 10243 N N . TYR A 1 49 ? 6.461 1.177 -1.058 1.00 0.00 49 TYR A N 13
ATOM 10244 C CA . TYR A 1 49 ? 6.060 1.013 0.326 1.00 0.00 49 TYR A CA 13
ATOM 10245 C C . TYR A 1 49 ? 6.681 -0.222 0.931 1.00 0.00 49 TYR A C 13
ATOM 10246 O O . TYR A 1 49 ? 7.185 -1.098 0.231 1.00 0.00 49 TYR A O 13
ATOM 10264 N N . SER A 1 50 ? 6.621 -0.278 2.242 1.00 0.00 50 SER A N 13
ATOM 10265 C CA . SER A 1 50 ? 7.158 -1.401 2.981 1.00 0.00 50 SER A CA 13
ATOM 10266 C C . SER A 1 50 ? 6.294 -1.672 4.201 1.00 0.00 50 SER A C 13
ATOM 10267 O O . SER A 1 50 ? 6.407 -0.986 5.217 1.00 0.00 50 SER A O 13
ATOM 10275 N N . ASN A 1 51 ? 5.415 -2.659 4.091 1.00 0.00 51 ASN A N 13
ATOM 10276 C CA . ASN A 1 51 ? 4.522 -2.993 5.189 1.00 0.00 51 ASN A CA 13
ATOM 10277 C C . ASN A 1 51 ? 5.280 -3.126 6.498 1.00 0.00 51 ASN A C 13
ATOM 10278 O O . ASN A 1 51 ? 6.304 -3.805 6.578 1.00 0.00 51 ASN A O 13
ATOM 10289 N N . GLY A 1 52 ? 4.759 -2.471 7.516 1.00 0.00 52 GLY A N 13
ATOM 10290 C CA . GLY A 1 52 ? 5.381 -2.514 8.827 1.00 0.00 52 GLY A CA 13
ATOM 10291 C C . GLY A 1 52 ? 5.534 -1.140 9.448 1.00 0.00 52 GLY A C 13
ATOM 10292 O O . GLY A 1 52 ? 5.409 -0.128 8.759 1.00 0.00 52 GLY A O 13
ATOM 10296 N N . PRO A 1 53 ? 5.805 -1.073 10.763 1.00 0.00 53 PRO A N 13
ATOM 10297 C CA . PRO A 1 53 ? 5.972 0.198 11.470 1.00 0.00 53 PRO A CA 13
ATOM 10298 C C . PRO A 1 53 ? 7.301 0.874 11.149 1.00 0.00 53 PRO A C 13
ATOM 10299 O O . PRO A 1 53 ? 8.261 0.775 11.913 1.00 0.00 53 PRO A O 13
ATOM 10310 N N . CYS A 1 54 ? 7.348 1.566 10.015 1.00 0.00 54 CYS A N 13
ATOM 10311 C CA . CYS A 1 54 ? 8.559 2.266 9.594 1.00 0.00 54 CYS A CA 13
ATOM 10312 C C . CYS A 1 54 ? 8.318 3.778 9.570 1.00 0.00 54 CYS A C 13
ATOM 10313 O O . CYS A 1 54 ? 8.508 4.455 10.580 1.00 0.00 54 CYS A O 13
ATOM 10320 N N . GLU A 1 55 ? 7.888 4.297 8.421 1.00 0.00 55 GLU A N 13
ATOM 10321 C CA . GLU A 1 55 ? 7.605 5.725 8.264 1.00 0.00 55 GLU A CA 13
ATOM 10322 C C . GLU A 1 55 ? 8.660 6.587 8.956 1.00 0.00 55 GLU A C 13
ATOM 10323 O O . GLU A 1 55 ? 8.343 7.746 9.296 1.00 0.00 55 GLU A O 13
ATOM 10336 N N . ALA A 1 1 ? 8.216 -4.534 2.008 1.00 0.00 1 ALA A N 14
ATOM 10337 C CA . ALA A 1 1 ? 8.991 -4.471 0.742 1.00 0.00 1 ALA A CA 14
ATOM 10338 C C . ALA A 1 1 ? 8.329 -3.533 -0.263 1.00 0.00 1 ALA A C 14
ATOM 10339 O O . ALA A 1 1 ? 7.151 -3.203 -0.136 1.00 0.00 1 ALA A O 14
ATOM 10348 N N . HIS A 1 2 ? 9.095 -3.112 -1.265 1.00 0.00 2 HIS A N 14
ATOM 10349 C CA . HIS A 1 2 ? 8.589 -2.216 -2.301 1.00 0.00 2 HIS A CA 14
ATOM 10350 C C . HIS A 1 2 ? 7.933 -3.018 -3.415 1.00 0.00 2 HIS A C 14
ATOM 10351 O O . HIS A 1 2 ? 8.264 -2.869 -4.591 1.00 0.00 2 HIS A O 14
ATOM 10366 N N . MET A 1 3 ? 7.006 -3.875 -3.022 1.00 0.00 3 MET A N 14
ATOM 10367 C CA . MET A 1 3 ? 6.291 -4.727 -3.977 1.00 0.00 3 MET A CA 14
ATOM 10368 C C . MET A 1 3 ? 5.143 -5.521 -3.337 1.00 0.00 3 MET A C 14
ATOM 10369 O O . MET A 1 3 ? 4.012 -5.490 -3.817 1.00 0.00 3 MET A O 14
ATOM 10383 N N . ASP A 1 4 ? 5.464 -6.270 -2.281 1.00 0.00 4 ASP A N 14
ATOM 10384 C CA . ASP A 1 4 ? 4.493 -7.127 -1.585 1.00 0.00 4 ASP A CA 14
ATOM 10385 C C . ASP A 1 4 ? 3.171 -6.417 -1.272 1.00 0.00 4 ASP A C 14
ATOM 10386 O O . ASP A 1 4 ? 3.100 -5.593 -0.359 1.00 0.00 4 ASP A O 14
ATOM 10395 N N . CYS A 1 5 ? 2.119 -6.766 -2.018 1.00 0.00 5 CYS A N 14
ATOM 10396 C CA . CYS A 1 5 ? 0.790 -6.183 -1.809 1.00 0.00 5 CYS A CA 14
ATOM 10397 C C . CYS A 1 5 ? -0.297 -7.068 -2.425 1.00 0.00 5 CYS A C 14
ATOM 10398 O O . CYS A 1 5 ? -0.061 -8.242 -2.712 1.00 0.00 5 CYS A O 14
ATOM 10405 N N . THR A 1 6 ? -1.490 -6.497 -2.634 1.00 0.00 6 THR A N 14
ATOM 10406 C CA . THR A 1 6 ? -2.601 -7.236 -3.222 1.00 0.00 6 THR A CA 14
ATOM 10407 C C . THR A 1 6 ? -2.188 -7.907 -4.541 1.00 0.00 6 THR A C 14
ATOM 10408 O O . THR A 1 6 ? -2.844 -8.854 -4.968 1.00 0.00 6 THR A O 14
ATOM 10419 N N . GLU A 1 7 ? -1.104 -7.408 -5.192 1.00 0.00 7 GLU A N 14
ATOM 10420 C CA . GLU A 1 7 ? -0.625 -7.960 -6.471 1.00 0.00 7 GLU A CA 14
ATOM 10421 C C . GLU A 1 7 ? -1.143 -9.375 -6.731 1.00 0.00 7 GLU A C 14
ATOM 10422 O O . GLU A 1 7 ? -0.469 -10.363 -6.441 1.00 0.00 7 GLU A O 14
ATOM 10434 N N . PHE A 1 8 ? -2.350 -9.450 -7.280 1.00 0.00 8 PHE A N 14
ATOM 10435 C CA . PHE A 1 8 ? -2.987 -10.725 -7.589 1.00 0.00 8 PHE A CA 14
ATOM 10436 C C . PHE A 1 8 ? -4.097 -10.517 -8.617 1.00 0.00 8 PHE A C 14
ATOM 10437 O O . PHE A 1 8 ? -4.125 -9.497 -9.307 1.00 0.00 8 PHE A O 14
ATOM 10454 N N . ASN A 1 9 ? -5.019 -11.472 -8.714 1.00 0.00 9 ASN A N 14
ATOM 10455 C CA . ASN A 1 9 ? -6.123 -11.358 -9.657 1.00 0.00 9 ASN A CA 14
ATOM 10456 C C . ASN A 1 9 ? -7.083 -10.257 -9.212 1.00 0.00 9 ASN A C 14
ATOM 10457 O O . ASN A 1 9 ? -7.357 -9.322 -9.965 1.00 0.00 9 ASN A O 14
ATOM 10468 N N . PRO A 1 10 ? -7.599 -10.346 -7.973 1.00 0.00 10 PRO A N 14
ATOM 10469 C CA . PRO A 1 10 ? -8.516 -9.353 -7.425 1.00 0.00 10 PRO A CA 14
ATOM 10470 C C . PRO A 1 10 ? -7.777 -8.225 -6.705 1.00 0.00 10 PRO A C 14
ATOM 10471 O O . PRO A 1 10 ? -7.552 -8.295 -5.498 1.00 0.00 10 PRO A O 14
ATOM 10482 N N . LEU A 1 11 ? -7.394 -7.192 -7.451 1.00 0.00 11 LEU A N 14
ATOM 10483 C CA . LEU A 1 11 ? -6.672 -6.058 -6.875 1.00 0.00 11 LEU A CA 14
ATOM 10484 C C . LEU A 1 11 ? -7.439 -5.445 -5.723 1.00 0.00 11 LEU A C 14
ATOM 10485 O O . LEU A 1 11 ? -8.552 -5.873 -5.427 1.00 0.00 11 LEU A O 14
ATOM 10501 N N . CYS A 1 12 ? -6.810 -4.459 -5.064 1.00 0.00 12 CYS A N 14
ATOM 10502 C CA . CYS A 1 12 ? -7.384 -3.778 -3.905 1.00 0.00 12 CYS A CA 14
ATOM 10503 C C . CYS A 1 12 ? -8.891 -3.946 -3.826 1.00 0.00 12 CYS A C 14
ATOM 10504 O O . CYS A 1 12 ? -9.666 -3.000 -3.956 1.00 0.00 12 CYS A O 14
ATOM 10511 N N . ARG A 1 13 ? -9.279 -5.177 -3.573 1.00 0.00 13 ARG A N 14
ATOM 10512 C CA . ARG A 1 13 ? -10.685 -5.531 -3.431 1.00 0.00 13 ARG A CA 14
ATOM 10513 C C . ARG A 1 13 ? -11.091 -5.300 -1.991 1.00 0.00 13 ARG A C 14
ATOM 10514 O O . ARG A 1 13 ? -11.796 -6.102 -1.379 1.00 0.00 13 ARG A O 14
ATOM 10535 N N . CYS A 1 14 ? -10.592 -4.199 -1.456 1.00 0.00 14 CYS A N 14
ATOM 10536 C CA . CYS A 1 14 ? -10.820 -3.820 -0.098 1.00 0.00 14 CYS A CA 14
ATOM 10537 C C . CYS A 1 14 ? -11.301 -2.385 -0.037 1.00 0.00 14 CYS A C 14
ATOM 10538 O O . CYS A 1 14 ? -11.664 -1.784 -1.047 1.00 0.00 14 CYS A O 14
ATOM 10545 N N . ASN A 1 15 ? -11.298 -1.861 1.159 1.00 0.00 15 ASN A N 14
ATOM 10546 C CA . ASN A 1 15 ? -11.731 -0.497 1.411 1.00 0.00 15 ASN A CA 14
ATOM 10547 C C . ASN A 1 15 ? -10.557 0.392 1.793 1.00 0.00 15 ASN A C 14
ATOM 10548 O O . ASN A 1 15 ? -9.428 0.195 1.345 1.00 0.00 15 ASN A O 14
ATOM 10559 N N . LYS A 1 16 ? -10.848 1.342 2.653 1.00 0.00 16 LYS A N 14
ATOM 10560 C CA . LYS A 1 16 ? -9.863 2.267 3.178 1.00 0.00 16 LYS A CA 14
ATOM 10561 C C . LYS A 1 16 ? -9.928 2.184 4.688 1.00 0.00 16 LYS A C 14
ATOM 10562 O O . LYS A 1 16 ? -9.437 3.048 5.413 1.00 0.00 16 LYS A O 14
ATOM 10581 N N . MET A 1 17 ? -10.571 1.112 5.139 1.00 0.00 17 MET A N 14
ATOM 10582 C CA . MET A 1 17 ? -10.757 0.842 6.553 1.00 0.00 17 MET A CA 14
ATOM 10583 C C . MET A 1 17 ? -9.439 0.891 7.310 1.00 0.00 17 MET A C 14
ATOM 10584 O O . MET A 1 17 ? -8.410 1.301 6.774 1.00 0.00 17 MET A O 14
ATOM 10598 N N . LEU A 1 18 ? -9.490 0.486 8.564 1.00 0.00 18 LEU A N 14
ATOM 10599 C CA . LEU A 1 18 ? -8.307 0.495 9.419 1.00 0.00 18 LEU A CA 14
ATOM 10600 C C . LEU A 1 18 ? -7.292 -0.551 8.967 1.00 0.00 18 LEU A C 14
ATOM 10601 O O . LEU A 1 18 ? -7.050 -1.541 9.656 1.00 0.00 18 LEU A O 14
ATOM 10617 N N . GLY A 1 19 ? -6.695 -0.311 7.803 1.00 0.00 19 GLY A N 14
ATOM 10618 C CA . GLY A 1 19 ? -5.705 -1.228 7.270 1.00 0.00 19 GLY A CA 14
ATOM 10619 C C . GLY A 1 19 ? -4.468 -1.315 8.143 1.00 0.00 19 GLY A C 14
ATOM 10620 O O . GLY A 1 19 ? -4.508 -0.973 9.324 1.00 0.00 19 GLY A O 14
ATOM 10624 N N . ASP A 1 20 ? -3.367 -1.781 7.562 1.00 0.00 20 ASP A N 14
ATOM 10625 C CA . ASP A 1 20 ? -2.117 -1.922 8.292 1.00 0.00 20 ASP A CA 14
ATOM 10626 C C . ASP A 1 20 ? -1.322 -0.619 8.287 1.00 0.00 20 ASP A C 14
ATOM 10627 O O . ASP A 1 20 ? -1.691 0.348 7.621 1.00 0.00 20 ASP A O 14
ATOM 10636 N N . LEU A 1 21 ? -0.228 -0.606 9.043 1.00 0.00 21 LEU A N 14
ATOM 10637 C CA . LEU A 1 21 ? 0.632 0.567 9.143 1.00 0.00 21 LEU A CA 14
ATOM 10638 C C . LEU A 1 21 ? 1.830 0.447 8.208 1.00 0.00 21 LEU A C 14
ATOM 10639 O O . LEU A 1 21 ? 2.916 0.037 8.617 1.00 0.00 21 LEU A O 14
ATOM 10655 N N . ILE A 1 22 ? 1.623 0.801 6.949 1.00 0.00 22 ILE A N 14
ATOM 10656 C CA . ILE A 1 22 ? 2.678 0.727 5.951 1.00 0.00 22 ILE A CA 14
ATOM 10657 C C . ILE A 1 22 ? 3.354 2.080 5.750 1.00 0.00 22 ILE A C 14
ATOM 10658 O O . ILE A 1 22 ? 2.765 3.128 6.009 1.00 0.00 22 ILE A O 14
ATOM 10674 N N . CYS A 1 23 ? 4.594 2.041 5.271 1.00 0.00 23 CYS A N 14
ATOM 10675 C CA . CYS A 1 23 ? 5.358 3.260 5.011 1.00 0.00 23 CYS A CA 14
ATOM 10676 C C . CYS A 1 23 ? 5.638 3.371 3.522 1.00 0.00 23 CYS A C 14
ATOM 10677 O O . CYS A 1 23 ? 6.660 2.886 3.037 1.00 0.00 23 CYS A O 14
ATOM 10684 N N . ALA A 1 24 ? 4.703 3.966 2.790 1.00 0.00 24 ALA A N 14
ATOM 10685 C CA . ALA A 1 24 ? 4.837 4.075 1.345 1.00 0.00 24 ALA A CA 14
ATOM 10686 C C . ALA A 1 24 ? 5.525 5.361 0.894 1.00 0.00 24 ALA A C 14
ATOM 10687 O O . ALA A 1 24 ? 5.248 6.451 1.395 1.00 0.00 24 ALA A O 14
ATOM 10694 N N . VAL A 1 25 ? 6.417 5.200 -0.076 1.00 0.00 25 VAL A N 14
ATOM 10695 C CA . VAL A 1 25 ? 7.169 6.291 -0.660 1.00 0.00 25 VAL A CA 14
ATOM 10696 C C . VAL A 1 25 ? 7.182 6.173 -2.177 1.00 0.00 25 VAL A C 14
ATOM 10697 O O . VAL A 1 25 ? 7.196 5.063 -2.733 1.00 0.00 25 VAL A O 14
ATOM 10710 N N . ILE A 1 26 ? 7.165 7.319 -2.844 1.00 0.00 26 ILE A N 14
ATOM 10711 C CA . ILE A 1 26 ? 7.173 7.341 -4.303 1.00 0.00 26 ILE A CA 14
ATOM 10712 C C . ILE A 1 26 ? 7.775 8.629 -4.863 1.00 0.00 26 ILE A C 14
ATOM 10713 O O . ILE A 1 26 ? 7.071 9.612 -5.093 1.00 0.00 26 ILE A O 14
ATOM 10729 N N . GLY A 1 27 ? 9.085 8.598 -5.088 1.00 0.00 27 GLY A N 14
ATOM 10730 C CA . GLY A 1 27 ? 9.798 9.738 -5.640 1.00 0.00 27 GLY A CA 14
ATOM 10731 C C . GLY A 1 27 ? 9.886 10.899 -4.683 1.00 0.00 27 GLY A C 14
ATOM 10732 O O . GLY A 1 27 ? 10.976 11.347 -4.326 1.00 0.00 27 GLY A O 14
ATOM 10736 N N . ASP A 1 28 ? 8.732 11.385 -4.269 1.00 0.00 28 ASP A N 14
ATOM 10737 C CA . ASP A 1 28 ? 8.661 12.505 -3.346 1.00 0.00 28 ASP A CA 14
ATOM 10738 C C . ASP A 1 28 ? 7.394 12.430 -2.507 1.00 0.00 28 ASP A C 14
ATOM 10739 O O . ASP A 1 28 ? 6.923 13.443 -1.990 1.00 0.00 28 ASP A O 14
ATOM 10748 N N . ALA A 1 29 ? 6.847 11.227 -2.368 1.00 0.00 29 ALA A N 14
ATOM 10749 C CA . ALA A 1 29 ? 5.638 11.041 -1.582 1.00 0.00 29 ALA A CA 14
ATOM 10750 C C . ALA A 1 29 ? 5.836 9.939 -0.556 1.00 0.00 29 ALA A C 14
ATOM 10751 O O . ALA A 1 29 ? 5.401 8.808 -0.755 1.00 0.00 29 ALA A O 14
ATOM 10758 N N . LYS A 1 30 ? 6.503 10.277 0.542 1.00 0.00 30 LYS A N 14
ATOM 10759 C CA . LYS A 1 30 ? 6.763 9.310 1.599 1.00 0.00 30 LYS A CA 14
ATOM 10760 C C . LYS A 1 30 ? 5.841 9.549 2.790 1.00 0.00 30 LYS A C 14
ATOM 10761 O O . LYS A 1 30 ? 6.010 10.515 3.534 1.00 0.00 30 LYS A O 14
ATOM 10780 N N . GLU A 1 31 ? 4.867 8.664 2.968 1.00 0.00 31 GLU A N 14
ATOM 10781 C CA . GLU A 1 31 ? 3.921 8.785 4.073 1.00 0.00 31 GLU A CA 14
ATOM 10782 C C . GLU A 1 31 ? 3.310 7.430 4.411 1.00 0.00 31 GLU A C 14
ATOM 10783 O O . GLU A 1 31 ? 3.455 6.468 3.657 1.00 0.00 31 GLU A O 14
ATOM 10795 N N . GLU A 1 32 ? 2.627 7.361 5.548 1.00 0.00 32 GLU A N 14
ATOM 10796 C CA . GLU A 1 32 ? 1.995 6.121 5.981 1.00 0.00 32 GLU A CA 14
ATOM 10797 C C . GLU A 1 32 ? 0.745 5.836 5.166 1.00 0.00 32 GLU A C 14
ATOM 10798 O O . GLU A 1 32 ? 0.202 6.721 4.505 1.00 0.00 32 GLU A O 14
ATOM 10810 N N . HIS A 1 33 ? 0.288 4.594 5.228 1.00 0.00 33 HIS A N 14
ATOM 10811 C CA . HIS A 1 33 ? -0.909 4.188 4.506 1.00 0.00 33 HIS A CA 14
ATOM 10812 C C . HIS A 1 33 ? -1.635 3.070 5.247 1.00 0.00 33 HIS A C 14
ATOM 10813 O O . HIS A 1 33 ? -1.019 2.121 5.726 1.00 0.00 33 HIS A O 14
ATOM 10828 N N . ARG A 1 34 ? -2.949 3.195 5.343 1.00 0.00 34 ARG A N 14
ATOM 10829 C CA . ARG A 1 34 ? -3.762 2.196 6.026 1.00 0.00 34 ARG A CA 14
ATOM 10830 C C . ARG A 1 34 ? -4.052 1.012 5.112 1.00 0.00 34 ARG A C 14
ATOM 10831 O O . ARG A 1 34 ? -3.448 -0.052 5.247 1.00 0.00 34 ARG A O 14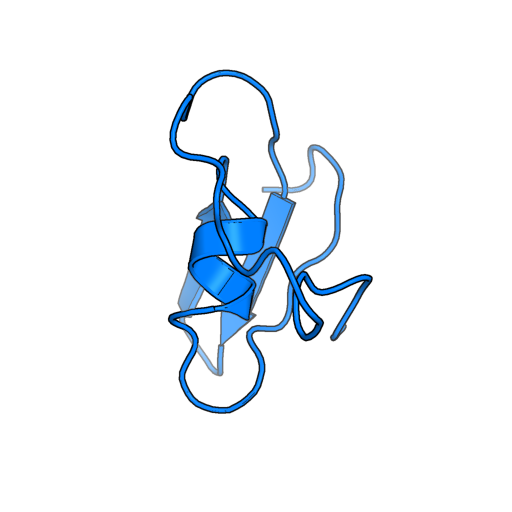
ATOM 10852 N N . ASN A 1 35 ? -4.983 1.206 4.181 1.00 0.00 35 ASN A N 14
ATOM 10853 C CA . ASN A 1 35 ? -5.353 0.153 3.247 1.00 0.00 35 ASN A CA 14
ATOM 10854 C C . ASN A 1 35 ? -4.326 0.059 2.129 1.00 0.00 35 ASN A C 14
ATOM 10855 O O . ASN A 1 35 ? -4.594 0.383 0.967 1.00 0.00 35 ASN A O 14
ATOM 10866 N N . MET A 1 36 ? -3.139 -0.394 2.506 1.00 0.00 36 MET A N 14
ATOM 10867 C CA . MET A 1 36 ? -2.032 -0.551 1.582 1.00 0.00 36 MET A CA 14
ATOM 10868 C C . MET A 1 36 ? -2.480 -1.240 0.297 1.00 0.00 36 MET A C 14
ATOM 10869 O O . MET A 1 36 ? -1.914 -1.007 -0.771 1.00 0.00 36 MET A O 14
ATOM 10883 N N . CYS A 1 37 ? -3.503 -2.081 0.403 1.00 0.00 37 CYS A N 14
ATOM 10884 C CA . CYS A 1 37 ? -4.018 -2.786 -0.761 1.00 0.00 37 CYS A CA 14
ATOM 10885 C C . CYS A 1 37 ? -4.546 -1.792 -1.791 1.00 0.00 37 CYS A C 14
ATOM 10886 O O . CYS A 1 37 ? -4.235 -1.893 -2.976 1.00 0.00 37 CYS A O 14
ATOM 10893 N N . ALA A 1 38 ? -5.314 -0.811 -1.323 1.00 0.00 38 ALA A N 14
ATOM 10894 C CA . ALA A 1 38 ? -5.851 0.222 -2.203 1.00 0.00 38 ALA A CA 14
ATOM 10895 C C . ALA A 1 38 ? -4.711 0.980 -2.863 1.00 0.00 38 ALA A C 14
ATOM 10896 O O . ALA A 1 38 ? -4.837 1.470 -3.985 1.00 0.00 38 ALA A O 14
ATOM 10903 N N . LEU A 1 39 ? -3.592 1.053 -2.157 1.00 0.00 39 LEU A N 14
ATOM 10904 C CA . LEU A 1 39 ? -2.404 1.728 -2.663 1.00 0.00 39 LEU A CA 14
ATOM 10905 C C . LEU A 1 39 ? -1.771 0.922 -3.785 1.00 0.00 39 LEU A C 14
ATOM 10906 O O . LEU A 1 39 ? -1.389 1.464 -4.818 1.00 0.00 39 LEU A O 14
ATOM 10922 N N . CYS A 1 40 ? -1.654 -0.376 -3.557 1.00 0.00 40 CYS A N 14
ATOM 10923 C CA . CYS A 1 40 ? -1.056 -1.277 -4.528 1.00 0.00 40 CYS A CA 14
ATOM 10924 C C . CYS A 1 40 ? -1.832 -1.258 -5.833 1.00 0.00 40 CYS A C 14
ATOM 10925 O O . CYS A 1 40 ? -1.262 -1.418 -6.910 1.00 0.00 40 CYS A O 14
ATOM 10932 N N . CYS A 1 41 ? -3.138 -1.069 -5.730 1.00 0.00 41 CYS A N 14
ATOM 10933 C CA . CYS A 1 41 ? -3.990 -1.038 -6.904 1.00 0.00 41 CYS A CA 14
ATOM 10934 C C . CYS A 1 41 ? -4.017 0.353 -7.523 1.00 0.00 41 CYS A C 14
ATOM 10935 O O . CYS A 1 41 ? -4.099 0.507 -8.742 1.00 0.00 41 CYS A O 14
ATOM 10942 N N . GLU A 1 42 ? -3.968 1.359 -6.663 1.00 0.00 42 GLU A N 14
ATOM 10943 C CA . GLU A 1 42 ? -4.006 2.754 -7.106 1.00 0.00 42 GLU A CA 14
ATOM 10944 C C . GLU A 1 42 ? -2.610 3.335 -7.360 1.00 0.00 42 GLU A C 14
ATOM 10945 O O . GLU A 1 42 ? -2.477 4.525 -7.648 1.00 0.00 42 GLU A O 14
ATOM 10957 N N . HIS A 1 43 ? -1.571 2.510 -7.250 1.00 0.00 43 HIS A N 14
ATOM 10958 C CA . HIS A 1 43 ? -0.203 2.984 -7.469 1.00 0.00 43 HIS A CA 14
ATOM 10959 C C . HIS A 1 43 ? 0.126 3.074 -8.959 1.00 0.00 43 HIS A C 14
ATOM 10960 O O . HIS A 1 43 ? -0.616 2.568 -9.800 1.00 0.00 43 HIS A O 14
ATOM 10975 N N . PRO A 1 44 ? 1.249 3.731 -9.305 1.00 0.00 44 PRO A N 14
ATOM 10976 C CA . PRO A 1 44 ? 1.677 3.897 -10.699 1.00 0.00 44 PRO A CA 14
ATOM 10977 C C . PRO A 1 44 ? 2.077 2.575 -11.344 1.00 0.00 44 PRO A C 14
ATOM 10978 O O . PRO A 1 44 ? 1.416 2.097 -12.265 1.00 0.00 44 PRO A O 14
ATOM 10989 N N . GLY A 1 45 ? 3.167 1.991 -10.856 1.00 0.00 45 GLY A N 14
ATOM 10990 C CA . GLY A 1 45 ? 3.637 0.731 -11.400 1.00 0.00 45 GLY A CA 14
ATOM 10991 C C . GLY A 1 45 ? 4.528 -0.025 -10.435 1.00 0.00 45 GLY A C 14
ATOM 10992 O O . GLY A 1 45 ? 5.361 -0.832 -10.851 1.00 0.00 45 GLY A O 14
ATOM 10996 N N . GLY A 1 46 ? 4.353 0.229 -9.141 1.00 0.00 46 GLY A N 14
ATOM 10997 C CA . GLY A 1 46 ? 5.155 -0.447 -8.139 1.00 0.00 46 GLY A CA 14
ATOM 10998 C C . GLY A 1 46 ? 5.486 0.437 -6.954 1.00 0.00 46 GLY A C 14
ATOM 10999 O O . GLY A 1 46 ? 6.647 0.777 -6.730 1.00 0.00 46 GLY A O 14
ATOM 11003 N N . PHE A 1 47 ? 4.465 0.800 -6.187 1.00 0.00 47 PHE A N 14
ATOM 11004 C CA . PHE A 1 47 ? 4.654 1.641 -5.010 1.00 0.00 47 PHE A CA 14
ATOM 11005 C C . PHE A 1 47 ? 5.652 0.997 -4.056 1.00 0.00 47 PHE A C 14
ATOM 11006 O O . PHE A 1 47 ? 5.658 -0.222 -3.884 1.00 0.00 47 PHE A O 14
ATOM 11023 N N . GLU A 1 48 ? 6.490 1.814 -3.428 1.00 0.00 48 GLU A N 14
ATOM 11024 C CA . GLU A 1 48 ? 7.475 1.294 -2.485 1.00 0.00 48 GLU A CA 14
ATOM 11025 C C . GLU A 1 48 ? 7.016 1.552 -1.075 1.00 0.00 48 GLU A C 14
ATOM 11026 O O . GLU A 1 48 ? 6.931 2.693 -0.642 1.00 0.00 48 GLU A O 14
ATOM 11038 N N . TYR A 1 49 ? 6.728 0.497 -0.360 1.00 0.00 49 TYR A N 14
ATOM 11039 C CA . TYR A 1 49 ? 6.284 0.628 1.002 1.00 0.00 49 TYR A CA 14
ATOM 11040 C C . TYR A 1 49 ? 7.018 -0.328 1.904 1.00 0.00 49 TYR A C 14
ATOM 11041 O O . TYR A 1 49 ? 7.531 -1.357 1.466 1.00 0.00 49 TYR A O 14
ATOM 11059 N N . SER A 1 50 ? 7.030 0.005 3.170 1.00 0.00 50 SER A N 14
ATOM 11060 C CA . SER A 1 50 ? 7.663 -0.838 4.162 1.00 0.00 50 SER A CA 14
ATOM 11061 C C . SER A 1 50 ? 6.711 -1.044 5.314 1.00 0.00 50 SER A C 14
ATOM 11062 O O . SER A 1 50 ? 6.606 -0.213 6.216 1.00 0.00 50 SER A O 14
ATOM 11070 N N . ASN A 1 51 ? 5.992 -2.147 5.252 1.00 0.00 51 ASN A N 14
ATOM 11071 C CA . ASN A 1 51 ? 5.006 -2.466 6.267 1.00 0.00 51 ASN A CA 14
ATOM 11072 C C . ASN A 1 51 ? 5.590 -2.355 7.665 1.00 0.00 51 ASN A C 14
ATOM 11073 O O . ASN A 1 51 ? 6.661 -2.888 7.954 1.00 0.00 51 ASN A O 14
ATOM 11084 N N . GLY A 1 52 ? 4.865 -1.667 8.528 1.00 0.00 52 GLY A N 14
ATOM 11085 C CA . GLY A 1 52 ? 5.305 -1.497 9.903 1.00 0.00 52 GLY A CA 14
ATOM 11086 C C . GLY A 1 52 ? 5.475 -0.041 10.299 1.00 0.00 52 GLY A C 14
ATOM 11087 O O . GLY A 1 52 ? 5.058 0.858 9.569 1.00 0.00 52 GLY A O 14
ATOM 11091 N N . PRO A 1 53 ? 6.093 0.221 11.467 1.00 0.00 53 PRO A N 14
ATOM 11092 C CA . PRO A 1 53 ? 6.316 1.586 11.960 1.00 0.00 53 PRO A CA 14
ATOM 11093 C C . PRO A 1 53 ? 7.126 2.428 10.983 1.00 0.00 53 PRO A C 14
ATOM 11094 O O . PRO A 1 53 ? 7.906 1.899 10.191 1.00 0.00 53 PRO A O 14
ATOM 11105 N N . CYS A 1 54 ? 6.932 3.743 11.040 1.00 0.00 54 CYS A N 14
ATOM 11106 C CA . CYS A 1 54 ? 7.641 4.661 10.154 1.00 0.00 54 CYS A CA 14
ATOM 11107 C C . CYS A 1 54 ? 7.265 6.108 10.453 1.00 0.00 54 CYS A C 14
ATOM 11108 O O . CYS A 1 54 ? 8.106 6.908 10.864 1.00 0.00 54 CYS A O 14
ATOM 11115 N N . GLU A 1 55 ? 5.996 6.434 10.239 1.00 0.00 55 GLU A N 14
ATOM 11116 C CA . GLU A 1 55 ? 5.500 7.783 10.478 1.00 0.00 55 GLU A CA 14
ATOM 11117 C C . GLU A 1 55 ? 5.132 7.975 11.946 1.00 0.00 55 GLU A C 14
ATOM 11118 O O . GLU A 1 55 ? 5.711 7.269 12.798 1.00 0.00 55 GLU A O 14
ATOM 11131 N N . ALA A 1 1 ? 11.563 -0.531 -4.673 1.00 0.00 1 ALA A N 15
ATOM 11132 C CA . ALA A 1 1 ? 10.221 -1.058 -5.032 1.00 0.00 1 ALA A CA 15
ATOM 11133 C C . ALA A 1 1 ? 9.817 -2.202 -4.109 1.00 0.00 1 ALA A C 15
ATOM 11134 O O . ALA A 1 1 ? 9.705 -3.351 -4.538 1.00 0.00 1 ALA A O 15
ATOM 11143 N N . HIS A 1 2 ? 9.602 -1.883 -2.838 1.00 0.00 2 HIS A N 15
ATOM 11144 C CA . HIS A 1 2 ? 9.212 -2.887 -1.854 1.00 0.00 2 HIS A CA 15
ATOM 11145 C C . HIS A 1 2 ? 7.700 -3.068 -1.830 1.00 0.00 2 HIS A C 15
ATOM 11146 O O . HIS A 1 2 ? 7.053 -2.898 -0.797 1.00 0.00 2 HIS A O 15
ATOM 11161 N N . MET A 1 3 ? 7.145 -3.414 -2.982 1.00 0.00 3 MET A N 15
ATOM 11162 C CA . MET A 1 3 ? 5.704 -3.621 -3.111 1.00 0.00 3 MET A CA 15
ATOM 11163 C C . MET A 1 3 ? 5.254 -4.880 -2.371 1.00 0.00 3 MET A C 15
ATOM 11164 O O . MET A 1 3 ? 6.073 -5.648 -1.867 1.00 0.00 3 MET A O 15
ATOM 11178 N N . ASP A 1 4 ? 3.939 -5.076 -2.311 1.00 0.00 4 ASP A N 15
ATOM 11179 C CA . ASP A 1 4 ? 3.351 -6.231 -1.635 1.00 0.00 4 ASP A CA 15
ATOM 11180 C C . ASP A 1 4 ? 1.825 -6.183 -1.730 1.00 0.00 4 ASP A C 15
ATOM 11181 O O . ASP A 1 4 ? 1.143 -5.895 -0.749 1.00 0.00 4 ASP A O 15
ATOM 11190 N N . CYS A 1 5 ? 1.296 -6.455 -2.920 1.00 0.00 5 CYS A N 15
ATOM 11191 C CA . CYS A 1 5 ? -0.149 -6.427 -3.142 1.00 0.00 5 CYS A CA 15
ATOM 11192 C C . CYS A 1 5 ? -0.795 -7.710 -2.626 1.00 0.00 5 CYS A C 15
ATOM 11193 O O . CYS A 1 5 ? -0.132 -8.522 -1.981 1.00 0.00 5 CYS A O 15
ATOM 11200 N N . THR A 1 6 ? -2.088 -7.893 -2.899 1.00 0.00 6 THR A N 15
ATOM 11201 C CA . THR A 1 6 ? -2.790 -9.080 -2.444 1.00 0.00 6 THR A CA 15
ATOM 11202 C C . THR A 1 6 ? -2.128 -10.336 -3.021 1.00 0.00 6 THR A C 15
ATOM 11203 O O . THR A 1 6 ? -1.030 -10.690 -2.592 1.00 0.00 6 THR A O 15
ATOM 11214 N N . GLU A 1 7 ? -2.761 -11.019 -3.991 1.00 0.00 7 GLU A N 15
ATOM 11215 C CA . GLU A 1 7 ? -2.150 -12.209 -4.559 1.00 0.00 7 GLU A CA 15
ATOM 11216 C C . GLU A 1 7 ? -3.029 -12.844 -5.632 1.00 0.00 7 GLU A C 15
ATOM 11217 O O . GLU A 1 7 ? -2.908 -14.038 -5.906 1.00 0.00 7 GLU A O 15
ATOM 11229 N N . PHE A 1 8 ? -3.916 -12.058 -6.237 1.00 0.00 8 PHE A N 15
ATOM 11230 C CA . PHE A 1 8 ? -4.796 -12.600 -7.271 1.00 0.00 8 PHE A CA 15
ATOM 11231 C C . PHE A 1 8 ? -5.370 -11.503 -8.166 1.00 0.00 8 PHE A C 15
ATOM 11232 O O . PHE A 1 8 ? -4.888 -10.370 -8.165 1.00 0.00 8 PHE A O 15
ATOM 11249 N N . ASN A 1 9 ? -6.400 -11.852 -8.938 1.00 0.00 9 ASN A N 15
ATOM 11250 C CA . ASN A 1 9 ? -7.035 -10.902 -9.843 1.00 0.00 9 ASN A CA 15
ATOM 11251 C C . ASN A 1 9 ? -7.792 -9.828 -9.064 1.00 0.00 9 ASN A C 15
ATOM 11252 O O . ASN A 1 9 ? -7.578 -8.637 -9.286 1.00 0.00 9 ASN A O 15
ATOM 11263 N N . PRO A 1 10 ? -8.680 -10.223 -8.130 1.00 0.00 10 PRO A N 15
ATOM 11264 C CA . PRO A 1 10 ? -9.438 -9.262 -7.326 1.00 0.00 10 PRO A CA 15
ATOM 11265 C C . PRO A 1 10 ? -8.519 -8.443 -6.428 1.00 0.00 10 PRO A C 15
ATOM 11266 O O . PRO A 1 10 ? -8.416 -8.695 -5.228 1.00 0.00 10 PRO A O 15
ATOM 11277 N N . LEU A 1 11 ? -7.844 -7.473 -7.033 1.00 0.00 11 LEU A N 15
ATOM 11278 C CA . LEU A 1 11 ? -6.910 -6.601 -6.326 1.00 0.00 11 LEU A CA 15
ATOM 11279 C C . LEU A 1 11 ? -7.524 -5.992 -5.080 1.00 0.00 11 LEU A C 15
ATOM 11280 O O . LEU A 1 11 ? -8.588 -6.410 -4.636 1.00 0.00 11 LEU A O 15
ATOM 11296 N N . CYS A 1 12 ? -6.806 -5.018 -4.520 1.00 0.00 12 CYS A N 15
ATOM 11297 C CA . CYS A 1 12 ? -7.194 -4.326 -3.291 1.00 0.00 12 CYS A CA 15
ATOM 11298 C C . CYS A 1 12 ? -8.662 -4.504 -2.947 1.00 0.00 12 CYS A C 15
ATOM 11299 O O . CYS A 1 12 ? -9.447 -3.555 -2.925 1.00 0.00 12 CYS A O 15
ATOM 11306 N N . ARG A 1 13 ? -9.008 -5.740 -2.654 1.00 0.00 13 ARG A N 15
ATOM 11307 C CA . ARG A 1 13 ? -10.369 -6.091 -2.277 1.00 0.00 13 ARG A CA 15
ATOM 11308 C C . ARG A 1 13 ? -10.569 -5.895 -0.777 1.00 0.00 13 ARG A C 15
ATOM 11309 O O . ARG A 1 13 ? -11.280 -6.663 -0.129 1.00 0.00 13 ARG A O 15
ATOM 11330 N N . CYS A 1 14 ? -9.932 -4.860 -0.237 1.00 0.00 14 CYS A N 15
ATOM 11331 C CA . CYS A 1 14 ? -10.026 -4.550 1.180 1.00 0.00 14 CYS A CA 15
ATOM 11332 C C . CYS A 1 14 ? -10.240 -3.049 1.386 1.00 0.00 14 CYS A C 15
ATOM 11333 O O . CYS A 1 14 ? -9.396 -2.227 1.034 1.00 0.00 14 CYS A O 15
ATOM 11340 N N . ASN A 1 15 ? -11.390 -2.702 1.943 1.00 0.00 15 ASN A N 15
ATOM 11341 C CA . ASN A 1 15 ? -11.731 -1.304 2.186 1.00 0.00 15 ASN A CA 15
ATOM 11342 C C . ASN A 1 15 ? -11.634 -0.981 3.661 1.00 0.00 15 ASN A C 15
ATOM 11343 O O . ASN A 1 15 ? -11.202 0.103 4.031 1.00 0.00 15 ASN A O 15
ATOM 11354 N N . LYS A 1 16 ? -12.081 -1.928 4.484 1.00 0.00 16 LYS A N 15
ATOM 11355 C CA . LYS A 1 16 ? -12.099 -1.792 5.943 1.00 0.00 16 LYS A CA 15
ATOM 11356 C C . LYS A 1 16 ? -10.882 -1.046 6.472 1.00 0.00 16 LYS A C 15
ATOM 11357 O O . LYS A 1 16 ? -10.104 -1.569 7.266 1.00 0.00 16 LYS A O 15
ATOM 11376 N N . MET A 1 17 ? -10.735 0.183 6.020 1.00 0.00 17 MET A N 15
ATOM 11377 C CA . MET A 1 17 ? -9.617 1.028 6.435 1.00 0.00 17 MET A CA 15
ATOM 11378 C C . MET A 1 17 ? -9.519 1.114 7.953 1.00 0.00 17 MET A C 15
ATOM 11379 O O . MET A 1 17 ? -9.975 2.078 8.569 1.00 0.00 17 MET A O 15
ATOM 11393 N N . LEU A 1 18 ? -8.919 0.094 8.538 1.00 0.00 18 LEU A N 15
ATOM 11394 C CA . LEU A 1 18 ? -8.740 0.022 9.980 1.00 0.00 18 LEU A CA 15
ATOM 11395 C C . LEU A 1 18 ? -7.830 -1.138 10.356 1.00 0.00 18 LEU A C 15
ATOM 11396 O O . LEU A 1 18 ? -8.171 -1.971 11.197 1.00 0.00 18 LEU A O 15
ATOM 11412 N N . GLY A 1 19 ? -6.672 -1.185 9.722 1.00 0.00 19 GLY A N 15
ATOM 11413 C CA . GLY A 1 19 ? -5.718 -2.245 9.991 1.00 0.00 19 GLY A CA 15
ATOM 11414 C C . GLY A 1 19 ? -4.294 -1.739 10.110 1.00 0.00 19 GLY A C 15
ATOM 11415 O O . GLY A 1 19 ? -4.053 -0.665 10.661 1.00 0.00 19 GLY A O 15
ATOM 11419 N N . ASP A 1 20 ? -3.349 -2.517 9.592 1.00 0.00 20 ASP A N 15
ATOM 11420 C CA . ASP A 1 20 ? -1.938 -2.157 9.637 1.00 0.00 20 ASP A CA 15
ATOM 11421 C C . ASP A 1 20 ? -1.701 -0.754 9.101 1.00 0.00 20 ASP A C 15
ATOM 11422 O O . ASP A 1 20 ? -2.639 -0.042 8.744 1.00 0.00 20 ASP A O 15
ATOM 11431 N N . LEU A 1 21 ? -0.435 -0.374 9.053 1.00 0.00 21 LEU A N 15
ATOM 11432 C CA . LEU A 1 21 ? -0.036 0.940 8.560 1.00 0.00 21 LEU A CA 15
ATOM 11433 C C . LEU A 1 21 ? 1.276 0.850 7.791 1.00 0.00 21 LEU A C 15
ATOM 11434 O O . LEU A 1 21 ? 2.344 0.707 8.381 1.00 0.00 21 LEU A O 15
ATOM 11450 N N . ILE A 1 22 ? 1.178 0.930 6.472 1.00 0.00 22 ILE A N 15
ATOM 11451 C CA . ILE A 1 22 ? 2.343 0.858 5.601 1.00 0.00 22 ILE A CA 15
ATOM 11452 C C . ILE A 1 22 ? 2.954 2.245 5.392 1.00 0.00 22 ILE A C 15
ATOM 11453 O O . ILE A 1 22 ? 2.280 3.261 5.562 1.00 0.00 22 ILE A O 15
ATOM 11469 N N . CYS A 1 23 ? 4.229 2.279 5.007 1.00 0.00 23 CYS A N 15
ATOM 11470 C CA . CYS A 1 23 ? 4.918 3.540 4.757 1.00 0.00 23 CYS A CA 15
ATOM 11471 C C . CYS A 1 23 ? 5.348 3.597 3.303 1.00 0.00 23 CYS A C 15
ATOM 11472 O O . CYS A 1 23 ? 6.409 3.092 2.938 1.00 0.00 23 CYS A O 15
ATOM 11479 N N . ALA A 1 24 ? 4.501 4.183 2.470 1.00 0.00 24 ALA A N 15
ATOM 11480 C CA . ALA A 1 24 ? 4.787 4.269 1.051 1.00 0.00 24 ALA A CA 15
ATOM 11481 C C . ALA A 1 24 ? 5.697 5.450 0.727 1.00 0.00 24 ALA A C 15
ATOM 11482 O O . ALA A 1 24 ? 5.786 6.414 1.488 1.00 0.00 24 ALA A O 15
ATOM 11489 N N . VAL A 1 25 ? 6.362 5.358 -0.417 1.00 0.00 25 VAL A N 15
ATOM 11490 C CA . VAL A 1 25 ? 7.269 6.402 -0.878 1.00 0.00 25 VAL A CA 15
ATOM 11491 C C . VAL A 1 25 ? 7.411 6.359 -2.399 1.00 0.00 25 VAL A C 15
ATOM 11492 O O . VAL A 1 25 ? 7.454 5.280 -2.998 1.00 0.00 25 VAL A O 15
ATOM 11505 N N . ILE A 1 26 ? 7.482 7.539 -3.014 1.00 0.00 26 ILE A N 15
ATOM 11506 C CA . ILE A 1 26 ? 7.623 7.643 -4.466 1.00 0.00 26 ILE A CA 15
ATOM 11507 C C . ILE A 1 26 ? 8.678 8.680 -4.833 1.00 0.00 26 ILE A C 15
ATOM 11508 O O . ILE A 1 26 ? 8.364 9.841 -5.091 1.00 0.00 26 ILE A O 15
ATOM 11524 N N . GLY A 1 27 ? 9.925 8.247 -4.849 1.00 0.00 27 GLY A N 15
ATOM 11525 C CA . GLY A 1 27 ? 11.030 9.129 -5.180 1.00 0.00 27 GLY A CA 15
ATOM 11526 C C . GLY A 1 27 ? 11.281 10.155 -4.097 1.00 0.00 27 GLY A C 15
ATOM 11527 O O . GLY A 1 27 ? 12.372 10.228 -3.532 1.00 0.00 27 GLY A O 15
ATOM 11531 N N . ASP A 1 28 ? 10.256 10.938 -3.805 1.00 0.00 28 ASP A N 15
ATOM 11532 C CA . ASP A 1 28 ? 10.332 11.967 -2.782 1.00 0.00 28 ASP A CA 15
ATOM 11533 C C . ASP A 1 28 ? 8.940 12.273 -2.240 1.00 0.00 28 ASP A C 15
ATOM 11534 O O . ASP A 1 28 ? 8.683 13.371 -1.745 1.00 0.00 28 ASP A O 15
ATOM 11543 N N . ALA A 1 29 ? 8.043 11.294 -2.338 1.00 0.00 29 ALA A N 15
ATOM 11544 C CA . ALA A 1 29 ? 6.676 11.461 -1.859 1.00 0.00 29 ALA A CA 15
ATOM 11545 C C . ALA A 1 29 ? 6.293 10.330 -0.913 1.00 0.00 29 ALA A C 15
ATOM 11546 O O . ALA A 1 29 ? 5.650 9.361 -1.314 1.00 0.00 29 ALA A O 15
ATOM 11553 N N . LYS A 1 30 ? 6.703 10.455 0.342 1.00 0.00 30 LYS A N 15
ATOM 11554 C CA . LYS A 1 30 ? 6.412 9.438 1.344 1.00 0.00 30 LYS A CA 15
ATOM 11555 C C . LYS A 1 30 ? 5.125 9.753 2.099 1.00 0.00 30 LYS A C 15
ATOM 11556 O O . LYS A 1 30 ? 4.844 10.907 2.422 1.00 0.00 30 LYS A O 15
ATOM 11575 N N . GLU A 1 31 ? 4.349 8.710 2.374 1.00 0.00 31 GLU A N 15
ATOM 11576 C CA . GLU A 1 31 ? 3.084 8.852 3.090 1.00 0.00 31 GLU A CA 15
ATOM 11577 C C . GLU A 1 31 ? 2.656 7.517 3.694 1.00 0.00 31 GLU A C 15
ATOM 11578 O O . GLU A 1 31 ? 2.944 6.456 3.141 1.00 0.00 31 GLU A O 15
ATOM 11590 N N . GLU A 1 32 ? 1.969 7.574 4.832 1.00 0.00 32 GLU A N 15
ATOM 11591 C CA . GLU A 1 32 ? 1.511 6.363 5.503 1.00 0.00 32 GLU A CA 15
ATOM 11592 C C . GLU A 1 32 ? 0.035 6.109 5.250 1.00 0.00 32 GLU A C 15
ATOM 11593 O O . GLU A 1 32 ? -0.767 7.040 5.170 1.00 0.00 32 GLU A O 15
ATOM 11605 N N . HIS A 1 33 ? -0.318 4.836 5.155 1.00 0.00 33 HIS A N 15
ATOM 11606 C CA . HIS A 1 33 ? -1.705 4.441 4.945 1.00 0.00 33 HIS A CA 15
ATOM 11607 C C . HIS A 1 33 ? -1.934 3.023 5.450 1.00 0.00 33 HIS A C 15
ATOM 11608 O O . HIS A 1 33 ? -1.055 2.168 5.355 1.00 0.00 33 HIS A O 15
ATOM 11623 N N . ARG A 1 34 ? -3.110 2.790 6.010 1.00 0.00 34 ARG A N 15
ATOM 11624 C CA . ARG A 1 34 ? -3.449 1.482 6.559 1.00 0.00 34 ARG A CA 15
ATOM 11625 C C . ARG A 1 34 ? -3.869 0.484 5.482 1.00 0.00 34 ARG A C 15
ATOM 11626 O O . ARG A 1 34 ? -3.492 -0.686 5.537 1.00 0.00 34 ARG A O 15
ATOM 11647 N N . ASN A 1 35 ? -4.665 0.932 4.516 1.00 0.00 35 ASN A N 15
ATOM 11648 C CA . ASN A 1 35 ? -5.137 0.044 3.458 1.00 0.00 35 ASN A CA 15
ATOM 11649 C C . ASN A 1 35 ? -4.079 -0.167 2.380 1.00 0.00 35 ASN A C 15
ATOM 11650 O O . ASN A 1 35 ? -4.230 0.277 1.239 1.00 0.00 35 ASN A O 15
ATOM 11661 N N . MET A 1 36 ? -3.012 -0.864 2.754 1.00 0.00 36 MET A N 15
ATOM 11662 C CA . MET A 1 36 ? -1.920 -1.164 1.839 1.00 0.00 36 MET A CA 15
ATOM 11663 C C . MET A 1 36 ? -2.433 -1.832 0.565 1.00 0.00 36 MET A C 15
ATOM 11664 O O . MET A 1 36 ? -1.773 -1.787 -0.472 1.00 0.00 36 MET A O 15
ATOM 11678 N N . CYS A 1 37 ? -3.605 -2.460 0.642 1.00 0.00 37 CYS A N 15
ATOM 11679 C CA . CYS A 1 37 ? -4.166 -3.133 -0.521 1.00 0.00 37 CYS A CA 15
ATOM 11680 C C . CYS A 1 37 ? -4.654 -2.123 -1.557 1.00 0.00 37 CYS A C 15
ATOM 11681 O O . CYS A 1 37 ? -4.283 -2.196 -2.725 1.00 0.00 37 CYS A O 15
ATOM 11688 N N . ALA A 1 38 ? -5.465 -1.168 -1.124 1.00 0.00 38 ALA A N 15
ATOM 11689 C CA . ALA A 1 38 ? -5.977 -0.142 -2.029 1.00 0.00 38 ALA A CA 15
ATOM 11690 C C . ALA A 1 38 ? -4.838 0.620 -2.679 1.00 0.00 38 ALA A C 15
ATOM 11691 O O . ALA A 1 38 ? -4.982 1.154 -3.778 1.00 0.00 38 ALA A O 15
ATOM 11698 N N . LEU A 1 39 ? -3.704 0.661 -2.000 1.00 0.00 39 LEU A N 15
ATOM 11699 C CA . LEU A 1 39 ? -2.539 1.352 -2.520 1.00 0.00 39 LEU A CA 15
ATOM 11700 C C . LEU A 1 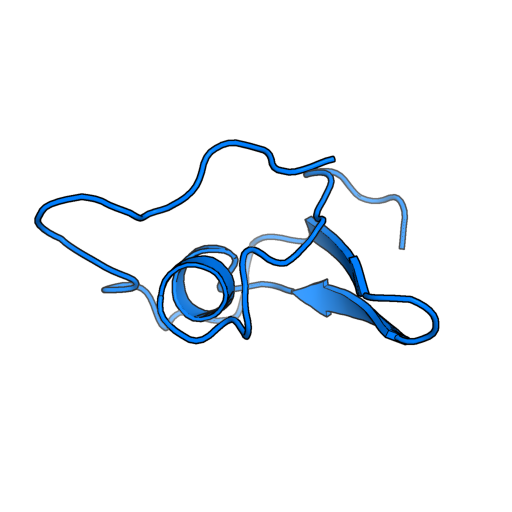39 ? -1.792 0.440 -3.477 1.00 0.00 39 LEU A C 15
ATOM 11701 O O . LEU A 1 39 ? -1.339 0.861 -4.541 1.00 0.00 39 LEU A O 15
ATOM 11717 N N . CYS A 1 40 ? -1.687 -0.822 -3.087 1.00 0.00 40 CYS A N 15
ATOM 11718 C CA . CYS A 1 40 ? -1.012 -1.819 -3.903 1.00 0.00 40 CYS A CA 15
ATOM 11719 C C . CYS A 1 40 ? -1.718 -1.963 -5.245 1.00 0.00 40 CYS A C 15
ATOM 11720 O O . CYS A 1 40 ? -1.096 -2.275 -6.259 1.00 0.00 40 CYS A O 15
ATOM 11727 N N . CYS A 1 41 ? -3.029 -1.746 -5.237 1.00 0.00 41 CYS A N 15
ATOM 11728 C CA . CYS A 1 41 ? -3.828 -1.860 -6.441 1.00 0.00 41 CYS A CA 15
ATOM 11729 C C . CYS A 1 41 ? -3.929 -0.533 -7.191 1.00 0.00 41 CYS A C 15
ATOM 11730 O O . CYS A 1 41 ? -3.957 -0.505 -8.421 1.00 0.00 41 CYS A O 15
ATOM 11737 N N . GLU A 1 42 ? -4.028 0.556 -6.441 1.00 0.00 42 GLU A N 15
ATOM 11738 C CA . GLU A 1 42 ? -4.180 1.882 -7.046 1.00 0.00 42 GLU A CA 15
ATOM 11739 C C . GLU A 1 42 ? -2.908 2.729 -6.996 1.00 0.00 42 GLU A C 15
ATOM 11740 O O . GLU A 1 42 ? -2.987 3.958 -7.028 1.00 0.00 42 GLU A O 15
ATOM 11752 N N . HIS A 1 43 ? -1.739 2.099 -6.930 1.00 0.00 43 HIS A N 15
ATOM 11753 C CA . HIS A 1 43 ? -0.491 2.864 -6.893 1.00 0.00 43 HIS A CA 15
ATOM 11754 C C . HIS A 1 43 ? -0.037 3.264 -8.296 1.00 0.00 43 HIS A C 15
ATOM 11755 O O . HIS A 1 43 ? -0.549 2.758 -9.295 1.00 0.00 43 HIS A O 15
ATOM 11770 N N . PRO A 1 44 ? 0.921 4.206 -8.383 1.00 0.00 44 PRO A N 15
ATOM 11771 C CA . PRO A 1 44 ? 1.440 4.715 -9.660 1.00 0.00 44 PRO A CA 15
ATOM 11772 C C . PRO A 1 44 ? 2.341 3.724 -10.405 1.00 0.00 44 PRO A C 15
ATOM 11773 O O . PRO A 1 44 ? 3.432 4.084 -10.847 1.00 0.00 44 PRO A O 15
ATOM 11784 N N . GLY A 1 45 ? 1.875 2.488 -10.567 1.00 0.00 45 GLY A N 15
ATOM 11785 C CA . GLY A 1 45 ? 2.650 1.492 -11.288 1.00 0.00 45 GLY A CA 15
ATOM 11786 C C . GLY A 1 45 ? 3.409 0.541 -10.384 1.00 0.00 45 GLY A C 15
ATOM 11787 O O . GLY A 1 45 ? 3.518 -0.648 -10.681 1.00 0.00 45 GLY A O 15
ATOM 11791 N N . GLY A 1 46 ? 3.942 1.059 -9.285 1.00 0.00 46 GLY A N 15
ATOM 11792 C CA . GLY A 1 46 ? 4.693 0.219 -8.367 1.00 0.00 46 GLY A CA 15
ATOM 11793 C C . GLY A 1 46 ? 5.787 0.971 -7.636 1.00 0.00 46 GLY A C 15
ATOM 11794 O O . GLY A 1 46 ? 6.969 0.660 -7.780 1.00 0.00 46 GLY A O 15
ATOM 11798 N N . PHE A 1 47 ? 5.387 1.958 -6.846 1.00 0.00 47 PHE A N 15
ATOM 11799 C CA . PHE A 1 47 ? 6.329 2.765 -6.074 1.00 0.00 47 PHE A CA 15
ATOM 11800 C C . PHE A 1 47 ? 7.067 1.898 -5.045 1.00 0.00 47 PHE A C 15
ATOM 11801 O O . PHE A 1 47 ? 7.690 0.903 -5.414 1.00 0.00 47 PHE A O 15
ATOM 11818 N N . GLU A 1 48 ? 7.006 2.262 -3.757 1.00 0.00 48 GLU A N 15
ATOM 11819 C CA . GLU A 1 48 ? 7.687 1.483 -2.730 1.00 0.00 48 GLU A CA 15
ATOM 11820 C C . GLU A 1 48 ? 7.131 1.747 -1.328 1.00 0.00 48 GLU A C 15
ATOM 11821 O O . GLU A 1 48 ? 7.258 2.851 -0.798 1.00 0.00 48 GLU A O 15
ATOM 11833 N N . TYR A 1 49 ? 6.559 0.712 -0.716 1.00 0.00 49 TYR A N 15
ATOM 11834 C CA . TYR A 1 49 ? 6.032 0.810 0.643 1.00 0.00 49 TYR A CA 15
ATOM 11835 C C . TYR A 1 49 ? 6.597 -0.285 1.515 1.00 0.00 49 TYR A C 15
ATOM 11836 O O . TYR A 1 49 ? 7.148 -1.272 1.031 1.00 0.00 49 TYR A O 15
ATOM 11854 N N . SER A 1 50 ? 6.437 -0.100 2.808 1.00 0.00 50 SER A N 15
ATOM 11855 C CA . SER A 1 50 ? 6.907 -1.068 3.780 1.00 0.00 50 SER A CA 15
ATOM 11856 C C . SER A 1 50 ? 5.991 -1.063 4.989 1.00 0.00 50 SER A C 15
ATOM 11857 O O . SER A 1 50 ? 5.870 -0.056 5.683 1.00 0.00 50 SER A O 15
ATOM 11865 N N . ASN A 1 51 ? 5.330 -2.185 5.232 1.00 0.00 51 ASN A N 15
ATOM 11866 C CA . ASN A 1 51 ? 4.412 -2.283 6.353 1.00 0.00 51 ASN A CA 15
ATOM 11867 C C . ASN A 1 51 ? 5.069 -1.809 7.644 1.00 0.00 51 ASN A C 15
ATOM 11868 O O . ASN A 1 51 ? 6.200 -2.179 7.955 1.00 0.00 51 ASN A O 15
ATOM 11879 N N . GLY A 1 52 ? 4.344 -0.987 8.386 1.00 0.00 52 GLY A N 15
ATOM 11880 C CA . GLY A 1 52 ? 4.855 -0.462 9.643 1.00 0.00 52 GLY A CA 15
ATOM 11881 C C . GLY A 1 52 ? 4.764 1.052 9.723 1.00 0.00 52 GLY A C 15
ATOM 11882 O O . GLY A 1 52 ? 4.382 1.703 8.755 1.00 0.00 52 GLY A O 15
ATOM 11886 N N . PRO A 1 53 ? 5.098 1.649 10.880 1.00 0.00 53 PRO A N 15
ATOM 11887 C CA . PRO A 1 53 ? 5.038 3.095 11.073 1.00 0.00 53 PRO A CA 15
ATOM 11888 C C . PRO A 1 53 ? 6.349 3.800 10.726 1.00 0.00 53 PRO A C 15
ATOM 11889 O O . PRO A 1 53 ? 7.343 3.664 11.440 1.00 0.00 53 PRO A O 15
ATOM 11900 N N . CYS A 1 54 ? 6.343 4.568 9.638 1.00 0.00 54 CYS A N 15
ATOM 11901 C CA . CYS A 1 54 ? 7.530 5.307 9.213 1.00 0.00 54 CYS A CA 15
ATOM 11902 C C . CYS A 1 54 ? 7.193 6.774 8.964 1.00 0.00 54 CYS A C 15
ATOM 11903 O O . CYS A 1 54 ? 7.797 7.669 9.555 1.00 0.00 54 CYS A O 15
ATOM 11910 N N . GLU A 1 55 ? 6.229 7.009 8.079 1.00 0.00 55 GLU A N 15
ATOM 11911 C CA . GLU A 1 55 ? 5.811 8.365 7.742 1.00 0.00 55 GLU A CA 15
ATOM 11912 C C . GLU A 1 55 ? 4.805 8.895 8.759 1.00 0.00 55 GLU A C 15
ATOM 11913 O O . GLU A 1 55 ? 3.985 9.760 8.384 1.00 0.00 55 GLU A O 15
ATOM 11926 N N . ALA A 1 1 ? 10.525 -0.811 0.598 1.00 0.00 1 ALA A N 16
ATOM 11927 C CA . ALA A 1 1 ? 10.178 -2.211 0.240 1.00 0.00 1 ALA A CA 16
ATOM 11928 C C . ALA A 1 1 ? 9.443 -2.263 -1.095 1.00 0.00 1 ALA A C 16
ATOM 11929 O O . ALA A 1 1 ? 8.290 -2.688 -1.169 1.00 0.00 1 ALA A O 16
ATOM 11938 N N . HIS A 1 2 ? 10.126 -1.831 -2.148 1.00 0.00 2 HIS A N 16
ATOM 11939 C CA . HIS A 1 2 ? 9.555 -1.825 -3.488 1.00 0.00 2 HIS A CA 16
ATOM 11940 C C . HIS A 1 2 ? 9.417 -3.247 -4.018 1.00 0.00 2 HIS A C 16
ATOM 11941 O O . HIS A 1 2 ? 10.269 -3.721 -4.770 1.00 0.00 2 HIS A O 16
ATOM 11956 N N . MET A 1 3 ? 8.347 -3.928 -3.624 1.00 0.00 3 MET A N 16
ATOM 11957 C CA . MET A 1 3 ? 8.126 -5.303 -4.073 1.00 0.00 3 MET A CA 16
ATOM 11958 C C . MET A 1 3 ? 6.731 -5.816 -3.709 1.00 0.00 3 MET A C 16
ATOM 11959 O O . MET A 1 3 ? 5.783 -5.645 -4.475 1.00 0.00 3 MET A O 16
ATOM 11973 N N . ASP A 1 4 ? 6.613 -6.464 -2.547 1.00 0.00 4 ASP A N 16
ATOM 11974 C CA . ASP A 1 4 ? 5.338 -7.018 -2.096 1.00 0.00 4 ASP A CA 16
ATOM 11975 C C . ASP A 1 4 ? 4.187 -6.038 -2.326 1.00 0.00 4 ASP A C 16
ATOM 11976 O O . ASP A 1 4 ? 4.059 -5.037 -1.627 1.00 0.00 4 ASP A O 16
ATOM 11985 N N . CYS A 1 5 ? 3.354 -6.331 -3.319 1.00 0.00 5 CYS A N 16
ATOM 11986 C CA . CYS A 1 5 ? 2.219 -5.473 -3.640 1.00 0.00 5 CYS A CA 16
ATOM 11987 C C . CYS A 1 5 ? 1.175 -6.230 -4.454 1.00 0.00 5 CYS A C 16
ATOM 11988 O O . CYS A 1 5 ? 1.475 -7.256 -5.067 1.00 0.00 5 CYS A O 16
ATOM 11995 N N . THR A 1 6 ? -0.051 -5.714 -4.462 1.00 0.00 6 THR A N 16
ATOM 11996 C CA . THR A 1 6 ? -1.145 -6.329 -5.204 1.00 0.00 6 THR A CA 16
ATOM 11997 C C . THR A 1 6 ? -0.707 -6.739 -6.616 1.00 0.00 6 THR A C 16
ATOM 11998 O O . THR A 1 6 ? -1.277 -7.668 -7.181 1.00 0.00 6 THR A O 16
ATOM 12009 N N . GLU A 1 7 ? 0.300 -6.039 -7.192 1.00 0.00 7 GLU A N 16
ATOM 12010 C CA . GLU A 1 7 ? 0.786 -6.351 -8.541 1.00 0.00 7 GLU A CA 16
ATOM 12011 C C . GLU A 1 7 ? 0.871 -7.861 -8.770 1.00 0.00 7 GLU A C 16
ATOM 12012 O O . GLU A 1 7 ? 1.939 -8.462 -8.653 1.00 0.00 7 GLU A O 16
ATOM 12024 N N . PHE A 1 8 ? -0.270 -8.457 -9.086 1.00 0.00 8 PHE A N 16
ATOM 12025 C CA . PHE A 1 8 ? -0.362 -9.890 -9.327 1.00 0.00 8 PHE A CA 16
ATOM 12026 C C . PHE A 1 8 ? -1.633 -10.198 -10.116 1.00 0.00 8 PHE A C 16
ATOM 12027 O O . PHE A 1 8 ? -2.106 -9.358 -10.882 1.00 0.00 8 PHE A O 16
ATOM 12044 N N . ASN A 1 9 ? -2.198 -11.388 -9.925 1.00 0.00 9 ASN A N 16
ATOM 12045 C CA . ASN A 1 9 ? -3.421 -11.755 -10.624 1.00 0.00 9 ASN A CA 16
ATOM 12046 C C . ASN A 1 9 ? -4.597 -10.936 -10.089 1.00 0.00 9 ASN A C 16
ATOM 12047 O O . ASN A 1 9 ? -5.234 -10.195 -10.838 1.00 0.00 9 ASN A O 16
ATOM 12058 N N . PRO A 1 10 ? -4.897 -11.047 -8.781 1.00 0.00 10 PRO A N 16
ATOM 12059 C CA . PRO A 1 10 ? -5.983 -10.312 -8.150 1.00 0.00 10 PRO A CA 16
ATOM 12060 C C . PRO A 1 10 ? -5.509 -9.001 -7.526 1.00 0.00 10 PRO A C 16
ATOM 12061 O O . PRO A 1 10 ? -5.011 -8.987 -6.400 1.00 0.00 10 PRO A O 16
ATOM 12072 N N . LEU A 1 11 ? -5.664 -7.902 -8.259 1.00 0.00 11 LEU A N 16
ATOM 12073 C CA . LEU A 1 11 ? -5.245 -6.593 -7.762 1.00 0.00 11 LEU A CA 16
ATOM 12074 C C . LEU A 1 11 ? -5.978 -6.248 -6.481 1.00 0.00 11 LEU A C 16
ATOM 12075 O O . LEU A 1 11 ? -6.884 -6.973 -6.083 1.00 0.00 11 LEU A O 16
ATOM 12091 N N . CYS A 1 12 ? -5.558 -5.147 -5.838 1.00 0.00 12 CYS A N 16
ATOM 12092 C CA . CYS A 1 12 ? -6.138 -4.683 -4.573 1.00 0.00 12 CYS A CA 16
ATOM 12093 C C . CYS A 1 12 ? -7.516 -5.268 -4.320 1.00 0.00 12 CYS A C 16
ATOM 12094 O O . CYS A 1 12 ? -8.518 -4.557 -4.238 1.00 0.00 12 CYS A O 16
ATOM 12101 N N . ARG A 1 13 ? -7.535 -6.580 -4.183 1.00 0.00 13 ARG A N 16
ATOM 12102 C CA . ARG A 1 13 ? -8.764 -7.313 -3.919 1.00 0.00 13 ARG A CA 16
ATOM 12103 C C . ARG A 1 13 ? -8.842 -7.652 -2.440 1.00 0.00 13 ARG A C 16
ATOM 12104 O O . ARG A 1 13 ? -9.391 -8.680 -2.046 1.00 0.00 13 ARG A O 16
ATOM 12125 N N . CYS A 1 14 ? -8.264 -6.773 -1.632 1.00 0.00 14 CYS A N 16
ATOM 12126 C CA . CYS A 1 14 ? -8.230 -6.951 -0.194 1.00 0.00 14 CYS A CA 16
ATOM 12127 C C . CYS A 1 14 ? -8.861 -5.752 0.506 1.00 0.00 14 CYS A C 16
ATOM 12128 O O . CYS A 1 14 ? -8.208 -4.733 0.731 1.00 0.00 14 CYS A O 16
ATOM 12135 N N . ASN A 1 15 ? -10.139 -5.883 0.836 1.00 0.00 15 ASN A N 16
ATOM 12136 C CA . ASN A 1 15 ? -10.880 -4.816 1.499 1.00 0.00 15 ASN A CA 16
ATOM 12137 C C . ASN A 1 15 ? -10.408 -4.626 2.925 1.00 0.00 15 ASN A C 16
ATOM 12138 O O . ASN A 1 15 ? -10.283 -3.497 3.389 1.00 0.00 15 ASN A O 16
ATOM 12149 N N . LYS A 1 16 ? -10.183 -5.749 3.608 1.00 0.00 16 LYS A N 16
ATOM 12150 C CA . LYS A 1 16 ? -9.753 -5.782 5.014 1.00 0.00 16 LYS A CA 16
ATOM 12151 C C . LYS A 1 16 ? -9.158 -4.466 5.491 1.00 0.00 16 LYS A C 16
ATOM 12152 O O . LYS A 1 16 ? -8.019 -4.413 5.954 1.00 0.00 16 LYS A O 16
ATOM 12171 N N . MET A 1 17 ? -9.948 -3.412 5.390 1.00 0.00 17 MET A N 16
ATOM 12172 C CA . MET A 1 17 ? -9.513 -2.099 5.836 1.00 0.00 17 MET A CA 16
ATOM 12173 C C . MET A 1 17 ? -9.292 -2.120 7.335 1.00 0.00 17 MET A C 16
ATOM 12174 O O . MET A 1 17 ? -10.161 -1.736 8.117 1.00 0.00 17 MET A O 16
ATOM 12188 N N . LEU A 1 18 ? -8.124 -2.591 7.717 1.00 0.00 18 LEU A N 16
ATOM 12189 C CA . LEU A 1 18 ? -7.760 -2.697 9.120 1.00 0.00 18 LEU A CA 16
ATOM 12190 C C . LEU A 1 18 ? -6.790 -1.602 9.520 1.00 0.00 18 LEU A C 16
ATOM 12191 O O . LEU A 1 18 ? -6.498 -0.690 8.747 1.00 0.00 18 LEU A O 16
ATOM 12207 N N . GLY A 1 19 ? -6.315 -1.700 10.744 1.00 0.00 19 GLY A N 16
ATOM 12208 C CA . GLY A 1 19 ? -5.393 -0.711 11.268 1.00 0.00 19 GLY A CA 16
ATOM 12209 C C . GLY A 1 19 ? -3.945 -0.982 10.903 1.00 0.00 19 GLY A C 16
ATOM 12210 O O . GLY A 1 19 ? -3.113 -1.202 11.783 1.00 0.00 19 GLY A O 16
ATOM 12214 N N . ASP A 1 20 ? -3.633 -0.954 9.609 1.00 0.00 20 ASP A N 16
ATOM 12215 C CA . ASP A 1 20 ? -2.275 -1.182 9.158 1.00 0.00 20 ASP A CA 16
ATOM 12216 C C . ASP A 1 20 ? -1.475 0.110 9.224 1.00 0.00 20 ASP A C 16
ATOM 12217 O O . ASP A 1 20 ? -2.036 1.195 9.381 1.00 0.00 20 ASP A O 16
ATOM 12226 N N . LEU A 1 21 ? -0.162 -0.012 9.125 1.00 0.00 21 LEU A N 16
ATOM 12227 C CA . LEU A 1 21 ? 0.713 1.125 9.190 1.00 0.00 21 LEU A CA 16
ATOM 12228 C C . LEU A 1 21 ? 1.887 0.982 8.229 1.00 0.00 21 LEU A C 16
ATOM 12229 O O . LEU A 1 21 ? 3.041 0.903 8.648 1.00 0.00 21 LEU A O 16
ATOM 12245 N N . ILE A 1 22 ? 1.588 0.964 6.939 1.00 0.00 22 ILE A N 16
ATOM 12246 C CA . ILE A 1 22 ? 2.625 0.847 5.926 1.00 0.00 22 ILE A CA 16
ATOM 12247 C C . ILE A 1 22 ? 3.292 2.199 5.700 1.00 0.00 22 ILE A C 16
ATOM 12248 O O . ILE A 1 22 ? 2.658 3.246 5.831 1.00 0.00 22 ILE A O 16
ATOM 12264 N N . CYS A 1 23 ? 4.571 2.168 5.345 1.00 0.00 23 CYS A N 16
ATOM 12265 C CA . CYS A 1 23 ? 5.321 3.394 5.084 1.00 0.00 23 CYS A CA 16
ATOM 12266 C C . CYS A 1 23 ? 5.599 3.519 3.593 1.00 0.00 23 CYS A C 16
ATOM 12267 O O . CYS A 1 23 ? 6.617 3.035 3.101 1.00 0.00 23 CYS A O 16
ATOM 12274 N N . ALA A 1 24 ? 4.667 4.140 2.872 1.00 0.00 24 ALA A N 16
ATOM 12275 C CA . ALA A 1 24 ? 4.792 4.282 1.431 1.00 0.00 24 ALA A CA 16
ATOM 12276 C C . ALA A 1 24 ? 5.731 5.408 1.035 1.00 0.00 24 ALA A C 16
ATOM 12277 O O . ALA A 1 24 ? 5.932 6.368 1.777 1.00 0.00 24 ALA A O 16
ATOM 12284 N N . VAL A 1 25 ? 6.307 5.262 -0.151 1.00 0.00 25 VAL A N 16
ATOM 12285 C CA . VAL A 1 25 ? 7.241 6.240 -0.688 1.00 0.00 25 VAL A CA 16
ATOM 12286 C C . VAL A 1 25 ? 7.315 6.163 -2.208 1.00 0.00 25 VAL A C 16
ATOM 12287 O O . VAL A 1 25 ? 7.308 5.078 -2.803 1.00 0.00 25 VAL A O 16
ATOM 12300 N N . ILE A 1 26 ? 7.407 7.339 -2.811 1.00 0.00 26 ILE A N 16
ATOM 12301 C CA . ILE A 1 26 ? 7.519 7.488 -4.252 1.00 0.00 26 ILE A CA 16
ATOM 12302 C C . ILE A 1 26 ? 8.823 8.189 -4.564 1.00 0.00 26 ILE A C 16
ATOM 12303 O O . ILE A 1 26 ? 9.605 8.487 -3.660 1.00 0.00 26 ILE A O 16
ATOM 12319 N N . GLY A 1 27 ? 9.051 8.441 -5.839 1.00 0.00 27 GLY A N 16
ATOM 12320 C CA . GLY A 1 27 ? 10.268 9.109 -6.278 1.00 0.00 27 GLY A CA 16
ATOM 12321 C C . GLY A 1 27 ? 10.774 10.129 -5.275 1.00 0.00 27 GLY A C 16
ATOM 12322 O O . GLY A 1 27 ? 11.982 10.311 -5.120 1.00 0.00 27 GLY A O 16
ATOM 12326 N N . ASP A 1 28 ? 9.846 10.788 -4.582 1.00 0.00 28 ASP A N 16
ATOM 12327 C CA . ASP A 1 28 ? 10.210 11.779 -3.585 1.00 0.00 28 ASP A CA 16
ATOM 12328 C C . ASP A 1 28 ? 9.035 12.118 -2.668 1.00 0.00 28 ASP A C 16
ATOM 12329 O O . ASP A 1 28 ? 8.962 13.230 -2.145 1.00 0.00 28 ASP A O 16
ATOM 12338 N N . ALA A 1 29 ? 8.111 11.172 -2.467 1.00 0.00 29 ALA A N 16
ATOM 12339 C CA . ALA A 1 29 ? 6.964 11.434 -1.602 1.00 0.00 29 ALA A CA 16
ATOM 12340 C C . ALA A 1 29 ? 6.680 10.257 -0.674 1.00 0.00 29 ALA A C 16
ATOM 12341 O O . ALA A 1 29 ? 6.421 9.149 -1.128 1.00 0.00 29 ALA A O 16
ATOM 12348 N N . LYS A 1 30 ? 6.728 10.503 0.630 1.00 0.00 30 LYS A N 16
ATOM 12349 C CA . LYS A 1 30 ? 6.473 9.449 1.607 1.00 0.00 30 LYS A CA 16
ATOM 12350 C C . LYS A 1 30 ? 5.196 9.719 2.396 1.00 0.00 30 LYS A C 16
ATOM 12351 O O . LYS A 1 30 ? 4.997 10.813 2.925 1.00 0.00 30 LYS A O 16
ATOM 12370 N N . GLU A 1 31 ? 4.337 8.708 2.473 1.00 0.00 31 GLU A N 16
ATOM 12371 C CA . GLU A 1 31 ? 3.076 8.816 3.199 1.00 0.00 31 GLU A CA 16
ATOM 12372 C C . GLU A 1 31 ? 2.604 7.439 3.653 1.00 0.00 31 GLU A C 16
ATOM 12373 O O . GLU A 1 31 ? 2.807 6.446 2.954 1.00 0.00 31 GLU A O 16
ATOM 12385 N N . GLU A 1 32 ? 1.985 7.377 4.829 1.00 0.00 32 GLU A N 16
ATOM 12386 C CA . GLU A 1 32 ? 1.502 6.108 5.362 1.00 0.00 32 GLU A CA 16
ATOM 12387 C C . GLU A 1 32 ? 0.061 5.848 4.985 1.00 0.00 32 GLU A C 16
ATOM 12388 O O . GLU A 1 32 ? -0.696 6.769 4.676 1.00 0.00 32 GLU A O 16
ATOM 12400 N N . HIS A 1 33 ? -0.314 4.585 5.058 1.00 0.00 33 HIS A N 16
ATOM 12401 C CA . HIS A 1 33 ? -1.679 4.183 4.772 1.00 0.00 33 HIS A CA 16
ATOM 12402 C C . HIS A 1 33 ? -1.991 2.814 5.367 1.00 0.00 33 HIS A C 16
ATOM 12403 O O . HIS A 1 33 ? -1.101 2.088 5.802 1.00 0.00 33 HIS A O 16
ATOM 12418 N N . ARG A 1 34 ? -3.272 2.486 5.403 1.00 0.00 34 ARG A N 16
ATOM 12419 C CA . ARG A 1 34 ? -3.733 1.215 5.962 1.00 0.00 34 ARG A CA 16
ATOM 12420 C C . ARG A 1 34 ? -3.949 0.158 4.880 1.00 0.00 34 ARG A C 16
ATOM 12421 O O . ARG A 1 34 ? -3.311 -0.895 4.892 1.00 0.00 34 ARG A O 16
ATOM 12442 N N . ASN A 1 35 ? -4.872 0.435 3.959 1.00 0.00 35 ASN A N 16
ATOM 12443 C CA . ASN A 1 35 ? -5.188 -0.507 2.890 1.00 0.00 35 ASN A CA 16
ATOM 12444 C C . ASN A 1 35 ? -4.142 -0.448 1.785 1.00 0.00 35 ASN A C 16
ATOM 12445 O O . ASN A 1 35 ? -4.422 -0.054 0.648 1.00 0.00 35 ASN A O 16
ATOM 12456 N N . MET A 1 36 ? -2.930 -0.854 2.138 1.00 0.00 36 MET A N 16
ATOM 12457 C CA . MET A 1 36 ? -1.815 -0.870 1.207 1.00 0.00 36 MET A CA 16
ATOM 12458 C C . MET A 1 36 ? -2.196 -1.566 -0.098 1.00 0.00 36 MET A C 16
ATOM 12459 O O . MET A 1 36 ? -1.639 -1.269 -1.155 1.00 0.00 36 MET A O 16
ATOM 12473 N N . CYS A 1 37 ? -3.155 -2.485 -0.021 1.00 0.00 37 CYS A N 16
ATOM 12474 C CA . CYS A 1 37 ? -3.613 -3.207 -1.203 1.00 0.00 37 CYS A CA 16
ATOM 12475 C C . CYS A 1 37 ? -4.114 -2.232 -2.259 1.00 0.00 37 CYS A C 16
ATOM 12476 O O . CYS A 1 37 ? -3.551 -2.134 -3.350 1.00 0.00 37 CYS A O 16
ATOM 12483 N N . ALA A 1 38 ? -5.171 -1.504 -1.920 1.00 0.00 38 ALA A N 16
ATOM 12484 C CA . ALA A 1 38 ? -5.749 -0.518 -2.829 1.00 0.00 38 ALA A CA 16
ATOM 12485 C C . ALA A 1 38 ? -4.684 0.438 -3.340 1.00 0.00 38 ALA A C 16
ATOM 12486 O O . ALA A 1 38 ? -4.792 0.973 -4.442 1.00 0.00 38 ALA A O 16
ATOM 12493 N N . LEU A 1 39 ? -3.652 0.645 -2.536 1.00 0.00 39 LEU A N 16
ATOM 12494 C CA . LEU A 1 39 ? -2.565 1.534 -2.916 1.00 0.00 39 LEU A CA 16
ATOM 12495 C C . LEU A 1 39 ? -1.652 0.872 -3.933 1.00 0.00 39 LEU A C 16
ATOM 12496 O O . LEU A 1 39 ? -1.194 1.502 -4.875 1.00 0.00 39 LEU A O 16
ATOM 12512 N N . CYS A 1 40 ? -1.393 -0.404 -3.745 1.00 0.00 40 CYS A N 16
ATOM 12513 C CA . CYS A 1 40 ? -0.536 -1.130 -4.663 1.00 0.00 40 CYS A CA 16
ATOM 12514 C C . CYS A 1 40 ? -1.178 -1.180 -6.041 1.00 0.00 40 CYS A C 16
ATOM 12515 O O . CYS A 1 40 ? -0.491 -1.231 -7.061 1.00 0.00 40 CYS A O 16
ATOM 12522 N N . CYS A 1 41 ? -2.506 -1.179 -6.057 1.00 0.00 41 CYS A N 16
ATOM 12523 C CA . CYS A 1 41 ? -3.257 -1.237 -7.301 1.00 0.00 41 CYS A CA 16
ATOM 12524 C C . CYS A 1 41 ? -3.579 0.151 -7.858 1.00 0.00 41 CYS A C 16
ATOM 12525 O O . CYS A 1 41 ? -3.580 0.359 -9.072 1.00 0.00 41 CYS A O 16
ATOM 12532 N N . GLU A 1 42 ? -3.895 1.079 -6.967 1.00 0.00 42 GLU A N 16
ATOM 12533 C CA . GLU A 1 42 ? -4.275 2.440 -7.374 1.00 0.00 42 GLU A CA 16
ATOM 12534 C C . GLU A 1 42 ? -3.089 3.406 -7.478 1.00 0.00 42 GLU A C 16
ATOM 12535 O O . GLU A 1 42 ? -3.121 4.344 -8.275 1.00 0.00 42 GLU A O 16
ATOM 12547 N N . HIS A 1 43 ? -2.061 3.196 -6.668 1.00 0.00 43 HIS A N 16
ATOM 12548 C CA . HIS A 1 43 ? -0.893 4.075 -6.672 1.00 0.00 43 HIS A CA 16
ATOM 12549 C C . HIS A 1 43 ? 0.048 3.758 -7.832 1.00 0.00 43 HIS A C 16
ATOM 12550 O O . HIS A 1 43 ? -0.225 2.874 -8.644 1.00 0.00 43 HIS A O 16
ATOM 12565 N N . PRO A 1 44 ? 1.159 4.506 -7.938 1.00 0.00 44 PRO A N 16
ATOM 12566 C CA . PRO A 1 44 ? 2.135 4.335 -9.023 1.00 0.00 44 PRO A CA 16
ATOM 12567 C C . PRO A 1 44 ? 2.683 2.917 -9.116 1.00 0.00 44 PRO A C 16
ATOM 12568 O O . PRO A 1 44 ? 3.749 2.616 -8.579 1.00 0.00 44 PRO A O 16
ATOM 12579 N N . GLY A 1 45 ? 1.949 2.050 -9.815 1.00 0.00 45 GLY A N 16
ATOM 12580 C CA . GLY A 1 45 ? 2.372 0.668 -9.985 1.00 0.00 45 GLY A CA 16
ATOM 12581 C C . GLY A 1 45 ? 2.912 0.056 -8.707 1.00 0.00 45 GLY A C 16
ATOM 12582 O O . GLY A 1 45 ? 3.924 -0.643 -8.725 1.00 0.00 45 GLY A O 16
ATOM 12586 N N . GLY A 1 46 ? 2.239 0.326 -7.595 1.00 0.00 46 GLY A N 16
ATOM 12587 C CA . GLY A 1 46 ? 2.678 -0.205 -6.320 1.00 0.00 46 GLY A CA 16
ATOM 12588 C C . GLY A 1 46 ? 4.048 0.311 -5.931 1.00 0.00 46 GLY A C 16
ATOM 12589 O O . GLY A 1 46 ? 4.828 -0.408 -5.311 1.00 0.00 46 GLY A O 16
ATOM 12593 N N . PHE A 1 47 ? 4.326 1.563 -6.310 1.00 0.00 47 PHE A N 16
ATOM 12594 C CA . PHE A 1 47 ? 5.603 2.230 -6.027 1.00 0.00 47 PHE A CA 16
ATOM 12595 C C . PHE A 1 47 ? 6.379 1.569 -4.878 1.00 0.00 47 PHE A C 16
ATOM 12596 O O . PHE A 1 47 ? 6.939 0.489 -5.060 1.00 0.00 47 PHE A O 16
ATOM 12613 N N . GLU A 1 48 ? 6.442 2.203 -3.706 1.00 0.00 48 GLU A N 16
ATOM 12614 C CA . GLU A 1 48 ? 7.185 1.611 -2.598 1.00 0.00 48 GLU A CA 16
ATOM 12615 C C . GLU A 1 48 ? 6.485 1.806 -1.258 1.00 0.00 48 GLU A C 16
ATOM 12616 O O . GLU A 1 48 ? 5.680 2.719 -1.079 1.00 0.00 48 GLU A O 16
ATOM 12628 N N . TYR A 1 49 ? 6.837 0.938 -0.320 1.00 0.00 49 TYR A N 16
ATOM 12629 C CA . TYR A 1 49 ? 6.301 0.975 1.032 1.00 0.00 49 TYR A CA 16
ATOM 12630 C C . TYR A 1 49 ? 7.225 0.256 1.974 1.00 0.00 49 TYR A C 16
ATOM 12631 O O . TYR A 1 49 ? 8.191 -0.387 1.566 1.00 0.00 49 TYR A O 16
ATOM 12649 N N . SER A 1 50 ? 6.909 0.371 3.236 1.00 0.00 50 SER A N 16
ATOM 12650 C CA . SER A 1 50 ? 7.692 -0.263 4.274 1.00 0.00 50 SER A CA 16
ATOM 12651 C C . SER A 1 50 ? 6.783 -0.712 5.394 1.00 0.00 50 SER A C 16
ATOM 12652 O O . SER A 1 50 ? 6.492 0.049 6.317 1.00 0.00 50 SER A O 16
ATOM 12660 N N . ASN A 1 51 ? 6.321 -1.948 5.301 1.00 0.00 51 ASN A N 16
ATOM 12661 C CA . ASN A 1 51 ? 5.425 -2.485 6.309 1.00 0.00 51 ASN A CA 16
ATOM 12662 C C . ASN A 1 51 ? 5.977 -2.250 7.700 1.00 0.00 51 ASN A C 16
ATOM 12663 O O . ASN A 1 51 ? 7.134 -2.548 7.994 1.00 0.00 51 ASN A O 16
ATOM 12674 N N . GLY A 1 52 ? 5.127 -1.708 8.536 1.00 0.00 52 GLY A N 16
ATOM 12675 C CA . GLY A 1 52 ? 5.504 -1.413 9.908 1.00 0.00 52 GLY A CA 16
ATOM 12676 C C . GLY A 1 52 ? 5.605 0.078 10.172 1.00 0.00 52 GLY A C 16
ATOM 12677 O O . GLY A 1 52 ? 5.423 0.880 9.259 1.00 0.00 52 GLY A O 16
ATOM 12681 N N . PRO A 1 53 ? 5.884 0.483 11.422 1.00 0.00 53 PRO A N 16
ATOM 12682 C CA . PRO A 1 53 ? 5.995 1.898 11.788 1.00 0.00 53 PRO A CA 16
ATOM 12683 C C . PRO A 1 53 ? 7.335 2.512 11.386 1.00 0.00 53 PRO A C 16
ATOM 12684 O O . PRO A 1 53 ? 8.390 2.074 11.842 1.00 0.00 53 PRO A O 16
ATOM 12695 N N . CYS A 1 54 ? 7.281 3.532 10.533 1.00 0.00 54 CYS A N 16
ATOM 12696 C CA . CYS A 1 54 ? 8.490 4.212 10.075 1.00 0.00 54 CYS A CA 16
ATOM 12697 C C . CYS A 1 54 ? 8.198 5.662 9.682 1.00 0.00 54 CYS A C 16
ATOM 12698 O O . CYS A 1 54 ? 9.037 6.543 9.870 1.00 0.00 54 CYS A O 16
ATOM 12705 N N . GLU A 1 55 ? 7.010 5.905 9.133 1.00 0.00 55 GLU A N 16
ATOM 12706 C CA . GLU A 1 55 ? 6.618 7.246 8.716 1.00 0.00 55 GLU A CA 16
ATOM 12707 C C . GLU A 1 55 ? 5.831 7.949 9.817 1.00 0.00 55 GLU A C 16
ATOM 12708 O O . GLU A 1 55 ? 5.660 7.348 10.897 1.00 0.00 55 GLU A O 16
ATOM 12721 N N . ALA A 1 1 ? 10.889 0.169 -2.645 1.00 0.00 1 ALA A N 17
ATOM 12722 C CA . ALA A 1 1 ? 10.301 -0.942 -1.844 1.00 0.00 1 ALA A CA 17
ATOM 12723 C C . ALA A 1 1 ? 8.963 -1.400 -2.421 1.00 0.00 1 ALA A C 17
ATOM 12724 O O . ALA A 1 1 ? 7.933 -1.363 -1.747 1.00 0.00 1 ALA A O 17
ATOM 12733 N N . HIS A 1 2 ? 9.001 -1.846 -3.670 1.00 0.00 2 HIS A N 17
ATOM 12734 C CA . HIS A 1 2 ? 7.818 -2.337 -4.359 1.00 0.00 2 HIS A CA 17
ATOM 12735 C C . HIS A 1 2 ? 7.769 -3.855 -4.260 1.00 0.00 2 HIS A C 17
ATOM 12736 O O . HIS A 1 2 ? 8.375 -4.556 -5.072 1.00 0.00 2 HIS A O 17
ATOM 12751 N N . MET A 1 3 ? 7.081 -4.365 -3.244 1.00 0.00 3 MET A N 17
ATOM 12752 C CA . MET A 1 3 ? 7.015 -5.819 -3.044 1.00 0.00 3 MET A CA 17
ATOM 12753 C C . MET A 1 3 ? 5.601 -6.334 -2.695 1.00 0.00 3 MET A C 17
ATOM 12754 O O . MET A 1 3 ? 4.616 -5.919 -3.302 1.00 0.00 3 MET A O 17
ATOM 12768 N N . ASP A 1 4 ? 5.536 -7.268 -1.726 1.00 0.00 4 ASP A N 17
ATOM 12769 C CA . ASP A 1 4 ? 4.288 -7.907 -1.266 1.00 0.00 4 ASP A CA 17
ATOM 12770 C C . ASP A 1 4 ? 3.042 -7.025 -1.397 1.00 0.00 4 ASP A C 17
ATOM 12771 O O . ASP A 1 4 ? 2.586 -6.434 -0.418 1.00 0.00 4 ASP A O 17
ATOM 12780 N N . CYS A 1 5 ? 2.479 -6.954 -2.599 1.00 0.00 5 CYS A N 17
ATOM 12781 C CA . CYS A 1 5 ? 1.275 -6.162 -2.829 1.00 0.00 5 CYS A CA 17
ATOM 12782 C C . CYS A 1 5 ? 0.575 -6.587 -4.122 1.00 0.00 5 CYS A C 17
ATOM 12783 O O . CYS A 1 5 ? 0.845 -7.665 -4.648 1.00 0.00 5 CYS A O 17
ATOM 12790 N N . THR A 1 6 ? -0.323 -5.727 -4.631 1.00 0.00 6 THR A N 17
ATOM 12791 C CA . THR A 1 6 ? -1.058 -5.996 -5.864 1.00 0.00 6 THR A CA 17
ATOM 12792 C C . THR A 1 6 ? -0.222 -6.829 -6.841 1.00 0.00 6 THR A C 17
ATOM 12793 O O . THR A 1 6 ? -0.736 -7.748 -7.478 1.00 0.00 6 THR A O 17
ATOM 12804 N N . GLU A 1 7 ? 1.075 -6.506 -6.954 1.00 0.00 7 GLU A N 17
ATOM 12805 C CA . GLU A 1 7 ? 1.964 -7.232 -7.844 1.00 0.00 7 GLU A CA 17
ATOM 12806 C C . GLU A 1 7 ? 2.534 -8.455 -7.137 1.00 0.00 7 GLU A C 17
ATOM 12807 O O . GLU A 1 7 ? 3.745 -8.678 -7.132 1.00 0.00 7 GLU A O 17
ATOM 12819 N N . PHE A 1 8 ? 1.652 -9.233 -6.525 1.00 0.00 8 PHE A N 17
ATOM 12820 C CA . PHE A 1 8 ? 2.061 -10.419 -5.795 1.00 0.00 8 PHE A CA 17
ATOM 12821 C C . PHE A 1 8 ? 0.878 -11.375 -5.615 1.00 0.00 8 PHE A C 17
ATOM 12822 O O . PHE A 1 8 ? -0.029 -11.404 -6.447 1.00 0.00 8 PHE A O 17
ATOM 12839 N N . ASN A 1 9 ? 0.889 -12.163 -4.541 1.00 0.00 9 ASN A N 17
ATOM 12840 C CA . ASN A 1 9 ? -0.188 -13.114 -4.290 1.00 0.00 9 ASN A CA 17
ATOM 12841 C C . ASN A 1 9 ? -1.420 -12.426 -3.697 1.00 0.00 9 ASN A C 17
ATOM 12842 O O . ASN A 1 9 ? -2.519 -12.550 -4.236 1.00 0.00 9 ASN A O 17
ATOM 12853 N N . PRO A 1 10 ? -1.264 -11.698 -2.573 1.00 0.00 10 PRO A N 17
ATOM 12854 C CA . PRO A 1 10 ? -2.373 -11.011 -1.922 1.00 0.00 10 PRO A CA 17
ATOM 12855 C C . PRO A 1 10 ? -2.560 -9.586 -2.428 1.00 0.00 10 PRO A C 17
ATOM 12856 O O . PRO A 1 10 ? -2.339 -8.619 -1.697 1.00 0.00 10 PRO A O 17
ATOM 12867 N N . LEU A 1 11 ? -2.973 -9.467 -3.678 1.00 0.00 11 LEU A N 17
ATOM 12868 C CA . LEU A 1 11 ? -3.201 -8.164 -4.291 1.00 0.00 11 LEU A CA 17
ATOM 12869 C C . LEU A 1 11 ? -4.506 -7.576 -3.805 1.00 0.00 11 LEU A C 17
ATOM 12870 O O . LEU A 1 11 ? -5.240 -8.241 -3.085 1.00 0.00 11 LEU A O 17
ATOM 12886 N N . CYS A 1 12 ? -4.787 -6.325 -4.213 1.00 0.00 12 CYS A N 17
ATOM 12887 C CA . CYS A 1 12 ? -6.013 -5.618 -3.830 1.00 0.00 12 CYS A CA 17
ATOM 12888 C C . CYS A 1 12 ? -7.084 -6.573 -3.315 1.00 0.00 12 CYS A C 17
ATOM 12889 O O . CYS A 1 12 ? -8.165 -6.698 -3.890 1.00 0.00 12 CYS A O 17
ATOM 12896 N N . ARG A 1 13 ? -6.757 -7.237 -2.220 1.00 0.00 13 ARG A N 17
ATOM 12897 C CA . ARG A 1 13 ? -7.667 -8.185 -1.594 1.00 0.00 13 ARG A CA 17
ATOM 12898 C C . ARG A 1 13 ? -8.297 -7.547 -0.367 1.00 0.00 13 ARG A C 17
ATOM 12899 O O . ARG A 1 13 ? -8.748 -8.232 0.551 1.00 0.00 13 ARG A O 17
ATOM 12920 N N . CYS A 1 14 ? -8.302 -6.219 -0.363 1.00 0.00 14 CYS A N 17
ATOM 12921 C CA . CYS A 1 14 ? -8.848 -5.453 0.739 1.00 0.00 14 CYS A CA 17
ATOM 12922 C C . CYS A 1 14 ? -8.932 -3.978 0.362 1.00 0.00 14 CYS A C 17
ATOM 12923 O O . CYS A 1 14 ? -7.912 -3.301 0.246 1.00 0.00 14 CYS A O 17
ATOM 12930 N N . ASN A 1 15 ? -10.147 -3.486 0.153 1.00 0.00 15 ASN A N 17
ATOM 12931 C CA . ASN A 1 15 ? -10.341 -2.094 -0.229 1.00 0.00 15 ASN A CA 17
ATOM 12932 C C . ASN A 1 15 ? -10.097 -1.155 0.949 1.00 0.00 15 ASN A C 17
ATOM 12933 O O . ASN A 1 15 ? -8.956 -0.799 1.241 1.00 0.00 15 ASN A O 17
ATOM 12944 N N . LYS A 1 16 ? -11.154 -0.771 1.626 1.00 0.00 16 LYS A N 17
ATOM 12945 C CA . LYS A 1 16 ? -11.044 0.108 2.779 1.00 0.00 16 LYS A CA 17
ATOM 12946 C C . LYS A 1 16 ? -11.006 -0.713 4.055 1.00 0.00 16 LYS A C 17
ATOM 12947 O O . LYS A 1 16 ? -11.214 -0.193 5.152 1.00 0.00 16 LYS A O 17
ATOM 12966 N N . MET A 1 17 ? -10.731 -2.004 3.905 1.00 0.00 17 MET A N 17
ATOM 12967 C CA . MET A 1 17 ? -10.657 -2.903 5.049 1.00 0.00 17 MET A CA 17
ATOM 12968 C C . MET A 1 17 ? -9.715 -2.339 6.107 1.00 0.00 17 MET A C 17
ATOM 12969 O O . MET A 1 17 ? -9.100 -1.292 5.907 1.00 0.00 17 MET A O 17
ATOM 12983 N N . LEU A 1 18 ? -9.611 -3.030 7.232 1.00 0.00 18 LEU A N 17
ATOM 12984 C CA . LEU A 1 18 ? -8.744 -2.580 8.315 1.00 0.00 18 LEU A CA 17
ATOM 12985 C C . LEU A 1 18 ? -7.275 -2.704 7.916 1.00 0.00 18 LEU A C 17
ATOM 12986 O O . LEU A 1 18 ? -6.547 -3.566 8.409 1.00 0.00 18 LEU A O 17
ATOM 13002 N N . GLY A 1 19 ? -6.850 -1.831 7.008 1.00 0.00 19 GLY A N 17
ATOM 13003 C CA . GLY A 1 19 ? -5.477 -1.849 6.541 1.00 0.00 19 GLY A CA 17
ATOM 13004 C C . GLY A 1 19 ? -4.480 -1.513 7.632 1.00 0.00 19 GLY A C 17
ATOM 13005 O O . GLY A 1 19 ? -4.814 -0.832 8.601 1.00 0.00 19 GLY A O 17
ATOM 13009 N N . ASP A 1 20 ? -3.253 -1.996 7.472 1.00 0.00 20 ASP A N 17
ATOM 13010 C CA . ASP A 1 20 ? -2.198 -1.754 8.442 1.00 0.00 20 ASP A CA 17
ATOM 13011 C C . ASP A 1 20 ? -1.556 -0.391 8.232 1.00 0.00 20 ASP A C 17
ATOM 13012 O O . ASP A 1 20 ? -1.934 0.362 7.336 1.00 0.00 20 ASP A O 17
ATOM 13021 N N . LEU A 1 21 ? -0.572 -0.095 9.066 1.00 0.00 21 LEU A N 17
ATOM 13022 C CA . LEU A 1 21 ? 0.150 1.170 8.985 1.00 0.00 21 LEU A CA 17
ATOM 13023 C C . LEU A 1 21 ? 1.375 1.032 8.082 1.00 0.00 21 LEU A C 17
ATOM 13024 O O . LEU A 1 21 ? 2.496 0.827 8.542 1.00 0.00 21 LEU A O 17
ATOM 13040 N N . ILE A 1 22 ? 1.138 1.135 6.782 1.00 0.00 22 ILE A N 17
ATOM 13041 C CA . ILE A 1 22 ? 2.202 1.015 5.789 1.00 0.00 22 ILE A CA 17
ATOM 13042 C C . ILE A 1 22 ? 2.927 2.341 5.597 1.00 0.00 22 ILE A C 17
ATOM 13043 O O . ILE A 1 22 ? 2.337 3.412 5.741 1.00 0.00 22 ILE A O 17
ATOM 13059 N N . CYS A 1 23 ? 4.206 2.259 5.249 1.00 0.00 23 CYS A N 17
ATOM 13060 C CA . CYS A 1 23 ? 5.011 3.451 5.009 1.00 0.00 23 CYS A CA 17
ATOM 13061 C C . CYS A 1 23 ? 5.307 3.571 3.522 1.00 0.00 23 CYS A C 17
ATOM 13062 O O . CYS A 1 23 ? 6.338 3.100 3.046 1.00 0.00 23 CYS A O 17
ATOM 13069 N N . ALA A 1 24 ? 4.382 4.180 2.788 1.00 0.00 24 ALA A N 17
ATOM 13070 C CA . ALA A 1 24 ? 4.527 4.325 1.349 1.00 0.00 24 ALA A CA 17
ATOM 13071 C C . ALA A 1 24 ? 5.467 5.456 0.972 1.00 0.00 24 ALA A C 17
ATOM 13072 O O . ALA A 1 24 ? 5.701 6.383 1.745 1.00 0.00 24 ALA A O 17
ATOM 13079 N N . VAL A 1 25 ? 5.994 5.358 -0.239 1.00 0.00 25 VAL A N 17
ATOM 13080 C CA . VAL A 1 25 ? 6.912 6.350 -0.776 1.00 0.00 25 VAL A CA 17
ATOM 13081 C C . VAL A 1 25 ? 6.860 6.347 -2.299 1.00 0.00 25 VAL A C 17
ATOM 13082 O O . VAL A 1 25 ? 6.725 5.288 -2.928 1.00 0.00 25 VAL A O 17
ATOM 13095 N N . ILE A 1 26 ? 6.957 7.536 -2.883 1.00 0.00 26 ILE A N 17
ATOM 13096 C CA . ILE A 1 26 ? 6.917 7.684 -4.336 1.00 0.00 26 ILE A CA 17
ATOM 13097 C C . ILE A 1 26 ? 8.069 8.550 -4.832 1.00 0.00 26 ILE A C 17
ATOM 13098 O O . ILE A 1 26 ? 7.928 9.763 -4.985 1.00 0.00 26 ILE A O 17
ATOM 13114 N N . GLY A 1 27 ? 9.202 7.914 -5.078 1.00 0.00 27 GLY A N 17
ATOM 13115 C CA . GLY A 1 27 ? 10.380 8.619 -5.556 1.00 0.00 27 GLY A CA 17
ATOM 13116 C C . GLY A 1 27 ? 10.987 9.499 -4.488 1.00 0.00 27 GLY A C 17
ATOM 13117 O O . GLY A 1 27 ? 12.153 9.343 -4.125 1.00 0.00 27 GLY A O 17
ATOM 13121 N N . ASP A 1 28 ? 10.183 10.420 -3.985 1.00 0.00 28 ASP A N 17
ATOM 13122 C CA . ASP A 1 28 ? 10.617 11.339 -2.943 1.00 0.00 28 ASP A CA 17
ATOM 13123 C C . ASP A 1 28 ? 9.419 11.826 -2.133 1.00 0.00 28 ASP A C 17
ATOM 13124 O O . ASP A 1 28 ? 9.465 12.893 -1.521 1.00 0.00 28 ASP A O 17
ATOM 13133 N N . ALA A 1 29 ? 8.348 11.035 -2.132 1.00 0.00 29 ALA A N 17
ATOM 13134 C CA . ALA A 1 29 ? 7.142 11.388 -1.394 1.00 0.00 29 ALA A CA 17
ATOM 13135 C C . ALA A 1 29 ? 6.746 10.269 -0.442 1.00 0.00 29 ALA A C 17
ATOM 13136 O O . ALA A 1 29 ? 5.919 9.420 -0.774 1.00 0.00 29 ALA A O 17
ATOM 13143 N N . LYS A 1 30 ? 7.349 10.267 0.740 1.00 0.00 30 LYS A N 17
ATOM 13144 C CA . LYS A 1 30 ? 7.067 9.244 1.738 1.00 0.00 30 LYS A CA 17
ATOM 13145 C C . LYS A 1 30 ? 5.900 9.648 2.633 1.00 0.00 30 LYS A C 17
ATOM 13146 O O . LYS A 1 30 ? 5.856 10.763 3.153 1.00 0.00 30 LYS A O 17
ATOM 13165 N N . GLU A 1 31 ? 4.961 8.725 2.810 1.00 0.00 31 GLU A N 17
ATOM 13166 C CA . GLU A 1 31 ? 3.789 8.964 3.644 1.00 0.00 31 GLU A CA 17
ATOM 13167 C C . GLU A 1 31 ? 3.158 7.639 4.063 1.00 0.00 31 GLU A C 17
ATOM 13168 O O . GLU A 1 31 ? 3.266 6.640 3.353 1.00 0.00 31 GLU A O 17
ATOM 13180 N N . GLU A 1 32 ? 2.501 7.633 5.219 1.00 0.00 32 GLU A N 17
ATOM 13181 C CA . GLU A 1 32 ? 1.861 6.422 5.717 1.00 0.00 32 GLU A CA 17
ATOM 13182 C C . GLU A 1 32 ? 0.651 6.060 4.872 1.00 0.00 32 GLU A C 17
ATOM 13183 O O . GLU A 1 32 ? 0.215 6.835 4.021 1.00 0.00 32 GLU A O 17
ATOM 13195 N N . HIS A 1 33 ? 0.110 4.878 5.124 1.00 0.00 33 HIS A N 17
ATOM 13196 C CA . HIS A 1 33 ? -1.060 4.410 4.400 1.00 0.00 33 HIS A CA 17
ATOM 13197 C C . HIS A 1 33 ? -1.770 3.299 5.166 1.00 0.00 33 HIS A C 17
ATOM 13198 O O . HIS A 1 33 ? -1.155 2.561 5.935 1.00 0.00 33 HIS A O 17
ATOM 13213 N N . ARG A 1 34 ? -3.074 3.199 4.958 1.00 0.00 34 ARG A N 17
ATOM 13214 C CA . ARG A 1 34 ? -3.881 2.186 5.628 1.00 0.00 34 ARG A CA 17
ATOM 13215 C C . ARG A 1 34 ? -4.114 0.980 4.725 1.00 0.00 34 ARG A C 17
ATOM 13216 O O . ARG A 1 34 ? -3.624 -0.115 4.997 1.00 0.00 34 ARG A O 17
ATOM 13237 N N . ASN A 1 35 ? -4.867 1.190 3.649 1.00 0.00 35 ASN A N 17
ATOM 13238 C CA . ASN A 1 35 ? -5.171 0.119 2.708 1.00 0.00 35 ASN A CA 17
ATOM 13239 C C . ASN A 1 35 ? -3.993 -0.121 1.777 1.00 0.00 35 ASN A C 17
ATOM 13240 O O . ASN A 1 35 ? -4.062 0.142 0.580 1.00 0.00 35 ASN A O 17
ATOM 13251 N N . MET A 1 36 ? -2.914 -0.629 2.355 1.00 0.00 36 MET A N 17
ATOM 13252 C CA . MET A 1 36 ? -1.694 -0.923 1.617 1.00 0.00 36 MET A CA 17
ATOM 13253 C C . MET A 1 36 ? -1.991 -1.761 0.378 1.00 0.00 36 MET A C 17
ATOM 13254 O O . MET A 1 36 ? -1.407 -1.546 -0.686 1.00 0.00 36 MET A O 17
ATOM 13268 N N . CYS A 1 37 ? -2.895 -2.717 0.525 1.00 0.00 37 CYS A N 17
ATOM 13269 C CA . CYS A 1 37 ? -3.264 -3.590 -0.584 1.00 0.00 37 CYS A CA 17
ATOM 13270 C C . CYS A 1 37 ? -4.023 -2.814 -1.645 1.00 0.00 37 CYS A C 17
ATOM 13271 O O . CYS A 1 37 ? -3.686 -2.865 -2.828 1.00 0.00 37 CYS A O 17
ATOM 13278 N N . ALA A 1 38 ? -5.037 -2.079 -1.217 1.00 0.00 38 ALA A N 17
ATOM 13279 C CA . ALA A 1 38 ? -5.822 -1.274 -2.138 1.00 0.00 38 ALA A CA 17
ATOM 13280 C C . ALA A 1 38 ? -4.981 -0.124 -2.683 1.00 0.00 38 ALA A C 17
ATOM 13281 O O . ALA A 1 38 ? -5.380 0.559 -3.624 1.00 0.00 38 ALA A O 17
ATOM 13288 N N . LEU A 1 39 ? -3.809 0.074 -2.085 1.00 0.00 39 LEU A N 17
ATOM 13289 C CA . LEU A 1 39 ? -2.896 1.123 -2.499 1.00 0.00 39 LEU A CA 17
ATOM 13290 C C . LEU A 1 39 ? -2.019 0.661 -3.623 1.00 0.00 39 LEU A C 17
ATOM 13291 O O . LEU A 1 39 ? -1.907 1.333 -4.630 1.00 0.00 39 LEU A O 17
ATOM 13307 N N . CYS A 1 40 ? -1.397 -0.486 -3.452 1.00 0.00 40 CYS A N 17
ATOM 13308 C CA . CYS A 1 40 ? -0.537 -1.000 -4.493 1.00 0.00 40 CYS A CA 17
ATOM 13309 C C . CYS A 1 40 ? -1.376 -1.349 -5.704 1.00 0.00 40 CYS A C 17
ATOM 13310 O O . CYS A 1 40 ? -0.935 -1.204 -6.838 1.00 0.00 40 CYS A O 17
ATOM 13317 N N . CYS A 1 41 ? -2.604 -1.791 -5.463 1.00 0.00 41 CYS A N 17
ATOM 13318 C CA . CYS A 1 41 ? -3.489 -2.129 -6.558 1.00 0.00 41 CYS A CA 17
ATOM 13319 C C . CYS A 1 41 ? -3.928 -0.871 -7.308 1.00 0.00 41 CYS A C 17
ATOM 13320 O O . CYS A 1 41 ? -4.052 -0.874 -8.533 1.00 0.00 41 CYS A O 17
ATOM 13327 N N . GLU A 1 42 ? -4.166 0.199 -6.554 1.00 0.00 42 GLU A N 17
ATOM 13328 C CA . GLU A 1 42 ? -4.599 1.476 -7.138 1.00 0.00 42 GLU A CA 17
ATOM 13329 C C . GLU A 1 42 ? -3.472 2.516 -7.153 1.00 0.00 42 GLU A C 17
ATOM 13330 O O . GLU A 1 42 ? -3.726 3.717 -7.253 1.00 0.00 42 GLU A O 17
ATOM 13342 N N . HIS A 1 43 ? -2.237 2.049 -7.038 1.00 0.00 43 HIS A N 17
ATOM 13343 C CA . HIS A 1 43 ? -1.064 2.927 -7.018 1.00 0.00 43 HIS A CA 17
ATOM 13344 C C . HIS A 1 43 ? -0.695 3.393 -8.424 1.00 0.00 43 HIS A C 17
ATOM 13345 O O . HIS A 1 43 ? -1.260 2.922 -9.412 1.00 0.00 43 HIS A O 17
ATOM 13360 N N . PRO A 1 44 ? 0.260 4.334 -8.531 1.00 0.00 44 PRO A N 17
ATOM 13361 C CA . PRO A 1 44 ? 0.701 4.867 -9.825 1.00 0.00 44 PRO A CA 17
ATOM 13362 C C . PRO A 1 44 ? 1.328 3.793 -10.708 1.00 0.00 44 PRO A C 17
ATOM 13363 O O . PRO A 1 44 ? 0.792 3.455 -11.764 1.00 0.00 44 PRO A O 17
ATOM 13374 N N . GLY A 1 45 ? 2.465 3.259 -10.272 1.00 0.00 45 GLY A N 17
ATOM 13375 C CA . GLY A 1 45 ? 3.143 2.229 -11.039 1.00 0.00 45 GLY A CA 17
ATOM 13376 C C . GLY A 1 45 ? 4.069 1.382 -10.187 1.00 0.00 45 GLY A C 17
ATOM 13377 O O . GLY A 1 45 ? 5.253 1.245 -10.495 1.00 0.00 45 GLY A O 17
ATOM 13381 N N . GLY A 1 46 ? 3.530 0.816 -9.111 1.00 0.00 46 GLY A N 17
ATOM 13382 C CA . GLY A 1 46 ? 4.331 -0.012 -8.227 1.00 0.00 46 GLY A CA 17
ATOM 13383 C C . GLY A 1 46 ? 5.391 0.780 -7.503 1.00 0.00 46 GLY A C 17
ATOM 13384 O O . GLY A 1 46 ? 6.571 0.432 -7.546 1.00 0.00 46 GLY A O 17
ATOM 13388 N N . PHE A 1 47 ? 4.972 1.845 -6.828 1.00 0.00 47 PHE A N 17
ATOM 13389 C CA . PHE A 1 47 ? 5.898 2.680 -6.080 1.00 0.00 47 PHE A CA 17
ATOM 13390 C C . PHE A 1 47 ? 6.564 1.849 -4.980 1.00 0.00 47 PHE A C 17
ATOM 13391 O O . PHE A 1 47 ? 7.233 0.862 -5.276 1.00 0.00 47 PHE A O 17
ATOM 13408 N N . GLU A 1 48 ? 6.383 2.220 -3.716 1.00 0.00 48 GLU A N 17
ATOM 13409 C CA . GLU A 1 48 ? 6.986 1.451 -2.634 1.00 0.00 48 GLU A CA 17
ATOM 13410 C C . GLU A 1 48 ? 6.295 1.721 -1.306 1.00 0.00 48 GLU A C 17
ATOM 13411 O O . GLU A 1 48 ? 5.506 2.657 -1.173 1.00 0.00 48 GLU A O 17
ATOM 13423 N N . TYR A 1 49 ? 6.598 0.877 -0.334 1.00 0.00 49 TYR A N 17
ATOM 13424 C CA . TYR A 1 49 ? 6.022 0.972 0.998 1.00 0.00 49 TYR A CA 17
ATOM 13425 C C . TYR A 1 49 ? 6.877 0.225 1.991 1.00 0.00 49 TYR A C 17
ATOM 13426 O O . TYR A 1 49 ? 7.774 -0.533 1.622 1.00 0.00 49 TYR A O 17
ATOM 13444 N N . SER A 1 50 ? 6.586 0.445 3.249 1.00 0.00 50 SER A N 17
ATOM 13445 C CA . SER A 1 50 ? 7.314 -0.201 4.318 1.00 0.00 50 SER A CA 17
ATOM 13446 C C . SER A 1 50 ? 6.360 -0.578 5.434 1.00 0.00 50 SER A C 17
ATOM 13447 O O . SER A 1 50 ? 6.082 0.221 6.327 1.00 0.00 50 SER A O 17
ATOM 13455 N N . ASN A 1 51 ? 5.846 -1.795 5.364 1.00 0.00 51 ASN A N 17
ATOM 13456 C CA . ASN A 1 51 ? 4.902 -2.270 6.360 1.00 0.00 51 ASN A CA 17
ATOM 13457 C C . ASN A 1 51 ? 5.424 -2.044 7.767 1.00 0.00 51 ASN A C 17
ATOM 13458 O O . ASN A 1 51 ? 6.551 -2.407 8.099 1.00 0.00 51 ASN A O 17
ATOM 13469 N N . GLY A 1 52 ? 4.580 -1.445 8.581 1.00 0.00 52 GLY A N 17
ATOM 13470 C CA . GLY A 1 52 ? 4.939 -1.169 9.961 1.00 0.00 52 GLY A CA 17
ATOM 13471 C C . GLY A 1 52 ? 4.917 0.312 10.288 1.00 0.00 52 GLY A C 17
ATOM 13472 O O . GLY A 1 52 ? 4.777 1.145 9.393 1.00 0.00 52 GLY A O 17
ATOM 13476 N N . PRO A 1 53 ? 5.062 0.675 11.575 1.00 0.00 53 PRO A N 17
ATOM 13477 C CA . PRO A 1 53 ? 5.061 2.074 12.011 1.00 0.00 53 PRO A CA 17
ATOM 13478 C C . PRO A 1 53 ? 6.029 2.927 11.198 1.00 0.00 53 PRO A C 17
ATOM 13479 O O . PRO A 1 53 ? 7.064 2.442 10.740 1.00 0.00 53 PRO A O 17
ATOM 13490 N N . CYS A 1 54 ? 5.685 4.197 11.017 1.00 0.00 54 CYS A N 17
ATOM 13491 C CA . CYS A 1 54 ? 6.524 5.111 10.251 1.00 0.00 54 CYS A CA 17
ATOM 13492 C C . CYS A 1 54 ? 6.174 6.564 10.557 1.00 0.00 54 CYS A C 17
ATOM 13493 O O . CYS A 1 54 ? 6.972 7.296 11.144 1.00 0.00 54 CYS A O 17
ATOM 13500 N N . GLU A 1 55 ? 4.978 6.973 10.153 1.00 0.00 55 GLU A N 17
ATOM 13501 C CA . GLU A 1 55 ? 4.519 8.339 10.378 1.00 0.00 55 GLU A CA 17
ATOM 13502 C C . GLU A 1 55 ? 3.466 8.384 11.482 1.00 0.00 55 GLU A C 17
ATOM 13503 O O . GLU A 1 55 ? 3.038 9.500 11.845 1.00 0.00 55 GLU A O 17
ATOM 13516 N N . ALA A 1 1 ? 12.187 -3.169 -2.277 1.00 0.00 1 ALA A N 18
ATOM 13517 C CA . ALA A 1 1 ? 10.830 -3.000 -1.696 1.00 0.00 1 ALA A CA 18
ATOM 13518 C C . ALA A 1 1 ? 9.922 -2.223 -2.644 1.00 0.00 1 ALA A C 18
ATOM 13519 O O . ALA A 1 1 ? 9.554 -1.079 -2.371 1.00 0.00 1 ALA A O 18
ATOM 13528 N N . HIS A 1 2 ? 9.562 -2.849 -3.760 1.00 0.00 2 HIS A N 18
ATOM 13529 C CA . HIS A 1 2 ? 8.694 -2.213 -4.746 1.00 0.00 2 HIS A CA 18
ATOM 13530 C C . HIS A 1 2 ? 7.555 -3.145 -5.147 1.00 0.00 2 HIS A C 18
ATOM 13531 O O . HIS A 1 2 ? 7.363 -3.449 -6.324 1.00 0.00 2 HIS A O 18
ATOM 13546 N N . MET A 1 3 ? 6.803 -3.588 -4.150 1.00 0.00 3 MET A N 18
ATOM 13547 C CA . MET A 1 3 ? 5.673 -4.490 -4.377 1.00 0.00 3 MET A CA 18
ATOM 13548 C C . MET A 1 3 ? 4.848 -4.671 -3.105 1.00 0.00 3 MET A C 18
ATOM 13549 O O . MET A 1 3 ? 5.353 -5.168 -2.100 1.00 0.00 3 MET A O 18
ATOM 13563 N N . ASP A 1 4 ? 3.576 -4.283 -3.151 1.00 0.00 4 ASP A N 18
ATOM 13564 C CA . ASP A 1 4 ? 2.696 -4.424 -1.992 1.00 0.00 4 ASP A CA 18
ATOM 13565 C C . ASP A 1 4 ? 1.228 -4.486 -2.417 1.00 0.00 4 ASP A C 18
ATOM 13566 O O . ASP A 1 4 ? 0.391 -3.741 -1.907 1.00 0.00 4 ASP A O 18
ATOM 13575 N N . CYS A 1 5 ? 0.924 -5.381 -3.356 1.00 0.00 5 CYS A N 18
ATOM 13576 C CA . CYS A 1 5 ? -0.442 -5.538 -3.852 1.00 0.00 5 CYS A CA 18
ATOM 13577 C C . CYS A 1 5 ? -1.266 -6.439 -2.941 1.00 0.00 5 CYS A C 18
ATOM 13578 O O . CYS A 1 5 ? -0.733 -7.071 -2.030 1.00 0.00 5 CYS A O 18
ATOM 13585 N N . THR A 1 6 ? -2.578 -6.485 -3.185 1.00 0.00 6 THR A N 18
ATOM 13586 C CA . THR A 1 6 ? -3.471 -7.299 -2.374 1.00 0.00 6 THR A CA 18
ATOM 13587 C C . THR A 1 6 ? -2.980 -8.742 -2.289 1.00 0.00 6 THR A C 18
ATOM 13588 O O . THR A 1 6 ? -2.588 -9.198 -1.216 1.00 0.00 6 THR A O 18
ATOM 13599 N N . GLU A 1 7 ? -2.992 -9.465 -3.412 1.00 0.00 7 GLU A N 18
ATOM 13600 C CA . GLU A 1 7 ? -2.537 -10.846 -3.411 1.00 0.00 7 GLU A CA 18
ATOM 13601 C C . GLU A 1 7 ? -2.681 -11.502 -4.787 1.00 0.00 7 GLU A C 18
ATOM 13602 O O . GLU A 1 7 ? -2.083 -12.547 -5.039 1.00 0.00 7 GLU A O 18
ATOM 13614 N N . PHE A 1 8 ? -3.499 -10.917 -5.667 1.00 0.00 8 PHE A N 18
ATOM 13615 C CA . PHE A 1 8 ? -3.712 -11.515 -6.988 1.00 0.00 8 PHE A CA 18
ATOM 13616 C C . PHE A 1 8 ? -4.167 -10.475 -8.022 1.00 0.00 8 PHE A C 18
ATOM 13617 O O . PHE A 1 8 ? -3.783 -9.309 -7.944 1.00 0.00 8 PHE A O 18
ATOM 13634 N N . ASN A 1 9 ? -4.973 -10.905 -9.000 1.00 0.00 9 ASN A N 18
ATOM 13635 C CA . ASN A 1 9 ? -5.452 -10.008 -10.046 1.00 0.00 9 ASN A CA 18
ATOM 13636 C C . ASN A 1 9 ? -6.427 -8.985 -9.476 1.00 0.00 9 ASN A C 18
ATOM 13637 O O . ASN A 1 9 ? -6.201 -7.783 -9.601 1.00 0.00 9 ASN A O 18
ATOM 13648 N N . PRO A 1 10 ? -7.520 -9.432 -8.821 1.00 0.00 10 PRO A N 18
ATOM 13649 C CA . PRO A 1 10 ? -8.487 -8.511 -8.224 1.00 0.00 10 PRO A CA 18
ATOM 13650 C C . PRO A 1 10 ? -7.816 -7.637 -7.173 1.00 0.00 10 PRO A C 18
ATOM 13651 O O . PRO A 1 10 ? -7.920 -7.888 -5.973 1.00 0.00 10 PRO A O 18
ATOM 13662 N N . LEU A 1 11 ? -7.102 -6.625 -7.652 1.00 0.00 11 LEU A N 18
ATOM 13663 C CA . LEU A 1 11 ? -6.366 -5.702 -6.798 1.00 0.00 11 LEU A CA 18
ATOM 13664 C C . LEU A 1 11 ? -7.234 -5.092 -5.711 1.00 0.00 11 LEU A C 18
ATOM 13665 O O . LEU A 1 11 ? -8.287 -5.622 -5.375 1.00 0.00 11 LEU A O 18
ATOM 13681 N N . CYS A 1 12 ? -6.729 -3.999 -5.142 1.00 0.00 12 CYS A N 18
ATOM 13682 C CA . CYS A 1 12 ? -7.366 -3.285 -4.030 1.00 0.00 12 CYS A CA 18
ATOM 13683 C C . CYS A 1 12 ? -8.830 -3.633 -3.841 1.00 0.00 12 CYS A C 18
ATOM 13684 O O . CYS A 1 12 ? -9.724 -2.800 -3.995 1.00 0.00 12 CYS A O 18
ATOM 13691 N N . ARG A 1 13 ? -9.045 -4.871 -3.451 1.00 0.00 13 ARG A N 18
ATOM 13692 C CA . ARG A 1 13 ? -10.380 -5.369 -3.164 1.00 0.00 13 ARG A CA 18
ATOM 13693 C C . ARG A 1 13 ? -10.579 -5.363 -1.655 1.00 0.00 13 ARG A C 18
ATOM 13694 O O . ARG A 1 13 ? -11.177 -6.277 -1.085 1.00 0.00 13 ARG A O 18
ATOM 13715 N N . CYS A 1 14 ? -10.036 -4.329 -1.018 1.00 0.00 14 CYS A N 18
ATOM 13716 C CA . CYS A 1 14 ? -10.101 -4.186 0.427 1.00 0.00 14 CYS A CA 18
ATOM 13717 C C . CYS A 1 14 ? -10.131 -2.714 0.828 1.00 0.00 14 CYS A C 18
ATOM 13718 O O . CYS A 1 14 ? -9.181 -1.973 0.576 1.00 0.00 14 CYS A O 18
ATOM 13725 N N . ASN A 1 15 ? -11.221 -2.300 1.460 1.00 0.00 15 ASN A N 18
ATOM 13726 C CA . ASN A 1 15 ? -11.367 -0.919 1.906 1.00 0.00 15 ASN A CA 18
ATOM 13727 C C . ASN A 1 15 ? -10.944 -0.784 3.355 1.00 0.00 15 ASN A C 18
ATOM 13728 O O . ASN A 1 15 ? -10.215 0.139 3.704 1.00 0.00 15 ASN A O 18
ATOM 13739 N N . LYS A 1 16 ? -11.431 -1.713 4.182 1.00 0.00 16 LYS A N 18
ATOM 13740 C CA . LYS A 1 16 ? -11.159 -1.756 5.625 1.00 0.00 16 LYS A CA 18
ATOM 13741 C C . LYS A 1 16 ? -9.926 -0.953 6.023 1.00 0.00 16 LYS A C 18
ATOM 13742 O O . LYS A 1 16 ? -8.973 -1.486 6.591 1.00 0.00 16 LYS A O 18
ATOM 13761 N N . MET A 1 17 ? -9.963 0.332 5.715 1.00 0.00 17 MET A N 18
ATOM 13762 C CA . MET A 1 17 ? -8.859 1.235 6.031 1.00 0.00 17 MET A CA 18
ATOM 13763 C C . MET A 1 17 ? -8.675 1.384 7.537 1.00 0.00 17 MET A C 18
ATOM 13764 O O . MET A 1 17 ? -8.877 2.460 8.101 1.00 0.00 17 MET A O 18
ATOM 13778 N N . LEU A 1 18 ? -8.286 0.302 8.173 1.00 0.00 18 LEU A N 18
ATOM 13779 C CA . LEU A 1 18 ? -8.059 0.290 9.612 1.00 0.00 18 LEU A CA 18
ATOM 13780 C C . LEU A 1 18 ? -7.394 -1.008 10.052 1.00 0.00 18 LEU A C 18
ATOM 13781 O O . LEU A 1 18 ? -7.861 -1.689 10.965 1.00 0.00 18 LEU A O 18
ATOM 13797 N N . GLY A 1 19 ? -6.294 -1.335 9.396 1.00 0.00 19 GLY A N 18
ATOM 13798 C CA . GLY A 1 19 ? -5.562 -2.544 9.724 1.00 0.00 19 GLY A CA 18
ATOM 13799 C C . GLY A 1 19 ? -4.064 -2.315 9.793 1.00 0.00 19 GLY A C 18
ATOM 13800 O O . GLY A 1 19 ? -3.563 -1.728 10.752 1.00 0.00 19 GLY A O 18
ATOM 13804 N N . ASP A 1 20 ? -3.351 -2.778 8.773 1.00 0.00 20 ASP A N 18
ATOM 13805 C CA . ASP A 1 20 ? -1.905 -2.623 8.712 1.00 0.00 20 ASP A CA 18
ATOM 13806 C C . ASP A 1 20 ? -1.511 -1.153 8.662 1.00 0.00 20 ASP A C 18
ATOM 13807 O O . ASP A 1 20 ? -2.363 -0.267 8.680 1.00 0.00 20 ASP A O 18
ATOM 13816 N N . LEU A 1 21 ? -0.211 -0.910 8.597 1.00 0.00 21 LEU A N 18
ATOM 13817 C CA . LEU A 1 21 ? 0.318 0.448 8.538 1.00 0.00 21 LEU A CA 18
ATOM 13818 C C . LEU A 1 21 ? 1.570 0.492 7.669 1.00 0.00 21 LEU A C 18
ATOM 13819 O O . LEU A 1 21 ? 2.688 0.363 8.165 1.00 0.00 21 LEU A O 18
ATOM 13835 N N . ILE A 1 22 ? 1.371 0.670 6.369 1.00 0.00 22 ILE A N 18
ATOM 13836 C CA . ILE A 1 22 ? 2.480 0.724 5.428 1.00 0.00 22 ILE A CA 18
ATOM 13837 C C . ILE A 1 22 ? 2.900 2.162 5.155 1.00 0.00 22 ILE A C 18
ATOM 13838 O O . ILE A 1 22 ? 2.083 3.083 5.199 1.00 0.00 22 ILE A O 18
ATOM 13854 N N . CYS A 1 23 ? 4.181 2.341 4.861 1.00 0.00 23 CYS A N 18
ATOM 13855 C CA . CYS A 1 23 ? 4.722 3.657 4.565 1.00 0.00 23 CYS A CA 18
ATOM 13856 C C . CYS A 1 23 ? 5.121 3.730 3.099 1.00 0.00 23 CYS A C 18
ATOM 13857 O O . CYS A 1 23 ? 6.266 3.451 2.744 1.00 0.00 23 CYS A O 18
ATOM 13864 N N . ALA A 1 24 ? 4.164 4.082 2.248 1.00 0.00 24 ALA A N 18
ATOM 13865 C CA . ALA A 1 24 ? 4.424 4.161 0.821 1.00 0.00 24 ALA A CA 18
ATOM 13866 C C . ALA A 1 24 ? 5.133 5.453 0.460 1.00 0.00 24 ALA A C 18
ATOM 13867 O O . ALA A 1 24 ? 5.036 6.451 1.172 1.00 0.00 24 ALA A O 18
ATOM 13874 N N . VAL A 1 25 ? 5.858 5.416 -0.647 1.00 0.00 25 VAL A N 18
ATOM 13875 C CA . VAL A 1 25 ? 6.604 6.573 -1.110 1.00 0.00 25 VAL A CA 18
ATOM 13876 C C . VAL A 1 25 ? 6.662 6.630 -2.633 1.00 0.00 25 VAL A C 18
ATOM 13877 O O . VAL A 1 25 ? 6.772 5.592 -3.309 1.00 0.00 25 VAL A O 18
ATOM 13890 N N . ILE A 1 26 ? 6.604 7.861 -3.152 1.00 0.00 26 ILE A N 18
ATOM 13891 C CA . ILE A 1 26 ? 6.669 8.117 -4.590 1.00 0.00 26 ILE A CA 18
ATOM 13892 C C . ILE A 1 26 ? 7.937 8.888 -4.931 1.00 0.00 26 ILE A C 18
ATOM 13893 O O . ILE A 1 26 ? 7.915 10.113 -5.055 1.00 0.00 26 ILE A O 18
ATOM 13909 N N . GLY A 1 27 ? 9.036 8.166 -5.068 1.00 0.00 27 GLY A N 18
ATOM 13910 C CA . GLY A 1 27 ? 10.310 8.784 -5.390 1.00 0.00 27 GLY A CA 18
ATOM 13911 C C . GLY A 1 27 ? 10.852 9.615 -4.247 1.00 0.00 27 GLY A C 18
ATOM 13912 O O . GLY A 1 27 ? 11.962 9.383 -3.769 1.00 0.00 27 GLY A O 18
ATOM 13916 N N . ASP A 1 28 ? 10.062 10.585 -3.810 1.00 0.00 28 ASP A N 18
ATOM 13917 C CA . ASP A 1 28 ? 10.458 11.458 -2.716 1.00 0.00 28 ASP A CA 18
ATOM 13918 C C . ASP A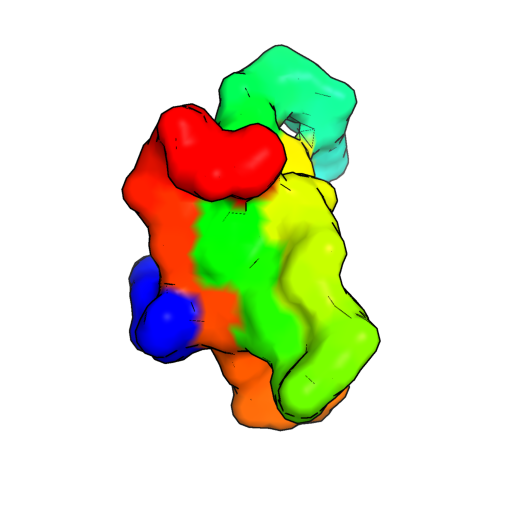 1 28 ? 9.246 11.949 -1.932 1.00 0.00 28 ASP A C 18
ATOM 13919 O O . ASP A 1 28 ? 9.322 12.952 -1.224 1.00 0.00 28 ASP A O 18
ATOM 13928 N N . ALA A 1 29 ? 8.131 11.234 -2.049 1.00 0.00 29 ALA A N 18
ATOM 13929 C CA . ALA A 1 29 ? 6.916 11.609 -1.331 1.00 0.00 29 ALA A CA 18
ATOM 13930 C C . ALA A 1 29 ? 6.364 10.416 -0.562 1.00 0.00 29 ALA A C 18
ATOM 13931 O O . ALA A 1 29 ? 5.681 9.561 -1.126 1.00 0.00 29 ALA A O 18
ATOM 13938 N N . LYS A 1 30 ? 6.685 10.355 0.727 1.00 0.00 30 LYS A N 18
ATOM 13939 C CA . LYS A 1 30 ? 6.246 9.253 1.577 1.00 0.00 30 LYS A CA 18
ATOM 13940 C C . LYS A 1 30 ? 5.006 9.615 2.392 1.00 0.00 30 LYS A C 18
ATOM 13941 O O . LYS A 1 30 ? 4.798 10.774 2.753 1.00 0.00 30 LYS A O 18
ATOM 13960 N N . GLU A 1 31 ? 4.191 8.604 2.681 1.00 0.00 31 GLU A N 18
ATOM 13961 C CA . GLU A 1 31 ? 2.967 8.789 3.459 1.00 0.00 31 GLU A CA 18
ATOM 13962 C C . GLU A 1 31 ? 2.519 7.463 4.075 1.00 0.00 31 GLU A C 18
ATOM 13963 O O . GLU A 1 31 ? 2.706 6.402 3.480 1.00 0.00 31 GLU A O 18
ATOM 13975 N N . GLU A 1 32 ? 1.930 7.524 5.270 1.00 0.00 32 GLU A N 18
ATOM 13976 C CA . GLU A 1 32 ? 1.467 6.317 5.950 1.00 0.00 32 GLU A CA 18
ATOM 13977 C C . GLU A 1 32 ? 0.016 6.015 5.626 1.00 0.00 32 GLU A C 18
ATOM 13978 O O . GLU A 1 32 ? -0.821 6.915 5.550 1.00 0.00 32 GLU A O 18
ATOM 13990 N N . HIS A 1 33 ? -0.273 4.737 5.458 1.00 0.00 33 HIS A N 18
ATOM 13991 C CA . HIS A 1 33 ? -1.629 4.292 5.167 1.00 0.00 33 HIS A CA 18
ATOM 13992 C C . HIS A 1 33 ? -1.791 2.814 5.502 1.00 0.00 33 HIS A C 18
ATOM 13993 O O . HIS A 1 33 ? -0.840 2.036 5.415 1.00 0.00 33 HIS A O 18
ATOM 14008 N N . ARG A 1 34 ? -2.996 2.442 5.901 1.00 0.00 34 ARG A N 18
ATOM 14009 C CA . ARG A 1 34 ? -3.290 1.061 6.274 1.00 0.00 34 ARG A CA 18
ATOM 14010 C C . ARG A 1 34 ? -3.74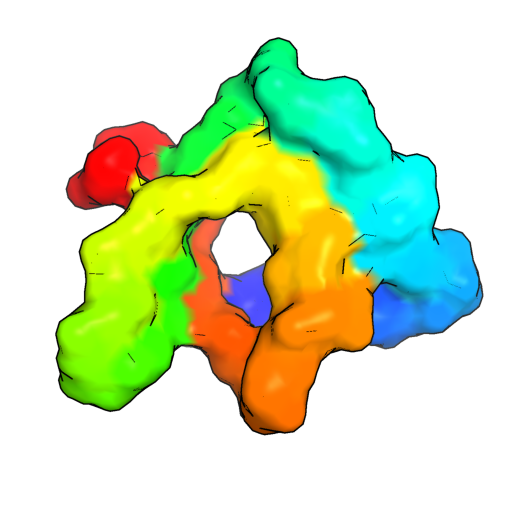0 0.213 5.081 1.00 0.00 34 ARG A C 18
ATOM 14011 O O . ARG A 1 34 ? -3.672 -1.016 5.132 1.00 0.00 34 ARG A O 18
ATOM 14032 N N . ASN A 1 35 ? -4.211 0.855 4.013 1.00 0.00 35 ASN A N 18
ATOM 14033 C CA . ASN A 1 35 ? -4.676 0.122 2.835 1.00 0.00 35 ASN A CA 18
ATOM 14034 C C . ASN A 1 35 ? -3.544 -0.130 1.840 1.00 0.00 35 ASN A C 18
ATOM 14035 O O . ASN A 1 35 ? -3.495 0.473 0.766 1.00 0.00 35 ASN A O 18
ATOM 14046 N N . MET A 1 36 ? -2.648 -1.038 2.200 1.00 0.00 36 MET A N 18
ATOM 14047 C CA . MET A 1 36 ? -1.526 -1.391 1.345 1.00 0.00 36 MET A CA 18
ATOM 14048 C C . MET A 1 36 ? -2.016 -1.988 0.028 1.00 0.00 36 MET A C 18
ATOM 14049 O O . MET A 1 36 ? -1.285 -2.003 -0.963 1.00 0.00 36 MET A O 18
ATOM 14063 N N . CYS A 1 37 ? -3.255 -2.471 0.013 1.00 0.00 37 CYS A N 18
ATOM 14064 C CA . CYS A 1 37 ? -3.809 -3.051 -1.200 1.00 0.00 37 CYS A CA 18
ATOM 14065 C C . CYS A 1 37 ? -4.409 -1.959 -2.074 1.00 0.00 37 CYS A C 18
ATOM 14066 O O . CYS A 1 37 ? -4.322 -2.015 -3.301 1.00 0.00 37 CYS A O 18
ATOM 14073 N N . ALA A 1 38 ? -4.981 -0.946 -1.434 1.00 0.00 38 ALA A N 18
ATOM 14074 C CA . ALA A 1 38 ? -5.555 0.179 -2.159 1.00 0.00 38 ALA A CA 18
ATOM 14075 C C . ALA A 1 38 ? -4.456 1.079 -2.698 1.00 0.00 38 ALA A C 18
ATOM 14076 O O . ALA A 1 38 ? -4.707 1.964 -3.517 1.00 0.00 38 ALA A O 18
ATOM 14083 N N . LEU A 1 39 ? -3.232 0.839 -2.244 1.00 0.00 39 LEU A N 18
ATOM 14084 C CA . LEU A 1 39 ? -2.094 1.617 -2.689 1.00 0.00 39 LEU A CA 18
ATOM 14085 C C . LEU A 1 39 ? -1.481 0.997 -3.930 1.00 0.00 39 LEU A C 18
ATOM 14086 O O . LEU A 1 39 ? -1.257 1.673 -4.927 1.00 0.00 39 LEU A O 18
ATOM 14102 N N . CYS A 1 40 ? -1.231 -0.296 -3.871 1.00 0.00 40 CYS A N 18
ATOM 14103 C CA . CYS A 1 40 ? -0.657 -0.999 -5.006 1.00 0.00 40 CYS A CA 18
ATOM 14104 C C . CYS A 1 40 ? -1.582 -0.913 -6.210 1.00 0.00 40 CYS A C 18
ATOM 14105 O O . CYS A 1 40 ? -1.135 -0.975 -7.355 1.00 0.00 40 CYS A O 18
ATOM 14112 N N . CYS A 1 41 ? -2.879 -0.772 -5.947 1.00 0.00 41 CYS A N 18
ATOM 14113 C CA . CYS A 1 41 ? -3.856 -0.681 -7.020 1.00 0.00 41 CYS A CA 18
ATOM 14114 C C . CYS A 1 41 ? -4.027 0.761 -7.478 1.00 0.00 41 CYS A C 18
ATOM 14115 O O . CYS A 1 41 ? -4.234 1.035 -8.661 1.00 0.00 41 CYS A O 18
ATOM 14122 N N . GLU A 1 42 ? -3.983 1.670 -6.516 1.00 0.00 42 GLU A N 18
ATOM 14123 C CA . GLU A 1 42 ? -4.178 3.094 -6.796 1.00 0.00 42 GLU A CA 18
ATOM 14124 C C . GLU A 1 42 ? -2.867 3.876 -6.913 1.00 0.00 42 GLU A C 18
ATOM 14125 O O . GLU A 1 42 ? -2.877 5.106 -6.867 1.00 0.00 42 GLU A O 18
ATOM 14137 N N . HIS A 1 43 ? -1.746 3.182 -7.071 1.00 0.00 43 HIS A N 18
ATOM 14138 C CA . HIS A 1 43 ? -0.458 3.861 -7.198 1.00 0.00 43 HIS A CA 18
ATOM 14139 C C . HIS A 1 43 ? 0.404 3.240 -8.295 1.00 0.00 43 HIS A C 18
ATOM 14140 O O . HIS A 1 43 ? 0.019 2.248 -8.914 1.00 0.00 43 HIS A O 18
ATOM 14155 N N . PRO A 1 44 ? 1.572 3.844 -8.571 1.00 0.00 44 PRO A N 18
ATOM 14156 C CA . PRO A 1 44 ? 2.483 3.379 -9.627 1.00 0.00 44 PRO A CA 18
ATOM 14157 C C . PRO A 1 44 ? 2.865 1.907 -9.499 1.00 0.00 44 PRO A C 18
ATOM 14158 O O . PRO A 1 44 ? 3.903 1.573 -8.928 1.00 0.00 44 PRO A O 18
ATOM 14169 N N . GLY A 1 45 ? 2.023 1.036 -10.057 1.00 0.00 45 GLY A N 18
ATOM 14170 C CA . GLY A 1 45 ? 2.277 -0.400 -10.025 1.00 0.00 45 GLY A CA 18
ATOM 14171 C C . GLY A 1 45 ? 2.877 -0.877 -8.716 1.00 0.00 45 GLY A C 18
ATOM 14172 O O . GLY A 1 45 ? 3.669 -1.819 -8.696 1.00 0.00 45 GLY A O 18
ATOM 14176 N N . GLY A 1 46 ? 2.499 -0.228 -7.623 1.00 0.00 46 GLY A N 18
ATOM 14177 C CA . GLY A 1 46 ? 3.017 -0.609 -6.325 1.00 0.00 46 GLY A CA 18
ATOM 14178 C C . GLY A 1 46 ? 4.406 -0.058 -6.067 1.00 0.00 46 GLY A C 18
ATOM 14179 O O . GLY A 1 46 ? 5.257 -0.756 -5.521 1.00 0.00 46 GLY A O 18
ATOM 14183 N N . PHE A 1 47 ? 4.622 1.201 -6.467 1.00 0.00 47 PHE A N 18
ATOM 14184 C CA . PHE A 1 47 ? 5.906 1.893 -6.292 1.00 0.00 47 PHE A CA 18
ATOM 14185 C C . PHE A 1 47 ? 6.686 1.395 -5.066 1.00 0.00 47 PHE A C 18
ATOM 14186 O O . PHE A 1 47 ? 7.183 0.272 -5.084 1.00 0.00 47 PHE A O 18
ATOM 14203 N N . GLU A 1 48 ? 6.830 2.208 -4.007 1.00 0.00 48 GLU A N 18
ATOM 14204 C CA . GLU A 1 48 ? 7.588 1.742 -2.843 1.00 0.00 48 GLU A CA 18
ATOM 14205 C C . GLU A 1 48 ? 6.821 1.917 -1.534 1.00 0.00 48 GLU A C 18
ATOM 14206 O O . GLU A 1 48 ? 5.996 2.818 -1.390 1.00 0.00 48 GLU A O 18
ATOM 14218 N N . TYR A 1 49 ? 7.122 1.033 -0.581 1.00 0.00 49 TYR A N 18
ATOM 14219 C CA . TYR A 1 49 ? 6.498 1.047 0.739 1.00 0.00 49 TYR A CA 18
ATOM 14220 C C . TYR A 1 49 ? 7.455 0.556 1.797 1.00 0.00 49 TYR A C 18
ATOM 14221 O O . TYR A 1 49 ? 8.528 0.025 1.508 1.00 0.00 49 TYR A O 18
ATOM 14239 N N . SER A 1 50 ? 7.027 0.728 3.024 1.00 0.00 50 SER A N 18
ATOM 14240 C CA . SER A 1 50 ? 7.789 0.304 4.177 1.00 0.00 50 SER A CA 18
ATOM 14241 C C . SER A 1 50 ? 6.835 -0.009 5.306 1.00 0.00 50 SER A C 18
ATOM 14242 O O . SER A 1 50 ? 6.611 0.808 6.199 1.00 0.00 50 SER A O 18
ATOM 14250 N N . ASN A 1 51 ? 6.251 -1.190 5.238 1.00 0.00 51 ASN A N 18
ATOM 14251 C CA . ASN A 1 51 ? 5.285 -1.619 6.234 1.00 0.00 51 ASN A CA 18
ATOM 14252 C C . ASN A 1 51 ? 5.796 -1.361 7.639 1.00 0.00 51 ASN A C 18
ATOM 14253 O O . ASN A 1 51 ? 6.969 -1.571 7.949 1.00 0.00 51 ASN A O 18
ATOM 14264 N N . GLY A 1 52 ? 4.894 -0.889 8.465 1.00 0.00 52 GLY A N 18
ATOM 14265 C CA . GLY A 1 52 ? 5.222 -0.570 9.842 1.00 0.00 52 GLY A CA 18
ATOM 14266 C C . GLY A 1 52 ? 5.525 0.906 10.026 1.00 0.00 52 GLY A C 18
ATOM 14267 O O . GLY A 1 52 ? 5.043 1.737 9.256 1.00 0.00 52 GLY A O 18
ATOM 14271 N N . PRO A 1 53 ? 6.328 1.269 11.040 1.00 0.00 53 PRO A N 18
ATOM 14272 C CA . PRO A 1 53 ? 6.685 2.668 11.299 1.00 0.00 53 PRO A CA 18
ATOM 14273 C C . PRO A 1 53 ? 7.655 3.217 10.258 1.00 0.00 53 PRO A C 18
ATOM 14274 O O . PRO A 1 53 ? 8.540 2.506 9.784 1.00 0.00 53 PRO A O 18
ATOM 14285 N N . CYS A 1 54 ? 7.479 4.486 9.904 1.00 0.00 54 CYS A N 18
ATOM 14286 C CA . CYS A 1 54 ? 8.336 5.130 8.915 1.00 0.00 54 CYS A CA 18
ATOM 14287 C C . CYS A 1 54 ? 7.965 6.604 8.762 1.00 0.00 54 CYS A C 18
ATOM 14288 O O . CYS A 1 54 ? 8.734 7.490 9.137 1.00 0.00 54 CYS A O 18
ATOM 14295 N N . GLU A 1 55 ? 6.784 6.857 8.209 1.00 0.00 55 GLU A N 18
ATOM 14296 C CA . GLU A 1 55 ? 6.313 8.220 8.005 1.00 0.00 55 GLU A CA 18
ATOM 14297 C C . GLU A 1 55 ? 5.578 8.732 9.241 1.00 0.00 55 GLU A C 18
ATOM 14298 O O . GLU A 1 55 ? 5.727 8.115 10.316 1.00 0.00 55 GLU A O 18
ATOM 14311 N N . ALA A 1 1 ? 6.562 0.574 -9.243 1.00 0.00 1 ALA A N 19
ATOM 14312 C CA . ALA A 1 1 ? 6.232 -0.716 -8.581 1.00 0.00 1 ALA A CA 19
ATOM 14313 C C . ALA A 1 1 ? 7.225 -1.030 -7.468 1.00 0.00 1 ALA A C 19
ATOM 14314 O O . ALA A 1 1 ? 8.421 -0.766 -7.596 1.00 0.00 1 ALA A O 19
ATOM 14323 N N . HIS A 1 2 ? 6.722 -1.596 -6.376 1.00 0.00 2 HIS A N 19
ATOM 14324 C CA . HIS A 1 2 ? 7.556 -1.947 -5.242 1.00 0.00 2 HIS A CA 19
ATOM 14325 C C . HIS A 1 2 ? 7.304 -3.373 -4.792 1.00 0.00 2 HIS A C 19
ATOM 14326 O O . HIS A 1 2 ? 6.925 -4.240 -5.580 1.00 0.00 2 HIS A O 19
ATOM 14341 N N . MET A 1 3 ? 7.554 -3.597 -3.529 1.00 0.00 3 MET A N 19
ATOM 14342 C CA . MET A 1 3 ? 7.406 -4.919 -2.922 1.00 0.00 3 MET A CA 19
ATOM 14343 C C . MET A 1 3 ? 5.937 -5.346 -2.843 1.00 0.00 3 MET A C 19
ATOM 14344 O O . MET A 1 3 ? 5.100 -4.839 -3.588 1.00 0.00 3 MET A O 19
ATOM 14358 N N . ASP A 1 4 ? 5.648 -6.300 -1.946 1.00 0.00 4 ASP A N 19
ATOM 14359 C CA . ASP A 1 4 ? 4.293 -6.843 -1.753 1.00 0.00 4 ASP A CA 19
ATOM 14360 C C . ASP A 1 4 ? 3.207 -5.919 -2.298 1.00 0.00 4 ASP A C 19
ATOM 14361 O O . ASP A 1 4 ? 3.201 -4.724 -2.016 1.00 0.00 4 ASP A O 19
ATOM 14370 N N . CYS A 1 5 ? 2.296 -6.492 -3.085 1.00 0.00 5 CYS A N 19
ATOM 14371 C CA . CYS A 1 5 ? 1.202 -5.733 -3.685 1.00 0.00 5 CYS A CA 19
ATOM 14372 C C . CYS A 1 5 ? 0.070 -6.678 -4.105 1.00 0.00 5 CYS A C 19
ATOM 14373 O O . CYS A 1 5 ? 0.313 -7.713 -4.725 1.00 0.00 5 CYS A O 19
ATOM 14380 N N . THR A 1 6 ? -1.164 -6.312 -3.746 1.00 0.00 6 THR A N 19
ATOM 14381 C CA . THR A 1 6 ? -2.357 -7.107 -4.059 1.00 0.00 6 THR A CA 19
ATOM 14382 C C . THR A 1 6 ? -2.269 -7.808 -5.427 1.00 0.00 6 THR A C 19
ATOM 14383 O O . THR A 1 6 ? -2.856 -8.869 -5.603 1.00 0.00 6 THR A O 19
ATOM 14394 N N . GLU A 1 7 ? -1.554 -7.203 -6.395 1.00 0.00 7 GLU A N 19
ATOM 14395 C CA . GLU A 1 7 ? -1.417 -7.755 -7.752 1.00 0.00 7 GLU A CA 19
ATOM 14396 C C . GLU A 1 7 ? -1.756 -9.246 -7.849 1.00 0.00 7 GLU A C 19
ATOM 14397 O O . GLU A 1 7 ? -0.876 -10.104 -7.814 1.00 0.00 7 GLU A O 19
ATOM 14409 N N . PHE A 1 8 ? -3.048 -9.528 -8.010 1.00 0.00 8 PHE A N 19
ATOM 14410 C CA . PHE A 1 8 ? -3.543 -10.894 -8.162 1.00 0.00 8 PHE A CA 19
ATOM 14411 C C . PHE A 1 8 ? -4.932 -10.878 -8.800 1.00 0.00 8 PHE A C 19
ATOM 14412 O O . PHE A 1 8 ? -5.182 -10.086 -9.710 1.00 0.00 8 PHE A O 19
ATOM 14429 N N . ASN A 1 9 ? -5.826 -11.752 -8.361 1.00 0.00 9 ASN A N 19
ATOM 14430 C CA . ASN A 1 9 ? -7.161 -11.814 -8.946 1.00 0.00 9 ASN A CA 19
ATOM 14431 C C . ASN A 1 9 ? -7.999 -10.572 -8.597 1.00 0.00 9 ASN A C 19
ATOM 14432 O O . ASN A 1 9 ? -8.208 -9.718 -9.458 1.00 0.00 9 ASN A O 19
ATOM 14443 N N . PRO A 1 10 ? -8.506 -10.437 -7.352 1.00 0.00 10 PRO A N 19
ATOM 14444 C CA . PRO A 1 10 ? -9.319 -9.279 -6.963 1.00 0.00 10 PRO A CA 19
ATOM 14445 C C . PRO A 1 10 ? -8.483 -8.104 -6.458 1.00 0.00 10 PRO A C 19
ATOM 14446 O O . PRO A 1 10 ? -8.215 -8.005 -5.263 1.00 0.00 10 PRO A O 19
ATOM 14457 N N . LEU A 1 11 ? -8.083 -7.212 -7.371 1.00 0.00 11 LEU A N 19
ATOM 14458 C CA . LEU A 1 11 ? -7.275 -6.035 -7.018 1.00 0.00 11 LEU A CA 19
ATOM 14459 C C . LEU A 1 11 ? -7.734 -5.401 -5.711 1.00 0.00 11 LEU A C 19
ATOM 14460 O O . LEU A 1 11 ? -8.781 -5.765 -5.187 1.00 0.00 11 LEU A O 19
ATOM 14476 N N . CYS A 1 12 ? -6.923 -4.464 -5.187 1.00 0.00 12 CYS A N 19
ATOM 14477 C CA . CYS A 1 12 ? -7.200 -3.779 -3.919 1.00 0.00 12 CYS A CA 19
ATOM 14478 C C . CYS A 1 12 ? -8.655 -3.874 -3.488 1.00 0.00 12 CYS A C 19
ATOM 14479 O O . CYS A 1 12 ? -9.348 -2.870 -3.318 1.00 0.00 12 CYS A O 19
ATOM 14486 N N . ARG A 1 13 ? -9.097 -5.100 -3.295 1.00 0.00 13 ARG A N 19
ATOM 14487 C CA . ARG A 1 13 ? -10.460 -5.368 -2.862 1.00 0.00 13 ARG A CA 19
ATOM 14488 C C . ARG A 1 13 ? -10.518 -5.449 -1.340 1.00 0.00 13 ARG A C 19
ATOM 14489 O O . ARG A 1 13 ? -11.218 -6.287 -0.773 1.00 0.00 13 ARG A O 19
ATOM 14510 N N . CYS A 1 14 ? -9.769 -4.564 -0.688 1.00 0.00 14 CYS A N 19
ATOM 14511 C CA . CYS A 1 14 ? -9.717 -4.520 0.763 1.00 0.00 14 CYS A CA 19
ATOM 14512 C C . CYS A 1 14 ? -10.007 -3.109 1.271 1.00 0.00 14 CYS A C 19
ATOM 14513 O O . CYS A 1 14 ? -9.244 -2.172 1.039 1.00 0.00 14 CYS A O 19
ATOM 14520 N N . ASN A 1 15 ? -11.128 -2.972 1.955 1.00 0.00 15 ASN A N 19
ATOM 14521 C CA . ASN A 1 15 ? -11.543 -1.684 2.502 1.00 0.00 15 ASN A CA 19
ATOM 14522 C C . ASN A 1 15 ? -10.856 -1.422 3.828 1.00 0.00 15 ASN A C 19
ATOM 14523 O O . ASN A 1 15 ? -10.334 -0.334 4.047 1.00 0.00 15 ASN A O 19
ATOM 14534 N N . LYS A 1 16 ? -10.883 -2.436 4.700 1.00 0.00 16 LYS A N 19
ATOM 14535 C CA . LYS A 1 16 ? -10.290 -2.384 6.044 1.00 0.00 16 LYS A CA 19
ATOM 14536 C C . LYS A 1 16 ? -9.252 -1.276 6.192 1.00 0.00 16 LYS A C 19
ATOM 14537 O O . LYS A 1 16 ? -8.091 -1.525 6.514 1.00 0.00 16 LYS A O 19
ATOM 14556 N N . MET A 1 17 ? -9.692 -0.053 5.950 1.00 0.00 17 MET A N 19
ATOM 14557 C CA . MET A 1 17 ? -8.820 1.119 6.045 1.00 0.00 17 MET A CA 19
ATOM 14558 C C . MET A 1 17 ? -8.576 1.514 7.493 1.00 0.00 17 MET A C 19
ATOM 14559 O O . MET A 1 17 ? -8.740 2.670 7.886 1.00 0.00 17 MET A O 19
ATOM 14573 N N . LEU A 1 18 ? -8.179 0.537 8.270 1.00 0.00 18 LEU A N 19
ATOM 14574 C CA . LEU A 1 18 ? -7.892 0.730 9.684 1.00 0.00 18 LEU A CA 19
ATOM 14575 C C . LEU A 1 18 ? -7.231 -0.510 10.277 1.00 0.00 18 LEU A C 19
ATOM 14576 O O . LEU A 1 18 ? -7.808 -1.186 11.130 1.00 0.00 18 LEU A O 19
ATOM 14592 N N . GLY A 1 19 ? -6.018 -0.812 9.821 1.00 0.00 19 GLY A N 19
ATOM 14593 C CA . GLY A 1 19 ? -5.311 -1.977 10.324 1.00 0.00 19 GLY A CA 19
ATOM 14594 C C . GLY A 1 19 ? -3.803 -1.814 10.304 1.00 0.00 19 GLY A C 19
ATOM 14595 O O . GLY A 1 19 ? -3.242 -1.065 11.104 1.00 0.00 19 GLY A O 19
ATOM 14599 N N . ASP A 1 20 ? -3.146 -2.528 9.395 1.00 0.00 20 ASP A N 19
ATOM 14600 C CA . ASP A 1 20 ? -1.694 -2.477 9.273 1.00 0.00 20 ASP A CA 19
ATOM 14601 C C . ASP A 1 20 ? -1.196 -1.047 9.117 1.00 0.00 20 ASP A C 19
ATOM 14602 O O . ASP A 1 20 ? -1.979 -0.098 9.079 1.00 0.00 20 ASP A O 19
ATOM 14611 N N . LEU A 1 21 ? 0.121 -0.909 9.028 1.00 0.00 21 LEU A N 19
ATOM 14612 C CA . LEU A 1 21 ? 0.753 0.397 8.875 1.00 0.00 21 LEU A CA 19
ATOM 14613 C C . LEU A 1 21 ? 1.886 0.332 7.857 1.00 0.00 21 LEU A C 19
ATOM 14614 O O . LEU A 1 21 ? 3.011 -0.045 8.186 1.00 0.00 21 LEU A O 19
ATOM 14630 N N . ILE A 1 22 ? 1.579 0.704 6.621 1.00 0.00 22 ILE A N 19
ATOM 14631 C CA . ILE A 1 22 ? 2.565 0.691 5.551 1.00 0.00 22 ILE A CA 19
ATOM 14632 C C . ILE A 1 22 ? 3.293 2.028 5.450 1.00 0.00 22 ILE A C 19
ATOM 14633 O O . ILE A 1 22 ? 2.748 3.075 5.797 1.00 0.00 22 ILE A O 19
ATOM 14649 N N . CYS A 1 23 ? 4.523 1.975 4.954 1.00 0.00 23 CYS A N 19
ATOM 14650 C CA . CYS A 1 23 ? 5.334 3.178 4.779 1.00 0.00 23 CYS A CA 19
ATOM 14651 C C . CYS A 1 23 ? 5.633 3.386 3.302 1.00 0.00 23 CYS A C 19
ATOM 14652 O O . CYS A 1 23 ? 6.612 2.855 2.780 1.00 0.00 23 CYS A O 19
ATOM 14659 N N . ALA A 1 24 ? 4.770 4.133 2.621 1.00 0.00 24 ALA A N 19
ATOM 14660 C CA . ALA A 1 24 ? 4.946 4.360 1.195 1.00 0.00 24 ALA A CA 19
ATOM 14661 C C . ALA A 1 24 ? 5.682 5.658 0.891 1.00 0.00 24 ALA A C 19
ATOM 14662 O O . ALA A 1 24 ? 5.571 6.645 1.618 1.00 0.00 24 ALA A O 19
ATOM 14669 N N . VAL A 1 25 ? 6.421 5.635 -0.209 1.00 0.00 25 VAL A N 19
ATOM 14670 C CA . VAL A 1 25 ? 7.181 6.778 -0.670 1.00 0.00 25 VAL A CA 19
ATOM 14671 C C . VAL A 1 25 ? 7.153 6.869 -2.191 1.00 0.00 25 VAL A C 19
ATOM 14672 O O . VAL A 1 25 ? 7.026 5.852 -2.891 1.00 0.00 25 VAL A O 19
ATOM 14685 N N . ILE A 1 26 ? 7.264 8.092 -2.694 1.00 0.00 26 ILE A N 19
ATOM 14686 C CA . ILE A 1 26 ? 7.254 8.327 -4.136 1.00 0.00 26 ILE A CA 19
ATOM 14687 C C . ILE A 1 26 ? 8.119 9.525 -4.519 1.00 0.00 26 ILE A C 19
ATOM 14688 O O . ILE A 1 26 ? 7.633 10.652 -4.611 1.00 0.00 26 ILE A O 19
ATOM 14704 N N . GLY A 1 27 ? 9.399 9.263 -4.749 1.00 0.00 27 GLY A N 19
ATOM 14705 C CA . GLY A 1 27 ? 10.335 10.304 -5.137 1.00 0.00 27 GLY A CA 19
ATOM 14706 C C . GLY A 1 27 ? 10.612 11.281 -4.019 1.00 0.00 27 GLY A C 19
ATOM 14707 O O . GLY A 1 27 ? 11.758 11.463 -3.607 1.00 0.00 27 GLY A O 19
ATOM 14711 N N . ASP A 1 28 ? 9.556 11.907 -3.533 1.00 0.00 28 ASP A N 19
ATOM 14712 C CA . ASP A 1 28 ? 9.665 12.874 -2.452 1.00 0.00 28 ASP A CA 19
ATOM 14713 C C . ASP A 1 28 ? 8.375 12.922 -1.646 1.00 0.00 28 ASP A C 19
ATOM 14714 O O . ASP A 1 28 ? 8.078 13.924 -0.995 1.00 0.00 28 ASP A O 19
ATOM 14723 N N . ALA A 1 29 ? 7.610 11.834 -1.688 1.00 0.00 29 ALA A N 19
ATOM 14724 C CA . ALA A 1 29 ? 6.359 11.767 -0.949 1.00 0.00 29 ALA A CA 19
ATOM 14725 C C . ALA A 1 29 ? 6.329 10.526 -0.073 1.00 0.00 29 ALA A C 19
ATOM 14726 O O . ALA A 1 29 ? 5.699 9.526 -0.413 1.00 0.00 29 ALA A O 19
ATOM 14733 N N . LYS A 1 30 ? 7.027 10.599 1.055 1.00 0.00 30 LYS A N 19
ATOM 14734 C CA . LYS A 1 30 ? 7.098 9.484 1.987 1.00 0.00 30 LYS A CA 19
ATOM 14735 C C . LYS A 1 30 ? 6.069 9.642 3.102 1.00 0.00 30 LYS A C 19
ATOM 14736 O O . LYS A 1 30 ? 6.275 10.406 4.045 1.00 0.00 30 LYS A O 19
ATOM 14755 N N . GLU A 1 31 ? 4.964 8.914 2.991 1.00 0.00 31 GLU A N 19
ATOM 14756 C CA . GLU A 1 31 ? 3.907 8.974 3.994 1.00 0.00 31 GLU A CA 19
ATOM 14757 C C . GLU A 1 31 ? 3.351 7.582 4.275 1.00 0.00 31 GLU A C 19
ATOM 14758 O O . GLU A 1 31 ? 3.288 6.738 3.381 1.00 0.00 31 GLU A O 19
ATOM 14770 N N . GLU A 1 32 ? 2.949 7.346 5.520 1.00 0.00 32 GLU A N 19
ATOM 14771 C CA . GLU A 1 32 ? 2.400 6.051 5.905 1.00 0.00 32 GLU A CA 19
ATOM 14772 C C . GLU A 1 32 ? 1.036 5.831 5.279 1.00 0.00 32 GLU A C 19
ATOM 14773 O O . GLU A 1 32 ? 0.435 6.750 4.723 1.00 0.00 32 GLU A O 19
ATOM 14785 N N . HIS A 1 33 ? 0.550 4.606 5.390 1.00 0.00 33 HIS A N 19
ATOM 14786 C CA . HIS A 1 33 ? -0.754 4.259 4.852 1.00 0.00 33 HIS A CA 19
ATOM 14787 C C . HIS A 1 33 ? -1.297 2.995 5.502 1.00 0.00 33 HIS A C 19
ATOM 14788 O O . HIS A 1 33 ? -0.559 2.231 6.122 1.00 0.00 33 HIS A O 19
ATOM 14803 N N . ARG A 1 34 ? -2.595 2.782 5.352 1.00 0.00 34 ARG A N 19
ATOM 14804 C CA . ARG A 1 34 ? -3.252 1.606 5.911 1.00 0.00 34 ARG A CA 19
ATOM 14805 C C . ARG A 1 34 ? -3.797 0.717 4.802 1.00 0.00 34 ARG A C 19
ATOM 14806 O O . ARG A 1 34 ? -3.586 -0.496 4.808 1.00 0.00 34 ARG A O 19
ATOM 14827 N N . ASN A 1 35 ? -4.489 1.325 3.841 1.00 0.00 35 ASN A N 19
ATOM 14828 C CA . ASN A 1 35 ? -5.047 0.576 2.721 1.00 0.00 35 ASN A CA 19
ATOM 14829 C C . ASN A 1 35 ? -3.955 0.297 1.705 1.00 0.00 35 ASN A C 19
ATOM 14830 O O . ASN A 1 35 ? -4.013 0.742 0.558 1.00 0.00 35 ASN A O 19
ATOM 14841 N N . MET A 1 36 ? -2.954 -0.443 2.150 1.00 0.00 36 MET A N 19
ATOM 14842 C CA . MET A 1 36 ? -1.824 -0.796 1.314 1.00 0.00 36 MET A CA 19
ATOM 14843 C C . MET A 1 36 ? -2.277 -1.506 0.041 1.00 0.00 36 MET A C 19
ATOM 14844 O O . MET A 1 36 ? -1.529 -1.580 -0.935 1.00 0.00 36 MET A O 19
ATOM 14858 N N . CYS A 1 37 ? -3.504 -2.020 0.048 1.00 0.00 37 CYS A N 19
ATOM 14859 C CA . CYS A 1 37 ? -4.031 -2.710 -1.121 1.00 0.00 37 CYS A CA 19
ATOM 14860 C C . CYS A 1 37 ? -4.519 -1.703 -2.155 1.00 0.00 37 CYS A C 19
ATOM 14861 O O . CYS A 1 37 ? -4.170 -1.791 -3.331 1.00 0.00 37 CYS A O 19
ATOM 14868 N N . ALA A 1 38 ? -5.304 -0.730 -1.704 1.00 0.00 38 ALA A N 19
ATOM 14869 C CA . ALA A 1 38 ? -5.822 0.312 -2.587 1.00 0.00 38 ALA A CA 19
ATOM 14870 C C . ALA A 1 38 ? -4.694 1.152 -3.162 1.00 0.00 38 ALA A C 19
ATOM 14871 O O . ALA A 1 38 ? -4.876 1.865 -4.150 1.00 0.00 38 ALA A O 19
ATOM 14878 N N . LEU A 1 39 ? -3.530 1.063 -2.540 1.00 0.00 39 LEU A N 19
ATOM 14879 C CA . LEU A 1 39 ? -2.375 1.813 -2.983 1.00 0.00 39 LEU A CA 19
ATOM 14880 C C . LEU A 1 39 ? -1.650 1.078 -4.092 1.00 0.00 39 LEU A C 19
ATOM 14881 O O . LEU A 1 39 ? -1.212 1.681 -5.065 1.00 0.00 39 LEU A O 19
ATOM 14897 N N . CYS A 1 40 ? -1.521 -0.228 -3.931 1.00 0.00 40 CYS A N 19
ATOM 14898 C CA . CYS A 1 40 ? -0.840 -1.043 -4.917 1.00 0.00 40 CYS A CA 19
ATOM 14899 C C . CYS A 1 40 ? -1.675 -1.158 -6.185 1.00 0.00 40 CYS A C 19
ATOM 14900 O O . CYS A 1 40 ? -1.134 -1.215 -7.289 1.00 0.00 40 CYS A O 19
ATOM 14907 N N . CYS A 1 41 ? -2.995 -1.188 -6.028 1.00 0.00 41 CYS A N 19
ATOM 14908 C CA . CYS A 1 41 ? -3.877 -1.292 -7.179 1.00 0.00 41 CYS A CA 19
ATOM 14909 C C . CYS A 1 41 ? -3.955 0.034 -7.928 1.00 0.00 41 CYS A C 19
ATOM 14910 O O . CYS A 1 41 ? -4.030 0.066 -9.156 1.00 0.00 41 CYS A O 19
ATOM 14917 N N . GLU A 1 42 ? -3.954 1.121 -7.170 1.00 0.00 42 GLU A N 19
ATOM 14918 C CA . GLU A 1 42 ? -4.043 2.462 -7.750 1.00 0.00 42 GLU A CA 19
ATOM 14919 C C . GLU A 1 42 ? -2.686 2.977 -8.236 1.00 0.00 42 GLU A C 19
ATOM 14920 O O . GLU A 1 42 ? -2.606 3.682 -9.242 1.00 0.00 42 GLU A O 19
ATOM 14932 N N . HIS A 1 43 ? -1.629 2.639 -7.509 1.00 0.00 43 HIS A N 19
ATOM 14933 C CA . HIS A 1 43 ? -0.279 3.084 -7.855 1.00 0.00 43 HIS A CA 19
ATOM 14934 C C . HIS A 1 43 ? 0.327 2.236 -8.971 1.00 0.00 43 HIS A C 19
ATOM 14935 O O . HIS A 1 43 ? -0.227 1.206 -9.354 1.00 0.00 43 HIS A O 19
ATOM 14950 N N . PRO A 1 44 ? 1.478 2.674 -9.512 1.00 0.00 44 PRO A N 19
ATOM 14951 C CA . PRO A 1 44 ? 2.170 1.972 -10.596 1.00 0.00 44 PRO A CA 19
ATOM 14952 C C . PRO A 1 44 ? 2.815 0.678 -10.117 1.00 0.00 44 PRO A C 19
ATOM 14953 O O . PRO A 1 44 ? 3.920 0.687 -9.576 1.00 0.00 44 PRO A O 19
ATOM 14964 N N . GLY A 1 45 ? 2.111 -0.434 -10.308 1.00 0.00 45 GLY A N 19
ATOM 14965 C CA . GLY A 1 45 ? 2.630 -1.716 -9.876 1.00 0.00 45 GLY A CA 19
ATOM 14966 C C . GLY A 1 45 ? 2.945 -1.735 -8.393 1.00 0.00 45 GLY A C 19
ATOM 14967 O O . GLY A 1 45 ? 3.709 -2.579 -7.923 1.00 0.00 45 GLY A O 19
ATOM 14971 N N . GLY A 1 46 ? 2.353 -0.800 -7.654 1.00 0.00 46 GLY A N 19
ATOM 14972 C CA . GLY A 1 46 ? 2.585 -0.726 -6.226 1.00 0.00 46 GLY A CA 19
ATOM 14973 C C . GLY A 1 46 ? 3.622 0.313 -5.855 1.00 0.00 46 GLY A C 19
ATOM 14974 O O . GLY A 1 46 ? 4.815 0.112 -6.076 1.00 0.00 46 GLY A O 19
ATOM 14978 N N . PHE A 1 47 ? 3.172 1.425 -5.274 1.00 0.00 47 PHE A N 19
ATOM 14979 C CA . PHE A 1 47 ? 4.082 2.489 -4.857 1.00 0.00 47 PHE A CA 19
ATOM 14980 C C . PHE A 1 47 ? 5.208 1.908 -4.015 1.00 0.00 47 PHE A C 19
ATOM 14981 O O . PHE A 1 47 ? 5.196 0.721 -3.691 1.00 0.00 47 PHE A O 19
ATOM 14998 N N . GLU A 1 48 ? 6.176 2.738 -3.651 1.00 0.00 48 GLU A N 19
ATOM 14999 C CA . GLU A 1 48 ? 7.290 2.263 -2.841 1.00 0.00 48 GLU A CA 19
ATOM 15000 C C . GLU A 1 48 ? 6.889 2.173 -1.386 1.00 0.00 48 GLU A C 19
ATOM 15001 O O . GLU A 1 48 ? 7.127 3.099 -0.614 1.00 0.00 48 GLU A O 19
ATOM 15013 N N . TYR A 1 49 ? 6.288 1.057 -0.999 1.00 0.00 49 TYR A N 19
ATOM 15014 C CA . TYR A 1 49 ? 5.879 0.897 0.386 1.00 0.00 49 TYR A CA 19
ATOM 15015 C C . TYR A 1 49 ? 6.497 -0.308 1.050 1.00 0.00 49 TYR A C 19
ATOM 15016 O O . TYR A 1 49 ? 6.849 -1.300 0.411 1.00 0.00 49 TYR A O 19
ATOM 15034 N N . SER A 1 50 ? 6.585 -0.207 2.360 1.00 0.00 50 SER A N 19
ATOM 15035 C CA . SER A 1 50 ? 7.120 -1.273 3.187 1.00 0.00 50 SER A CA 19
ATOM 15036 C C . SER A 1 50 ? 6.267 -1.419 4.434 1.00 0.00 50 SER A C 19
ATOM 15037 O O . SER A 1 50 ? 6.394 -0.645 5.384 1.00 0.00 50 SER A O 19
ATOM 15045 N N . ASN A 1 51 ? 5.376 -2.400 4.414 1.00 0.00 51 ASN A N 19
ATOM 15046 C CA . ASN A 1 51 ? 4.477 -2.631 5.534 1.00 0.00 51 ASN A CA 19
ATOM 15047 C C . ASN A 1 51 ? 5.231 -2.718 6.850 1.00 0.00 51 ASN A C 19
ATOM 15048 O O . ASN A 1 51 ? 6.254 -3.394 6.960 1.00 0.00 51 ASN A O 19
ATOM 15059 N N . GLY A 1 52 ? 4.704 -2.026 7.842 1.00 0.00 52 GLY A N 19
ATOM 15060 C CA . GLY A 1 52 ? 5.314 -2.018 9.160 1.00 0.00 52 GLY A CA 19
ATOM 15061 C C . GLY A 1 52 ? 5.685 -0.622 9.623 1.00 0.00 52 GLY A C 19
ATOM 15062 O O . GLY A 1 52 ? 5.410 0.354 8.930 1.00 0.00 52 GLY A O 19
ATOM 15066 N N . PRO A 1 53 ? 6.316 -0.497 10.804 1.00 0.00 53 PRO A N 19
ATOM 15067 C CA . PRO A 1 53 ? 6.722 0.799 11.348 1.00 0.00 53 PRO A CA 19
ATOM 15068 C C . PRO A 1 53 ? 8.035 1.290 10.750 1.00 0.00 53 PRO A C 19
ATOM 15069 O O . PRO A 1 53 ? 9.063 0.619 10.851 1.00 0.00 53 PRO A O 19
ATOM 15080 N N . CYS A 1 54 ? 7.997 2.461 10.125 1.00 0.00 54 CYS A N 19
ATOM 15081 C CA . CYS A 1 54 ? 9.187 3.038 9.508 1.00 0.00 54 CYS A CA 19
ATOM 15082 C C . CYS A 1 54 ? 9.102 4.561 9.490 1.00 0.00 54 CYS A C 19
ATOM 15083 O O . CYS A 1 54 ? 10.051 5.250 9.862 1.00 0.00 54 CYS A O 19
ATOM 15090 N N . GLU A 1 55 ? 7.958 5.079 9.056 1.00 0.00 55 GLU A N 19
ATOM 15091 C CA . GLU A 1 55 ? 7.747 6.519 8.989 1.00 0.00 55 GLU A CA 19
ATOM 15092 C C . GLU A 1 55 ? 7.703 7.127 10.388 1.00 0.00 55 GLU A C 19
ATOM 15093 O O . GLU A 1 55 ? 8.742 7.657 10.837 1.00 0.00 55 GLU A O 19
ATOM 15106 N N . ALA A 1 1 ? 11.067 -3.020 1.362 1.00 0.00 1 ALA A N 20
ATOM 15107 C CA . ALA A 1 1 ? 11.123 -3.466 -0.055 1.00 0.00 1 ALA A CA 20
ATOM 15108 C C . ALA A 1 1 ? 9.945 -2.910 -0.850 1.00 0.00 1 ALA A C 20
ATOM 15109 O O . ALA A 1 1 ? 8.820 -2.860 -0.358 1.00 0.00 1 ALA A O 20
ATOM 15118 N N . HIS A 1 2 ? 10.214 -2.492 -2.081 1.00 0.00 2 HIS A N 20
ATOM 15119 C CA . HIS A 1 2 ? 9.177 -1.938 -2.943 1.00 0.00 2 HIS A CA 20
ATOM 15120 C C . HIS A 1 2 ? 8.659 -2.996 -3.918 1.00 0.00 2 HIS A C 20
ATOM 15121 O O . HIS A 1 2 ? 9.173 -3.143 -5.025 1.00 0.00 2 HIS A O 20
ATOM 15136 N N . MET A 1 3 ? 7.637 -3.738 -3.498 1.00 0.00 3 MET A N 20
ATOM 15137 C CA . MET A 1 3 ? 7.069 -4.784 -4.346 1.00 0.00 3 MET A CA 20
ATOM 15138 C C . MET A 1 3 ? 5.770 -5.352 -3.773 1.00 0.00 3 MET A C 20
ATOM 15139 O O . MET A 1 3 ? 4.852 -5.689 -4.520 1.00 0.00 3 MET A O 20
ATOM 15153 N N . ASP A 1 4 ? 5.700 -5.477 -2.449 1.00 0.00 4 ASP A N 20
ATOM 15154 C CA . ASP A 1 4 ? 4.514 -6.026 -1.793 1.00 0.00 4 ASP A CA 20
ATOM 15155 C C . ASP A 1 4 ? 3.244 -5.298 -2.226 1.00 0.00 4 ASP A C 20
ATOM 15156 O O . ASP A 1 4 ? 3.241 -4.080 -2.400 1.00 0.00 4 ASP A O 20
ATOM 15165 N N . CYS A 1 5 ? 2.165 -6.060 -2.397 1.00 0.00 5 CYS A N 20
ATOM 15166 C CA . CYS A 1 5 ? 0.882 -5.502 -2.808 1.00 0.00 5 CYS A CA 20
ATOM 15167 C C . CYS A 1 5 ? -0.271 -6.340 -2.247 1.00 0.00 5 CYS A C 20
ATOM 15168 O O . CYS A 1 5 ? -0.213 -6.785 -1.100 1.00 0.00 5 CYS A O 20
ATOM 15175 N N . THR A 1 6 ? -1.315 -6.565 -3.047 1.00 0.00 6 THR A N 20
ATOM 15176 C CA . THR A 1 6 ? -2.446 -7.355 -2.602 1.00 0.00 6 THR A CA 20
ATOM 15177 C C . THR A 1 6 ? -2.015 -8.796 -2.380 1.00 0.00 6 THR A C 20
ATOM 15178 O O . THR A 1 6 ? -1.944 -9.252 -1.242 1.00 0.00 6 THR A O 20
ATOM 15189 N N . GLU A 1 7 ? -1.728 -9.510 -3.474 1.00 0.00 7 GLU A N 20
ATOM 15190 C CA . GLU A 1 7 ? -1.313 -10.894 -3.392 1.00 0.00 7 GLU A CA 20
ATOM 15191 C C . GLU A 1 7 ? -1.059 -11.468 -4.778 1.00 0.00 7 GLU A C 20
ATOM 15192 O O . GLU A 1 7 ? -0.259 -12.391 -4.934 1.00 0.00 7 GLU A O 20
ATOM 15204 N N . PHE A 1 8 ? -1.761 -10.945 -5.784 1.00 0.00 8 PHE A N 20
ATOM 15205 C CA . PHE A 1 8 ? -1.599 -11.465 -7.140 1.00 0.00 8 PHE A CA 20
ATOM 15206 C C . PHE A 1 8 ? -2.099 -10.485 -8.205 1.00 0.00 8 PHE A C 20
ATOM 15207 O O . PHE A 1 8 ? -1.907 -9.278 -8.083 1.00 0.00 8 PHE A O 20
ATOM 15224 N N . ASN A 1 9 ? -2.738 -11.017 -9.253 1.00 0.00 9 ASN A N 20
ATOM 15225 C CA . ASN A 1 9 ? -3.262 -10.193 -10.336 1.00 0.00 9 ASN A CA 20
ATOM 15226 C C . ASN A 1 9 ? -4.426 -9.356 -9.831 1.00 0.00 9 ASN A C 20
ATOM 15227 O O . ASN A 1 9 ? -4.403 -8.132 -9.946 1.00 0.00 9 ASN A O 20
ATOM 15238 N N . PRO A 1 10 ? -5.450 -9.988 -9.229 1.00 0.00 10 PRO A N 20
ATOM 15239 C CA . PRO A 1 10 ? -6.582 -9.252 -8.674 1.00 0.00 10 PRO A CA 20
ATOM 15240 C C . PRO A 1 10 ? -6.111 -8.418 -7.490 1.00 0.00 10 PRO A C 20
ATOM 15241 O O . PRO A 1 10 ? -6.368 -8.755 -6.335 1.00 0.00 10 PRO A O 20
ATOM 15252 N N . LEU A 1 11 ? -5.373 -7.356 -7.806 1.00 0.00 11 LEU A N 20
ATOM 15253 C CA . LEU A 1 11 ? -4.791 -6.460 -6.806 1.00 0.00 11 LEU A CA 20
ATOM 15254 C C . LEU A 1 11 ? -5.781 -6.060 -5.720 1.00 0.00 11 LEU A C 20
ATOM 15255 O O . LEU A 1 11 ? -6.751 -6.762 -5.455 1.00 0.00 11 LEU A O 20
ATOM 15271 N N . CYS A 1 12 ? -5.472 -4.938 -5.074 1.00 0.00 12 CYS A N 20
ATOM 15272 C CA . CYS A 1 12 ? -6.249 -4.393 -3.949 1.00 0.00 12 CYS A CA 20
ATOM 15273 C C . CYS A 1 12 ? -7.646 -4.973 -3.847 1.00 0.00 12 CYS A C 20
ATOM 15274 O O . CYS A 1 12 ? -8.653 -4.279 -3.989 1.00 0.00 12 CYS A O 20
ATOM 15281 N N . ARG A 1 13 ? -7.678 -6.260 -3.559 1.00 0.00 13 ARG A N 20
ATOM 15282 C CA . ARG A 1 13 ? -8.927 -6.983 -3.384 1.00 0.00 13 ARG A CA 20
ATOM 15283 C C . ARG A 1 13 ? -9.305 -7.005 -1.906 1.00 0.00 13 ARG A C 20
ATOM 15284 O O . ARG A 1 13 ? -9.911 -7.959 -1.420 1.00 0.00 13 ARG A O 20
ATOM 15305 N N . CYS A 1 14 ? -8.936 -5.938 -1.195 1.00 0.00 14 CYS A N 20
ATOM 15306 C CA . CYS A 1 14 ? -9.226 -5.820 0.222 1.00 0.00 14 CYS A CA 20
ATOM 15307 C C . CYS A 1 14 ? -9.918 -4.491 0.517 1.00 0.00 14 CYS A C 20
ATOM 15308 O O . CYS A 1 14 ? -9.319 -3.420 0.421 1.00 0.00 14 CYS A O 20
ATOM 15315 N N . ASN A 1 15 ? -11.190 -4.573 0.868 1.00 0.00 15 ASN A N 20
ATOM 15316 C CA . ASN A 1 15 ? -11.972 -3.381 1.177 1.00 0.00 15 ASN A CA 20
ATOM 15317 C C . ASN A 1 15 ? -11.694 -2.938 2.595 1.00 0.00 15 ASN A C 20
ATOM 15318 O O . ASN A 1 15 ? -11.349 -1.785 2.827 1.00 0.00 15 ASN A O 20
ATOM 15329 N N . LYS A 1 16 ? -11.863 -3.881 3.527 1.00 0.00 16 LYS A N 20
ATOM 15330 C CA . LYS A 1 16 ? -11.655 -3.661 4.960 1.00 0.00 16 LYS A CA 20
ATOM 15331 C C . LYS A 1 16 ? -10.795 -2.439 5.233 1.00 0.00 16 LYS A C 20
ATOM 15332 O O . LYS A 1 16 ? -9.708 -2.545 5.792 1.00 0.00 16 LYS A O 20
ATOM 15351 N N . MET A 1 17 ? -11.302 -1.291 4.802 1.00 0.00 17 MET A N 20
ATOM 15352 C CA . MET A 1 17 ? -10.615 -0.002 4.954 1.00 0.00 17 MET A CA 20
ATOM 15353 C C . MET A 1 17 ? -10.035 0.196 6.356 1.00 0.00 17 MET A C 20
ATOM 15354 O O . MET A 1 17 ? -10.431 1.099 7.093 1.00 0.00 17 MET A O 20
ATOM 15368 N N . LEU A 1 18 ? -9.091 -0.650 6.697 1.00 0.00 18 LEU A N 20
ATOM 15369 C CA . LEU A 1 18 ? -8.414 -0.606 7.982 1.00 0.00 18 LEU A CA 20
ATOM 15370 C C . LEU A 1 18 ? -7.235 -1.570 7.986 1.00 0.00 18 LEU A C 20
ATOM 15371 O O . LEU A 1 18 ? -7.158 -2.479 8.813 1.00 0.00 18 LEU A O 20
ATOM 15387 N N . GLY A 1 19 ? -6.326 -1.371 7.043 1.00 0.00 19 GLY A N 20
ATOM 15388 C CA . GLY A 1 19 ? -5.165 -2.236 6.929 1.00 0.00 19 GLY A CA 20
ATOM 15389 C C . GLY A 1 19 ? -4.023 -1.830 7.841 1.00 0.00 19 GLY A C 20
ATOM 15390 O O . GLY A 1 19 ? -4.190 -0.992 8.726 1.00 0.00 19 GLY A O 20
ATOM 15394 N N . ASP A 1 20 ? -2.861 -2.437 7.622 1.00 0.00 20 ASP A N 20
ATOM 15395 C CA . ASP A 1 20 ? -1.679 -2.154 8.423 1.00 0.00 20 ASP A CA 20
ATOM 15396 C C . ASP A 1 20 ? -1.183 -0.732 8.197 1.00 0.00 20 ASP A C 20
ATOM 15397 O O . ASP A 1 20 ? -1.724 0.006 7.375 1.00 0.00 20 ASP A O 20
ATOM 15406 N N . LEU A 1 21 ? -0.152 -0.359 8.941 1.00 0.00 21 LEU A N 20
ATOM 15407 C CA . LEU A 1 21 ? 0.434 0.969 8.845 1.00 0.00 21 LEU A CA 20
ATOM 15408 C C . LEU A 1 21 ? 1.626 0.974 7.895 1.00 0.00 21 LEU A C 20
ATOM 15409 O O . LEU A 1 21 ? 2.778 1.052 8.320 1.00 0.00 21 LEU A O 20
ATOM 15425 N N . ILE A 1 22 ? 1.335 0.893 6.608 1.00 0.00 22 ILE A N 20
ATOM 15426 C CA . ILE A 1 22 ? 2.380 0.887 5.586 1.00 0.00 22 ILE A CA 20
ATOM 15427 C C . ILE A 1 22 ? 2.890 2.295 5.317 1.00 0.00 22 ILE A C 20
ATOM 15428 O O . ILE A 1 22 ? 2.138 3.267 5.389 1.00 0.00 22 ILE A O 20
ATOM 15444 N N . CYS A 1 23 ? 4.171 2.391 4.979 1.00 0.00 23 CYS A N 20
ATOM 15445 C CA . CYS A 1 23 ? 4.783 3.674 4.669 1.00 0.00 23 CYS A CA 20
ATOM 15446 C C . CYS A 1 23 ? 5.231 3.694 3.213 1.00 0.00 23 CYS A C 20
ATOM 15447 O O . CYS A 1 23 ? 6.373 3.354 2.902 1.00 0.00 23 CYS A O 20
ATOM 15454 N N . ALA A 1 24 ? 4.322 4.076 2.317 1.00 0.00 24 ALA A N 20
ATOM 15455 C CA . ALA A 1 24 ? 4.635 4.116 0.898 1.00 0.00 24 ALA A CA 20
ATOM 15456 C C . ALA A 1 24 ? 5.372 5.386 0.522 1.00 0.00 24 ALA A C 20
ATOM 15457 O O . ALA A 1 24 ? 5.405 6.352 1.284 1.00 0.00 24 ALA A O 20
ATOM 15464 N N . VAL A 1 25 ? 5.968 5.366 -0.660 1.00 0.00 25 VAL A N 20
ATOM 15465 C CA . VAL A 1 25 ? 6.723 6.501 -1.158 1.00 0.00 25 VAL A CA 20
ATOM 15466 C C . VAL A 1 25 ? 6.612 6.617 -2.668 1.00 0.00 25 VAL A C 20
ATOM 15467 O O . VAL A 1 25 ? 6.617 5.602 -3.392 1.00 0.00 25 VAL A O 20
ATOM 15480 N N . ILE A 1 26 ? 6.519 7.866 -3.125 1.00 0.00 26 ILE A N 20
ATOM 15481 C CA . ILE A 1 26 ? 6.414 8.182 -4.544 1.00 0.00 26 ILE A CA 20
ATOM 15482 C C . ILE A 1 26 ? 7.653 8.930 -5.023 1.00 0.00 26 ILE A C 20
ATOM 15483 O O . ILE A 1 26 ? 7.673 10.161 -5.059 1.00 0.00 26 ILE A O 20
ATOM 15499 N N . GLY A 1 27 ? 8.681 8.179 -5.377 1.00 0.00 27 GLY A N 20
ATOM 15500 C CA . GLY A 1 27 ? 9.922 8.768 -5.848 1.00 0.00 27 GLY A CA 20
ATOM 15501 C C . GLY A 1 27 ? 10.683 9.460 -4.739 1.00 0.00 27 GLY A C 20
ATOM 15502 O O . GLY A 1 27 ? 11.837 9.131 -4.463 1.00 0.00 27 GLY A O 20
ATOM 15506 N N . ASP A 1 28 ? 10.027 10.418 -4.103 1.00 0.00 28 ASP A N 20
ATOM 15507 C CA . ASP A 1 28 ? 10.630 11.166 -3.010 1.00 0.00 28 ASP A CA 20
ATOM 15508 C C . ASP A 1 28 ? 9.560 11.704 -2.065 1.00 0.00 28 ASP A C 20
ATOM 15509 O O . ASP A 1 28 ? 9.795 12.667 -1.335 1.00 0.00 28 ASP A O 20
ATOM 15518 N N . ALA A 1 29 ? 8.386 11.077 -2.081 1.00 0.00 29 ALA A N 20
ATOM 15519 C CA . ALA A 1 29 ? 7.289 11.503 -1.217 1.00 0.00 29 ALA A CA 20
ATOM 15520 C C . ALA A 1 29 ? 6.718 10.321 -0.441 1.00 0.00 29 ALA A C 20
ATOM 15521 O O . ALA A 1 29 ? 5.951 9.525 -0.980 1.00 0.00 29 ALA A O 20
ATOM 15528 N N . LYS A 1 30 ? 7.104 10.209 0.825 1.00 0.00 30 LYS A N 20
ATOM 15529 C CA . LYS A 1 30 ? 6.640 9.117 1.672 1.00 0.00 30 LYS A CA 20
ATOM 15530 C C . LYS A 1 30 ? 5.356 9.490 2.415 1.00 0.00 30 LYS A C 20
ATOM 15531 O O . LYS A 1 30 ? 5.136 10.653 2.754 1.00 0.00 30 LYS A O 20
ATOM 15550 N N . GLU A 1 31 ? 4.518 8.487 2.668 1.00 0.00 31 GLU A N 20
ATOM 15551 C CA . GLU A 1 31 ? 3.256 8.689 3.375 1.00 0.00 31 GLU A CA 20
ATOM 15552 C C . GLU A 1 31 ? 2.748 7.370 3.947 1.00 0.00 31 GLU A C 20
ATOM 15553 O O . GLU A 1 31 ? 3.128 6.296 3.482 1.00 0.00 31 GLU A O 20
ATOM 15565 N N . GLU A 1 32 ? 1.885 7.451 4.957 1.00 0.00 32 GLU A N 20
ATOM 15566 C CA . GLU A 1 32 ? 1.332 6.253 5.579 1.00 0.00 32 GLU A CA 20
ATOM 15567 C C . GLU A 1 32 ? 0.015 5.852 4.935 1.00 0.00 32 GLU A C 20
ATOM 15568 O O . GLU A 1 32 ? -0.758 6.701 4.491 1.00 0.00 32 GLU A O 20
ATOM 15580 N N . HIS A 1 33 ? -0.239 4.552 4.906 1.00 0.00 33 HIS A N 20
ATOM 15581 C CA . HIS A 1 33 ? -1.473 4.034 4.336 1.00 0.00 33 HIS A CA 20
ATOM 15582 C C . HIS A 1 33 ? -1.983 2.832 5.119 1.00 0.00 33 HIS A C 20
ATOM 15583 O O . HIS A 1 33 ? -1.205 2.019 5.616 1.00 0.00 33 HIS A O 20
ATOM 15598 N N . ARG A 1 34 ? -3.298 2.729 5.217 1.00 0.00 34 ARG A N 20
ATOM 15599 C CA . ARG A 1 34 ? -3.934 1.626 5.928 1.00 0.00 34 ARG A CA 20
ATOM 15600 C C . ARG A 1 34 ? -4.138 0.430 5.006 1.00 0.00 34 ARG A C 20
ATOM 15601 O O . ARG A 1 34 ? -3.515 -0.617 5.183 1.00 0.00 34 ARG A O 20
ATOM 15622 N N . ASN A 1 35 ? -5.017 0.595 4.019 1.00 0.00 35 ASN A N 20
ATOM 15623 C CA . ASN A 1 35 ? -5.304 -0.474 3.072 1.00 0.00 35 ASN A CA 20
ATOM 15624 C C . ASN A 1 35 ? -4.200 -0.549 2.033 1.00 0.00 35 ASN A C 20
ATOM 15625 O O . ASN A 1 35 ? -4.370 -0.166 0.874 1.00 0.00 35 ASN A O 20
ATOM 15636 N N . MET A 1 36 ? -3.060 -1.045 2.486 1.00 0.00 36 MET A N 20
ATOM 15637 C CA . MET A 1 36 ? -1.878 -1.194 1.661 1.00 0.00 36 MET A CA 20
ATOM 15638 C C . MET A 1 36 ? -2.214 -1.827 0.312 1.00 0.00 36 MET A C 20
ATOM 15639 O O . MET A 1 36 ? -1.541 -1.571 -0.686 1.00 0.00 36 MET A O 20
ATOM 15653 N N . CYS A 1 37 ? -3.267 -2.638 0.278 1.00 0.00 37 CYS A N 20
ATOM 15654 C CA . CYS A 1 37 ? -3.677 -3.277 -0.967 1.00 0.00 37 CYS A CA 20
ATOM 15655 C C . CYS A 1 37 ? -4.069 -2.216 -1.979 1.00 0.00 37 CYS A C 20
ATOM 15656 O O . CYS A 1 37 ? -3.463 -2.103 -3.045 1.00 0.00 37 CYS A O 20
ATOM 15663 N N . ALA A 1 38 ? -5.067 -1.419 -1.621 1.00 0.00 38 ALA A N 20
ATOM 15664 C CA . ALA A 1 38 ? -5.525 -0.334 -2.480 1.00 0.00 38 ALA A CA 20
ATOM 15665 C C . ALA A 1 38 ? -4.369 0.599 -2.816 1.00 0.00 38 ALA A C 20
ATOM 15666 O O . ALA A 1 38 ? -4.452 1.399 -3.749 1.00 0.00 38 ALA A O 20
ATOM 15673 N N . LEU A 1 39 ? -3.294 0.497 -2.040 1.00 0.00 39 LEU A N 20
ATOM 15674 C CA . LEU A 1 39 ? -2.125 1.333 -2.241 1.00 0.00 39 LEU A CA 20
ATOM 15675 C C . LEU A 1 39 ? -1.322 0.897 -3.454 1.00 0.00 39 LEU A C 20
ATOM 15676 O O . LEU A 1 39 ? -1.001 1.717 -4.307 1.00 0.00 39 LEU A O 20
ATOM 15692 N N . CYS A 1 40 ? -0.993 -0.383 -3.539 1.00 0.00 40 CYS A N 20
ATOM 15693 C CA . CYS A 1 40 ? -0.210 -0.865 -4.676 1.00 0.00 40 CYS A CA 20
ATOM 15694 C C . CYS A 1 40 ? -1.053 -0.927 -5.938 1.00 0.00 40 CYS A C 20
ATOM 15695 O O . CYS A 1 40 ? -0.528 -0.863 -7.049 1.00 0.00 40 CYS A O 20
ATOM 15702 N N . CYS A 1 41 ? -2.359 -1.058 -5.770 1.00 0.00 41 CYS A N 20
ATOM 15703 C CA . CYS A 1 41 ? -3.256 -1.135 -6.909 1.00 0.00 41 CYS A CA 20
ATOM 15704 C C . CYS A 1 41 ? -3.602 0.253 -7.432 1.00 0.00 41 CYS A C 20
ATOM 15705 O O . CYS A 1 41 ? -3.821 0.445 -8.628 1.00 0.00 41 CYS A O 20
ATOM 15712 N N . GLU A 1 42 ? -3.678 1.209 -6.518 1.00 0.00 42 GLU A N 20
ATOM 15713 C CA . GLU A 1 42 ? -4.033 2.584 -6.876 1.00 0.00 42 GLU A CA 20
ATOM 15714 C C . GLU A 1 42 ? -2.810 3.475 -7.111 1.00 0.00 42 GLU A C 20
ATOM 15715 O O . GLU A 1 42 ? -2.887 4.452 -7.857 1.00 0.00 42 GLU A O 20
ATOM 15727 N N . HIS A 1 43 ? -1.696 3.158 -6.464 1.00 0.00 43 HIS A N 20
ATOM 15728 C CA . HIS A 1 43 ? -0.482 3.965 -6.602 1.00 0.00 43 HIS A CA 20
ATOM 15729 C C . HIS A 1 43 ? 0.286 3.636 -7.880 1.00 0.00 43 HIS A C 20
ATOM 15730 O O . HIS A 1 43 ? -0.109 2.757 -8.647 1.00 0.00 43 HIS A O 20
ATOM 15745 N N . PRO A 1 44 ? 1.383 4.372 -8.139 1.00 0.00 44 PRO A N 20
ATOM 15746 C CA . PRO A 1 44 ? 2.201 4.195 -9.347 1.00 0.00 44 PRO A CA 20
ATOM 15747 C C . PRO A 1 44 ? 2.656 2.757 -9.563 1.00 0.00 44 PRO A C 20
ATOM 15748 O O . PRO A 1 44 ? 3.749 2.374 -9.144 1.00 0.00 44 PRO A O 20
ATOM 15759 N N . GLY A 1 45 ? 1.811 1.971 -10.230 1.00 0.00 45 GLY A N 20
ATOM 15760 C CA . GLY A 1 45 ? 2.132 0.579 -10.510 1.00 0.00 45 GLY A CA 20
ATOM 15761 C C . GLY A 1 45 ? 2.830 -0.112 -9.356 1.00 0.00 45 GLY A C 20
ATOM 15762 O O . GLY A 1 45 ? 3.658 -0.998 -9.562 1.00 0.00 45 GLY A O 20
ATOM 15766 N N . GLY A 1 46 ? 2.496 0.299 -8.138 1.00 0.00 46 GLY A N 20
ATOM 15767 C CA . GLY A 1 46 ? 3.108 -0.293 -6.967 1.00 0.00 46 GLY A CA 20
ATOM 15768 C C . GLY A 1 46 ? 4.497 0.252 -6.705 1.00 0.00 46 GLY A C 20
ATOM 15769 O O . GLY A 1 46 ? 5.481 -0.483 -6.777 1.00 0.00 46 GLY A O 20
ATOM 15773 N N . PHE A 1 47 ? 4.575 1.546 -6.400 1.00 0.00 47 PHE A N 20
ATOM 15774 C CA . PHE A 1 47 ? 5.855 2.194 -6.119 1.00 0.00 47 PHE A CA 20
ATOM 15775 C C . PHE A 1 47 ? 6.584 1.484 -4.975 1.00 0.00 47 PHE A C 20
ATOM 15776 O O . PHE A 1 47 ? 6.981 0.329 -5.125 1.00 0.00 47 PHE A O 20
ATOM 15793 N N . GLU A 1 48 ? 6.777 2.154 -3.831 1.00 0.00 48 GLU A N 20
ATOM 15794 C CA . GLU A 1 48 ? 7.474 1.507 -2.718 1.00 0.00 48 GLU A CA 20
ATOM 15795 C C . GLU A 1 48 ? 6.770 1.735 -1.384 1.00 0.00 48 GLU A C 20
ATOM 15796 O O . GLU A 1 48 ? 6.107 2.750 -1.186 1.00 0.00 48 GLU A O 20
ATOM 15808 N N . TYR A 1 49 ? 6.941 0.781 -0.467 1.00 0.00 49 TYR A N 20
ATOM 15809 C CA . TYR A 1 49 ? 6.349 0.866 0.867 1.00 0.00 49 TYR A CA 20
ATOM 15810 C C . TYR A 1 49 ? 7.325 0.423 1.928 1.00 0.00 49 TYR A C 20
ATOM 15811 O O . TYR A 1 49 ? 8.415 -0.072 1.643 1.00 0.00 49 TYR A O 20
ATOM 15829 N N . SER A 1 50 ? 6.896 0.601 3.153 1.00 0.00 50 SER A N 20
ATOM 15830 C CA . SER A 1 50 ? 7.682 0.225 4.309 1.00 0.00 50 SER A CA 20
ATOM 15831 C C . SER A 1 50 ? 6.759 -0.018 5.480 1.00 0.00 50 SER A C 20
ATOM 15832 O O . SER A 1 50 ? 6.545 0.860 6.316 1.00 0.00 50 SER A O 20
ATOM 15840 N N . ASN A 1 51 ? 6.197 -1.209 5.519 1.00 0.00 51 ASN A N 20
ATOM 15841 C CA . ASN A 1 51 ? 5.272 -1.566 6.576 1.00 0.00 51 ASN A CA 20
ATOM 15842 C C . ASN A 1 51 ? 5.904 -1.385 7.938 1.00 0.00 51 ASN A C 20
ATOM 15843 O O . ASN A 1 51 ? 7.029 -1.815 8.193 1.00 0.00 51 ASN A O 20
ATOM 15854 N N . GLY A 1 52 ? 5.157 -0.738 8.801 1.00 0.00 52 GLY A N 20
ATOM 15855 C CA . GLY A 1 52 ? 5.619 -0.478 10.152 1.00 0.00 52 GLY A CA 20
ATOM 15856 C C . GLY A 1 52 ? 5.639 1.004 10.480 1.00 0.00 52 GLY A C 20
ATOM 15857 O O . GLY A 1 52 ? 5.315 1.832 9.631 1.00 0.00 52 GLY A O 20
ATOM 15861 N N . PRO A 1 53 ? 6.012 1.370 11.717 1.00 0.00 53 PRO A N 20
ATOM 15862 C CA . PRO A 1 53 ? 6.063 2.772 12.143 1.00 0.00 53 PRO A CA 20
ATOM 15863 C C . PRO A 1 53 ? 7.234 3.528 11.524 1.00 0.00 53 PRO A C 20
ATOM 15864 O O . PRO A 1 53 ? 8.384 3.350 11.928 1.00 0.00 53 PRO A O 20
ATOM 15875 N N . CYS A 1 54 ? 6.935 4.376 10.545 1.00 0.00 54 CYS A N 20
ATOM 15876 C CA . CYS A 1 54 ? 7.965 5.165 9.874 1.00 0.00 54 CYS A CA 20
ATOM 15877 C C . CYS A 1 54 ? 7.533 6.623 9.750 1.00 0.00 54 CYS A C 20
ATOM 15878 O O . CYS A 1 54 ? 8.107 7.507 10.386 1.00 0.00 54 CYS A O 20
ATOM 15885 N N . GLU A 1 55 ? 6.517 6.866 8.927 1.00 0.00 55 GLU A N 20
ATOM 15886 C CA . GLU A 1 55 ? 6.009 8.218 8.719 1.00 0.00 55 GLU A CA 20
ATOM 15887 C C . GLU A 1 55 ? 5.521 8.824 10.030 1.00 0.00 55 GLU A C 20
ATOM 15888 O O . GLU A 1 55 ? 4.440 8.416 10.505 1.00 0.00 55 GLU A O 20
#

Solvent-accessible surface area: 3894 Å² total; per-residue (Å²): 79,126,93,126,28,7,141,120,140,82,84,27,189,42,118,141,125,137,54,77,57,2,17,0,51,49,90,143,53,135,97,52,30,90,20,34,8,36,21,4,52,147,51,107,75,19,30,62,0,42,78,25,125,87,70

Nearest PDB structures (foldseek):
  1iw4-assembly1_A  TM=8.136E-01  e=1.356E-08  Halocynthia roretzi
  1iw4-assembly1_A  TM=8.901E-01  e=9.191E-09  Halocynthia roretzi
  1iw4-assembly1_A  TM=8.592E-01  e=3.495E-08  Halocynthia roretzi
  1iw4-assembly1_A  TM=8.662E-01  e=3.504E-09  Halocynthia roretzi
  1iw4-assembly1_A  TM=9.021E-01  e=5.934E-08  Halocynthia roretzi